Protein AF-0000000085753739 (afdb_homodimer)

Sequence (1380 aa):
MMRVNIDRPTYSDESLRTTFGKGEDTLSLKWQYQIKQKLGLDEGYFVSERIKAFFPILSWLLQYKVNKQLLGDLLAGITIAVVNVPQGMAFAALTFLPPVYGLYISFFPVIVYVLMGSCHHQSWGGFGVSAIMSGAAVSRVMSLKGETLGQTGLSGLNTSVAPATMSPSDAARAIDISITITLLVGLIQCLMGFLHLGFVSVYLSKSFIQALTTGAAFHVATSQVQRVLGIEVERHSDPFGVILIWIDIFSSLTSLNWATVVVSTISFFLLVFMTLLNAKLKNKLIVPIPMDMIVVILMTVLSYFLSLHERVNVEIVDHIPLGFPQPSLPSPSLFLPLLSDAFAIAIVTYAVDVSLGKTVAEKHNYKIDDNQELIASGFANSLSSFFRCYVSGPSLSRIWILEKAGGSTQLSSAFNCVVVLLIMLFLGHLLEPLPVAVLAVLLIFSLKEMFLQVRVLPVLFRQSKWDFAVWVFTCTSVILLGVALGLLVSLVFSFVTIVLRIQFPTYKLEGMIEGSELFADKKVFKIEDHSKCSVFRMETSLCFLNAQKFRHKLMKLTGLQSDLTNVLMQPSTSEASTDPSDTTNKNGATVNTVSMNVTGELTSQPEEDIRCTNKKVIIINCTSFSFVDYDGAKMLAAVIEECKQKGVTVLLANCTDIVRDAFLRIVQSEELAAVFYPSLIDAFCSQFEQMMRVNIDRPTYSDESLRTTFGKGEDTLSLKWQYQIKQKLGLDEGYFVSERIKAFFPILSWLLQYKVNKQLLGDLLAGITIAVVNVPQGMAFAALTFLPPVYGLYISFFPVIVYVLMGSCHHQSWGGFGVSAIMSGAAVSRVMSLKGETLGQTGLSGLNTSVAPATMSPSDAARAIDISITITLLVGLIQCLMGFLHLGFVSVYLSKSFIQALTTGAAFHVATSQVQRVLGIEVERHSDPFGVILIWIDIFSSLTSLNWATVVVSTISFFLLVFMTLLNAKLKNKLIVPIPMDMIVVILMTVLSYFLSLHERVNVEIVDHIPLGFPQPSLPSPSLFLPLLSDAFAIAIVTYAVDVSLGKTVAEKHNYKIDDNQELIASGFANSLSSFFRCYVSGPSLSRIWILEKAGGSTQLSSAFNCVVVLLIMLFLGHLLEPLPVAVLAVLLIFSLKEMFLQVRVLPVLFRQSKWDFAVWVFTCTSVILLGVALGLLVSLVFSFVTIVLRIQFPTYKLEGMIEGSELFADKKVFKIEDHSKCSVFRMETSLCFLNAQKFRHKLMKLTGLQSDLTNVLMQPSTSEASTDPSDTTNKNGATVNTVSMNVTGELTSQPEEDIRCTNKKVIIINCTSFSFVDYDGAKMLAAVIEECKQKGVTVLLANCTDIVRDAFLRIVQSEELAAVFYPSLIDAFCSQFEQ

Foldseek 3Di:
DDDDDDDDDFDFPVRCCVVPNDPPPDDPPVVVVVVVVVVVPPDDVCVVVVQCLQWVCVVVVVVDDCVQFVQLLLLLLVLLLLLQLLLLLLLCQLLLAFSLLSLLQLAQLLVLCQGQFQFFLFRWGADQLLSNLNNLLLLVVLVVVVVVPPPPPPPDLQCLSRSVPDDPVSNVSSLLSQLQLLQLLLVLLQVCLVVVVLVLLVLQDPLNLLLLLLLSLVVLLLVLVCLQFVHRFGQDSFFQRSVVRVVRVVVCNVVGLVLSNVLLVVLLVQLVVLVVVQVVCVVPDLAGDSSLNVSLLVQLVVLVVVVCCVPRNFAWSADNDADFAQFDDHDVVCCVSSVLSSNLSSNSQLSVQQVLSQVVCVVVVHDGDSSSSSNSQSCSSNVSSRRSHGRMHTDNVSSVSSVSSRHRGSVSSVSSNVVSNCCRHPPVRSSNSGGSSSSSSSSSVSCVVSNCSCVCLVVCVVVPVLSSCLSVQLNVLCNRGNSRRSSVVSSVVSVVSVLVPQLDWDKFKWADDPPDQDIDGVVPDPHDDDQAEIEIETQAAFEPSHLVVVLVCVCVVQLVPPPPPPVPPPPPPDPPDPDDDDDDDDDDPPDPPPPVPPPPPPPPPPPPPSPPRNHQEYEYECQNHPAYDLSRLVSVVVSQVVCVVVRHHYAYECHDPRHLVNSCVRVVDPVCNSRYGHHPSSNVVVVVVD/DDDDDDDDDFDFPVRCCVVPNDPPPDDPPVVVVVVVVVVVPPDDVCVVVVVCLQWVCVVVVVVDDCVQFVQLLLLLLVLLLLLQLLLLLLLCQLLLAFSLLSLLQLAQLLVLCQGQFQFFLFRKGADNLLSNLNNLLLLVVLVVVVVVPPPPPPPPLQCLSRSVPDDPVSNVSSLLSQLQLLQLLLVVLQVCLVVVVLVLLVLQDPLNLLLLLLLSLVVLLLVLVCLQFVHRFGQDSFFQRSVVRVVRVVVCNVVGLVLSNVLLVVLLVQLVVLVVVQVVCVVPDLAGDSSLNVSLLVQLVVLVVVVCCVPRNFAWSADNDADFAQFDDHDVVCCVSSNLSSNLSSNSQLSVQQVLSQVVCVVVVHDGDSSSSSNSQSCSSNVSSRRSHGRMHTDNVSSVSSVSSRHRGSVSSVSSNVVSNCCRHPPVRSSNSGGSSSSSSSSSVSCVVSNCSCVCLVVCVVVPVLSNCLSVQLNVLCNRGNSRRSSVVSSVVSVVSVLVPQLDWDKFKWADDPPDQDIDGVVPDPHDDDQAEIEIETQAAFEPSHLVVVLVCVCVVQLVPPPPPPVPPPPPPDPPDPPPDDDDDDDDPPDPPPPVPPPPPPVPPPPPPSPPRNHQEYEYECQNHPAYDLSRLVSVVVSQVVCVVVRHHYAYECDDPRHLVVSCVRVVDPVCNSRYGHHPSSNVVVVVVD

Nearest PDB structures (foldseek):
  8tnw-assembly1_B  TM=9.140E-01  e=2.736E-38  Homo sapiens
  7lhv-assembly1_B  TM=8.668E-01  e=2.482E-31  Arabidopsis thaliana
  5da0-assembly1_A  TM=7.446E-01  e=2.400E-15  Deinococcus geothermalis DSM 11300
  6ki1-assembly2_B  TM=8.437E-01  e=9.779E-14  Synechocystis sp. PCC 6803
  6ki1-assembly1_A  TM=8.388E-01  e=1.981E-13  Synechocystis sp. PCC 6803

Organism: Holothuria leucospilota (NCBI:txid206669)

Structure (mmCIF, N/CA/C/O backbone):
data_AF-0000000085753739-model_v1
#
loop_
_entity.id
_entity.type
_entity.pdbx_description
1 polymer Prestin
#
loop_
_atom_site.group_PDB
_atom_site.id
_atom_site.type_symbol
_atom_site.label_atom_id
_atom_site.label_alt_id
_atom_site.label_comp_id
_atom_site.label_asym_id
_atom_site.label_entity_id
_atom_site.label_seq_id
_atom_site.pdbx_PDB_ins_code
_atom_site.Cartn_x
_atom_site.Cartn_y
_atom_site.Cartn_z
_atom_site.occupancy
_atom_site.B_iso_or_equiv
_atom_site.auth_seq_id
_atom_site.auth_comp_id
_atom_site.auth_asym_id
_atom_site.auth_atom_id
_atom_site.pdbx_PDB_model_num
ATOM 1 N N . MET A 1 1 ? -49.406 -14.344 -5.445 1 49.47 1 MET A N 1
ATOM 2 C CA . MET A 1 1 ? -48.125 -13.727 -5.129 1 49.47 1 MET A CA 1
ATOM 3 C C . MET A 1 1 ? -48.031 -13.383 -3.645 1 49.47 1 MET A C 1
ATOM 5 O O . MET A 1 1 ? -49 -12.945 -3.043 1 49.47 1 MET A O 1
ATOM 9 N N . MET A 1 2 ? -47.094 -13.922 -3.037 1 64.38 2 MET A N 1
ATOM 10 C CA . MET A 1 2 ? -46.969 -13.688 -1.603 1 64.38 2 MET A CA 1
ATOM 11 C C . MET A 1 2 ? -46.906 -12.188 -1.303 1 64.38 2 MET A C 1
ATOM 13 O O . MET A 1 2 ? -46.406 -11.406 -2.107 1 64.38 2 MET A O 1
ATOM 17 N N . ARG A 1 3 ? -47.75 -11.773 -0.278 1 71.06 3 ARG A N 1
ATOM 18 C CA . ARG A 1 3 ? -47.844 -10.375 0.108 1 71.06 3 ARG A CA 1
ATOM 19 C C . ARG A 1 3 ? -47.125 -10.117 1.423 1 71.06 3 ARG A C 1
ATOM 21 O O . ARG A 1 3 ? -47 -11.008 2.264 1 71.06 3 ARG A O 1
ATOM 28 N N . VAL A 1 4 ? -46.469 -8.992 1.516 1 73.19 4 VAL A N 1
ATOM 29 C CA . VAL A 1 4 ? -45.812 -8.531 2.736 1 73.19 4 VAL A CA 1
ATOM 30 C C . VAL A 1 4 ? -46.719 -7.512 3.443 1 73.19 4 VAL A C 1
ATOM 32 O O . VAL A 1 4 ? -47.094 -6.508 2.848 1 73.19 4 VAL A O 1
ATOM 35 N N . ASN A 1 5 ? -47.25 -7.773 4.664 1 75.75 5 ASN A N 1
ATOM 36 C CA . ASN A 1 5 ? -48 -6.859 5.5 1 75.75 5 ASN A CA 1
ATOM 37 C C . ASN A 1 5 ? -47.25 -6.523 6.789 1 75.75 5 ASN A C 1
ATOM 39 O O . ASN A 1 5 ? -47 -7.402 7.613 1 75.75 5 ASN A O 1
ATOM 43 N N . ILE A 1 6 ? -46.812 -5.281 6.801 1 77.56 6 ILE A N 1
ATOM 44 C CA . ILE A 1 6 ? -46.062 -4.844 7.977 1 77.56 6 ILE A CA 1
ATOM 45 C C . ILE A 1 6 ? -46.844 -3.775 8.727 1 77.56 6 ILE A C 1
ATOM 47 O O . ILE A 1 6 ? -47.281 -2.791 8.133 1 77.56 6 ILE A O 1
ATOM 51 N N . ASP A 1 7 ? -47.219 -4.051 10.008 1 77.31 7 ASP A N 1
ATOM 52 C CA . ASP A 1 7 ? -47.844 -3.064 10.891 1 77.31 7 ASP A CA 1
ATOM 53 C C . ASP A 1 7 ? -47.094 -2.988 12.227 1 77.31 7 ASP A C 1
ATOM 55 O O . ASP A 1 7 ? -47.219 -3.885 13.062 1 77.31 7 ASP A O 1
ATOM 59 N N . ARG A 1 8 ? -46.312 -1.95 12.375 1 75.88 8 ARG A N 1
ATOM 60 C CA . ARG A 1 8 ? -45.531 -1.8 13.586 1 75.88 8 ARG A CA 1
ATOM 61 C C . ARG A 1 8 ? -45.312 -0.328 13.914 1 75.88 8 ARG A C 1
ATOM 63 O O . ARG A 1 8 ? -45.438 0.536 13.047 1 75.88 8 ARG A O 1
ATOM 70 N N . PRO A 1 9 ? -44.875 0.026 15.211 1 72.19 9 PRO A N 1
ATOM 71 C CA . PRO A 1 9 ? -44.469 1.4 15.531 1 72.19 9 PRO A CA 1
ATOM 72 C C . PRO A 1 9 ? -43.125 1.773 14.953 1 72.19 9 PRO A C 1
ATOM 74 O O . PRO A 1 9 ? -42.312 0.892 14.625 1 72.19 9 PRO A O 1
ATOM 77 N N . THR A 1 10 ? -42.938 3.055 14.742 1 72 10 THR A N 1
ATOM 78 C CA . THR A 1 10 ? -41.625 3.533 14.305 1 72 10 THR A CA 1
ATOM 79 C C . THR A 1 10 ? -40.594 3.459 15.445 1 72 10 THR A C 1
ATOM 81 O O . THR A 1 10 ? -40.938 3.752 16.594 1 72 10 THR A O 1
ATOM 84 N N . TYR A 1 11 ? -39.344 2.947 15.172 1 70.5 11 TYR A N 1
ATOM 85 C CA . TYR A 1 11 ? -38.344 2.797 16.203 1 70.5 11 TYR A CA 1
ATOM 86 C C . TYR A 1 11 ? -37.125 3.701 15.906 1 70.5 11 TYR A C 1
ATOM 88 O O . TYR A 1 11 ? -36.719 3.855 14.75 1 70.5 11 TYR A O 1
ATOM 96 N N . SER A 1 12 ? -36.656 4.438 16.938 1 72.56 12 SER A N 1
ATOM 97 C CA . SER A 1 12 ? -35.281 4.926 16.922 1 72.56 12 SER A CA 1
ATOM 98 C C . SER A 1 12 ? -34.312 3.828 17.328 1 72.56 12 SER A C 1
ATOM 100 O O . SER A 1 12 ? -34.719 2.758 17.781 1 72.56 12 SER A O 1
ATOM 102 N N . ASP A 1 13 ? -33.094 4.035 17.031 1 74.38 13 ASP A N 1
ATOM 103 C CA . ASP A 1 13 ? -32.094 3.037 17.391 1 74.38 13 ASP A CA 1
ATOM 104 C C . ASP A 1 13 ? -32.125 2.732 18.875 1 74.38 13 ASP A C 1
ATOM 106 O O . ASP A 1 13 ? -32.031 1.571 19.281 1 74.38 13 ASP A O 1
ATOM 110 N N . GLU A 1 14 ? -32.281 3.715 19.609 1 72.81 14 GLU A N 1
ATOM 111 C CA . GLU A 1 14 ? -32.312 3.551 21.062 1 72.81 14 GLU A CA 1
ATOM 112 C C . GLU A 1 14 ? -33.562 2.779 21.484 1 72.81 14 GLU A C 1
ATOM 114 O O . GLU A 1 14 ? -33.469 1.896 22.344 1 72.81 14 GLU A O 1
ATOM 119 N N . SER A 1 15 ? -34.688 3.137 20.953 1 72 15 SER A N 1
ATOM 120 C CA . SER A 1 15 ? -35.938 2.486 21.312 1 72 15 SER A CA 1
ATOM 121 C C . SER A 1 15 ? -35.938 1.019 20.906 1 72 15 SER A C 1
ATOM 123 O O . SER A 1 15 ? -36.5 0.168 21.609 1 72 15 SER A O 1
ATOM 125 N N . LEU A 1 16 ? -35.406 0.754 19.828 1 75.81 16 LEU A N 1
ATOM 126 C CA . LEU A 1 16 ? -35.312 -0.627 19.359 1 75.81 16 LEU A CA 1
ATOM 127 C C . LEU A 1 16 ? -34.469 -1.467 20.328 1 75.81 16 LEU A C 1
ATOM 129 O O . LEU A 1 16 ? -34.844 -2.594 20.656 1 75.81 16 LEU A O 1
ATOM 133 N N . ARG A 1 17 ? -33.344 -0.952 20.703 1 76 17 ARG A N 1
ATOM 134 C CA . ARG A 1 17 ? -32.438 -1.677 21.578 1 76 17 ARG A CA 1
ATOM 135 C C . ARG A 1 17 ? -33.062 -1.883 22.953 1 76 17 ARG A C 1
ATOM 137 O O . ARG A 1 17 ? -32.812 -2.902 23.609 1 76 17 ARG A O 1
ATOM 144 N N . THR A 1 18 ? -33.781 -0.906 23.375 1 74.44 18 THR A N 1
ATOM 145 C CA . THR A 1 18 ? -34.438 -1.016 24.672 1 74.44 18 THR A CA 1
ATOM 146 C C . THR A 1 18 ? -35.562 -2.055 24.641 1 74.44 18 THR A C 1
ATOM 148 O O . THR A 1 18 ? -35.781 -2.77 25.609 1 74.44 18 THR A O 1
ATOM 151 N N . THR A 1 19 ? -36.188 -2.135 23.531 1 72.56 19 THR A N 1
ATOM 152 C CA . THR A 1 19 ? -37.344 -3.027 23.406 1 72.56 19 THR A CA 1
ATOM 153 C C . THR A 1 19 ? -36.906 -4.453 23.125 1 72.56 19 THR A C 1
ATOM 155 O O . THR A 1 19 ? -37.438 -5.41 23.672 1 72.56 19 THR A O 1
ATOM 158 N N . PHE A 1 20 ? -35.938 -4.648 22.281 1 75.31 20 PHE A N 1
ATOM 159 C CA . PHE A 1 20 ? -35.625 -5.988 21.797 1 75.31 20 PHE A CA 1
ATOM 160 C C . PHE A 1 20 ? -34.188 -6.348 22.109 1 75.31 20 PHE A C 1
ATOM 162 O O . PHE A 1 20 ? -33.75 -7.473 21.844 1 75.31 20 PHE A O 1
ATOM 169 N N . GLY A 1 21 ? -33.344 -5.387 22.609 1 74.12 21 GLY A N 1
ATOM 170 C CA . GLY A 1 21 ? -31.922 -5.613 22.875 1 74.12 21 GLY A CA 1
ATOM 171 C C . GLY A 1 21 ? -31.688 -6.609 24 1 74.12 21 GLY A C 1
ATOM 172 O O . GLY A 1 21 ? -32.469 -6.684 24.938 1 74.12 21 GLY A O 1
ATOM 173 N N . LYS A 1 22 ? -30.609 -7.586 23.703 1 72.25 22 LYS A N 1
ATOM 174 C CA . LYS A 1 22 ? -30.188 -8.461 24.797 1 72.25 22 LYS A CA 1
ATOM 175 C C . LYS A 1 22 ? -29.375 -7.688 25.828 1 72.25 22 LYS A C 1
ATOM 177 O O . LYS A 1 22 ? -28.641 -6.762 25.484 1 72.25 22 LYS A O 1
ATOM 182 N N . GLY A 1 23 ? -29.766 -7.484 27 1 52.91 23 GLY A N 1
ATOM 183 C CA . GLY A 1 23 ? -29.047 -6.789 28.047 1 52.91 23 GLY A CA 1
ATOM 184 C C . GLY A 1 23 ? -27.547 -6.922 27.953 1 52.91 23 GLY A C 1
ATOM 185 O O . GLY A 1 23 ? -27.031 -7.832 27.281 1 52.91 23 GLY A O 1
ATOM 186 N N . GLU A 1 24 ? -26.719 -5.84 28.125 1 47.53 24 GLU A N 1
ATOM 187 C CA . GLU A 1 24 ? -25.297 -5.574 27.953 1 47.53 24 GLU A CA 1
ATOM 188 C C . GLU A 1 24 ? -24.453 -6.656 28.609 1 47.53 24 GLU A C 1
ATOM 190 O O . GLU A 1 24 ? -23.234 -6.492 28.781 1 47.53 24 GLU A O 1
ATOM 195 N N . ASP A 1 25 ? -24.891 -7.699 29.375 1 41.41 25 ASP A N 1
ATOM 196 C CA . ASP A 1 25 ? -23.906 -8.312 30.25 1 41.41 25 ASP A CA 1
ATOM 197 C C . ASP A 1 25 ? -22.641 -8.68 29.5 1 41.41 25 ASP A C 1
ATOM 199 O O . ASP A 1 25 ? -21.516 -8.461 29.984 1 41.41 25 ASP A O 1
ATOM 203 N N . THR A 1 26 ? -22.656 -9.82 28.703 1 39.16 26 THR A N 1
ATOM 204 C CA . THR A 1 26 ? -21.672 -10.898 28.656 1 39.16 26 THR A CA 1
ATOM 205 C C . THR A 1 26 ? -20.547 -10.562 27.688 1 39.16 26 THR A C 1
ATOM 207 O O . THR A 1 26 ? -19.75 -11.438 27.344 1 39.16 26 THR A O 1
ATOM 210 N N . LEU A 1 27 ? -20.5 -9.469 27.141 1 37.69 27 LEU A N 1
ATOM 211 C CA . LEU A 1 27 ? -19.625 -9.453 25.984 1 37.69 27 LEU A CA 1
ATOM 212 C C . LEU A 1 27 ? -18.156 -9.406 26.406 1 37.69 27 LEU A C 1
ATOM 214 O O . LEU A 1 27 ? -17.266 -9.484 25.562 1 37.69 27 LEU A O 1
ATOM 218 N N . SER A 1 28 ? -17.906 -8.875 27.656 1 37.03 28 SER A N 1
ATOM 219 C CA . SER A 1 28 ? -16.516 -8.547 27.906 1 37.03 28 SER A CA 1
ATOM 220 C C . SER A 1 28 ? -15.633 -9.789 27.875 1 37.03 28 SER A C 1
ATOM 222 O O . SER A 1 28 ? -14.414 -9.695 27.688 1 37.03 28 SER A O 1
ATOM 224 N N . LEU A 1 29 ? -16.141 -10.953 28.438 1 35.06 29 LEU A N 1
ATOM 225 C CA . LEU A 1 29 ? -15.227 -12.016 28.828 1 35.06 29 LEU A CA 1
ATOM 226 C C . LEU A 1 29 ? -14.633 -12.695 27.594 1 35.06 29 LEU A C 1
ATOM 228 O O . LEU A 1 29 ? -13.758 -13.555 27.719 1 35.06 29 LEU A O 1
ATOM 232 N N . LYS A 1 30 ? -15.148 -12.508 26.453 1 37.81 30 LYS A N 1
ATOM 233 C CA . LYS A 1 30 ? -14.867 -13.469 25.391 1 37.81 30 LYS A CA 1
ATOM 234 C C . LYS A 1 30 ? -13.547 -13.148 24.688 1 37.81 30 LYS A C 1
ATOM 236 O O . LYS A 1 30 ? -13.031 -13.961 23.922 1 37.81 30 LYS A O 1
ATOM 241 N N . TRP A 1 31 ? -12.992 -11.984 24.953 1 36.5 31 TRP A N 1
ATOM 242 C CA . TRP A 1 31 ? -11.781 -11.742 24.172 1 36.5 31 TRP A CA 1
ATOM 243 C C . TRP A 1 31 ? -10.656 -12.68 24.609 1 36.5 31 TRP A C 1
ATOM 245 O O . TRP A 1 31 ? -9.938 -13.234 23.766 1 36.5 31 TRP A O 1
ATOM 255 N N . GLN A 1 32 ? -10.523 -12.883 25.969 1 35.5 32 GLN A N 1
ATOM 256 C CA . GLN A 1 32 ? -9.438 -13.719 26.484 1 35.5 32 GLN A CA 1
ATOM 257 C C . GLN A 1 32 ? -9.594 -15.164 26.031 1 35.5 32 GLN A C 1
ATOM 259 O O . GLN A 1 32 ? -8.602 -15.844 25.75 1 35.5 32 GLN A O 1
ATOM 264 N N . TYR A 1 33 ? -10.836 -15.586 26.031 1 36.88 33 TYR A N 1
ATOM 265 C CA . TYR A 1 33 ? -11.07 -16.984 25.703 1 36.88 33 TYR A CA 1
ATOM 266 C C . TYR A 1 33 ? -10.672 -17.281 24.266 1 36.88 33 TYR A C 1
ATOM 268 O O . TYR A 1 33 ? -10.102 -18.344 23.984 1 36.88 33 TYR A O 1
ATOM 276 N N . GLN A 1 34 ? -10.883 -16.375 23.375 1 40.97 34 GLN A N 1
ATOM 277 C CA . GLN A 1 34 ? -10.617 -16.672 21.969 1 40.97 34 GLN A CA 1
ATOM 278 C C . GLN A 1 34 ? -9.117 -16.766 21.703 1 40.97 34 GLN A C 1
ATOM 280 O O . GLN A 1 34 ? -8.672 -17.578 20.891 1 40.97 34 GLN A O 1
ATOM 285 N N . ILE A 1 35 ? -8.367 -15.914 22.438 1 38.62 35 ILE A N 1
ATOM 286 C CA . ILE A 1 35 ? -6.934 -16.109 22.25 1 38.62 35 ILE A CA 1
ATOM 287 C C . ILE A 1 35 ? -6.531 -17.5 22.766 1 38.62 35 ILE A C 1
ATOM 289 O O . ILE A 1 35 ? -5.742 -18.188 22.125 1 38.62 35 ILE A O 1
ATOM 293 N N . LYS A 1 36 ? -7.07 -17.906 23.922 1 36.03 36 LYS A N 1
ATOM 294 C CA . LYS A 1 36 ? -6.68 -19.188 24.5 1 36.03 36 LYS A CA 1
ATOM 295 C C . LYS A 1 36 ? -7.109 -20.344 23.609 1 36.03 36 LYS A C 1
ATOM 297 O O . LYS A 1 36 ? -6.387 -21.344 23.469 1 36.03 36 LYS A O 1
ATOM 302 N N . GLN A 1 37 ? -8.445 -20.375 23.188 1 40.09 37 GLN A N 1
ATOM 303 C CA . GLN A 1 37 ? -8.836 -21.484 22.312 1 40.09 37 GLN A CA 1
ATOM 304 C C . GLN A 1 37 ? -7.969 -21.531 21.062 1 40.09 37 GLN A C 1
ATOM 306 O O . GLN A 1 37 ? -7.738 -22.609 20.5 1 40.09 37 GLN A O 1
ATOM 311 N N . LYS A 1 38 ? -7.645 -20.281 20.547 1 39.88 38 LYS A N 1
ATOM 312 C CA . LYS A 1 38 ? -6.773 -20.281 19.375 1 39.88 38 LYS A CA 1
ATOM 313 C C . LYS A 1 38 ? -5.387 -20.828 19.719 1 39.88 38 LYS A C 1
ATOM 315 O O . LYS A 1 38 ? -4.742 -21.453 18.875 1 39.88 38 LYS A O 1
ATOM 320 N N . LEU A 1 39 ? -4.926 -20.453 21.031 1 37.91 39 LEU A N 1
ATOM 321 C CA . LEU A 1 39 ? -3.643 -21.078 21.328 1 37.91 39 LEU A CA 1
ATOM 322 C C . LEU A 1 39 ? -3.812 -22.562 21.594 1 37.91 39 LEU A C 1
ATOM 324 O O . LEU A 1 39 ? -2.834 -23.266 21.859 1 37.91 39 LEU A O 1
ATOM 328 N N . GLY A 1 40 ? -4.859 -23.203 21.078 1 39.97 40 GLY A N 1
ATOM 329 C CA . GLY A 1 40 ? -5.051 -24.641 21.109 1 39.97 40 GLY A CA 1
ATOM 330 C C . GLY A 1 40 ? -4.066 -25.359 22.016 1 39.97 40 GLY A C 1
ATOM 331 O O . GLY A 1 40 ? -3.635 -26.469 21.719 1 39.97 40 GLY A O 1
ATOM 332 N N . LEU A 1 41 ? -3.57 -24.844 23.031 1 34.25 41 LEU A N 1
ATOM 333 C CA . LEU A 1 41 ? -2.688 -25.594 23.922 1 34.25 41 LEU A CA 1
ATOM 334 C C . LEU A 1 41 ? -3.414 -26.797 24.531 1 34.25 41 LEU A C 1
ATOM 336 O O . LEU A 1 41 ? -3.031 -27.281 25.594 1 34.25 41 LEU A O 1
ATOM 340 N N . ASP A 1 42 ? -4.539 -27.234 24.219 1 35.62 42 ASP A N 1
ATOM 341 C CA . ASP A 1 42 ? -4.988 -28.375 25 1 35.62 42 ASP A CA 1
ATOM 342 C C . ASP A 1 42 ? -3.982 -29.531 24.922 1 35.62 42 ASP A C 1
ATOM 344 O O . ASP A 1 42 ? -3.449 -29.812 23.844 1 35.62 42 ASP A O 1
ATOM 348 N N . GLU A 1 43 ? -3.531 -30.266 26.031 1 37.41 43 GLU A N 1
ATOM 349 C CA . GLU A 1 43 ? -2.443 -31.062 26.562 1 37.41 43 GLU A CA 1
ATOM 350 C C . GLU A 1 43 ? -2.252 -32.344 25.75 1 37.41 43 GLU A C 1
ATOM 352 O O . GLU A 1 43 ? -1.134 -32.656 25.344 1 37.41 43 GLU A O 1
ATOM 357 N N . GLY A 1 44 ? -2.809 -33.625 26.312 1 39.66 44 GLY A N 1
ATOM 358 C CA . GLY A 1 44 ? -2.375 -35 26.266 1 39.66 44 GLY A CA 1
ATOM 359 C C . GLY A 1 44 ? -2.512 -35.625 24.906 1 39.66 44 GLY A C 1
ATOM 360 O O . GLY A 1 44 ? -1.594 -36.312 24.422 1 39.66 44 GLY A O 1
ATOM 361 N N . TYR A 1 45 ? -3.729 -36.062 24.531 1 43.06 45 TYR A N 1
ATOM 362 C CA . TYR A 1 45 ? -4.219 -36.688 23.297 1 43.06 45 TYR A CA 1
ATOM 363 C C . TYR A 1 45 ? -3.742 -35.875 22.078 1 43.06 45 TYR A C 1
ATOM 365 O O . TYR A 1 45 ? -4.023 -36.25 20.938 1 43.06 45 TYR A O 1
ATOM 373 N N . PHE A 1 46 ? -3.049 -34.75 22.188 1 48.69 46 PHE A N 1
ATOM 374 C CA . PHE A 1 46 ? -2.729 -33.562 21.422 1 48.69 46 PHE A CA 1
ATOM 375 C C . PHE A 1 46 ? -1.473 -33.781 20.578 1 48.69 46 PHE A C 1
ATOM 377 O O . PHE A 1 46 ? -1.377 -33.281 19.453 1 48.69 46 PHE A O 1
ATOM 384 N N . VAL A 1 47 ? -0.62 -34.562 21.219 1 53.47 47 VAL A N 1
ATOM 385 C CA . VAL A 1 47 ? 0.628 -34.688 20.469 1 53.47 47 VAL A CA 1
ATOM 386 C C . VAL A 1 47 ? 0.384 -35.469 19.188 1 53.47 47 VAL A C 1
ATOM 388 O O . VAL A 1 47 ? 0.887 -35.094 18.125 1 53.47 47 VAL A O 1
ATOM 391 N N . SER A 1 48 ? -0.363 -36.656 19.391 1 61.41 48 SER A N 1
ATOM 392 C CA . SER A 1 48 ? -0.599 -37.469 18.188 1 61.41 48 SER A CA 1
ATOM 393 C C . SER A 1 48 ? -1.373 -36.688 17.141 1 61.41 48 SER A C 1
ATOM 395 O O . SER A 1 48 ? -1.071 -36.75 15.945 1 61.41 48 SER A O 1
ATOM 397 N N . GLU A 1 49 ? -2.318 -36 17.641 1 66.81 49 GLU A N 1
ATOM 398 C CA . GLU A 1 49 ? -3.09 -35.219 16.703 1 66.81 49 GLU A CA 1
ATOM 399 C C . GLU A 1 49 ? -2.246 -34.094 16.109 1 66.81 49 GLU A C 1
ATOM 401 O O . GLU A 1 49 ? -2.383 -33.75 14.938 1 66.81 49 GLU A O 1
ATOM 406 N N . ARG A 1 50 ? -1.351 -33.656 16.938 1 69.31 50 ARG A N 1
ATOM 407 C CA . ARG A 1 50 ? -0.453 -32.625 16.453 1 69.31 50 ARG A CA 1
ATOM 408 C C . ARG A 1 50 ? 0.537 -33.188 15.43 1 69.31 50 ARG A C 1
ATOM 410 O O . ARG A 1 50 ? 0.882 -32.5 14.461 1 69.31 50 ARG A O 1
ATOM 417 N N . ILE A 1 51 ? 0.946 -34.438 15.688 1 73.81 51 ILE A N 1
ATOM 418 C CA . ILE A 1 51 ? 1.875 -35.094 14.758 1 73.81 51 ILE A CA 1
ATOM 419 C C . ILE A 1 51 ? 1.167 -35.375 13.438 1 73.81 51 ILE A C 1
ATOM 421 O O . ILE A 1 51 ? 1.738 -35.188 12.367 1 73.81 51 ILE A O 1
ATOM 425 N N . LYS A 1 52 ? 0.003 -35.781 13.555 1 74 52 LYS A N 1
ATOM 426 C CA . LYS A 1 52 ? -0.759 -36.062 12.336 1 74 52 LYS A CA 1
ATOM 427 C C . LYS A 1 52 ? -1.04 -34.781 11.562 1 74 52 LYS A C 1
ATOM 429 O O . LYS A 1 52 ? -1.1 -34.781 10.328 1 74 52 LYS A O 1
ATOM 434 N N . ALA A 1 53 ? -1.159 -33.812 12.367 1 76.12 53 ALA A N 1
ATOM 435 C CA . ALA A 1 53 ? -1.389 -32.531 11.719 1 76.12 53 ALA A CA 1
ATOM 436 C C . ALA A 1 53 ? -0.117 -32 11.047 1 76.12 53 ALA A C 1
ATOM 438 O O . ALA A 1 53 ? -0.175 -31.391 9.977 1 76.12 53 ALA A O 1
ATOM 439 N N . PHE A 1 54 ? 0.956 -32.406 11.672 1 83.06 54 PHE A N 1
ATOM 440 C CA . PHE A 1 54 ? 2.242 -31.969 11.156 1 83.06 54 PHE A CA 1
ATOM 441 C C . PHE A 1 54 ? 2.689 -32.844 9.984 1 83.06 54 PHE A C 1
ATOM 443 O O . PHE A 1 54 ? 3.395 -32.375 9.086 1 83.06 54 PHE A O 1
ATOM 450 N N . PHE A 1 55 ? 2.25 -34.156 9.992 1 86.19 55 PHE A N 1
ATOM 451 C CA . PHE A 1 55 ? 2.559 -35.094 8.93 1 86.19 55 PHE A CA 1
ATOM 452 C C . PHE A 1 55 ? 1.28 -35.656 8.32 1 86.19 55 PHE A C 1
ATOM 454 O O . PHE A 1 55 ? 0.899 -36.781 8.609 1 86.19 55 PHE A O 1
ATOM 461 N N . PRO A 1 56 ? 0.78 -35 7.379 1 83 56 PRO A N 1
ATOM 462 C CA . PRO A 1 56 ? -0.488 -35.438 6.773 1 83 56 PRO A CA 1
ATOM 463 C C . PRO A 1 56 ? -0.414 -36.812 6.148 1 83 56 PRO A C 1
ATOM 465 O O . PRO A 1 56 ? -1.447 -37.438 5.93 1 83 56 PRO A O 1
ATOM 468 N N . ILE A 1 57 ? 0.75 -37.312 5.902 1 81.88 57 ILE A N 1
ATOM 469 C CA . ILE A 1 57 ? 0.912 -38.656 5.316 1 81.88 57 ILE A CA 1
ATOM 470 C C . ILE A 1 57 ? 0.282 -39.688 6.227 1 81.88 57 ILE A C 1
ATOM 472 O O . ILE A 1 57 ? -0.254 -40.688 5.754 1 81.88 57 ILE A O 1
ATOM 476 N N . LEU A 1 58 ? 0.361 -39.438 7.473 1 81.94 58 LEU A N 1
ATOM 477 C CA . LEU A 1 58 ? -0.141 -40.406 8.445 1 81.94 58 LEU A CA 1
ATOM 478 C C . LEU A 1 58 ? -1.663 -40.469 8.391 1 81.94 58 LEU A C 1
ATOM 480 O O . LEU A 1 58 ? -2.244 -41.5 8.75 1 81.94 58 LEU A O 1
ATOM 484 N N . SER A 1 59 ? -2.293 -39.406 7.883 1 77.88 59 SER A N 1
ATOM 485 C CA . SER A 1 59 ? -3.75 -39.406 7.809 1 77.88 59 SER A CA 1
ATOM 486 C C . SER A 1 59 ? -4.246 -39.969 6.488 1 77.88 59 SER A C 1
ATOM 488 O O . SER A 1 59 ? -5.098 -40.875 6.48 1 77.88 59 SER A O 1
ATOM 490 N N . TRP A 1 60 ? -3.689 -39.625 5.375 1 77.56 60 TRP A N 1
ATOM 491 C CA . TRP A 1 60 ? -4.234 -40.062 4.09 1 77.56 60 TRP A CA 1
ATOM 492 C C . TRP A 1 60 ? -3.711 -41.438 3.725 1 77.56 60 TRP A C 1
ATOM 494 O O . TRP A 1 60 ? -4.371 -42.188 3 1 77.56 60 TRP A O 1
ATOM 504 N N . LEU A 1 61 ? -2.508 -41.875 4.234 1 80 61 LEU A N 1
ATOM 505 C CA . LEU A 1 61 ? -1.954 -43.188 3.914 1 80 61 LEU A CA 1
ATOM 506 C C . LEU A 1 61 ? -2.811 -44.281 4.508 1 80 61 LEU A C 1
ATOM 508 O O . LEU A 1 61 ? -2.953 -45.375 3.906 1 80 61 LEU A O 1
ATOM 512 N N . LEU A 1 62 ? -3.381 -43.938 5.609 1 76.5 62 LEU A N 1
ATOM 513 C CA . LEU A 1 62 ? -4.215 -44.906 6.285 1 76.5 62 LEU A CA 1
ATOM 514 C C . LEU A 1 62 ? -5.531 -45.125 5.539 1 76.5 62 LEU A C 1
ATOM 516 O O . LEU A 1 62 ? -6.148 -46.188 5.641 1 76.5 62 LEU A O 1
ATOM 520 N N . GLN A 1 63 ? -5.875 -44.125 4.777 1 79.12 63 GLN A N 1
ATOM 521 C CA . GLN A 1 63 ? -7.129 -44.188 4.031 1 79.12 63 GLN A CA 1
ATOM 522 C C . GLN A 1 63 ? -6.875 -44.562 2.574 1 79.12 63 GLN A C 1
ATOM 524 O O . GLN A 1 63 ? -7.801 -44.562 1.762 1 79.12 63 GLN A O 1
ATOM 529 N N . TYR A 1 64 ? -5.688 -45 2.307 1 86.62 64 TYR A N 1
ATOM 530 C CA . TYR A 1 64 ? -5.289 -45.25 0.929 1 86.62 64 TYR A CA 1
ATOM 531 C C . TYR A 1 64 ? -5.898 -46.562 0.43 1 86.62 64 TYR A C 1
ATOM 533 O O . TYR A 1 64 ? -5.762 -47.625 1.074 1 86.62 64 TYR A O 1
ATOM 541 N N . LYS A 1 65 ? -6.641 -46.406 -0.59 1 85.38 65 LYS A N 1
ATOM 542 C CA . LYS A 1 65 ? -7.223 -47.562 -1.225 1 85.38 65 LYS A CA 1
ATOM 543 C C . LYS A 1 65 ? -6.27 -48.156 -2.262 1 85.38 65 LYS A C 1
ATOM 545 O O . LYS A 1 65 ? -6.227 -47.719 -3.404 1 85.38 65 LYS A O 1
ATOM 550 N N . VAL A 1 66 ? -5.621 -49.219 -1.992 1 85.44 66 VAL A N 1
ATOM 551 C CA . VAL A 1 66 ? -4.547 -49.812 -2.785 1 85.44 66 VAL A CA 1
ATOM 552 C C . VAL A 1 66 ? -5.102 -50.312 -4.113 1 85.44 66 VAL A C 1
ATOM 554 O O . VAL A 1 66 ? -4.484 -50.125 -5.164 1 85.44 66 VAL A O 1
ATOM 557 N N . ASN A 1 67 ? -6.242 -50.844 -4.16 1 85.19 67 ASN A N 1
ATOM 558 C CA . ASN A 1 67 ? -6.793 -51.469 -5.359 1 85.19 67 ASN A CA 1
ATOM 559 C C . ASN A 1 67 ? -7.254 -50.438 -6.375 1 85.19 67 ASN A C 1
ATOM 561 O O . ASN A 1 67 ? -7.141 -50.656 -7.582 1 85.19 67 ASN A O 1
ATOM 565 N N . LYS A 1 68 ? -7.59 -49.25 -5.898 1 85.06 68 LYS A N 1
ATOM 566 C CA . LYS A 1 68 ? -8.172 -48.281 -6.812 1 85.06 68 LYS A CA 1
ATOM 567 C C . LYS A 1 68 ? -7.164 -47.156 -7.152 1 85.06 68 LYS A C 1
ATOM 569 O O . LYS A 1 68 ? -7.207 -46.594 -8.242 1 85.06 68 LYS A O 1
ATOM 574 N N . GLN A 1 69 ? -6.184 -47 -6.262 1 89.06 69 GLN A N 1
ATOM 575 C CA . GLN A 1 69 ? -5.387 -45.781 -6.414 1 89.06 69 GLN A CA 1
ATOM 576 C C . GLN A 1 69 ? -3.932 -46.125 -6.734 1 89.06 69 GLN A C 1
ATOM 578 O O . GLN A 1 69 ? -3.209 -45.281 -7.301 1 89.06 69 GLN A O 1
ATOM 583 N N . LEU A 1 70 ? -3.443 -47.312 -6.531 1 90.88 70 LEU A N 1
ATOM 584 C CA . LEU A 1 70 ? -2.025 -47.656 -6.605 1 90.88 70 LEU A CA 1
ATOM 585 C C . LEU A 1 70 ? -1.532 -47.625 -8.047 1 90.88 70 LEU A C 1
ATOM 587 O O . LEU A 1 70 ? -0.461 -47.062 -8.328 1 90.88 70 LEU A O 1
ATOM 591 N N . LEU A 1 71 ? -2.275 -48.188 -8.938 1 88.81 71 LEU A N 1
ATOM 592 C CA . LEU A 1 71 ? -1.853 -48.219 -10.328 1 88.81 71 LEU A CA 1
ATOM 593 C C . LEU A 1 71 ? -1.789 -46.812 -10.898 1 88.81 71 LEU A C 1
ATOM 595 O O . LEU A 1 71 ? -0.854 -46.469 -11.633 1 88.81 71 LEU A O 1
ATOM 599 N N . GLY A 1 72 ? -2.768 -46.031 -10.625 1 88.88 72 GLY A N 1
ATOM 600 C CA . GLY A 1 72 ? -2.77 -44.656 -11.07 1 88.88 72 GLY A CA 1
ATOM 601 C C . GLY A 1 72 ? -1.614 -43.844 -10.508 1 88.88 72 GLY A C 1
ATOM 602 O O . GLY A 1 72 ? -0.95 -43.125 -11.242 1 88.88 72 GLY A O 1
ATOM 603 N N . ASP A 1 73 ? -1.374 -44.031 -9.266 1 93 73 ASP A N 1
ATOM 604 C CA . ASP A 1 73 ? -0.294 -43.281 -8.617 1 93 73 ASP A CA 1
ATOM 605 C C . ASP A 1 73 ? 1.07 -43.781 -9.109 1 93 73 ASP A C 1
ATOM 607 O O . ASP A 1 73 ? 2.002 -42.969 -9.234 1 93 73 ASP A O 1
ATOM 611 N N . LEU A 1 74 ? 1.207 -45.031 -9.391 1 92.25 74 LEU A N 1
ATOM 612 C CA . LEU A 1 74 ? 2.459 -45.562 -9.906 1 92.25 74 LEU A CA 1
ATOM 613 C C . LEU A 1 74 ? 2.76 -45 -11.297 1 92.25 74 LEU A C 1
ATOM 615 O O . LEU A 1 74 ? 3.869 -44.531 -11.555 1 92.25 74 LEU A O 1
ATOM 619 N N . LEU A 1 75 ? 1.789 -45.062 -12.117 1 87.88 75 LEU A N 1
ATOM 620 C CA . LEU A 1 75 ? 1.962 -44.562 -13.477 1 87.88 75 LEU A CA 1
ATOM 621 C C . LEU A 1 75 ? 2.248 -43.062 -13.461 1 87.88 75 LEU A C 1
ATOM 623 O O . LEU A 1 75 ? 3.109 -42.562 -14.211 1 87.88 75 LEU A O 1
ATOM 627 N N . ALA A 1 76 ? 1.484 -42.406 -12.648 1 91 76 ALA A N 1
ATOM 628 C CA . ALA A 1 76 ? 1.694 -40.969 -12.516 1 91 76 ALA A CA 1
ATOM 629 C C . ALA A 1 76 ? 3.094 -40.656 -11.992 1 91 76 ALA A C 1
ATOM 631 O O . ALA A 1 76 ? 3.756 -39.719 -12.477 1 91 76 ALA A O 1
ATOM 632 N N . GLY A 1 77 ? 3.525 -41.375 -11.039 1 92.62 77 GLY A N 1
ATOM 633 C CA . GLY A 1 77 ? 4.844 -41.188 -10.461 1 92.62 77 GLY A CA 1
ATOM 634 C C . GLY A 1 77 ? 5.969 -41.375 -11.461 1 92.62 77 GLY A C 1
ATOM 635 O O . GLY A 1 77 ? 6.895 -40.562 -11.523 1 92.62 77 GLY A O 1
ATOM 636 N N . ILE A 1 78 ? 5.875 -42.312 -12.258 1 88.81 78 ILE A N 1
ATOM 637 C CA . ILE A 1 78 ? 6.879 -42.594 -13.273 1 88.81 78 ILE A CA 1
ATOM 638 C C . ILE A 1 78 ? 6.875 -41.5 -14.328 1 88.81 78 ILE A C 1
ATOM 640 O O . ILE A 1 78 ? 7.934 -41 -14.727 1 88.81 78 ILE A O 1
ATOM 644 N N . THR A 1 79 ? 5.703 -41.156 -14.68 1 85.62 79 THR A N 1
ATOM 645 C CA . THR A 1 79 ? 5.562 -40.094 -15.688 1 85.62 79 THR A CA 1
ATOM 646 C C . THR A 1 79 ? 6.168 -38.781 -15.195 1 85.62 79 THR A C 1
ATOM 648 O O . THR A 1 79 ? 6.871 -38.094 -15.938 1 85.62 79 THR A O 1
ATOM 651 N N . ILE A 1 80 ? 5.891 -38.469 -13.984 1 89.06 80 ILE A N 1
ATOM 652 C CA . ILE A 1 80 ? 6.387 -37.219 -13.414 1 89.06 80 ILE A CA 1
ATOM 653 C C . ILE A 1 80 ? 7.906 -37.281 -13.289 1 89.06 80 ILE A C 1
ATOM 655 O O . ILE A 1 80 ? 8.594 -36.281 -13.484 1 89.06 80 ILE A O 1
ATOM 659 N N . ALA A 1 81 ? 8.422 -38.406 -12.906 1 90 81 ALA A N 1
ATOM 660 C CA . ALA A 1 81 ? 9.867 -38.531 -12.75 1 90 81 ALA A CA 1
ATOM 661 C C . ALA A 1 81 ? 10.594 -38.25 -14.062 1 90 81 ALA A C 1
ATOM 663 O O . ALA A 1 81 ? 11.625 -37.562 -14.07 1 90 81 ALA A O 1
ATOM 664 N N . VAL A 1 82 ? 10.055 -38.719 -15.086 1 82.94 82 VAL A N 1
ATOM 665 C CA . VAL A 1 82 ? 10.656 -38.562 -16.406 1 82.94 82 VAL A CA 1
ATOM 666 C C . VAL A 1 82 ? 10.633 -37.125 -16.844 1 82.94 82 VAL A C 1
ATOM 668 O O . VAL A 1 82 ? 11.523 -36.656 -17.562 1 82.94 82 VAL A O 1
ATOM 671 N N . VAL A 1 83 ? 9.688 -36.438 -16.375 1 83.19 83 VAL A N 1
ATOM 672 C CA . VAL A 1 83 ? 9.578 -35.031 -16.734 1 83.19 83 VAL A CA 1
ATOM 673 C C . VAL A 1 83 ? 10.367 -34.156 -15.734 1 83.19 83 VAL A C 1
ATOM 675 O O . VAL A 1 83 ? 11.008 -33.188 -16.109 1 83.19 83 VAL A O 1
ATOM 678 N N . ASN A 1 84 ? 10.344 -34.531 -14.5 1 88.25 84 ASN A N 1
ATOM 679 C CA . ASN A 1 84 ? 10.93 -33.781 -13.398 1 88.25 84 ASN A CA 1
ATOM 680 C C . ASN A 1 84 ? 12.445 -33.688 -13.523 1 88.25 84 ASN A C 1
ATOM 682 O O . ASN A 1 84 ? 13.047 -32.656 -13.227 1 88.25 84 ASN A O 1
ATOM 686 N N . VAL A 1 85 ? 13.086 -34.688 -13.984 1 87.75 85 VAL A N 1
ATOM 687 C CA . VAL A 1 85 ? 14.547 -34.781 -14.016 1 87.75 85 VAL A CA 1
ATOM 688 C C . VAL A 1 85 ? 15.102 -33.812 -15.062 1 87.75 85 VAL A C 1
ATOM 690 O O . VAL A 1 85 ? 15.875 -32.906 -14.727 1 87.75 85 VAL A O 1
ATOM 693 N N . PRO A 1 86 ? 14.609 -33.906 -16.297 1 85 86 PRO A N 1
ATOM 694 C CA . PRO A 1 86 ? 15.117 -32.938 -17.281 1 85 86 PRO A CA 1
ATOM 695 C C . PRO A 1 86 ? 14.781 -31.5 -16.891 1 85 86 PRO A C 1
ATOM 697 O O . PRO A 1 86 ? 15.609 -30.609 -17.094 1 85 86 PRO A O 1
ATOM 700 N N . GLN A 1 87 ? 13.617 -31.281 -16.391 1 85.19 87 GLN A N 1
ATOM 701 C CA . GLN A 1 87 ? 13.219 -29.938 -15.977 1 85.19 87 GLN A CA 1
ATOM 702 C C . GLN A 1 87 ? 14.109 -29.438 -14.844 1 85.19 87 GLN A C 1
ATOM 704 O O . GLN A 1 87 ? 14.539 -28.281 -14.852 1 85.19 87 GLN A O 1
ATOM 709 N N . GLY A 1 88 ? 14.297 -30.266 -13.898 1 89.56 88 GLY A N 1
ATOM 710 C CA . GLY A 1 88 ? 15.164 -29.906 -12.797 1 89.56 88 GLY A CA 1
ATOM 711 C C . GLY A 1 88 ? 16.562 -29.516 -13.242 1 89.56 88 GLY A C 1
ATOM 712 O O . GLY A 1 88 ? 17.141 -28.547 -12.734 1 89.56 88 GLY A O 1
ATOM 713 N N . MET A 1 89 ? 17.109 -30.219 -14.203 1 87.19 89 MET A N 1
ATOM 714 C CA . MET A 1 89 ? 18.422 -29.938 -14.734 1 87.19 89 MET A CA 1
ATOM 715 C C . MET A 1 89 ? 18.438 -28.594 -15.477 1 87.19 89 MET A C 1
ATOM 717 O O . MET A 1 89 ? 19.391 -27.828 -15.352 1 87.19 89 MET A O 1
ATOM 721 N N . ALA A 1 90 ? 17.391 -28.422 -16.141 1 85.31 90 ALA A N 1
ATOM 722 C CA . ALA A 1 90 ? 17.266 -27.156 -16.859 1 85.31 90 ALA A CA 1
ATOM 723 C C . ALA A 1 90 ? 17.188 -25.969 -15.906 1 85.31 90 ALA A C 1
ATOM 725 O O . ALA A 1 90 ? 17.781 -24.922 -16.141 1 85.31 90 ALA A O 1
ATOM 726 N N . PHE A 1 91 ? 16.469 -26.109 -14.812 1 89.19 91 PHE A N 1
ATOM 727 C CA . PHE A 1 91 ? 16.297 -25.031 -13.836 1 89.19 91 PHE A CA 1
ATOM 728 C C . PHE A 1 91 ? 17.594 -24.781 -13.078 1 89.19 91 PHE A C 1
ATOM 730 O O . PHE A 1 91 ? 17.844 -23.656 -12.641 1 89.19 91 PHE A O 1
ATOM 737 N N . ALA A 1 92 ? 18.391 -25.781 -12.93 1 88.94 92 ALA A N 1
ATOM 738 C CA . ALA A 1 92 ? 19.672 -25.609 -12.266 1 88.94 92 ALA A CA 1
ATOM 739 C C . ALA A 1 92 ? 20.531 -24.578 -12.977 1 88.94 92 ALA A C 1
ATOM 741 O O . ALA A 1 92 ? 21.219 -23.781 -12.336 1 88.94 92 ALA A O 1
ATOM 742 N N . ALA A 1 93 ? 20.422 -24.578 -14.219 1 82.06 93 ALA A N 1
ATOM 743 C CA . ALA A 1 93 ? 21.188 -23.625 -15.016 1 82.06 93 ALA A CA 1
ATOM 744 C C . ALA A 1 93 ? 20.766 -22.188 -14.703 1 82.06 93 ALA A C 1
ATOM 746 O O . ALA A 1 93 ? 21.578 -21.266 -14.742 1 82.06 93 ALA A O 1
ATOM 747 N N . LEU A 1 94 ? 19.578 -22.047 -14.328 1 83.88 94 LEU A N 1
ATOM 748 C CA . LEU A 1 94 ? 19.047 -20.719 -14.016 1 83.88 94 LEU A CA 1
ATOM 749 C C . LEU A 1 94 ? 19.641 -20.203 -12.703 1 83.88 94 LEU A C 1
ATOM 751 O O . LEU A 1 94 ? 19.641 -19 -12.453 1 83.88 94 LEU A O 1
ATOM 755 N N . THR A 1 95 ? 20.078 -21.094 -11.906 1 88 95 THR A N 1
ATOM 756 C CA . THR A 1 95 ? 20.641 -20.734 -10.602 1 88 95 THR A CA 1
ATOM 757 C C . THR A 1 95 ? 22.172 -20.766 -10.641 1 88 95 THR A C 1
ATOM 759 O O . THR A 1 95 ? 22.812 -20.688 -9.602 1 88 95 THR A O 1
ATOM 762 N N . PHE A 1 96 ? 22.75 -21.047 -11.773 1 83.69 96 PHE A N 1
ATOM 763 C CA . PHE A 1 96 ? 24.188 -21.094 -12 1 83.69 96 PHE A CA 1
ATOM 764 C C . PHE A 1 96 ? 24.797 -22.344 -11.383 1 83.69 96 PHE A C 1
ATOM 766 O O . PHE A 1 96 ? 25.938 -22.344 -10.922 1 83.69 96 PHE A O 1
ATOM 773 N N . LEU A 1 97 ? 23.984 -23.312 -11.344 1 88.69 97 LEU A N 1
ATOM 774 C CA . LEU A 1 97 ? 24.469 -24.594 -10.828 1 88.69 97 LEU A CA 1
ATOM 775 C C . LEU A 1 97 ? 24.609 -25.625 -11.953 1 88.69 97 LEU A C 1
ATOM 777 O O . LEU A 1 97 ? 23.922 -25.516 -12.977 1 88.69 97 LEU A O 1
ATOM 781 N N . PRO A 1 98 ? 25.484 -26.5 -11.766 1 87.31 98 PRO A N 1
ATOM 782 C CA . PRO A 1 98 ? 25.562 -27.594 -12.742 1 87.31 98 PRO A CA 1
ATOM 783 C C . PRO A 1 98 ? 24.266 -28.406 -12.82 1 87.31 98 PRO A C 1
ATOM 785 O O . PRO A 1 98 ? 23.547 -28.516 -11.828 1 87.31 98 PRO A O 1
ATOM 788 N N . PRO A 1 99 ? 24 -28.969 -13.914 1 87 99 PRO A N 1
ATOM 789 C CA . PRO A 1 99 ? 22.75 -29.688 -14.156 1 87 99 PRO A CA 1
ATOM 790 C C . PRO A 1 99 ? 22.531 -30.844 -13.18 1 87 99 PRO A C 1
ATOM 792 O O . PRO A 1 99 ? 21.391 -31.266 -12.945 1 87 99 PRO A O 1
ATOM 795 N N . VAL A 1 100 ? 23.641 -31.359 -12.586 1 87.75 100 VAL A N 1
ATOM 796 C CA . VAL A 1 100 ? 23.531 -32.5 -11.68 1 87.75 100 VAL A CA 1
ATOM 797 C C . VAL A 1 100 ? 22.641 -32.125 -10.492 1 87.75 100 VAL A C 1
ATOM 799 O O . VAL A 1 100 ? 21.969 -33 -9.93 1 87.75 100 VAL A O 1
ATOM 802 N N . TYR A 1 101 ? 22.562 -30.922 -10.148 1 91 101 TYR A N 1
ATOM 803 C CA . TYR A 1 101 ? 21.75 -30.453 -9.023 1 91 101 TYR A CA 1
ATOM 804 C C . TYR A 1 101 ? 20.266 -30.578 -9.328 1 91 101 TYR A C 1
ATOM 806 O O . TYR A 1 101 ? 19.422 -30.547 -8.422 1 91 101 TYR A O 1
ATOM 814 N N . GLY A 1 102 ? 19.969 -30.703 -10.57 1 90.12 102 GLY A N 1
ATOM 815 C CA . GLY A 1 102 ? 18.594 -30.984 -10.977 1 90.12 102 GLY A CA 1
ATOM 816 C C . GLY A 1 102 ? 18.094 -32.312 -10.484 1 90.12 102 GLY A C 1
ATOM 817 O O . GLY A 1 102 ? 16.906 -32.469 -10.188 1 90.12 102 GLY A O 1
ATOM 818 N N . LEU A 1 103 ? 19.016 -33.281 -10.398 1 90.44 103 LEU A N 1
ATOM 819 C CA . LEU A 1 103 ? 18.656 -34.562 -9.875 1 90.44 103 LEU A CA 1
ATOM 820 C C . LEU A 1 103 ? 18.344 -34.5 -8.383 1 90.44 103 LEU A C 1
ATOM 822 O O . LEU A 1 103 ? 17.359 -35.094 -7.91 1 90.44 103 LEU A O 1
ATOM 826 N N . TYR A 1 104 ? 19.094 -33.719 -7.676 1 94 104 TYR A N 1
ATOM 827 C CA . TYR A 1 104 ? 18.906 -33.594 -6.234 1 94 104 TYR A CA 1
ATOM 828 C C . TYR A 1 104 ? 17.578 -32.938 -5.906 1 94 104 TYR A C 1
ATOM 830 O O . TYR A 1 104 ? 16.859 -33.375 -5.004 1 94 104 TYR A O 1
ATOM 838 N N . ILE A 1 105 ? 17.234 -31.891 -6.656 1 95 105 ILE A N 1
ATOM 839 C CA . ILE A 1 105 ? 16.031 -31.109 -6.375 1 95 105 ILE A CA 1
ATOM 840 C C . ILE A 1 105 ? 14.789 -31.938 -6.66 1 95 105 ILE A C 1
ATOM 842 O O . ILE A 1 105 ? 13.727 -31.719 -6.07 1 95 105 ILE A O 1
ATOM 846 N N . SER A 1 106 ? 14.938 -32.906 -7.586 1 94.44 106 SER A N 1
ATOM 847 C CA . SER A 1 106 ? 13.812 -33.75 -7.973 1 94.44 106 SER A CA 1
ATOM 848 C C . SER A 1 106 ? 13.617 -34.906 -6.98 1 94.44 106 SER A C 1
ATOM 850 O O . SER A 1 106 ? 12.68 -35.688 -7.117 1 94.44 106 SER A O 1
ATOM 852 N N . PHE A 1 107 ? 14.461 -34.938 -5.961 1 95.31 107 PHE A N 1
ATOM 853 C CA . PHE A 1 107 ? 14.398 -36.062 -5.027 1 95.31 107 PHE A CA 1
ATOM 854 C C . PHE A 1 107 ? 14.195 -35.562 -3.602 1 95.31 107 PHE A C 1
ATOM 856 O O . PHE A 1 107 ? 13.141 -35.781 -3.004 1 95.31 107 PHE A O 1
ATOM 863 N N . PHE A 1 108 ? 15.078 -34.781 -3.066 1 95.62 108 PHE A N 1
ATOM 864 C CA . PHE A 1 108 ? 15.141 -34.5 -1.642 1 95.62 108 PHE A CA 1
ATOM 865 C C . PHE A 1 108 ? 13.945 -33.656 -1.204 1 95.62 108 PHE A C 1
ATOM 867 O O . PHE A 1 108 ? 13.227 -34.031 -0.27 1 95.62 108 PHE A O 1
ATOM 874 N N . PRO A 1 109 ? 13.742 -32.531 -1.822 1 96.81 109 PRO A N 1
ATOM 875 C CA . PRO A 1 109 ? 12.586 -31.75 -1.358 1 96.81 109 PRO A CA 1
ATOM 876 C C . PRO A 1 109 ? 11.266 -32.469 -1.604 1 96.81 109 PRO A C 1
ATOM 878 O O . PRO A 1 109 ? 10.297 -32.25 -0.865 1 96.81 109 PRO A O 1
ATOM 881 N N . VAL A 1 110 ? 11.195 -33.281 -2.611 1 96.38 110 VAL A N 1
ATOM 882 C CA . VAL A 1 110 ? 9.984 -34.031 -2.959 1 96.38 110 VAL A CA 1
ATOM 883 C C . VAL A 1 110 ? 9.625 -35 -1.839 1 96.38 110 VAL A C 1
ATOM 885 O O . VAL A 1 110 ? 8.461 -35.125 -1.459 1 96.38 110 VAL A O 1
ATOM 888 N N . ILE A 1 111 ? 10.633 -35.625 -1.252 1 95.56 111 ILE A N 1
ATOM 889 C CA . ILE A 1 111 ? 10.398 -36.594 -0.172 1 95.56 111 ILE A CA 1
ATOM 890 C C . ILE A 1 111 ? 9.812 -35.875 1.037 1 95.56 111 ILE A C 1
ATOM 892 O O . ILE A 1 111 ? 8.906 -36.375 1.695 1 95.56 111 ILE A O 1
ATOM 896 N N . VAL A 1 112 ? 10.32 -34.75 1.298 1 95.81 112 VAL A N 1
ATOM 897 C CA . VAL A 1 112 ? 9.844 -34 2.443 1 95.81 112 VAL A CA 1
ATOM 898 C C . VAL A 1 112 ? 8.398 -33.562 2.213 1 95.81 112 VAL A C 1
ATOM 900 O O . VAL A 1 112 ? 7.57 -33.625 3.121 1 95.81 112 VAL A O 1
ATOM 903 N N . TYR A 1 113 ? 8.109 -33.125 1.005 1 95.5 113 TYR A N 1
ATOM 904 C CA . TYR A 1 113 ? 6.75 -32.688 0.705 1 95.5 113 TYR A CA 1
ATOM 905 C C . TYR A 1 113 ? 5.77 -33.844 0.791 1 95.5 113 TYR A C 1
ATOM 907 O O . TYR A 1 113 ? 4.629 -33.656 1.225 1 95.5 113 TYR A O 1
ATOM 915 N N . VAL A 1 114 ? 6.164 -35 0.375 1 94.38 114 VAL A N 1
ATOM 916 C CA . VAL A 1 114 ? 5.309 -36.156 0.448 1 94.38 114 VAL A CA 1
ATOM 917 C C . VAL A 1 114 ? 4.887 -36.406 1.895 1 94.38 114 VAL A C 1
ATOM 919 O O . VAL A 1 114 ? 3.736 -36.781 2.16 1 94.38 114 VAL A O 1
ATOM 922 N N . LEU A 1 115 ? 5.758 -36.125 2.775 1 94.06 115 LEU A N 1
ATOM 923 C CA . LEU A 1 115 ? 5.504 -36.375 4.188 1 94.06 115 LEU A CA 1
ATOM 924 C C . LEU A 1 115 ? 4.645 -35.281 4.801 1 94.06 115 LEU A C 1
ATOM 926 O O . LEU A 1 115 ? 3.836 -35.531 5.691 1 94.06 115 LEU A O 1
ATOM 930 N N . MET A 1 116 ? 4.812 -34.094 4.25 1 94.44 116 MET A N 1
ATOM 931 C CA . MET A 1 116 ? 4.254 -32.969 5.02 1 94.44 116 MET A CA 1
ATOM 932 C C . MET A 1 116 ? 3.215 -32.219 4.199 1 94.44 116 MET A C 1
ATOM 934 O O . MET A 1 116 ? 2.457 -31.406 4.742 1 94.44 116 MET A O 1
ATOM 938 N N . GLY A 1 117 ? 3.1 -32.438 2.984 1 92.56 117 GLY A N 1
ATOM 939 C CA . GLY A 1 117 ? 2.189 -31.688 2.131 1 92.56 117 GLY A CA 1
ATOM 940 C C . GLY A 1 117 ? 0.731 -32.031 2.365 1 92.56 117 GLY A C 1
ATOM 941 O O . GLY A 1 117 ? 0.404 -33.156 2.695 1 92.56 117 GLY A O 1
ATOM 942 N N . SER A 1 118 ? -0.164 -31.016 2.162 1 91 118 SER A N 1
ATOM 943 C CA . SER A 1 118 ? -1.594 -31.234 2.352 1 91 118 SER A CA 1
ATOM 944 C C . SER A 1 118 ? -2.309 -31.406 1.014 1 91 118 SER A C 1
ATOM 946 O O . SER A 1 118 ? -3.438 -31.906 0.964 1 91 118 SER A O 1
ATOM 948 N N . CYS A 1 119 ? -1.68 -31.031 -0.05 1 91.69 119 CYS A N 1
ATOM 949 C CA . CYS A 1 119 ? -2.287 -31.141 -1.371 1 91.69 119 CYS A CA 1
ATOM 950 C C . CYS A 1 119 ? -2.014 -32.5 -1.98 1 91.69 119 CYS A C 1
ATOM 952 O O . CYS A 1 119 ? -0.858 -32.875 -2.217 1 91.69 119 CYS A O 1
ATOM 954 N N . HIS A 1 120 ? -3 -33.188 -2.387 1 90.81 120 HIS A N 1
ATOM 955 C CA . HIS A 1 120 ? -2.885 -34.562 -2.865 1 90.81 120 HIS A CA 1
ATOM 956 C C . HIS A 1 120 ? -2.314 -34.594 -4.277 1 90.81 120 HIS A C 1
ATOM 958 O O . HIS A 1 120 ? -1.663 -35.562 -4.66 1 90.81 120 HIS A O 1
ATOM 964 N N . HIS A 1 121 ? -2.518 -33.625 -4.988 1 90.69 121 HIS A N 1
ATOM 965 C CA . HIS A 1 121 ? -2.154 -33.625 -6.402 1 90.69 121 HIS A CA 1
ATOM 966 C C . HIS A 1 121 ? -0.969 -32.719 -6.684 1 90.69 121 HIS A C 1
ATOM 968 O O . HIS A 1 121 ? -0.609 -32.5 -7.844 1 90.69 121 HIS A O 1
ATOM 974 N N . GLN A 1 122 ? -0.37 -32.219 -5.605 1 91.44 122 GLN A N 1
ATOM 975 C CA . GLN A 1 122 ? 0.756 -31.328 -5.797 1 91.44 122 GLN A CA 1
ATOM 976 C C . GLN A 1 122 ? 2.002 -32.062 -6.254 1 91.44 122 GLN A C 1
ATOM 978 O O . GLN A 1 122 ? 2.248 -33.188 -5.812 1 91.44 122 GLN A O 1
ATOM 983 N N . SER A 1 123 ? 2.682 -31.547 -7.199 1 91.62 123 SER A N 1
ATOM 984 C CA . SER A 1 123 ? 3.984 -32.062 -7.609 1 91.62 123 SER A CA 1
ATOM 985 C C . SER A 1 123 ? 5.102 -31.078 -7.258 1 91.62 123 SER A C 1
ATOM 987 O O . SER A 1 123 ? 5.23 -30.016 -7.883 1 91.62 123 SER A O 1
ATOM 989 N N . TRP A 1 124 ? 5.883 -31.453 -6.309 1 93.75 124 TRP A N 1
ATOM 990 C CA . TRP A 1 124 ? 6.949 -30.594 -5.793 1 93.75 124 TRP A CA 1
ATOM 991 C C . TRP A 1 124 ? 8.266 -30.875 -6.512 1 93.75 124 TRP A C 1
ATOM 993 O O . TRP A 1 124 ? 8.5 -32 -6.98 1 93.75 124 TRP A O 1
ATOM 1003 N N . GLY A 1 125 ? 9.07 -29.969 -6.805 1 93.56 125 GLY A N 1
ATOM 1004 C CA . GLY A 1 125 ? 10.344 -30.094 -7.492 1 93.56 125 GLY A CA 1
ATOM 1005 C C . GLY A 1 125 ? 10.914 -28.766 -7.949 1 93.56 125 GLY A C 1
ATOM 1006 O O . GLY A 1 125 ? 10.805 -27.766 -7.246 1 93.56 125 GLY A O 1
ATOM 1007 N N . GLY A 1 126 ? 11.555 -28.875 -9.039 1 91.44 126 GLY A N 1
ATOM 1008 C CA . GLY A 1 126 ? 12.07 -27.625 -9.602 1 91.44 126 GLY A CA 1
ATOM 1009 C C . GLY A 1 126 ? 10.984 -26.672 -10.055 1 91.44 126 GLY A C 1
ATOM 1010 O O . GLY A 1 126 ? 9.961 -27.109 -10.578 1 91.44 126 GLY A O 1
ATOM 1011 N N . PHE A 1 127 ? 11.219 -25.453 -9.82 1 89.81 127 PHE A N 1
ATOM 1012 C CA . PHE A 1 127 ? 10.266 -24.391 -10.141 1 89.81 127 PHE A CA 1
ATOM 1013 C C . PHE A 1 127 ? 10.977 -23.219 -10.805 1 89.81 127 PHE A C 1
ATOM 1015 O O . PHE A 1 127 ? 11.883 -22.625 -10.219 1 89.81 127 PHE A O 1
ATOM 1022 N N . GLY A 1 128 ? 10.539 -22.875 -11.984 1 85.44 128 GLY A N 1
ATOM 1023 C CA . GLY A 1 128 ? 11.203 -21.875 -12.805 1 85.44 128 GLY A CA 1
ATOM 1024 C C . GLY A 1 128 ? 11.273 -20.516 -12.141 1 85.44 128 GLY A C 1
ATOM 1025 O O . GLY A 1 128 ? 12.312 -19.859 -12.188 1 85.44 128 GLY A O 1
ATOM 1026 N N . VAL A 1 129 ? 10.227 -20.109 -11.547 1 85.38 129 VAL A N 1
ATOM 1027 C CA . VAL A 1 129 ? 10.148 -18.766 -10.969 1 85.38 129 VAL A CA 1
ATOM 1028 C C . VAL A 1 129 ? 11.141 -18.656 -9.812 1 85.38 129 VAL A C 1
ATOM 1030 O O . VAL A 1 129 ? 11.883 -17.672 -9.719 1 85.38 129 VAL A O 1
ATOM 1033 N N . SER A 1 130 ? 11.148 -19.609 -8.961 1 92.19 130 SER A N 1
ATOM 1034 C CA . SER A 1 130 ? 12.078 -19.562 -7.836 1 92.19 130 SER A CA 1
ATOM 1035 C C . SER A 1 130 ? 13.523 -19.672 -8.312 1 92.19 130 SER A C 1
ATOM 1037 O O . SER A 1 130 ? 14.43 -19.078 -7.727 1 92.19 130 SER A O 1
ATOM 1039 N N . ALA A 1 131 ? 13.719 -20.375 -9.391 1 91.25 131 ALA A N 1
ATOM 1040 C CA . ALA A 1 131 ? 15.062 -20.562 -9.922 1 91.25 131 ALA A CA 1
ATOM 1041 C C . ALA A 1 131 ? 15.625 -19.25 -10.461 1 91.25 131 ALA A C 1
ATOM 1043 O O . ALA A 1 131 ? 16.766 -18.891 -10.18 1 91.25 131 ALA A O 1
ATOM 1044 N N . ILE A 1 132 ? 14.828 -18.625 -11.141 1 84.44 132 ILE A N 1
ATOM 1045 C CA . ILE A 1 132 ? 15.297 -17.375 -11.719 1 84.44 132 ILE A CA 1
ATOM 1046 C C . ILE A 1 132 ? 15.531 -16.344 -10.602 1 84.44 132 ILE A C 1
ATOM 1048 O O . ILE A 1 132 ? 16.469 -15.555 -10.672 1 84.44 132 ILE A O 1
ATOM 1052 N N . MET A 1 133 ? 14.648 -16.312 -9.648 1 89.31 133 MET A N 1
ATOM 1053 C CA . MET A 1 133 ? 14.812 -15.391 -8.531 1 89.31 133 MET A CA 1
ATOM 1054 C C . MET A 1 133 ? 16.078 -15.711 -7.742 1 89.31 133 MET A C 1
ATOM 1056 O O . MET A 1 133 ? 16.812 -14.805 -7.348 1 89.31 133 MET A O 1
ATOM 1060 N N . SER A 1 134 ? 16.297 -16.953 -7.543 1 92.62 134 SER A N 1
ATOM 1061 C CA . SER A 1 134 ? 17.516 -17.375 -6.855 1 92.62 134 SER A CA 1
ATOM 1062 C C . SER A 1 134 ? 18.75 -17.031 -7.672 1 92.62 134 SER A C 1
ATOM 1064 O O . SER A 1 134 ? 19.781 -16.625 -7.113 1 92.62 134 SER A O 1
ATOM 1066 N N . GLY A 1 135 ? 18.656 -17.297 -8.938 1 88.94 135 GLY A N 1
ATOM 1067 C CA . GLY A 1 135 ? 19.75 -16.938 -9.812 1 88.94 135 GLY A CA 1
ATOM 1068 C C . GLY A 1 135 ? 20.094 -15.453 -9.758 1 88.94 135 GLY A C 1
ATOM 1069 O O . GLY A 1 135 ? 21.281 -15.086 -9.742 1 88.94 135 GLY A O 1
ATOM 1070 N N . ALA A 1 136 ? 19.109 -14.703 -9.742 1 84.56 136 ALA A N 1
ATOM 1071 C CA . ALA A 1 136 ? 19.312 -13.258 -9.656 1 84.56 136 ALA A CA 1
ATOM 1072 C C . ALA A 1 136 ? 20 -12.875 -8.344 1 84.56 136 ALA A C 1
ATOM 1074 O O . ALA A 1 136 ? 20.859 -11.992 -8.32 1 84.56 136 ALA A O 1
ATOM 1075 N N . ALA A 1 137 ? 19.594 -13.469 -7.324 1 89.25 137 ALA A N 1
ATOM 1076 C CA . ALA A 1 137 ? 20.203 -13.211 -6.023 1 89.25 137 ALA A CA 1
ATOM 1077 C C . ALA A 1 137 ? 21.672 -13.617 -6.016 1 89.25 137 ALA A C 1
ATOM 1079 O O . ALA A 1 137 ? 22.516 -12.906 -5.473 1 89.25 137 ALA A O 1
ATOM 1080 N N . VAL A 1 138 ? 21.953 -14.75 -6.629 1 90.38 138 VAL A N 1
ATOM 1081 C CA . VAL A 1 138 ? 23.312 -15.25 -6.715 1 90.38 138 VAL A CA 1
ATOM 1082 C C . VAL A 1 138 ? 24.172 -14.266 -7.508 1 90.38 138 VAL A C 1
ATOM 1084 O O . VAL A 1 138 ? 25.281 -13.906 -7.078 1 90.38 138 VAL A O 1
ATOM 1087 N N . SER A 1 139 ? 23.641 -13.852 -8.57 1 84.06 139 SER A N 1
ATOM 1088 C CA . SER A 1 139 ? 24.375 -12.906 -9.414 1 84.06 139 SER A CA 1
ATOM 1089 C C . SER A 1 139 ? 24.641 -11.602 -8.672 1 84.06 139 SER A C 1
ATOM 1091 O O . SER A 1 139 ? 25.75 -11.055 -8.766 1 84.06 139 SER A O 1
ATOM 1093 N N . ARG A 1 140 ? 23.734 -11.125 -7.961 1 82.38 140 ARG A N 1
ATOM 1094 C CA . ARG A 1 140 ? 23.875 -9.875 -7.223 1 82.38 140 ARG A CA 1
ATOM 1095 C C . ARG A 1 140 ? 24.953 -9.984 -6.148 1 82.38 140 ARG A C 1
ATOM 1097 O O . ARG A 1 140 ? 25.812 -9.109 -6.031 1 82.38 140 ARG A O 1
ATOM 1104 N N . VAL A 1 141 ? 24.953 -11.031 -5.402 1 87.31 141 VAL A N 1
ATOM 1105 C CA . VAL A 1 141 ? 25.875 -11.195 -4.281 1 87.31 141 VAL A CA 1
ATOM 1106 C C . VAL A 1 141 ? 27.281 -11.492 -4.809 1 87.31 141 VAL A C 1
ATOM 1108 O O . VAL A 1 141 ? 28.266 -11.086 -4.203 1 87.31 141 VAL A O 1
ATOM 1111 N N . MET A 1 142 ? 27.328 -12.203 -5.922 1 84.25 142 MET A N 1
ATOM 1112 C CA . MET A 1 142 ? 28.625 -12.469 -6.547 1 84.25 142 MET A CA 1
ATOM 1113 C C . MET A 1 142 ? 29.281 -11.172 -7.012 1 84.25 142 MET A C 1
ATOM 1115 O O . MET A 1 142 ? 30.5 -11.039 -6.961 1 84.25 142 MET A O 1
ATOM 1119 N N . SER A 1 143 ? 28.484 -10.188 -7.359 1 74.81 143 SER A N 1
ATOM 1120 C CA . SER A 1 143 ? 28.984 -8.906 -7.836 1 74.81 143 SER A CA 1
ATOM 1121 C C . SER A 1 143 ? 29.453 -8.031 -6.68 1 74.81 143 SER A C 1
ATOM 1123 O O . SER A 1 143 ? 30.312 -7.164 -6.859 1 74.81 143 SER A O 1
ATOM 1125 N N . LEU A 1 144 ? 28.828 -8.125 -5.508 1 63.53 144 LEU A N 1
ATOM 1126 C CA . LEU A 1 144 ? 29.203 -7.34 -4.34 1 63.53 144 LEU A CA 1
ATOM 1127 C C . LEU A 1 144 ? 30.641 -7.617 -3.932 1 63.53 144 LEU A C 1
ATOM 1129 O O . LEU A 1 144 ? 31.359 -6.707 -3.518 1 63.53 144 LEU A O 1
ATOM 1133 N N . LYS A 1 145 ? 31.047 -8.766 -3.791 1 54.19 145 LYS A N 1
ATOM 1134 C CA . LYS A 1 145 ? 32.406 -9.109 -3.363 1 54.19 145 LYS A CA 1
ATOM 1135 C C . LYS A 1 145 ? 33.438 -8.664 -4.398 1 54.19 145 LYS A C 1
ATOM 1137 O O . LYS A 1 145 ? 34.594 -8.398 -4.059 1 54.19 145 LYS A O 1
ATOM 1142 N N . GLY A 1 146 ? 33.188 -8.836 -5.586 1 44.38 146 GLY A N 1
ATOM 1143 C CA . GLY A 1 146 ? 34.188 -8.375 -6.562 1 44.38 146 GLY A CA 1
ATOM 1144 C C . GLY A 1 146 ? 34.562 -6.918 -6.371 1 44.38 146 GLY A C 1
ATOM 1145 O O . GLY A 1 146 ? 35.656 -6.512 -6.754 1 44.38 146 GLY A O 1
ATOM 1146 N N . GLU A 1 147 ? 33.625 -6.082 -5.922 1 40.34 147 GLU A N 1
ATOM 1147 C CA . GLU A 1 147 ? 34.031 -4.688 -5.727 1 40.34 147 GLU A CA 1
ATOM 1148 C C . GLU A 1 147 ? 35 -4.543 -4.582 1 40.34 147 GLU A C 1
ATOM 1150 O O . GLU A 1 147 ? 35.812 -3.598 -4.559 1 40.34 147 GLU A O 1
ATOM 1155 N N . THR A 1 148 ? 34.938 -5.266 -3.518 1 33.09 148 THR A N 1
ATOM 1156 C CA . THR A 1 148 ? 35.938 -5.051 -2.496 1 33.09 148 THR A CA 1
ATOM 1157 C C . THR A 1 148 ? 37.312 -5.453 -3.016 1 33.09 148 THR A C 1
ATOM 1159 O O . THR A 1 148 ? 38.344 -5.234 -2.346 1 33.09 148 THR A O 1
ATOM 1162 N N . LEU A 1 149 ? 37.594 -6.602 -3.719 1 28.98 149 LEU A N 1
ATOM 1163 C CA . LEU A 1 149 ? 38.938 -6.758 -4.242 1 28.98 149 LEU A CA 1
ATOM 1164 C C . LEU A 1 149 ? 39.281 -5.613 -5.188 1 28.98 149 LEU A C 1
ATOM 1166 O O . LEU A 1 149 ? 38.469 -5.234 -6.039 1 28.98 149 LEU A O 1
ATOM 1170 N N . GLY A 1 150 ? 40.188 -4.617 -4.934 1 28.55 150 GLY A N 1
ATOM 1171 C CA . GLY A 1 150 ? 40.875 -3.465 -5.492 1 28.55 150 GLY A CA 1
ATOM 1172 C C . GLY A 1 150 ? 40.906 -3.469 -7.008 1 28.55 150 GLY A C 1
ATOM 1173 O O . GLY A 1 150 ? 41.594 -2.645 -7.625 1 28.55 150 GLY A O 1
ATOM 1174 N N . GLN A 1 151 ? 41.281 -4.59 -7.723 1 26.84 151 GLN A N 1
ATOM 1175 C CA . GLN A 1 151 ? 41.656 -4.305 -9.102 1 26.84 151 GLN A CA 1
ATOM 1176 C C . GLN A 1 151 ? 40.594 -3.48 -9.812 1 26.84 151 GLN A C 1
ATOM 1178 O O . GLN A 1 151 ? 39.406 -3.789 -9.711 1 26.84 151 GLN A O 1
ATOM 1183 N N . THR A 1 152 ? 40.844 -2.133 -10.055 1 27.03 152 THR A N 1
ATOM 1184 C CA . THR A 1 152 ? 40.406 -0.952 -10.797 1 27.03 152 THR A CA 1
ATOM 1185 C C . THR A 1 152 ? 39.562 -1.349 -12 1 27.03 152 THR A C 1
ATOM 1187 O O . THR A 1 152 ? 39.031 -0.487 -12.695 1 27.03 152 THR A O 1
ATOM 1190 N N . GLY A 1 153 ? 40.156 -2.338 -12.867 1 25.3 153 GLY A N 1
ATOM 1191 C CA . GLY A 1 153 ? 39.625 -2.289 -14.219 1 25.3 153 GLY A CA 1
ATOM 1192 C C . GLY A 1 153 ? 38.094 -2.273 -14.25 1 25.3 153 GLY A C 1
ATOM 1193 O O . GLY A 1 153 ? 37.438 -2.881 -13.398 1 25.3 153 GLY A O 1
ATOM 1194 N N . LEU A 1 154 ? 37.5 -1.1 -14.484 1 25.91 154 LEU A N 1
ATOM 1195 C CA . LEU A 1 154 ? 36.219 -0.842 -15.164 1 25.91 154 LEU A CA 1
ATOM 1196 C C . LEU A 1 154 ? 35.719 -2.092 -15.883 1 25.91 154 LEU A C 1
ATOM 1198 O O . LEU A 1 154 ? 34.938 -1.999 -16.812 1 25.91 154 LEU A O 1
ATOM 1202 N N . SER A 1 155 ? 36.656 -3.08 -16.016 1 27.55 155 SER A N 1
ATOM 1203 C CA . SER A 1 155 ? 36.125 -4.129 -16.891 1 27.55 155 SER A CA 1
ATOM 1204 C C . SER A 1 155 ? 34.688 -4.465 -16.547 1 27.55 155 SER A C 1
ATOM 1206 O O . SER A 1 155 ? 34.312 -4.492 -15.375 1 27.55 155 SER A O 1
ATOM 1208 N N . GLY A 1 156 ? 33.781 -4.078 -17.375 1 29.25 156 GLY A N 1
ATOM 1209 C CA . GLY A 1 156 ? 32.406 -4.449 -17.641 1 29.25 156 GLY A CA 1
ATOM 1210 C C . GLY A 1 156 ? 31.984 -5.73 -16.938 1 29.25 156 GLY A C 1
ATOM 1211 O O . GLY A 1 156 ? 32.719 -6.723 -16.969 1 29.25 156 GLY A O 1
ATOM 1212 N N . LEU A 1 157 ? 31.594 -5.672 -15.734 1 30.08 157 LEU A N 1
ATOM 1213 C CA . LEU A 1 157 ? 30.828 -6.715 -15.07 1 30.08 157 LEU A CA 1
ATOM 1214 C C . LEU A 1 157 ? 30.219 -7.672 -16.094 1 30.08 157 LEU A C 1
ATOM 1216 O O . LEU A 1 157 ? 29.078 -7.496 -16.516 1 30.08 157 LEU A O 1
ATOM 1220 N N . ASN A 1 158 ? 30.688 -7.734 -17.219 1 30.95 158 ASN A N 1
ATOM 1221 C CA . ASN A 1 158 ? 30.422 -8.773 -18.219 1 30.95 158 ASN A CA 1
ATOM 1222 C C . ASN A 1 158 ? 30.516 -10.172 -17.609 1 30.95 158 ASN A C 1
ATOM 1224 O O . ASN A 1 158 ? 31.547 -10.836 -17.734 1 30.95 158 ASN A O 1
ATOM 1228 N N . THR A 1 159 ? 30.547 -10.391 -16.375 1 33.16 159 THR A N 1
ATOM 1229 C CA . THR A 1 159 ? 30.641 -11.773 -15.906 1 33.16 159 THR A CA 1
ATOM 1230 C C . THR A 1 159 ? 29.688 -12.68 -16.688 1 33.16 159 THR A C 1
ATOM 1232 O O . THR A 1 159 ? 28.469 -12.578 -16.531 1 33.16 159 THR A O 1
ATOM 1235 N N . SER A 1 160 ? 29.875 -12.812 -17.906 1 35.28 160 SER A N 1
ATOM 1236 C CA . SER A 1 160 ? 29.266 -13.922 -18.641 1 35.28 160 SER A CA 1
ATOM 1237 C C . SER A 1 160 ? 29.297 -15.203 -17.812 1 35.28 160 SER A C 1
ATOM 1239 O O . SER A 1 160 ? 30.344 -15.859 -17.703 1 35.28 160 SER A O 1
ATOM 1241 N N . VAL A 1 161 ? 28.906 -15.258 -16.609 1 38.97 161 VAL A N 1
ATOM 1242 C CA . VAL A 1 161 ? 29.047 -16.391 -15.688 1 38.97 161 VAL A CA 1
ATOM 1243 C C . VAL A 1 161 ? 28.266 -17.578 -16.203 1 38.97 161 VAL A C 1
ATOM 1245 O O . VAL A 1 161 ? 27.078 -17.719 -15.914 1 38.97 161 VAL A O 1
ATOM 1248 N N . ALA A 1 162 ? 28.469 -17.922 -17.453 1 42.91 162 ALA A N 1
ATOM 1249 C CA . ALA A 1 162 ? 27.953 -19.281 -17.688 1 42.91 162 ALA A CA 1
ATOM 1250 C C . ALA A 1 162 ? 28.625 -20.281 -16.766 1 42.91 162 ALA A C 1
ATOM 1252 O O . ALA A 1 162 ? 29.828 -20.188 -16.484 1 42.91 162 ALA A O 1
ATOM 1253 N N . PRO A 1 163 ? 27.906 -21.016 -16.062 1 45.59 163 PRO A N 1
ATOM 1254 C CA . PRO A 1 163 ? 28.484 -22 -15.164 1 45.59 163 PRO A CA 1
ATOM 1255 C C . PRO A 1 163 ? 29.719 -22.688 -15.75 1 45.59 163 PRO A C 1
ATOM 1257 O O . PRO A 1 163 ? 30.688 -22.953 -15.031 1 45.59 163 PRO A O 1
ATOM 1260 N N . ALA A 1 164 ? 29.703 -22.953 -17.078 1 44.78 164 ALA A N 1
ATOM 1261 C CA . ALA A 1 164 ? 30.781 -23.734 -17.656 1 44.78 164 ALA A CA 1
ATOM 1262 C C . ALA A 1 164 ? 32.062 -22.922 -17.75 1 44.78 164 ALA A C 1
ATOM 1264 O O . ALA A 1 164 ? 33.156 -23.469 -17.766 1 44.78 164 ALA A O 1
ATOM 1265 N N . THR A 1 165 ? 31.953 -21.594 -17.781 1 50.66 165 THR A N 1
ATOM 1266 C CA . THR A 1 165 ? 33.156 -20.797 -17.969 1 50.66 165 THR A CA 1
ATOM 1267 C C . THR A 1 165 ? 33.594 -20.125 -16.672 1 50.66 165 THR A C 1
ATOM 1269 O O . THR A 1 165 ? 34.531 -19.344 -16.641 1 50.66 165 THR A O 1
ATOM 1272 N N . MET A 1 166 ? 32.875 -20.531 -15.711 1 59.28 166 MET A N 1
ATOM 1273 C CA . MET A 1 166 ? 33.188 -19.891 -14.43 1 59.28 166 MET A CA 1
ATOM 1274 C C . MET A 1 166 ? 34.438 -20.516 -13.805 1 59.28 166 MET A C 1
ATOM 1276 O O . MET A 1 166 ? 34.688 -21.703 -13.969 1 59.28 166 MET A O 1
ATOM 1280 N N . SER A 1 167 ? 35.25 -19.703 -13.289 1 69.62 167 SER A N 1
ATOM 1281 C CA . SER A 1 167 ? 36.375 -20.203 -12.5 1 69.62 167 SER A CA 1
ATOM 1282 C C . SER A 1 167 ? 35.875 -21.141 -11.398 1 69.62 167 SER A C 1
ATOM 1284 O O . SER A 1 167 ? 34.75 -21.016 -10.922 1 69.62 167 SER A O 1
ATOM 1286 N N . PRO A 1 168 ? 36.562 -22.172 -11.211 1 77.06 168 PRO A N 1
ATOM 1287 C CA . PRO A 1 168 ? 36.188 -23.109 -10.156 1 77.06 168 PRO A CA 1
ATOM 1288 C C . PRO A 1 168 ? 35.844 -22.422 -8.836 1 77.06 168 PRO A C 1
ATOM 1290 O O . PRO A 1 168 ? 34.938 -22.859 -8.125 1 77.06 168 PRO A O 1
ATOM 1293 N N . SER A 1 169 ? 36.5 -21.359 -8.516 1 80.31 169 SER A N 1
ATOM 1294 C CA . SER A 1 169 ? 36.219 -20.625 -7.285 1 80.31 169 SER A CA 1
ATOM 1295 C C . SER A 1 169 ? 34.844 -19.938 -7.352 1 80.31 169 SER A C 1
ATOM 1297 O O . SER A 1 169 ? 34.094 -19.938 -6.371 1 80.31 169 SER A O 1
ATOM 1299 N N . ASP A 1 170 ? 34.531 -19.484 -8.508 1 82.75 170 ASP A N 1
ATOM 1300 C CA . ASP A 1 170 ? 33.25 -18.812 -8.703 1 82.75 170 ASP A CA 1
ATOM 1301 C C . ASP A 1 170 ? 32.094 -19.812 -8.688 1 82.75 170 ASP A C 1
ATOM 1303 O O . ASP A 1 170 ? 31.031 -19.531 -8.172 1 82.75 170 ASP A O 1
ATOM 1307 N N . ALA A 1 171 ? 32.438 -20.969 -9.18 1 83.38 171 ALA A N 1
ATOM 1308 C CA . ALA A 1 171 ? 31.422 -22.016 -9.188 1 83.38 171 ALA A CA 1
ATOM 1309 C C . ALA A 1 171 ? 31.094 -22.484 -7.766 1 83.38 171 ALA A C 1
ATOM 1311 O O . ALA A 1 171 ? 29.938 -22.688 -7.418 1 83.38 171 ALA A O 1
ATOM 1312 N N . ALA A 1 172 ? 32.125 -22.594 -6.977 1 86.81 172 ALA A N 1
ATOM 1313 C CA . ALA A 1 172 ? 31.953 -23 -5.59 1 86.81 172 ALA A CA 1
ATOM 1314 C C . ALA A 1 172 ? 31.188 -21.953 -4.805 1 86.81 172 ALA A C 1
ATOM 1316 O O . ALA A 1 172 ? 30.344 -22.281 -3.963 1 86.81 172 ALA A O 1
ATOM 1317 N N . ARG A 1 173 ? 31.484 -20.766 -5.121 1 89.56 173 ARG A N 1
ATOM 1318 C CA . ARG A 1 173 ? 30.797 -19.672 -4.441 1 89.56 173 ARG A CA 1
ATOM 1319 C C . ARG A 1 173 ? 29.328 -19.594 -4.852 1 89.56 173 ARG A C 1
ATOM 1321 O O . ARG A 1 173 ? 28.453 -19.359 -4.016 1 89.56 173 ARG A O 1
ATOM 1328 N N . ALA A 1 174 ? 29.078 -19.828 -6.09 1 89.62 174 ALA A N 1
ATOM 1329 C CA . ALA A 1 174 ? 27.703 -19.844 -6.582 1 89.62 174 ALA A CA 1
ATOM 1330 C C . ALA A 1 174 ? 26.891 -20.938 -5.902 1 89.62 174 ALA A C 1
ATOM 1332 O O . ALA A 1 174 ? 25.734 -20.734 -5.547 1 89.62 174 ALA A O 1
ATOM 1333 N N . ILE A 1 175 ? 27.594 -22.047 -5.73 1 91.12 175 ILE A N 1
ATOM 1334 C CA . ILE A 1 175 ? 26.938 -23.172 -5.062 1 91.12 175 ILE A CA 1
ATOM 1335 C C . ILE A 1 175 ? 26.641 -22.797 -3.615 1 91.12 175 ILE A C 1
ATOM 1337 O O . ILE A 1 175 ? 25.531 -23.031 -3.131 1 91.12 175 ILE A O 1
ATOM 1341 N N . ASP A 1 176 ? 27.516 -22.141 -2.992 1 92.69 176 ASP A N 1
ATOM 1342 C CA . ASP A 1 176 ? 27.359 -21.75 -1.594 1 92.69 176 ASP A CA 1
ATOM 1343 C C . ASP A 1 176 ? 26.219 -20.75 -1.434 1 92.69 176 ASP A C 1
ATOM 1345 O O . ASP A 1 176 ? 25.406 -20.859 -0.517 1 92.69 176 ASP A O 1
ATOM 1349 N N . ILE A 1 177 ? 26.188 -19.812 -2.34 1 94.06 177 ILE A N 1
ATOM 1350 C CA . ILE A 1 177 ? 25.156 -18.781 -2.289 1 94.06 177 ILE A CA 1
ATOM 1351 C C . ILE A 1 177 ? 23.781 -19.422 -2.545 1 94.06 177 ILE A C 1
ATOM 1353 O O . ILE A 1 177 ? 22.812 -19.125 -1.847 1 94.06 177 ILE A O 1
ATOM 1357 N N . SER A 1 178 ? 23.734 -20.328 -3.484 1 93.81 178 SER A N 1
ATOM 1358 C CA . SER A 1 178 ? 22.469 -20.969 -3.848 1 93.81 178 SER A CA 1
ATOM 1359 C C . SER A 1 178 ? 21.938 -21.828 -2.707 1 93.81 178 SER A C 1
ATOM 1361 O O . SER A 1 178 ? 20.734 -21.812 -2.418 1 93.81 178 SER A O 1
ATOM 1363 N N . ILE A 1 179 ? 22.828 -22.5 -2.057 1 93.75 179 ILE A N 1
ATOM 1364 C CA . ILE A 1 179 ? 22.438 -23.375 -0.953 1 93.75 179 ILE A CA 1
ATOM 1365 C C . ILE A 1 179 ? 22 -22.531 0.242 1 93.75 179 ILE A C 1
ATOM 1367 O O . ILE A 1 179 ? 21.031 -22.859 0.925 1 93.75 179 ILE A O 1
ATOM 1371 N N . THR A 1 180 ? 22.672 -21.484 0.42 1 95.94 180 THR A N 1
ATOM 1372 C CA . THR A 1 180 ? 22.375 -20.625 1.557 1 95.94 180 THR A CA 1
ATOM 1373 C C . THR A 1 180 ? 21.031 -19.938 1.37 1 95.94 180 THR A C 1
ATOM 1375 O O . THR A 1 180 ? 20.234 -19.828 2.314 1 95.94 180 THR A O 1
ATOM 1378 N N . ILE A 1 181 ? 20.766 -19.469 0.182 1 96.12 181 ILE A N 1
ATOM 1379 C CA . ILE A 1 181 ? 19.5 -18.797 -0.054 1 96.12 181 ILE A CA 1
ATOM 1380 C C . ILE A 1 181 ? 18.359 -19.797 0.09 1 96.12 181 ILE A C 1
ATOM 1382 O O . ILE A 1 181 ? 17.266 -19.438 0.552 1 96.12 181 ILE A O 1
ATOM 1386 N N . THR A 1 182 ? 18.578 -21.016 -0.299 1 96.81 182 THR A N 1
ATOM 1387 C CA . THR A 1 182 ? 17.578 -22.062 -0.161 1 96.81 182 THR A CA 1
ATOM 1388 C C . THR A 1 182 ? 17.25 -22.312 1.31 1 96.81 182 THR A C 1
ATOM 1390 O O . THR A 1 182 ? 16.078 -22.422 1.683 1 96.81 182 THR A O 1
ATOM 1393 N N . LEU A 1 183 ? 18.234 -22.344 2.078 1 96.94 183 LEU A N 1
ATOM 1394 C CA . LEU A 1 183 ? 18.031 -22.516 3.514 1 96.94 183 LEU A CA 1
ATOM 1395 C C . LEU A 1 183 ? 17.25 -21.344 4.094 1 96.94 183 LEU A C 1
ATOM 1397 O O . LEU A 1 183 ? 16.312 -21.547 4.863 1 96.94 183 LEU A O 1
ATOM 1401 N N . LEU A 1 184 ? 17.656 -20.219 3.703 1 97 184 LEU A N 1
ATOM 1402 C CA . LEU A 1 184 ? 17.016 -19.031 4.227 1 97 184 LEU A CA 1
ATOM 1403 C C . LEU A 1 184 ? 15.539 -18.969 3.816 1 97 184 LEU A C 1
ATOM 1405 O O . LEU A 1 184 ? 14.68 -18.594 4.617 1 97 184 LEU A O 1
ATOM 1409 N N . VAL A 1 185 ? 15.242 -19.281 2.592 1 97.12 185 VAL A N 1
ATOM 1410 C CA . VAL A 1 185 ? 13.867 -19.328 2.105 1 97.12 185 VAL A CA 1
ATOM 1411 C C . VAL A 1 185 ? 13.062 -20.328 2.934 1 97.12 185 VAL A C 1
ATOM 1413 O O . VAL A 1 185 ? 11.961 -20.016 3.389 1 97.12 185 VAL A O 1
ATOM 1416 N N . GLY A 1 186 ? 13.672 -21.453 3.137 1 97.56 186 GLY A N 1
ATOM 1417 C CA . GLY A 1 186 ? 13.008 -22.469 3.941 1 97.56 186 GLY A CA 1
ATOM 1418 C C . GLY A 1 186 ? 12.766 -22.031 5.375 1 97.56 186 GLY A C 1
ATOM 1419 O O . GLY A 1 186 ? 11.68 -22.219 5.918 1 97.56 186 GLY A O 1
ATOM 1420 N N . LEU A 1 187 ? 13.719 -21.391 5.922 1 96.81 187 LEU A N 1
ATOM 1421 C CA . LEU A 1 187 ? 13.602 -20.922 7.305 1 96.81 187 LEU A CA 1
ATOM 1422 C C . LEU A 1 187 ? 12.539 -19.844 7.43 1 96.81 187 LEU A C 1
ATOM 1424 O O . LEU A 1 187 ? 11.773 -19.828 8.391 1 96.81 187 LEU A O 1
ATOM 1428 N N . ILE A 1 188 ? 12.547 -19 6.492 1 96.69 188 ILE A N 1
ATOM 1429 C CA . ILE A 1 188 ? 11.547 -17.938 6.496 1 96.69 188 ILE A CA 1
ATOM 1430 C C . ILE A 1 188 ? 10.156 -18.547 6.375 1 96.69 188 ILE A C 1
ATOM 1432 O O . ILE A 1 188 ? 9.234 -18.156 7.098 1 96.69 188 ILE A O 1
ATOM 1436 N N . GLN A 1 189 ? 10.008 -19.453 5.535 1 97.12 189 GLN A N 1
ATOM 1437 C CA . GLN A 1 189 ? 8.711 -20.109 5.363 1 97.12 189 GLN A CA 1
ATOM 1438 C C . GLN A 1 189 ? 8.32 -20.891 6.621 1 97.12 189 GLN A C 1
ATOM 1440 O O . GLN A 1 189 ? 7.152 -20.875 7.023 1 97.12 189 GLN A O 1
ATOM 1445 N N . CYS A 1 190 ? 9.297 -21.5 7.242 1 96.06 190 CYS A N 1
ATOM 1446 C CA . CYS A 1 190 ? 9.023 -22.219 8.492 1 96.06 190 CYS A CA 1
ATOM 1447 C C . CYS A 1 190 ? 8.602 -21.234 9.586 1 96.06 190 CYS A C 1
ATOM 1449 O O . CYS A 1 190 ? 7.633 -21.484 10.305 1 96.06 190 CYS A O 1
ATOM 1451 N N . LEU A 1 191 ? 9.32 -20.219 9.609 1 95.5 191 LEU A N 1
ATOM 1452 C CA . LEU A 1 191 ? 9 -19.203 10.609 1 95.5 191 LEU A CA 1
ATOM 1453 C C . LEU A 1 191 ? 7.594 -18.656 10.391 1 95.5 191 LEU A C 1
ATOM 1455 O O . LEU A 1 191 ? 6.82 -18.5 11.344 1 95.5 191 LEU A O 1
ATOM 1459 N N . MET A 1 192 ? 7.281 -18.391 9.211 1 94.25 192 MET A N 1
ATOM 1460 C CA . MET A 1 192 ? 5.945 -17.891 8.875 1 94.25 192 MET A CA 1
ATOM 1461 C C . MET A 1 192 ? 4.883 -18.938 9.203 1 94.25 192 MET A C 1
ATOM 1463 O O . MET A 1 192 ? 3.805 -18.594 9.695 1 94.25 192 MET A O 1
ATOM 1467 N N . GLY A 1 193 ? 5.168 -20.188 8.914 1 92.19 193 GLY A N 1
ATOM 1468 C CA . GLY A 1 193 ? 4.242 -21.266 9.234 1 92.19 193 GLY A CA 1
ATOM 1469 C C . GLY A 1 193 ? 3.984 -21.406 10.719 1 92.19 193 GLY A C 1
ATOM 1470 O O . GLY A 1 193 ? 2.836 -21.547 11.141 1 92.19 193 GLY A O 1
ATOM 1471 N N . PHE A 1 194 ? 5.012 -21.266 11.461 1 92.12 194 PHE A N 1
ATOM 1472 C CA . PHE A 1 194 ? 4.887 -21.391 12.906 1 92.12 194 PHE A CA 1
ATOM 1473 C C . PHE A 1 194 ? 4.152 -20.203 13.5 1 92.12 194 PHE A C 1
ATOM 1475 O O . PHE A 1 194 ? 3.451 -20.328 14.508 1 92.12 194 PHE A O 1
ATOM 1482 N N . LEU A 1 195 ? 4.25 -19.109 12.766 1 91.25 195 LEU A N 1
ATOM 1483 C CA . LEU A 1 195 ? 3.545 -17.922 13.211 1 91.25 195 LEU A CA 1
ATOM 1484 C C . LEU A 1 195 ? 2.131 -17.875 12.641 1 91.25 195 LEU A C 1
ATOM 1486 O O . LEU A 1 195 ? 1.417 -16.891 12.805 1 91.25 195 LEU A O 1
ATOM 1490 N N . HIS A 1 196 ? 1.76 -18.938 11.875 1 89.25 196 HIS A N 1
ATOM 1491 C CA . HIS A 1 196 ? 0.434 -19.078 11.289 1 89.25 196 HIS A CA 1
ATOM 1492 C C . HIS A 1 196 ? 0.12 -17.938 10.336 1 89.25 196 HIS A C 1
ATOM 1494 O O . HIS A 1 196 ? -0.974 -17.359 10.383 1 89.25 196 HIS A O 1
ATOM 1500 N N . LEU A 1 197 ? 1.108 -17.625 9.523 1 88.69 197 LEU A N 1
ATOM 1501 C CA . LEU A 1 197 ? 0.946 -16.547 8.547 1 88.69 197 LEU A CA 1
ATOM 1502 C C . LEU A 1 197 ? 0.511 -17.109 7.199 1 88.69 197 LEU A C 1
ATOM 1504 O O . LEU A 1 197 ? 0.833 -16.531 6.152 1 88.69 197 LEU A O 1
ATOM 1508 N N . GLY A 1 198 ? -0.149 -18.172 7.238 1 85 198 GLY A N 1
ATOM 1509 C CA . GLY A 1 198 ? -0.656 -18.75 6 1 85 198 GLY A CA 1
ATOM 1510 C C . GLY A 1 198 ? -1.62 -17.828 5.273 1 85 198 GLY A C 1
ATOM 1511 O O . GLY A 1 198 ? -1.805 -17.953 4.059 1 85 198 GLY A O 1
ATOM 1512 N N . PHE A 1 199 ? -2.084 -16.828 5.949 1 83.69 199 PHE A N 1
ATOM 1513 C CA . PHE A 1 199 ? -3.076 -15.922 5.383 1 83.69 199 PHE A CA 1
ATOM 1514 C C . PHE A 1 199 ? -2.424 -14.938 4.422 1 83.69 199 PHE A C 1
ATOM 1516 O O . PHE A 1 199 ? -3.111 -14.266 3.648 1 83.69 199 PHE A O 1
ATOM 1523 N N . VAL A 1 200 ? -1.189 -14.914 4.355 1 85.56 200 VAL A N 1
ATOM 1524 C CA . VAL A 1 200 ? -0.464 -13.938 3.545 1 85.56 200 VAL A CA 1
ATOM 1525 C C . VAL A 1 200 ? -0.735 -14.195 2.064 1 85.56 200 VAL A C 1
ATOM 1527 O O . VAL A 1 200 ? -0.646 -13.281 1.243 1 85.56 200 VAL A O 1
ATOM 1530 N N . SER A 1 201 ? -1.146 -15.383 1.738 1 85.5 201 SER A N 1
ATOM 1531 C CA . SER A 1 201 ? -1.392 -15.727 0.341 1 85.5 201 SER A CA 1
ATOM 1532 C C . SER A 1 201 ? -2.611 -14.992 -0.202 1 85.5 201 SER A C 1
ATOM 1534 O O . SER A 1 201 ? -2.762 -14.836 -1.416 1 85.5 201 SER A O 1
ATOM 1536 N N . VAL A 1 202 ? -3.445 -14.469 0.696 1 86.94 202 VAL A N 1
ATOM 1537 C CA . VAL A 1 202 ? -4.703 -13.852 0.279 1 86.94 202 VAL A CA 1
ATOM 1538 C C . VAL A 1 202 ? -4.426 -12.5 -0.374 1 86.94 202 VAL A C 1
ATOM 1540 O O . VAL A 1 202 ? -5.258 -11.984 -1.124 1 86.94 202 VAL A O 1
ATOM 1543 N N . TYR A 1 203 ? -3.285 -11.992 -0.14 1 87.69 203 TYR A N 1
ATOM 1544 C CA . TYR A 1 203 ? -2.951 -10.688 -0.683 1 87.69 203 TYR A CA 1
ATOM 1545 C C . TYR A 1 203 ? -2.609 -10.781 -2.166 1 87.69 203 TYR A C 1
ATOM 1547 O O . TYR A 1 203 ? -2.551 -9.766 -2.861 1 87.69 203 TYR A O 1
ATOM 1555 N N . LEU A 1 204 ? -2.402 -11.969 -2.576 1 88 204 LEU A N 1
ATOM 1556 C CA . LEU A 1 204 ? -2.092 -12.18 -3.986 1 88 204 LEU A CA 1
ATOM 1557 C C . LEU A 1 204 ? -3.295 -12.758 -4.727 1 88 204 LEU A C 1
ATOM 1559 O O . LEU A 1 204 ? -3.518 -13.969 -4.715 1 88 204 LEU A O 1
ATOM 1563 N N . SER A 1 205 ? -4.02 -11.922 -5.422 1 90.06 205 SER A N 1
ATOM 1564 C CA . SER A 1 205 ? -5.199 -12.336 -6.168 1 90.06 205 SER A CA 1
ATOM 1565 C C . SER A 1 205 ? -4.828 -13.281 -7.309 1 90.06 205 SER A C 1
ATOM 1567 O O . SER A 1 205 ? -3.65 -13.438 -7.629 1 90.06 205 SER A O 1
ATOM 1569 N N . LYS A 1 206 ? -5.777 -13.93 -7.867 1 87.38 206 LYS A N 1
ATOM 1570 C CA . LYS A 1 206 ? -5.547 -14.844 -8.977 1 87.38 206 LYS A CA 1
ATOM 1571 C C . LYS A 1 206 ? -4.922 -14.117 -10.172 1 87.38 206 LYS A C 1
ATOM 1573 O O . LYS A 1 206 ? -3.975 -14.609 -10.781 1 87.38 206 LYS A O 1
ATOM 1578 N N . SER A 1 207 ? -5.473 -12.953 -10.469 1 91.06 207 SER A N 1
ATOM 1579 C CA . SER A 1 207 ? -4.938 -12.141 -11.555 1 91.06 207 SER A CA 1
ATOM 1580 C C . SER A 1 207 ? -3.494 -11.727 -11.273 1 91.06 207 SER A C 1
ATOM 1582 O O . SER A 1 207 ? -2.668 -11.68 -12.188 1 91.06 207 SER A O 1
ATOM 1584 N N . PHE A 1 208 ? -3.227 -11.477 -10.016 1 92.44 208 PHE A N 1
ATOM 1585 C CA . PHE A 1 208 ? -1.889 -11.094 -9.586 1 92.44 208 PHE A CA 1
ATOM 1586 C C . PHE A 1 208 ? -0.898 -12.227 -9.805 1 92.44 208 PHE A C 1
ATOM 1588 O O . PHE A 1 208 ? 0.165 -12.031 -10.398 1 92.44 208 PHE A O 1
ATOM 1595 N N . ILE A 1 209 ? -1.237 -13.398 -9.398 1 87.94 209 ILE A N 1
ATOM 1596 C CA . ILE A 1 209 ? -0.364 -14.562 -9.484 1 87.94 209 ILE A CA 1
ATOM 1597 C C . ILE A 1 209 ? -0.137 -14.93 -10.953 1 87.94 209 ILE A C 1
ATOM 1599 O O . ILE A 1 209 ? 0.986 -15.242 -11.352 1 87.94 209 ILE A O 1
ATOM 1603 N N . GLN A 1 210 ? -1.199 -14.875 -11.719 1 90 210 GLN A N 1
ATOM 1604 C CA . GLN A 1 210 ? -1.084 -15.18 -13.141 1 90 210 GLN A CA 1
ATOM 1605 C C . GLN A 1 210 ? -0.126 -14.211 -13.828 1 90 210 GLN A C 1
ATOM 1607 O O . GLN A 1 210 ? 0.721 -14.625 -14.625 1 90 210 GLN A O 1
ATOM 1612 N N . ALA A 1 211 ? -0.282 -12.984 -13.523 1 94.19 211 ALA A N 1
ATOM 1613 C CA . ALA A 1 211 ? 0.57 -11.961 -14.125 1 94.19 211 ALA A CA 1
ATOM 1614 C C . ALA A 1 211 ? 2.018 -12.117 -13.664 1 94.19 211 ALA A C 1
ATOM 1616 O O . ALA A 1 211 ? 2.947 -11.961 -14.461 1 94.19 211 ALA A O 1
ATOM 1617 N N . LEU A 1 212 ? 2.182 -12.375 -12.406 1 91 212 LEU A N 1
ATOM 1618 C CA . LEU A 1 212 ? 3.514 -12.539 -11.836 1 91 212 LEU A CA 1
ATOM 1619 C C . LEU A 1 212 ? 4.238 -13.711 -12.484 1 91 212 LEU A C 1
ATOM 1621 O O . LEU A 1 212 ? 5.406 -13.594 -12.867 1 91 212 LEU A O 1
ATOM 1625 N N . THR A 1 213 ? 3.615 -14.797 -12.617 1 87.75 213 THR A N 1
ATOM 1626 C CA . THR A 1 213 ? 4.223 -15.984 -13.211 1 87.75 213 THR A CA 1
ATOM 1627 C C . THR A 1 213 ? 4.484 -15.766 -14.703 1 87.75 213 THR A C 1
ATOM 1629 O O . THR A 1 213 ? 5.488 -16.25 -15.234 1 87.75 213 THR A O 1
ATOM 1632 N N . THR A 1 214 ? 3.605 -15.078 -15.352 1 91.94 214 THR A N 1
ATOM 1633 C CA . THR A 1 214 ? 3.826 -14.758 -16.75 1 91.94 214 THR A CA 1
ATOM 1634 C C . THR A 1 214 ? 5.051 -13.859 -16.922 1 91.94 214 THR A C 1
ATOM 1636 O O . THR A 1 214 ? 5.871 -14.07 -17.812 1 91.94 214 THR A O 1
ATOM 1639 N N . GLY A 1 215 ? 5.094 -12.844 -16.094 1 92.62 215 GLY A N 1
ATOM 1640 C CA . GLY A 1 215 ? 6.273 -11.992 -16.125 1 92.62 215 GLY A CA 1
ATOM 1641 C C . GLY A 1 215 ? 7.559 -12.742 -15.836 1 92.62 215 GLY A C 1
ATOM 1642 O O . GLY A 1 215 ? 8.578 -12.516 -16.484 1 92.62 215 GLY A O 1
ATOM 1643 N N . ALA A 1 216 ? 7.496 -13.617 -14.906 1 87.94 216 ALA A N 1
ATOM 1644 C CA . ALA A 1 216 ? 8.656 -14.438 -14.562 1 87.94 216 ALA A CA 1
ATOM 1645 C C . ALA A 1 216 ? 9.039 -15.352 -15.719 1 87.94 216 ALA A C 1
ATOM 1647 O O . ALA A 1 216 ? 10.227 -15.586 -15.969 1 87.94 216 ALA A O 1
ATOM 1648 N N . ALA A 1 217 ? 8.031 -15.898 -16.375 1 89 217 ALA A N 1
ATOM 1649 C CA . ALA A 1 217 ? 8.281 -16.75 -17.531 1 89 217 ALA A CA 1
ATOM 1650 C C . ALA A 1 217 ? 9.062 -15.992 -18.609 1 89 217 ALA A C 1
ATOM 1652 O O . ALA A 1 217 ? 9.922 -16.562 -19.281 1 89 217 ALA A O 1
ATOM 1653 N N . PHE A 1 218 ? 8.75 -14.781 -18.734 1 91.69 218 PHE A N 1
ATOM 1654 C CA . PHE A 1 218 ? 9.461 -13.953 -19.703 1 91.69 218 PHE A CA 1
ATOM 1655 C C . PHE A 1 218 ? 10.945 -13.867 -19.344 1 91.69 218 PHE A C 1
ATOM 1657 O O . PHE A 1 218 ? 11.805 -13.922 -20.219 1 91.69 218 PHE A O 1
ATOM 1664 N N . HIS A 1 219 ? 11.211 -13.727 -18.125 1 87.81 219 HIS A N 1
ATOM 1665 C CA . HIS A 1 219 ? 12.594 -13.672 -17.672 1 87.81 219 HIS A CA 1
ATOM 1666 C C . HIS A 1 219 ? 13.305 -15 -17.891 1 87.81 219 HIS A C 1
ATOM 1668 O O . HIS A 1 219 ? 14.469 -15.031 -18.297 1 87.81 219 HIS A O 1
ATOM 1674 N N . VAL A 1 220 ? 12.617 -16.094 -17.609 1 83.81 220 VAL A N 1
ATOM 1675 C CA . VAL A 1 220 ? 13.18 -17.422 -17.812 1 83.81 220 VAL A CA 1
ATOM 1676 C C . VAL A 1 220 ? 13.477 -17.625 -19.297 1 83.81 220 VAL A C 1
ATOM 1678 O O . VAL A 1 220 ? 14.57 -18.062 -19.672 1 83.81 220 VAL A O 1
ATOM 1681 N N . ALA A 1 221 ? 12.555 -17.266 -20.094 1 89.81 221 ALA A N 1
ATOM 1682 C CA . ALA A 1 221 ? 12.727 -17.422 -21.531 1 89.81 221 ALA A CA 1
ATOM 1683 C C . ALA A 1 221 ? 13.906 -16.578 -22.031 1 89.81 221 ALA A C 1
ATOM 1685 O O . ALA A 1 221 ? 14.711 -17.047 -22.844 1 89.81 221 ALA A O 1
ATOM 1686 N N . THR A 1 222 ? 13.977 -15.398 -21.562 1 89.06 222 THR A N 1
ATOM 1687 C CA . THR A 1 222 ? 15.047 -14.5 -21.969 1 89.06 222 THR A CA 1
ATOM 1688 C C . THR A 1 222 ? 16.406 -15.062 -21.562 1 89.06 222 THR A C 1
ATOM 1690 O O . THR A 1 222 ? 17.359 -15 -22.344 1 89.06 222 THR A O 1
ATOM 1693 N N . SER A 1 223 ? 16.469 -15.672 -20.469 1 82.88 223 SER A N 1
ATOM 1694 C CA . SER A 1 223 ? 17.734 -16.219 -19.969 1 82.88 223 SER A CA 1
ATOM 1695 C C . SER A 1 223 ? 18.172 -17.438 -20.781 1 82.88 223 SER A C 1
ATOM 1697 O O . SER A 1 223 ? 19.359 -17.766 -20.812 1 82.88 223 SER A O 1
ATOM 1699 N N . GLN A 1 224 ? 17.188 -18.062 -21.406 1 85.5 224 GLN A N 1
ATOM 1700 C CA . GLN A 1 224 ? 17.5 -19.281 -22.141 1 85.5 224 GLN A CA 1
ATOM 1701 C C . GLN A 1 224 ? 17.844 -18.984 -23.594 1 85.5 224 GLN A C 1
ATOM 1703 O O . GLN A 1 224 ? 18.406 -19.828 -24.297 1 85.5 224 GLN A O 1
ATOM 1708 N N . VAL A 1 225 ? 17.594 -17.812 -24.062 1 89.69 225 VAL A N 1
ATOM 1709 C CA . VAL A 1 225 ? 17.812 -17.453 -25.453 1 89.69 225 VAL A CA 1
ATOM 1710 C C . VAL A 1 225 ? 19.312 -17.547 -25.766 1 89.69 225 VAL A C 1
ATOM 1712 O O . VAL A 1 225 ? 19.703 -18.016 -26.844 1 89.69 225 VAL A O 1
ATOM 1715 N N . GLN A 1 226 ? 20.156 -17.219 -24.875 1 88.12 226 GLN A N 1
ATOM 1716 C CA . GLN A 1 226 ? 21.594 -17.266 -25.109 1 88.12 226 GLN A CA 1
ATOM 1717 C C . GLN A 1 226 ? 22.078 -18.703 -25.281 1 88.12 226 GLN A C 1
ATOM 1719 O O . GLN A 1 226 ? 22.969 -18.984 -26.078 1 88.12 226 GLN A O 1
ATOM 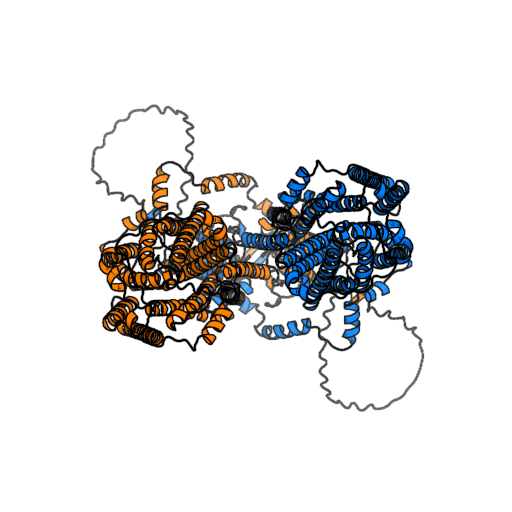1724 N N . ARG A 1 227 ? 21.453 -19.625 -24.609 1 86.94 227 ARG A N 1
ATOM 1725 C CA . ARG A 1 227 ? 21.844 -21.031 -24.672 1 86.94 227 ARG A CA 1
ATOM 1726 C C . ARG A 1 227 ? 21.328 -21.672 -25.953 1 86.94 227 ARG A C 1
ATOM 1728 O O . ARG A 1 227 ? 21.969 -22.578 -26.5 1 86.94 227 ARG A O 1
ATOM 1735 N N . VAL A 1 228 ? 20.219 -21.203 -26.375 1 92 228 VAL A N 1
ATOM 1736 C CA . VAL A 1 228 ? 19.609 -21.719 -27.594 1 92 228 VAL A CA 1
ATOM 1737 C C . VAL A 1 228 ? 20.422 -21.25 -28.812 1 92 228 VAL A C 1
ATOM 1739 O O . VAL A 1 228 ? 20.578 -22 -29.781 1 92 228 VAL A O 1
ATOM 1742 N N . LEU A 1 229 ? 21 -20.031 -28.672 1 91.88 229 LEU A N 1
ATOM 1743 C CA . LEU A 1 229 ? 21.719 -19.453 -29.781 1 91.88 229 LEU A CA 1
ATOM 1744 C C . LEU A 1 229 ? 23.219 -19.703 -29.656 1 91.88 229 LEU A C 1
ATOM 1746 O O . LEU A 1 229 ? 23.969 -19.516 -30.625 1 91.88 229 LEU A O 1
ATOM 1750 N N . GLY A 1 230 ? 23.625 -20.203 -28.516 1 88.56 230 GLY A N 1
ATOM 1751 C CA . GLY A 1 230 ? 25.031 -20.469 -28.281 1 88.56 230 GLY A CA 1
ATOM 1752 C C . GLY A 1 230 ? 25.875 -19.203 -28.188 1 88.56 230 GLY A C 1
ATOM 1753 O O . GLY A 1 230 ? 26.969 -19.141 -28.766 1 88.56 230 GLY A O 1
ATOM 1754 N N . ILE A 1 231 ? 25.266 -18.141 -27.703 1 85.94 231 ILE A N 1
ATOM 1755 C CA . ILE A 1 231 ? 25.969 -16.875 -27.547 1 85.94 231 ILE A CA 1
ATOM 1756 C C . ILE A 1 231 ? 26.188 -16.578 -26.062 1 85.94 231 ILE A C 1
ATOM 1758 O O . ILE A 1 231 ? 25.516 -17.156 -25.203 1 85.94 231 ILE A O 1
ATOM 1762 N N . GLU A 1 232 ? 27.172 -15.766 -25.859 1 79.5 232 GLU A N 1
ATOM 1763 C CA . GLU A 1 232 ? 27.438 -15.312 -24.5 1 79.5 232 GLU A CA 1
ATOM 1764 C C . GLU A 1 232 ? 27 -13.859 -24.312 1 79.5 232 GLU A C 1
ATOM 1766 O O . GLU A 1 232 ? 27.422 -12.977 -25.047 1 79.5 232 GLU A O 1
ATOM 1771 N N . VAL A 1 233 ? 26.016 -13.648 -23.484 1 79.31 233 VAL A N 1
ATOM 1772 C CA . VAL A 1 233 ? 25.5 -12.305 -23.234 1 79.31 233 VAL A CA 1
ATOM 1773 C C . VAL A 1 233 ? 25.812 -11.906 -21.781 1 79.31 233 VAL A C 1
ATOM 1775 O O . VAL A 1 233 ? 25.828 -12.758 -20.891 1 79.31 233 VAL A O 1
ATOM 1778 N N . GLU A 1 234 ? 26.031 -10.594 -21.625 1 74.12 234 GLU A N 1
ATOM 1779 C CA . GLU A 1 234 ? 26.281 -10.07 -20.297 1 74.12 234 GLU A CA 1
ATOM 1780 C C . GLU A 1 234 ? 25 -10.062 -19.453 1 74.12 234 GLU A C 1
ATOM 1782 O O . GLU A 1 234 ? 23.906 -9.852 -20 1 74.12 234 GLU A O 1
ATOM 1787 N N . ARG A 1 235 ? 25.141 -10.352 -18.203 1 69.06 235 ARG A N 1
ATOM 1788 C CA . ARG A 1 235 ? 23.969 -10.375 -17.328 1 69.06 235 ARG A CA 1
ATOM 1789 C C . ARG A 1 235 ? 23.734 -9.023 -16.672 1 69.06 235 ARG A C 1
ATOM 1791 O O . ARG A 1 235 ? 24.688 -8.367 -16.25 1 69.06 235 ARG A O 1
ATOM 1798 N N . HIS A 1 236 ? 22.594 -8.57 -16.812 1 71.5 236 HIS A N 1
ATOM 1799 C CA . HIS A 1 236 ? 22.172 -7.324 -16.188 1 71.5 236 HIS A CA 1
ATOM 1800 C C . HIS A 1 236 ? 21.094 -7.578 -15.133 1 71.5 236 HIS A C 1
ATOM 1802 O O . HIS A 1 236 ? 20 -8.039 -15.461 1 71.5 236 HIS A O 1
ATOM 1808 N N . SER A 1 237 ? 21.438 -7.488 -13.82 1 68 237 SER A N 1
ATOM 1809 C CA . SER A 1 237 ? 20.469 -7.77 -12.766 1 68 237 SER A CA 1
ATOM 1810 C C . SER A 1 237 ? 19.766 -6.5 -12.305 1 68 237 SER A C 1
ATOM 1812 O O . SER A 1 237 ? 18.859 -6.551 -11.469 1 68 237 SER A O 1
ATOM 1814 N N . ASP A 1 238 ? 20.016 -5.398 -12.883 1 72.81 238 ASP A N 1
ATOM 1815 C CA . ASP A 1 238 ? 19.438 -4.117 -12.484 1 72.81 238 ASP A CA 1
ATOM 1816 C C . ASP A 1 238 ? 18.047 -3.928 -13.094 1 72.81 238 ASP A C 1
ATOM 1818 O O . ASP A 1 238 ? 17.672 -4.633 -14.031 1 72.81 238 ASP A O 1
ATOM 1822 N N . PRO A 1 239 ? 17.328 -3.127 -12.453 1 81.12 239 PRO A N 1
ATOM 1823 C CA . PRO A 1 239 ? 16.047 -2.803 -13.07 1 81.12 239 PRO A CA 1
ATOM 1824 C C . PRO A 1 239 ? 16.172 -2.355 -14.523 1 81.12 239 PRO A C 1
ATOM 1826 O O . PRO A 1 239 ? 17.125 -1.659 -14.867 1 81.12 239 PRO A O 1
ATOM 1829 N N . PHE A 1 240 ? 15.359 -2.836 -15.406 1 86.25 240 PHE A N 1
ATOM 1830 C CA . PHE A 1 240 ? 15.344 -2.578 -16.844 1 86.25 240 PHE A CA 1
ATOM 1831 C C . PHE A 1 240 ? 16.469 -3.332 -17.547 1 86.25 240 PHE A C 1
ATOM 1833 O O . PHE A 1 240 ? 16.828 -3.012 -18.672 1 86.25 240 PHE A O 1
ATOM 1840 N N . GLY A 1 241 ? 17.094 -4.227 -16.875 1 85.44 241 GLY A N 1
ATOM 1841 C CA . GLY A 1 241 ? 18.156 -5.047 -17.406 1 85.44 241 GLY A CA 1
ATOM 1842 C C . GLY A 1 241 ? 17.719 -5.918 -18.562 1 85.44 241 GLY A C 1
ATOM 1843 O O . GLY A 1 241 ? 18.516 -6.238 -19.453 1 85.44 241 GLY A O 1
ATOM 1844 N N . VAL A 1 242 ? 16.438 -6.27 -18.562 1 87.38 242 VAL A N 1
ATOM 1845 C CA . VAL A 1 242 ? 15.906 -7.148 -19.609 1 87.38 242 VAL A CA 1
ATOM 1846 C C . VAL A 1 242 ? 16.047 -6.473 -20.969 1 87.38 242 VAL A C 1
ATOM 1848 O O . VAL A 1 242 ? 16.328 -7.137 -21.969 1 87.38 242 VAL A O 1
ATOM 1851 N N . ILE A 1 243 ? 15.898 -5.191 -21 1 90 243 ILE A N 1
ATOM 1852 C CA . ILE A 1 243 ? 16.016 -4.457 -22.25 1 90 243 ILE A CA 1
ATOM 1853 C C . ILE A 1 243 ? 17.469 -4.496 -22.734 1 90 243 ILE A C 1
ATOM 1855 O O . ILE A 1 243 ? 17.734 -4.703 -23.906 1 90 243 ILE A O 1
ATOM 1859 N N . LEU A 1 244 ? 18.375 -4.371 -21.812 1 88 244 LEU A N 1
ATOM 1860 C CA . LEU A 1 244 ? 19.797 -4.402 -22.156 1 88 244 LEU A CA 1
ATOM 1861 C C . LEU A 1 244 ? 20.219 -5.789 -22.625 1 88 244 LEU A C 1
ATOM 1863 O O . LEU A 1 244 ? 21.047 -5.918 -23.531 1 88 244 LEU A O 1
ATOM 1867 N N . ILE A 1 245 ? 19.656 -6.848 -22.047 1 88.06 245 ILE A N 1
ATOM 1868 C CA . ILE A 1 245 ? 19.969 -8.219 -22.453 1 88.06 245 ILE A CA 1
ATOM 1869 C C . ILE A 1 245 ? 19.531 -8.438 -23.906 1 88.06 245 ILE A C 1
ATOM 1871 O O . ILE A 1 245 ? 20.266 -9.031 -24.688 1 88.06 245 ILE A O 1
ATOM 1875 N N . TRP A 1 246 ? 18.422 -7.93 -24.219 1 91.31 246 TRP A N 1
ATOM 1876 C CA . TRP A 1 246 ? 17.922 -8.117 -25.578 1 91.31 246 TRP A CA 1
ATOM 1877 C C . TRP A 1 246 ? 18.719 -7.301 -26.578 1 91.31 246 TRP A C 1
ATOM 1879 O O . TRP A 1 246 ? 18.922 -7.723 -27.719 1 91.31 246 TRP A O 1
ATOM 1889 N N . ILE A 1 247 ? 19.203 -6.137 -26.109 1 90.38 247 ILE A N 1
ATOM 1890 C CA . ILE A 1 247 ? 20.109 -5.359 -26.953 1 90.38 247 ILE A CA 1
ATOM 1891 C C . ILE A 1 247 ? 21.406 -6.133 -27.188 1 90.38 247 ILE A C 1
ATOM 1893 O O . ILE A 1 247 ? 21.891 -6.207 -28.312 1 90.38 247 ILE A O 1
ATOM 1897 N N . ASP A 1 248 ? 21.844 -6.77 -26.156 1 88.44 248 ASP A N 1
ATOM 1898 C CA . ASP A 1 248 ? 23.062 -7.566 -26.25 1 88.44 248 ASP A CA 1
ATOM 1899 C C . ASP A 1 248 ? 22.859 -8.781 -27.156 1 88.44 248 ASP A C 1
ATOM 1901 O O . ASP A 1 248 ? 23.75 -9.164 -27.906 1 88.44 248 ASP A O 1
ATOM 1905 N N . ILE A 1 249 ? 21.75 -9.422 -27.062 1 90.12 249 ILE A N 1
ATOM 1906 C CA . ILE A 1 249 ? 21.438 -10.594 -27.875 1 90.12 249 ILE A CA 1
ATOM 1907 C C . ILE A 1 249 ? 21.438 -10.211 -29.344 1 90.12 249 ILE A C 1
ATOM 1909 O O . ILE A 1 249 ? 22.047 -10.898 -30.172 1 90.12 249 ILE A O 1
ATOM 1913 N N . PHE A 1 250 ? 20.875 -9.047 -29.641 1 91.19 250 PHE A N 1
ATOM 1914 C CA . PHE A 1 250 ? 20.812 -8.609 -31.031 1 91.19 250 PHE A CA 1
ATOM 1915 C C . PHE A 1 250 ? 22.188 -8.203 -31.547 1 91.19 250 PHE A C 1
ATOM 1917 O O . PHE A 1 250 ? 22.484 -8.391 -32.719 1 91.19 250 PHE A O 1
ATOM 1924 N N . SER A 1 251 ? 22.969 -7.715 -30.641 1 89.62 251 SER A N 1
ATOM 1925 C CA . SER A 1 251 ? 24.312 -7.305 -31.016 1 89.62 251 SER A CA 1
ATOM 1926 C C . SER A 1 251 ? 25.234 -8.508 -31.188 1 89.62 251 SER A C 1
ATOM 1928 O O . SER A 1 251 ? 26.219 -8.445 -31.922 1 89.62 251 SER A O 1
ATOM 1930 N N . SER A 1 252 ? 24.891 -9.633 -30.562 1 88.75 252 SER A N 1
ATOM 1931 C CA . SER A 1 252 ? 25.75 -10.812 -30.594 1 88.75 252 SER A CA 1
ATOM 1932 C C . SER A 1 252 ? 25.266 -11.828 -31.625 1 88.75 252 SER A C 1
ATOM 1934 O O . SER A 1 252 ? 25.766 -12.961 -31.672 1 88.75 252 SER A O 1
ATOM 1936 N N . LEU A 1 253 ? 24.359 -11.484 -32.438 1 88.06 253 LEU A N 1
ATOM 1937 C CA . LEU A 1 253 ? 23.797 -12.406 -33.438 1 88.06 253 LEU A CA 1
ATOM 1938 C C . LEU A 1 253 ? 24.828 -12.789 -34.469 1 88.06 253 LEU A C 1
ATOM 1940 O O . LEU A 1 253 ? 24.703 -13.82 -35.156 1 88.06 253 LEU A O 1
ATOM 1944 N N . THR A 1 254 ? 25.891 -12.039 -34.469 1 85.62 254 THR A N 1
ATOM 1945 C CA . THR A 1 254 ? 26.953 -12.328 -35.438 1 85.62 254 THR A CA 1
ATOM 1946 C C . THR A 1 254 ? 27.875 -13.422 -34.938 1 85.62 254 THR A C 1
ATOM 1948 O O . THR A 1 254 ? 28.594 -14.055 -35.688 1 85.62 254 THR A O 1
ATOM 1951 N N . SER A 1 255 ? 27.859 -13.703 -33.656 1 86.81 255 SER A N 1
ATOM 1952 C CA . SER A 1 255 ? 28.734 -14.711 -33.062 1 86.81 255 SER A CA 1
ATOM 1953 C C . SER A 1 255 ? 27.969 -15.977 -32.719 1 86.81 255 SER A C 1
ATOM 1955 O O . SER A 1 255 ? 28.266 -16.641 -31.719 1 86.81 255 SER A O 1
ATOM 1957 N N . LEU A 1 256 ? 27.078 -16.406 -33.562 1 89.12 256 LEU A N 1
ATOM 1958 C CA . LEU A 1 256 ? 26.234 -17.562 -33.312 1 89.12 256 LEU A CA 1
ATOM 1959 C C . LEU A 1 256 ?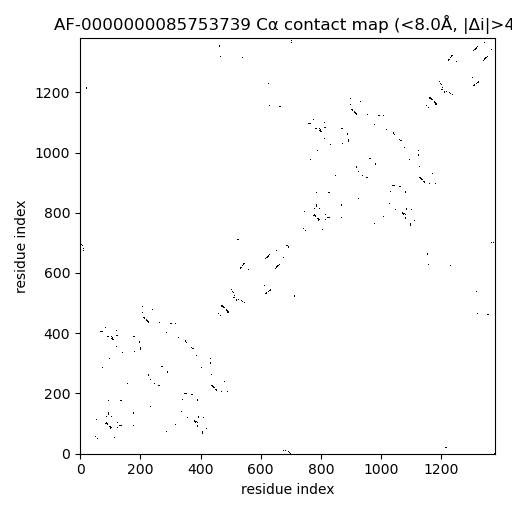 27.016 -18.859 -33.531 1 89.12 256 LEU A C 1
ATOM 1961 O O . LEU A 1 256 ? 27.828 -18.953 -34.438 1 89.12 256 LEU A O 1
ATOM 1965 N N . ASN A 1 257 ? 26.812 -19.797 -32.562 1 90.44 257 ASN A N 1
ATOM 1966 C CA . ASN A 1 257 ? 27.234 -21.172 -32.844 1 90.44 257 ASN A CA 1
ATOM 1967 C C . ASN A 1 257 ? 26.172 -21.938 -33.625 1 90.44 257 ASN A C 1
ATOM 1969 O O . ASN A 1 257 ? 25.219 -22.469 -33.031 1 90.44 257 ASN A O 1
ATOM 1973 N N . TRP A 1 258 ? 26.359 -22.109 -34.781 1 91.56 258 TRP A N 1
ATOM 1974 C CA . TRP A 1 258 ? 25.359 -22.688 -35.688 1 91.56 258 TRP A CA 1
ATOM 1975 C C . TRP A 1 258 ? 25.031 -24.125 -35.281 1 91.56 258 TRP A C 1
ATOM 1977 O O . TRP A 1 258 ? 23.891 -24.562 -35.469 1 91.56 258 TRP A O 1
ATOM 1987 N N . ALA A 1 259 ? 26.047 -24.781 -34.812 1 92.94 259 ALA A N 1
ATOM 1988 C CA . ALA A 1 259 ? 25.781 -26.156 -34.344 1 92.94 259 ALA A CA 1
ATOM 1989 C C . ALA A 1 259 ? 24.766 -26.156 -33.219 1 92.94 259 ALA A C 1
ATOM 1991 O O . ALA A 1 259 ? 23.859 -27 -33.188 1 92.94 259 ALA A O 1
ATOM 1992 N N . THR A 1 260 ? 24.922 -25.25 -32.344 1 93.94 260 THR A N 1
ATOM 1993 C CA . THR A 1 260 ? 24 -25.141 -31.203 1 93.94 260 THR A CA 1
ATOM 1994 C C . THR A 1 260 ? 22.609 -24.75 -31.688 1 93.94 260 THR A C 1
ATOM 1996 O O . THR A 1 260 ? 21.609 -25.266 -31.172 1 93.94 260 THR A O 1
ATOM 1999 N N . VAL A 1 261 ? 22.516 -23.938 -32.656 1 95.06 261 VAL A N 1
ATOM 2000 C CA . VAL A 1 261 ? 21.234 -23.5 -33.188 1 95.06 261 VAL A CA 1
ATOM 2001 C C . VAL A 1 261 ? 20.516 -24.672 -33.844 1 95.06 261 VAL A C 1
ATOM 2003 O O . VAL A 1 261 ? 19.297 -24.812 -33.719 1 95.06 261 VAL A O 1
ATOM 2006 N N . VAL A 1 262 ? 21.266 -25.469 -34.5 1 95.25 262 VAL A N 1
ATOM 2007 C CA . VAL A 1 262 ? 20.703 -26.625 -35.156 1 95.25 262 VAL A CA 1
ATOM 2008 C C . VAL A 1 262 ? 20.172 -27.625 -34.125 1 95.25 262 VAL A C 1
ATOM 2010 O O . VAL A 1 262 ? 19.062 -28.141 -34.25 1 95.25 262 VAL A O 1
ATOM 2013 N N . VAL A 1 263 ? 20.984 -27.844 -33.156 1 95.25 263 VAL A N 1
ATOM 2014 C CA . VAL A 1 263 ? 20.594 -28.734 -32.094 1 95.25 263 VAL A CA 1
ATOM 2015 C C . VAL A 1 263 ? 19.297 -28.219 -31.438 1 95.25 263 VAL A C 1
ATOM 2017 O O . VAL A 1 263 ? 18.375 -28.984 -31.188 1 95.25 263 VAL A O 1
ATOM 2020 N N . SER A 1 264 ? 19.234 -26.953 -31.188 1 96.44 264 SER A N 1
ATOM 2021 C CA . SER A 1 264 ? 18.078 -26.328 -30.578 1 96.44 264 SER A CA 1
ATOM 2022 C C . SER A 1 264 ? 16.844 -26.438 -31.469 1 96.44 264 SER A C 1
ATOM 2024 O O . SER A 1 264 ? 15.75 -26.75 -31 1 96.44 264 SER A O 1
ATOM 2026 N N . THR A 1 265 ? 17 -26.219 -32.719 1 96.25 265 THR A N 1
ATOM 2027 C CA . THR A 1 265 ? 15.898 -26.25 -33.688 1 96.25 265 THR A CA 1
ATOM 2028 C C . THR A 1 265 ? 15.328 -27.656 -33.812 1 96.25 265 THR A C 1
ATOM 2030 O O . THR A 1 265 ? 14.109 -27.844 -33.781 1 96.25 265 THR A O 1
ATOM 2033 N N . ILE A 1 266 ? 16.234 -28.562 -33.812 1 95.81 266 ILE A N 1
ATOM 2034 C CA . ILE A 1 266 ? 15.797 -29.953 -33.906 1 95.81 266 ILE A CA 1
ATOM 2035 C C . ILE A 1 266 ? 15.055 -30.359 -32.656 1 95.81 266 ILE A C 1
ATOM 2037 O O . ILE A 1 266 ? 14 -31 -32.719 1 95.81 266 ILE A O 1
ATOM 2041 N N . SER A 1 267 ? 15.633 -30.016 -31.562 1 95.62 267 SER A N 1
ATOM 2042 C CA . SER A 1 267 ? 14.984 -30.312 -30.281 1 95.62 267 SER A CA 1
ATOM 2043 C C . SER A 1 267 ? 13.602 -29.672 -30.203 1 95.62 267 SER A C 1
ATOM 2045 O O . SER A 1 267 ? 12.648 -30.297 -29.734 1 95.62 267 SER A O 1
ATOM 2047 N N . PHE A 1 268 ? 13.477 -28.469 -30.656 1 95.31 268 PHE A N 1
ATOM 2048 C CA . PHE A 1 268 ? 12.211 -27.75 -30.625 1 95.31 268 PHE A CA 1
ATOM 2049 C C . PHE A 1 268 ? 11.164 -28.438 -31.5 1 95.31 268 PHE A C 1
ATOM 2051 O O . PHE A 1 268 ? 10.031 -28.656 -31.062 1 95.31 268 PHE A O 1
ATOM 2058 N N . PHE A 1 269 ? 11.523 -28.781 -32.656 1 95.12 269 PHE A N 1
ATOM 2059 C CA . PHE A 1 269 ? 10.594 -29.406 -33.562 1 95.12 269 PHE A CA 1
ATOM 2060 C C . PHE A 1 269 ? 10.227 -30.812 -33.125 1 95.12 269 PHE A C 1
ATOM 2062 O O . PHE A 1 269 ? 9.094 -31.266 -33.312 1 95.12 269 PHE A O 1
ATOM 2069 N N . LEU A 1 270 ? 11.211 -31.453 -32.531 1 94.44 270 LEU A N 1
ATOM 2070 C CA . LEU A 1 270 ? 10.906 -32.75 -31.953 1 94.44 270 LEU A CA 1
ATOM 2071 C C . LEU A 1 270 ? 9.867 -32.656 -30.859 1 94.44 270 LEU A C 1
ATOM 2073 O O . LEU A 1 270 ? 8.969 -33.469 -30.75 1 94.44 270 LEU A O 1
ATOM 2077 N N . LEU A 1 271 ? 9.977 -31.703 -30.031 1 92.19 271 LEU A N 1
ATOM 2078 C CA . LEU A 1 271 ? 9.016 -31.469 -28.953 1 92.19 271 LEU A CA 1
ATOM 2079 C C . LEU A 1 271 ? 7.637 -31.141 -29.516 1 92.19 271 LEU A C 1
ATOM 2081 O O . LEU A 1 271 ? 6.625 -31.672 -29.047 1 92.19 271 LEU A O 1
ATOM 2085 N N . VAL A 1 272 ? 7.598 -30.266 -30.516 1 92.81 272 VAL A N 1
ATOM 2086 C CA . VAL A 1 272 ? 6.34 -29.906 -31.156 1 92.81 272 VAL A CA 1
ATOM 2087 C C . VAL A 1 272 ? 5.699 -31.141 -31.781 1 92.81 272 VAL A C 1
ATOM 2089 O O . VAL A 1 272 ? 4.492 -31.359 -31.656 1 92.81 272 VAL A O 1
ATOM 2092 N N . PHE A 1 273 ? 6.52 -31.906 -32.406 1 92.75 273 PHE A N 1
ATOM 2093 C CA . PHE A 1 273 ? 6.047 -33.125 -33.062 1 92.75 273 PHE A CA 1
ATOM 2094 C C . PHE A 1 273 ? 5.473 -34.094 -32.031 1 92.75 273 PHE A C 1
ATOM 2096 O O . PHE A 1 273 ? 4.391 -34.656 -32.219 1 92.75 273 PHE A O 1
ATOM 2103 N N . MET A 1 274 ? 6.168 -34.25 -31.016 1 88.94 274 MET A N 1
ATOM 2104 C CA . MET A 1 274 ? 5.723 -35.156 -29.969 1 88.94 274 MET A CA 1
ATOM 2105 C C . MET A 1 274 ? 4.434 -34.656 -29.312 1 88.94 274 MET A C 1
ATOM 2107 O O . MET A 1 274 ? 3.586 -35.469 -28.922 1 88.94 274 MET A O 1
ATOM 2111 N N . THR A 1 275 ? 4.297 -33.406 -29.156 1 87.62 275 THR A N 1
ATOM 2112 C CA . THR A 1 275 ? 3.076 -32.812 -28.609 1 87.62 275 THR A CA 1
ATOM 2113 C C . THR A 1 275 ? 1.888 -33.094 -29.531 1 87.62 275 THR A C 1
ATOM 2115 O O . THR A 1 275 ? 0.796 -33.406 -29.062 1 87.62 275 THR A O 1
ATOM 2118 N N . LEU A 1 276 ? 2.059 -33 -30.812 1 89.44 276 LEU A N 1
ATOM 2119 C CA . LEU A 1 276 ? 1.015 -33.281 -31.797 1 89.44 276 LEU A CA 1
ATOM 2120 C C . LEU A 1 276 ? 0.674 -34.781 -31.797 1 89.44 276 LEU A C 1
ATOM 2122 O O . LEU A 1 276 ? -0.492 -35.125 -31.938 1 89.44 276 LEU A O 1
ATOM 2126 N N . LEU A 1 277 ? 1.701 -35.469 -31.656 1 88.94 277 LEU A N 1
ATOM 2127 C CA . LEU A 1 277 ? 1.496 -36.906 -31.594 1 88.94 277 LEU A CA 1
ATOM 2128 C C . LEU A 1 277 ? 0.689 -37.312 -30.359 1 88.94 277 LEU A C 1
ATOM 2130 O O . LEU A 1 277 ? -0.19 -38.156 -30.438 1 88.94 277 LEU A O 1
ATOM 2134 N N . ASN A 1 278 ? 1.032 -36.75 -29.219 1 86.62 278 ASN A N 1
ATOM 2135 C CA . ASN A 1 278 ? 0.282 -36.969 -28 1 86.62 278 ASN A CA 1
ATOM 2136 C C . ASN A 1 278 ? -1.178 -36.562 -28.141 1 86.62 278 ASN A C 1
ATOM 2138 O O . ASN A 1 278 ? -2.072 -37.219 -27.609 1 86.62 278 ASN A O 1
ATOM 2142 N N . ALA A 1 279 ? -1.439 -35.469 -28.797 1 84.75 279 ALA A N 1
ATOM 2143 C CA . ALA A 1 279 ? -2.799 -35 -29.016 1 84.75 279 ALA A CA 1
ATOM 2144 C C . ALA A 1 279 ? -3.592 -35.938 -29.906 1 84.75 279 ALA A C 1
ATOM 2146 O O . ALA A 1 279 ? -4.785 -36.156 -29.688 1 84.75 279 ALA A O 1
ATOM 2147 N N . LYS A 1 280 ? -2.953 -36.5 -30.812 1 86.44 280 LYS A N 1
ATOM 2148 C CA . LYS A 1 280 ? -3.604 -37.438 -31.75 1 86.44 280 LYS A CA 1
ATOM 2149 C C . LYS A 1 280 ? -3.877 -38.781 -31.078 1 86.44 280 LYS A C 1
ATOM 2151 O O . LYS A 1 280 ? -4.895 -39.406 -31.359 1 86.44 280 LYS A O 1
ATOM 2156 N N . LEU A 1 281 ? -2.988 -39.094 -30.203 1 84.88 281 LEU A N 1
ATOM 2157 C CA . LEU A 1 281 ? -3.096 -40.406 -29.594 1 84.88 281 LEU A CA 1
ATOM 2158 C C . LEU A 1 281 ? -3.783 -40.312 -28.234 1 84.88 281 LEU A C 1
ATOM 2160 O O . LEU A 1 281 ? -3.723 -41.25 -27.438 1 84.88 281 LEU A O 1
ATOM 2164 N N . LYS A 1 282 ? -4.281 -39.188 -27.922 1 76.56 282 LYS A N 1
ATOM 2165 C CA . LYS A 1 282 ? -4.891 -38.906 -26.625 1 76.56 282 LYS A CA 1
ATOM 2166 C C . LYS A 1 282 ? -5.945 -39.969 -26.281 1 76.56 282 LYS A C 1
ATOM 2168 O O . LYS A 1 282 ? -6.047 -40.375 -25.125 1 76.56 282 LYS A O 1
ATOM 2173 N N . ASN A 1 283 ? -6.738 -40.406 -27.203 1 75.19 283 ASN A N 1
ATOM 2174 C CA . ASN A 1 283 ? -7.836 -41.344 -26.984 1 75.19 283 ASN A CA 1
ATOM 2175 C C . ASN A 1 283 ? -7.344 -42.781 -26.938 1 75.19 283 ASN A C 1
ATOM 2177 O O . ASN A 1 283 ? -8.023 -43.656 -26.391 1 75.19 283 ASN A O 1
ATOM 2181 N N . LYS A 1 284 ? -6.07 -42.906 -27.438 1 77.25 284 LYS A N 1
ATOM 2182 C CA . LYS A 1 284 ? -5.609 -44.281 -27.562 1 77.25 284 LYS A CA 1
ATOM 2183 C C . LYS A 1 284 ? -4.637 -44.656 -26.453 1 77.25 284 LYS A C 1
ATOM 2185 O O . LYS A 1 284 ? -4.488 -45.812 -26.109 1 77.25 284 LYS A O 1
ATOM 2190 N N . LEU A 1 285 ? -4.004 -43.656 -25.922 1 76.06 285 LEU A N 1
ATOM 2191 C CA . LEU A 1 285 ? -2.98 -43.938 -24.906 1 76.06 285 LEU A CA 1
ATOM 2192 C C . LEU A 1 285 ? -3.504 -43.625 -23.516 1 76.06 285 LEU A C 1
ATOM 2194 O O . LEU A 1 285 ? -4.238 -42.656 -23.312 1 76.06 285 LEU A O 1
ATOM 2198 N N . ILE A 1 286 ? -3.318 -44.531 -22.641 1 66.75 286 ILE A N 1
ATOM 2199 C CA . ILE A 1 286 ? -3.746 -44.375 -21.25 1 66.75 286 ILE A CA 1
ATOM 2200 C C . ILE A 1 286 ? -2.91 -43.312 -20.562 1 66.75 286 ILE A C 1
ATOM 2202 O O . ILE A 1 286 ? -3.428 -42.531 -19.766 1 66.75 286 ILE A O 1
ATOM 2206 N N . VAL A 1 287 ? -1.546 -43.312 -20.922 1 73.56 287 VAL A N 1
ATOM 2207 C CA . VAL A 1 287 ? -0.636 -42.344 -20.328 1 73.56 287 VAL A CA 1
ATOM 2208 C C . VAL A 1 287 ? 0.007 -41.5 -21.422 1 73.56 287 VAL A C 1
ATOM 2210 O O . VAL A 1 287 ? 0.353 -42 -22.484 1 73.56 287 VAL A O 1
ATOM 2213 N N . PRO A 1 288 ? 0.032 -40.219 -21.172 1 76.5 288 PRO A N 1
ATOM 2214 C CA . PRO A 1 288 ? 0.701 -39.375 -22.172 1 76.5 288 PRO A CA 1
ATOM 2215 C C . PRO A 1 288 ? 2.172 -39.75 -22.359 1 76.5 288 PRO A C 1
ATOM 2217 O O . PRO A 1 288 ? 2.832 -40.188 -21.406 1 76.5 288 PRO A O 1
ATOM 2220 N N . ILE A 1 289 ? 2.607 -39.719 -23.547 1 77.62 289 ILE A N 1
ATOM 2221 C CA . ILE A 1 289 ? 4 -40 -23.891 1 77.62 289 ILE A CA 1
ATOM 2222 C C . ILE A 1 289 ? 4.902 -38.938 -23.266 1 77.62 289 ILE A C 1
ATOM 2224 O O . ILE A 1 289 ? 4.656 -37.719 -23.406 1 77.62 289 ILE A O 1
ATOM 2228 N N . PRO A 1 290 ? 5.863 -39.375 -22.453 1 79.75 290 PRO A N 1
ATOM 2229 C CA . PRO A 1 290 ? 6.805 -38.406 -21.859 1 79.75 290 PRO A CA 1
ATOM 2230 C C . PRO A 1 290 ? 7.719 -37.781 -22.906 1 79.75 290 PRO A C 1
ATOM 2232 O O . PRO A 1 290 ? 8.859 -38.219 -23.078 1 79.75 290 PRO A O 1
ATOM 2235 N N . MET A 1 291 ? 7.316 -36.75 -23.484 1 83.31 291 MET A N 1
ATOM 2236 C CA . MET A 1 291 ? 8.008 -36.125 -24.609 1 83.31 291 MET A CA 1
ATOM 2237 C C . MET A 1 291 ? 9.367 -35.594 -24.188 1 83.31 291 MET A C 1
ATOM 2239 O O . MET A 1 291 ? 10.344 -35.719 -24.922 1 83.31 291 MET A O 1
ATOM 2243 N N . ASP A 1 292 ? 9.531 -35.031 -22.953 1 84.31 292 ASP A N 1
ATOM 2244 C CA . ASP A 1 292 ? 10.773 -34.438 -22.469 1 84.31 292 ASP A CA 1
ATOM 2245 C C . ASP A 1 292 ? 11.891 -35.469 -22.391 1 84.31 292 ASP A C 1
ATOM 2247 O O . ASP A 1 292 ? 13 -35.25 -22.875 1 84.31 292 ASP A O 1
ATOM 2251 N N . MET A 1 293 ? 11.531 -36.625 -21.891 1 84.06 293 MET A N 1
ATOM 2252 C CA . MET A 1 293 ? 12.539 -37.688 -21.719 1 84.06 293 MET A CA 1
ATOM 2253 C C . MET A 1 293 ? 12.977 -38.25 -23.047 1 84.06 293 MET A C 1
ATOM 2255 O O . MET A 1 293 ? 14.148 -38.562 -23.25 1 84.06 293 MET A O 1
ATOM 2259 N N . ILE A 1 294 ? 12.078 -38.344 -23.906 1 87.5 294 ILE A N 1
ATOM 2260 C CA . ILE A 1 294 ? 12.398 -38.906 -25.219 1 87.5 294 ILE A CA 1
ATOM 2261 C C . ILE A 1 294 ? 13.367 -37.969 -25.953 1 87.5 294 ILE A C 1
ATOM 2263 O O . ILE A 1 294 ? 14.367 -38.438 -26.516 1 87.5 294 ILE A O 1
ATOM 2267 N N . VAL A 1 295 ? 13.047 -36.75 -25.891 1 90.5 295 VAL A N 1
ATOM 2268 C CA . VAL A 1 295 ? 13.898 -35.781 -26.578 1 90.5 295 VAL A CA 1
ATOM 2269 C C . VAL A 1 295 ? 15.281 -35.781 -25.922 1 90.5 295 VAL A C 1
ATOM 2271 O O . VAL A 1 295 ? 16.297 -35.719 -26.609 1 90.5 295 VAL A O 1
ATOM 2274 N N . VAL A 1 296 ? 15.359 -35.844 -24.609 1 89.38 296 VAL A N 1
ATOM 2275 C CA . VAL A 1 296 ? 16.625 -35.844 -23.875 1 89.38 296 VAL A CA 1
ATOM 2276 C C . VAL A 1 296 ? 17.438 -37.094 -24.266 1 89.38 296 VAL A C 1
ATOM 2278 O O . VAL A 1 296 ? 18.625 -36.969 -24.562 1 89.38 296 VAL A O 1
ATOM 2281 N N . ILE A 1 297 ? 16.859 -38.25 -24.344 1 89.88 297 ILE A N 1
ATOM 2282 C CA . ILE A 1 297 ? 17.547 -39.5 -24.672 1 89.88 297 ILE A CA 1
ATOM 2283 C C . ILE A 1 297 ? 18.031 -39.469 -26.109 1 89.88 297 ILE A C 1
ATOM 2285 O O . ILE A 1 297 ? 19.203 -39.75 -26.391 1 89.88 297 ILE A O 1
ATOM 2289 N N . LEU A 1 298 ? 17.125 -39.062 -26.953 1 93.5 298 LEU A N 1
ATOM 2290 C CA . LEU A 1 298 ? 17.469 -39.031 -28.375 1 93.5 298 LEU A CA 1
ATOM 2291 C C . LEU A 1 298 ? 18.625 -38.062 -28.641 1 93.5 298 LEU A C 1
ATOM 2293 O O . LEU A 1 298 ? 19.562 -38.406 -29.359 1 93.5 298 LEU A O 1
ATOM 2297 N N . MET A 1 299 ? 18.531 -36.938 -28.078 1 93.94 299 MET A N 1
ATOM 2298 C CA . MET A 1 299 ? 19.547 -35.906 -28.328 1 93.94 299 MET A CA 1
ATOM 2299 C C . MET A 1 299 ? 20.859 -36.25 -27.641 1 93.94 299 MET A C 1
ATOM 2301 O O . MET A 1 299 ? 21.938 -35.906 -28.125 1 93.94 299 MET A O 1
ATOM 2305 N N . THR A 1 300 ? 20.781 -36.938 -26.484 1 92.5 300 THR A N 1
ATOM 2306 C CA . THR A 1 300 ? 21.969 -37.406 -25.812 1 92.5 300 THR A CA 1
ATOM 2307 C C . THR A 1 300 ? 22.703 -38.469 -26.656 1 92.5 300 THR A C 1
ATOM 2309 O O . THR A 1 300 ? 23.922 -38.406 -26.812 1 92.5 300 THR A O 1
ATOM 2312 N N . VAL A 1 301 ? 21.984 -39.375 -27.219 1 94.12 301 VAL A N 1
ATOM 2313 C CA . VAL A 1 301 ? 22.547 -40.406 -28.047 1 94.12 301 VAL A CA 1
ATOM 2314 C C . VAL A 1 301 ? 23.172 -39.812 -29.297 1 94.12 301 VAL A C 1
ATOM 2316 O O . VAL A 1 301 ? 24.297 -40.156 -29.688 1 94.12 301 VAL A O 1
ATOM 2319 N N . LEU A 1 302 ? 22.453 -38.906 -29.828 1 94 302 LEU A N 1
ATOM 2320 C CA . LEU A 1 302 ? 22.953 -38.219 -31.031 1 94 302 LEU A CA 1
ATOM 2321 C C . LEU A 1 302 ? 24.219 -37.438 -30.719 1 94 302 LEU A C 1
ATOM 2323 O O . LEU A 1 302 ? 25.172 -37.438 -31.516 1 94 302 LEU A O 1
ATOM 2327 N N . SER A 1 303 ? 24.219 -36.75 -29.656 1 94.12 303 SER A N 1
ATOM 2328 C CA . SER A 1 303 ? 25.375 -35.969 -29.25 1 94.12 303 SER A CA 1
ATOM 2329 C C . SER A 1 303 ? 26.578 -36.844 -28.969 1 94.12 303 SER A C 1
ATOM 2331 O O . SER A 1 303 ? 27.719 -36.5 -29.297 1 94.12 303 SER A O 1
ATOM 2333 N N . TYR A 1 304 ? 26.312 -38.031 -28.406 1 91.31 304 TYR A N 1
ATOM 2334 C CA . TYR A 1 304 ? 27.391 -38.969 -28.094 1 91.31 304 TYR A CA 1
ATOM 2335 C C . TYR A 1 304 ? 28.016 -39.531 -29.359 1 91.31 304 TYR A C 1
ATOM 2337 O O . TYR A 1 304 ? 29.25 -39.531 -29.484 1 91.31 304 TYR A O 1
ATOM 2345 N N . PHE A 1 305 ? 27.297 -39.875 -30.312 1 93.19 305 PHE A N 1
ATOM 2346 C CA . PHE A 1 305 ? 27.797 -40.531 -31.516 1 93.19 305 PHE A CA 1
ATOM 2347 C C . PHE A 1 305 ? 28.422 -39.5 -32.469 1 93.19 305 PHE A C 1
ATOM 2349 O O . PHE A 1 305 ? 29.391 -39.844 -33.156 1 93.19 305 PHE A O 1
ATOM 2356 N N . LEU A 1 306 ? 27.891 -38.281 -32.438 1 93.31 306 LEU A N 1
ATOM 2357 C CA . LEU A 1 306 ? 28.406 -37.281 -33.344 1 93.31 306 LEU A CA 1
ATOM 2358 C C . LEU A 1 306 ? 29.5 -36.469 -32.688 1 93.31 306 LEU A C 1
ATOM 2360 O O . LEU A 1 306 ? 30.125 -35.625 -33.312 1 93.31 306 LEU A O 1
ATOM 2364 N N . SER A 1 307 ? 29.828 -36.719 -31.453 1 90.81 307 SER A N 1
ATOM 2365 C CA . SER A 1 307 ? 30.844 -35.969 -30.703 1 90.81 307 SER A CA 1
ATOM 2366 C C . SER A 1 307 ? 30.688 -34.469 -30.906 1 90.81 307 SER A C 1
ATOM 2368 O O . SER A 1 307 ? 31.656 -33.781 -31.25 1 90.81 307 SER A O 1
ATOM 2370 N N . LEU A 1 308 ? 29.562 -34.031 -30.625 1 89.81 308 LEU A N 1
ATOM 2371 C CA . LEU A 1 308 ? 29.219 -32.625 -30.906 1 89.81 308 LEU A CA 1
ATOM 2372 C C . LEU A 1 308 ? 30.062 -31.688 -30.078 1 89.81 308 LEU A C 1
ATOM 2374 O O . LEU A 1 308 ? 30.375 -30.562 -30.5 1 89.81 308 LEU A O 1
ATOM 2378 N N . HIS A 1 309 ? 30.438 -32.062 -28.906 1 89.19 309 HIS A N 1
ATOM 2379 C CA . HIS A 1 309 ? 31.25 -31.219 -28.031 1 89.19 309 HIS A CA 1
ATOM 2380 C C . HIS A 1 309 ? 32.656 -31.031 -28.578 1 89.19 309 HIS A C 1
ATOM 2382 O O . HIS A 1 309 ? 33.156 -29.922 -28.641 1 89.19 309 HIS A O 1
ATOM 2388 N N . GLU A 1 310 ? 33.25 -32.031 -29.031 1 87.56 310 GLU A N 1
ATOM 2389 C CA . GLU A 1 310 ? 34.625 -32.031 -29.5 1 87.56 310 GLU A CA 1
ATOM 2390 C C . GLU A 1 310 ? 34.75 -31.453 -30.906 1 87.56 310 GLU A C 1
ATOM 2392 O O . GLU A 1 310 ? 35.688 -30.719 -31.203 1 87.56 310 GLU A O 1
ATOM 2397 N N . ARG A 1 311 ? 33.75 -31.656 -31.609 1 88.38 311 ARG A N 1
ATOM 2398 C CA . ARG A 1 311 ? 33.844 -31.312 -33.031 1 88.38 311 ARG A CA 1
ATOM 2399 C C . ARG A 1 311 ? 33.375 -29.891 -33.281 1 88.38 311 ARG A C 1
ATOM 2401 O O . ARG A 1 311 ? 33.938 -29.156 -34.094 1 88.38 311 ARG A O 1
ATOM 2408 N N . VAL A 1 312 ? 32.281 -29.562 -32.719 1 89.56 312 VAL A N 1
ATOM 2409 C CA . VAL A 1 312 ? 31.656 -28.312 -33.125 1 89.56 312 VAL A CA 1
ATOM 2410 C C . VAL A 1 312 ? 31.422 -27.438 -31.891 1 89.56 312 VAL A C 1
ATOM 2412 O O . VAL A 1 312 ? 30.719 -26.422 -31.969 1 89.56 312 VAL A O 1
ATOM 2415 N N . ASN A 1 313 ? 31.953 -27.766 -30.781 1 88.31 313 ASN A N 1
ATOM 2416 C CA . ASN A 1 313 ? 31.984 -26.953 -29.562 1 88.31 313 ASN A CA 1
ATOM 2417 C C . ASN A 1 313 ? 30.578 -26.703 -29.016 1 88.31 313 ASN A C 1
ATOM 2419 O O . ASN A 1 313 ? 30.266 -25.578 -28.625 1 88.31 313 ASN A O 1
ATOM 2423 N N . VAL A 1 314 ? 29.797 -27.656 -29.141 1 89.75 314 VAL A N 1
ATOM 2424 C CA . VAL A 1 314 ? 28.5 -27.578 -28.484 1 89.75 314 VAL A CA 1
ATOM 2425 C C . VAL A 1 314 ? 28.656 -27.828 -26.984 1 89.75 314 VAL A C 1
ATOM 2427 O O . VAL A 1 314 ? 29.297 -28.797 -26.578 1 89.75 314 VAL A O 1
ATOM 2430 N N . GLU A 1 315 ? 28.109 -26.938 -26.234 1 87.81 315 GLU A N 1
ATOM 2431 C CA . GLU A 1 315 ? 28.203 -27.094 -24.797 1 87.81 315 GLU A CA 1
ATOM 2432 C C . GLU A 1 315 ? 27.359 -28.266 -24.312 1 87.81 315 GLU A C 1
ATOM 2434 O O . GLU A 1 315 ? 26.188 -28.391 -24.672 1 87.81 315 GLU A O 1
ATOM 2439 N N . ILE A 1 316 ? 27.953 -29.156 -23.5 1 88 316 ILE A N 1
ATOM 2440 C CA . ILE A 1 316 ? 27.25 -30.312 -22.969 1 88 316 ILE A CA 1
ATOM 2441 C C . ILE A 1 316 ? 27.25 -30.266 -21.438 1 88 316 ILE A C 1
ATOM 2443 O O . ILE A 1 316 ? 27.922 -29.422 -20.844 1 88 316 ILE A O 1
ATOM 2447 N N . VAL A 1 317 ? 26.469 -31.062 -20.703 1 83.12 317 VAL A N 1
ATOM 2448 C CA . VAL A 1 317 ? 26.312 -31.109 -19.25 1 83.12 317 VAL A CA 1
ATOM 2449 C C . VAL A 1 317 ? 27.625 -31.547 -18.609 1 83.12 317 VAL A C 1
ATOM 2451 O O . VAL A 1 317 ? 28.031 -31.016 -17.578 1 83.12 317 VAL A O 1
ATOM 2454 N N . ASP A 1 318 ? 28.375 -32.344 -19.219 1 78.62 318 ASP A N 1
ATOM 2455 C CA . ASP A 1 318 ? 29.703 -32.812 -18.844 1 78.62 318 ASP A CA 1
ATOM 2456 C C . ASP A 1 318 ? 29.609 -33.75 -17.641 1 78.62 318 ASP A C 1
ATOM 2458 O O . ASP A 1 318 ? 28.656 -34.531 -17.516 1 78.62 318 ASP A O 1
ATOM 2462 N N . HIS A 1 319 ? 30.281 -33.594 -16.516 1 78.56 319 HIS A N 1
ATOM 2463 C CA . HIS A 1 319 ? 30.484 -34.594 -15.484 1 78.56 319 HIS A CA 1
ATOM 2464 C C . HIS A 1 319 ? 29.312 -34.625 -14.508 1 78.56 319 HIS A C 1
ATOM 2466 O O . HIS A 1 319 ? 28.922 -33.594 -13.961 1 78.56 319 HIS A O 1
ATOM 2472 N N . ILE A 1 320 ? 28.594 -35.812 -14.438 1 77.25 320 ILE A N 1
ATOM 2473 C CA . ILE A 1 320 ? 27.547 -36.062 -13.445 1 77.25 320 ILE A CA 1
ATOM 2474 C C . ILE A 1 320 ? 28.016 -37.125 -12.461 1 77.25 320 ILE A C 1
ATOM 2476 O O . ILE A 1 320 ? 28.078 -38.312 -12.805 1 77.25 320 ILE A O 1
ATOM 2480 N N . PRO A 1 321 ? 28.328 -36.719 -11.211 1 77.12 321 PRO A N 1
ATOM 2481 C CA . PRO A 1 321 ? 28.734 -37.719 -10.219 1 77.12 321 PRO A CA 1
ATOM 2482 C C . PRO A 1 321 ? 27.594 -38.625 -9.812 1 77.12 321 PRO A C 1
ATOM 2484 O O . PRO A 1 321 ? 26.438 -38.219 -9.711 1 77.12 321 PRO A O 1
ATOM 2487 N N . LEU A 1 322 ? 27.906 -39.938 -9.703 1 80.75 322 LEU A N 1
ATOM 2488 C CA . LEU A 1 322 ? 26.906 -40.875 -9.242 1 80.75 322 LEU A CA 1
ATOM 2489 C C . LEU A 1 322 ? 26.828 -40.906 -7.723 1 80.75 322 LEU A C 1
ATOM 2491 O O . LEU A 1 322 ? 27.828 -40.688 -7.039 1 80.75 322 LEU A O 1
ATOM 2495 N N . GLY A 1 323 ? 25.625 -41.031 -7.219 1 80.69 323 GLY A N 1
ATOM 2496 C CA . GLY A 1 323 ? 25.438 -41.188 -5.785 1 80.69 323 GLY A CA 1
ATOM 2497 C C . GLY A 1 323 ? 24.844 -39.969 -5.125 1 80.69 323 GLY A C 1
ATOM 2498 O O . GLY A 1 323 ? 24.328 -39.062 -5.805 1 80.69 323 GLY A O 1
ATOM 2499 N N . PHE A 1 324 ? 24.875 -39.969 -3.803 1 86 324 PHE A N 1
ATOM 2500 C CA . PHE A 1 324 ? 24.312 -38.906 -2.986 1 86 324 PHE A CA 1
ATOM 2501 C C . PHE A 1 324 ? 25.312 -37.75 -2.861 1 86 324 PHE A C 1
ATOM 2503 O O . PHE A 1 324 ? 26.516 -37.969 -2.744 1 86 324 PHE A O 1
ATOM 2510 N N . PRO A 1 325 ? 24.797 -36.594 -3.02 1 85.88 325 PRO A N 1
ATOM 2511 C CA . PRO A 1 325 ? 25.703 -35.469 -2.812 1 85.88 325 PRO A CA 1
ATOM 2512 C C . PRO A 1 325 ? 26.203 -35.344 -1.376 1 85.88 325 PRO A C 1
ATOM 2514 O O . PRO A 1 325 ? 25.516 -35.75 -0.442 1 85.88 325 PRO A O 1
ATOM 2517 N N . GLN A 1 326 ? 27.359 -34.906 -1.222 1 85.88 326 GLN A N 1
ATOM 2518 C CA . GLN A 1 326 ? 27.891 -34.625 0.113 1 85.88 326 GLN A CA 1
ATOM 2519 C C . GLN A 1 326 ? 27.188 -33.438 0.764 1 85.88 326 GLN A C 1
ATOM 2521 O O . GLN A 1 326 ? 27.062 -32.375 0.16 1 85.88 326 GLN A O 1
ATOM 2526 N N . PRO A 1 327 ? 26.641 -33.75 1.901 1 89.12 327 PRO A N 1
ATOM 2527 C CA . PRO A 1 327 ? 25.969 -32.625 2.582 1 89.12 327 PRO A CA 1
ATOM 2528 C C . PRO A 1 327 ? 26.891 -31.422 2.758 1 89.12 327 PRO A C 1
ATOM 2530 O O . PRO A 1 327 ? 28.094 -31.562 2.926 1 89.12 327 PRO A O 1
ATOM 2533 N N . SER A 1 328 ? 26.406 -30.297 2.475 1 87.38 328 SER A N 1
ATOM 2534 C CA . SER A 1 328 ? 27.141 -29.047 2.637 1 87.38 328 SER A CA 1
ATOM 2535 C C . SER A 1 328 ? 26.406 -28.094 3.58 1 87.38 328 SER A C 1
ATOM 2537 O O . SER A 1 328 ? 25.172 -28.062 3.596 1 87.38 328 SER A O 1
ATOM 2539 N N . LEU A 1 329 ? 27.266 -27.406 4.383 1 87 329 LEU A N 1
ATOM 2540 C CA . LEU A 1 329 ? 26.672 -26.438 5.312 1 87 329 LEU A CA 1
ATOM 2541 C C . LEU A 1 329 ? 26.609 -25.047 4.691 1 87 329 LEU A C 1
ATOM 2543 O O . LEU A 1 329 ? 27.594 -24.562 4.137 1 87 329 LEU A O 1
ATOM 2547 N N . PRO A 1 330 ? 25.5 -24.531 4.746 1 86.38 330 PRO A N 1
ATOM 2548 C CA . PRO A 1 330 ? 25.375 -23.156 4.238 1 86.38 330 PRO A CA 1
ATOM 2549 C C . PRO A 1 330 ? 26.203 -22.156 5.031 1 86.38 330 PRO A C 1
ATOM 2551 O O . PRO A 1 330 ? 26.547 -22.406 6.188 1 86.38 330 PRO A O 1
ATOM 2554 N N . SER A 1 331 ? 26.562 -21.062 4.473 1 89.62 331 SER A N 1
ATOM 2555 C CA . SER A 1 331 ? 27.406 -20.031 5.07 1 89.62 331 SER A CA 1
ATOM 2556 C C . SER A 1 331 ? 26.562 -18.953 5.742 1 89.62 331 SER A C 1
ATOM 2558 O O . SER A 1 331 ? 25.922 -18.141 5.062 1 89.62 331 SER A O 1
ATOM 2560 N N . PRO A 1 332 ? 26.656 -18.812 6.996 1 89.56 332 PRO A N 1
ATOM 2561 C CA . PRO A 1 332 ? 25.828 -17.844 7.723 1 89.56 332 PRO A CA 1
ATOM 2562 C C . PRO A 1 332 ? 26.219 -16.391 7.402 1 89.56 332 PRO A C 1
ATOM 2564 O O . PRO A 1 332 ? 25.406 -15.484 7.586 1 89.56 332 PRO A O 1
ATOM 2567 N N . SER A 1 333 ? 27.438 -16.156 6.926 1 89 333 SER A N 1
ATOM 2568 C CA . SER A 1 333 ? 27.891 -14.805 6.605 1 89 333 SER A CA 1
ATOM 2569 C C . SER A 1 333 ? 27.078 -14.203 5.465 1 89 333 SER A C 1
ATOM 2571 O O . SER A 1 333 ? 27.031 -12.977 5.305 1 89 333 SER A O 1
ATOM 2573 N N . LEU A 1 334 ? 26.469 -15.117 4.77 1 91.88 334 LEU A N 1
ATOM 2574 C CA . LEU A 1 334 ? 25.734 -14.664 3.598 1 91.88 334 LEU A CA 1
ATOM 2575 C C . LEU A 1 334 ? 24.266 -14.414 3.947 1 91.88 334 LEU A C 1
ATOM 2577 O O . LEU A 1 334 ? 23.484 -14 3.09 1 91.88 334 LEU A O 1
ATOM 2581 N N . PHE A 1 335 ? 23.906 -14.523 5.184 1 91.88 335 PHE A N 1
ATOM 2582 C CA . PHE A 1 335 ? 22.5 -14.43 5.586 1 91.88 335 PHE A CA 1
ATOM 2583 C C . PHE A 1 335 ? 21.984 -13.008 5.406 1 91.88 335 PHE A C 1
ATOM 2585 O O . PHE A 1 335 ? 20.922 -12.797 4.805 1 91.88 335 PHE A O 1
ATOM 2592 N N . LEU A 1 336 ? 22.672 -12.062 5.727 1 88.12 336 LEU A N 1
ATOM 2593 C CA . LEU A 1 336 ? 22.188 -10.688 5.742 1 88.12 336 LEU A CA 1
ATOM 2594 C C . LEU A 1 336 ? 22.047 -10.141 4.324 1 88.12 336 LEU A C 1
ATOM 2596 O O . LEU A 1 336 ? 21.016 -9.594 3.963 1 88.12 336 LEU A O 1
ATOM 2600 N N . PRO A 1 337 ? 23.078 -10.375 3.492 1 87.88 337 PRO A N 1
ATOM 2601 C CA . PRO A 1 337 ? 22.922 -9.859 2.129 1 87.88 337 PRO A CA 1
ATOM 2602 C C . PRO A 1 337 ? 21.812 -10.555 1.354 1 87.88 337 PRO A C 1
ATOM 2604 O O . PRO A 1 337 ? 21.25 -9.977 0.411 1 87.88 337 PRO A O 1
ATOM 2607 N N . LEU A 1 338 ? 21.453 -11.766 1.772 1 93.25 338 LEU A N 1
ATOM 2608 C CA . LEU A 1 338 ? 20.5 -12.547 1.008 1 93.25 338 LEU A CA 1
ATOM 2609 C C . LEU A 1 338 ? 19.109 -12.445 1.618 1 93.25 338 LEU A C 1
ATOM 2611 O O . LEU A 1 338 ? 18.141 -12.945 1.048 1 93.25 338 LEU A O 1
ATOM 2615 N N . LEU A 1 339 ? 18.906 -11.766 2.656 1 92 339 LEU A N 1
ATOM 2616 C CA . LEU A 1 339 ? 17.688 -11.773 3.445 1 92 339 LEU A CA 1
ATOM 2617 C C . LEU A 1 339 ? 16.516 -11.219 2.639 1 92 339 LEU A C 1
ATOM 2619 O O . LEU A 1 339 ? 15.438 -11.828 2.596 1 92 339 LEU A O 1
ATOM 2623 N N . SER A 1 340 ? 16.734 -10.125 2.01 1 86.88 340 SER A N 1
ATOM 2624 C CA . SER A 1 340 ? 15.648 -9.508 1.256 1 86.88 340 SER A CA 1
ATOM 2625 C C . SER A 1 340 ? 15.227 -10.375 0.08 1 86.88 340 SER A C 1
ATOM 2627 O O . SER A 1 340 ? 14.031 -10.531 -0.184 1 86.88 340 SER A O 1
ATOM 2629 N N . ASP A 1 341 ? 16.188 -11.016 -0.597 1 90 341 ASP A N 1
ATOM 2630 C CA . ASP A 1 341 ? 15.883 -11.914 -1.706 1 90 341 ASP A CA 1
ATOM 2631 C C . ASP A 1 341 ? 15.141 -13.156 -1.218 1 90 341 ASP A C 1
ATOM 2633 O O . ASP A 1 341 ? 14.164 -13.578 -1.828 1 90 341 ASP A O 1
ATOM 2637 N N . ALA A 1 342 ? 15.688 -13.625 -0.124 1 95.25 342 ALA A N 1
ATOM 2638 C CA . ALA A 1 342 ? 15.109 -14.844 0.421 1 95.25 342 ALA A CA 1
ATOM 2639 C C . ALA A 1 342 ? 13.656 -14.617 0.839 1 95.25 342 ALA A C 1
ATOM 2641 O O . ALA A 1 342 ? 12.805 -15.492 0.648 1 95.25 342 ALA A O 1
ATOM 2642 N N . PHE A 1 343 ? 13.367 -13.492 1.322 1 92.62 343 PHE A N 1
ATOM 2643 C CA . PHE A 1 343 ? 12.008 -13.172 1.746 1 92.62 343 PHE A CA 1
ATOM 2644 C C . PHE A 1 343 ? 11.07 -13.117 0.549 1 92.62 343 PHE A C 1
ATOM 2646 O O . PHE A 1 343 ? 9.969 -13.664 0.594 1 92.62 343 PHE A O 1
ATOM 2653 N N . ALA A 1 344 ? 11.508 -12.508 -0.465 1 88.62 344 ALA A N 1
ATOM 2654 C CA . ALA A 1 344 ? 10.695 -12.398 -1.674 1 88.62 344 ALA A CA 1
ATOM 2655 C C . ALA A 1 344 ? 10.438 -13.766 -2.293 1 88.62 344 ALA A C 1
ATOM 2657 O O . ALA A 1 344 ? 9.305 -14.078 -2.668 1 88.62 344 ALA A O 1
ATOM 2658 N N . ILE A 1 345 ? 11.445 -14.609 -2.352 1 94.12 345 ILE A N 1
ATOM 2659 C CA . ILE A 1 345 ? 11.32 -15.938 -2.934 1 94.12 345 ILE A CA 1
ATOM 2660 C C . ILE A 1 345 ? 10.375 -16.797 -2.086 1 94.12 345 ILE A C 1
ATOM 2662 O O . ILE A 1 345 ? 9.539 -17.516 -2.619 1 94.12 345 ILE A O 1
ATOM 2666 N N . ALA A 1 346 ? 10.531 -16.594 -0.778 1 95.56 346 ALA A N 1
ATOM 2667 C CA . ALA A 1 346 ? 9.695 -17.375 0.141 1 95.56 346 ALA A CA 1
ATOM 2668 C C . ALA A 1 346 ? 8.219 -17.062 -0.073 1 95.56 346 ALA A C 1
ATOM 2670 O O . ALA A 1 346 ? 7.395 -17.969 -0.179 1 95.56 346 ALA A O 1
ATOM 2671 N N . ILE A 1 347 ? 7.875 -15.859 -0.255 1 90.5 347 ILE A N 1
ATOM 2672 C CA . ILE A 1 347 ? 6.484 -15.445 -0.382 1 90.5 347 ILE A CA 1
ATOM 2673 C C . ILE A 1 347 ? 5.938 -15.867 -1.742 1 90.5 347 ILE A C 1
ATOM 2675 O O . ILE A 1 347 ? 4.828 -16.406 -1.835 1 90.5 347 ILE A O 1
ATOM 2679 N N . VAL A 1 348 ? 6.691 -15.703 -2.729 1 87.56 348 VAL A N 1
ATOM 2680 C CA . VAL A 1 348 ? 6.234 -16 -4.082 1 87.56 348 VAL A CA 1
ATOM 2681 C C . VAL A 1 348 ? 6.016 -17.5 -4.238 1 87.56 348 VAL A C 1
ATOM 2683 O O . VAL A 1 348 ? 4.98 -17.938 -4.754 1 87.56 348 VAL A O 1
ATOM 2686 N N . THR A 1 349 ? 7.004 -18.219 -3.787 1 92.56 349 THR A N 1
ATOM 2687 C CA . THR A 1 349 ? 6.902 -19.672 -3.922 1 92.56 349 THR A CA 1
ATOM 2688 C C . THR A 1 349 ? 5.715 -20.203 -3.127 1 92.56 349 THR A C 1
ATOM 2690 O O . THR A 1 349 ? 4.98 -21.062 -3.607 1 92.56 349 THR A O 1
ATOM 2693 N N . TYR A 1 350 ? 5.504 -19.625 -2.023 1 92.56 350 TYR A N 1
ATOM 2694 C CA . TYR A 1 350 ? 4.375 -20.031 -1.188 1 92.56 350 TYR A CA 1
ATOM 2695 C C . TYR A 1 350 ? 3.053 -19.641 -1.831 1 92.56 350 TYR A C 1
ATOM 2697 O O . TYR A 1 350 ? 2.119 -20.438 -1.888 1 92.56 350 TYR A O 1
ATOM 2705 N N . ALA A 1 351 ? 3.002 -18.5 -2.268 1 87.25 351 ALA A N 1
ATOM 2706 C CA . ALA A 1 351 ? 1.761 -18 -2.852 1 87.25 351 ALA A CA 1
ATOM 2707 C C . ALA A 1 351 ? 1.358 -18.828 -4.074 1 87.25 351 ALA A C 1
ATOM 2709 O O . ALA A 1 351 ? 0.183 -19.156 -4.25 1 87.25 351 ALA A O 1
ATOM 2710 N N . VAL A 1 352 ? 2.314 -19.156 -4.875 1 87.69 352 VAL A N 1
ATOM 2711 C CA . VAL A 1 352 ? 2.025 -19.953 -6.059 1 87.69 352 VAL A CA 1
ATOM 2712 C C . VAL A 1 352 ? 1.618 -21.359 -5.641 1 87.69 352 VAL A C 1
ATOM 2714 O O . VAL A 1 352 ? 0.706 -21.953 -6.227 1 87.69 352 VAL A O 1
ATOM 2717 N N . ASP A 1 353 ? 2.285 -21.828 -4.633 1 93.31 353 ASP A N 1
ATOM 2718 C CA . ASP A 1 353 ? 1.964 -23.156 -4.102 1 93.31 353 ASP A CA 1
ATOM 2719 C C . ASP A 1 353 ? 0.502 -23.234 -3.668 1 93.31 353 ASP A C 1
ATOM 2721 O O . ASP A 1 353 ? -0.234 -24.125 -4.105 1 93.31 353 ASP A O 1
ATOM 2725 N N . VAL A 1 354 ? 0.072 -22.297 -2.912 1 89.69 354 VAL A N 1
ATOM 2726 C CA . VAL A 1 354 ? -1.284 -22.297 -2.373 1 89.69 354 VAL A CA 1
ATOM 2727 C C . VAL A 1 354 ? -2.287 -22.047 -3.498 1 89.69 354 VAL A C 1
ATOM 2729 O O . VAL A 1 354 ? -3.346 -22.688 -3.545 1 89.69 354 VAL A O 1
ATOM 2732 N N . SER A 1 355 ? -1.941 -21.203 -4.371 1 84.38 355 SER A N 1
ATOM 2733 C CA . SER A 1 355 ? -2.836 -20.891 -5.48 1 84.38 355 SER A CA 1
ATOM 2734 C C . SER A 1 355 ? -3.08 -22.109 -6.359 1 84.38 355 SER A C 1
ATOM 2736 O O . SER A 1 355 ? -4.227 -22.438 -6.668 1 84.38 355 SER A O 1
ATOM 2738 N N . LEU A 1 356 ? -2.041 -22.781 -6.684 1 86.12 356 LEU A N 1
ATOM 2739 C CA . LEU A 1 356 ? -2.154 -23.969 -7.523 1 86.12 356 LEU A CA 1
ATOM 2740 C C . LEU A 1 356 ? -2.832 -25.109 -6.766 1 86.12 356 LEU A C 1
ATOM 2742 O O . LEU A 1 356 ? -3.67 -25.812 -7.324 1 86.12 356 LEU A O 1
ATOM 2746 N N . GLY A 1 357 ? -2.441 -25.188 -5.555 1 88.19 357 GLY A N 1
ATOM 2747 C CA . GLY A 1 357 ? -3.059 -26.219 -4.723 1 88.19 357 GLY A CA 1
ATOM 2748 C C . GLY A 1 357 ? -4.559 -26.047 -4.586 1 88.19 357 GLY A C 1
ATOM 2749 O O . GLY A 1 357 ? -5.312 -27.016 -4.719 1 88.19 357 GLY A O 1
ATOM 2750 N N . LYS A 1 358 ? -4.996 -24.875 -4.41 1 83.25 358 LYS A N 1
ATOM 2751 C CA . LYS A 1 358 ? -6.422 -24.609 -4.25 1 83.25 358 LYS A CA 1
ATOM 2752 C C . LYS A 1 358 ? -7.172 -24.828 -5.559 1 83.25 358 LYS A C 1
ATOM 2754 O O . LYS A 1 358 ? -8.305 -25.328 -5.555 1 83.25 358 LYS A O 1
ATOM 2759 N N . THR A 1 359 ? -6.574 -24.562 -6.621 1 77.31 359 THR A N 1
ATOM 2760 C CA . THR A 1 359 ? -7.188 -24.75 -7.93 1 77.31 359 THR A CA 1
ATOM 2761 C C . THR A 1 359 ? -7.465 -26.234 -8.18 1 77.31 359 THR A C 1
ATOM 2763 O O . THR A 1 359 ? -8.57 -26.594 -8.602 1 77.31 359 THR A O 1
ATOM 2766 N N . VAL A 1 360 ? -6.52 -27.031 -7.906 1 85.25 360 VAL A N 1
ATOM 2767 C CA . VAL A 1 360 ? -6.68 -28.453 -8.172 1 85.25 360 VAL A CA 1
ATOM 2768 C C . VAL A 1 360 ? -7.59 -29.078 -7.113 1 85.25 360 VAL A C 1
ATOM 2770 O O . VAL A 1 360 ? -8.383 -29.969 -7.414 1 85.25 360 VAL A O 1
ATOM 2773 N N . ALA A 1 361 ? -7.469 -28.562 -5.922 1 84.62 361 ALA A N 1
ATOM 2774 C CA . ALA A 1 361 ? -8.312 -29.062 -4.836 1 84.62 361 ALA A CA 1
ATOM 2775 C C . ALA A 1 361 ? -9.781 -28.766 -5.105 1 84.62 361 ALA A C 1
ATOM 2777 O O . ALA A 1 361 ? -10.648 -29.594 -4.84 1 84.62 361 ALA A O 1
ATOM 2778 N N . GLU A 1 362 ? -10.008 -27.656 -5.562 1 74.38 362 GLU A N 1
ATOM 2779 C CA . GLU A 1 362 ? -11.383 -27.281 -5.902 1 74.38 362 GLU A CA 1
ATOM 2780 C C . GLU A 1 362 ? -11.945 -28.172 -6.996 1 74.38 362 GLU A C 1
ATOM 2782 O O . GLU A 1 362 ? -13.117 -28.547 -6.953 1 74.38 362 GLU A O 1
ATOM 2787 N N . LYS A 1 363 ? -11.148 -28.531 -7.906 1 76.31 363 LYS A N 1
ATOM 2788 C CA . LYS A 1 363 ? -11.562 -29.406 -8.992 1 76.31 363 LYS A CA 1
ATOM 2789 C C . LYS A 1 363 ? -11.906 -30.797 -8.469 1 76.31 363 LYS A C 1
ATOM 2791 O O . LYS A 1 363 ? -12.797 -31.469 -9.008 1 76.31 363 LYS A O 1
ATOM 2796 N N . HIS A 1 364 ? -11.234 -31.203 -7.516 1 82.25 364 HIS A N 1
ATOM 2797 C CA . HIS A 1 364 ? -11.438 -32.531 -6.988 1 82.25 364 HIS A CA 1
ATOM 2798 C C . HIS A 1 364 ? -12.219 -32.5 -5.68 1 82.25 364 HIS A C 1
ATOM 2800 O O . HIS A 1 364 ? -12.297 -33.5 -4.969 1 82.25 364 HIS A O 1
ATOM 2806 N N . ASN A 1 365 ? -12.656 -31.328 -5.289 1 76.62 365 ASN A N 1
ATOM 2807 C CA . ASN A 1 365 ? -13.602 -31.109 -4.195 1 76.62 365 ASN A CA 1
ATOM 2808 C C . ASN A 1 365 ? -12.984 -31.469 -2.846 1 76.62 365 ASN A C 1
ATOM 2810 O O . ASN A 1 365 ? -13.578 -32.219 -2.068 1 76.62 365 ASN A O 1
ATOM 2814 N N . TYR A 1 366 ? -11.781 -31.141 -2.668 1 79.94 366 TYR A N 1
ATOM 2815 C CA . TYR A 1 366 ? -11.18 -31.25 -1.344 1 79.94 366 TYR A CA 1
ATOM 2816 C C . TYR A 1 366 ? -10.539 -29.922 -0.936 1 79.94 366 TYR A C 1
ATOM 2818 O O . TYR A 1 366 ? -10.57 -28.953 -1.691 1 79.94 366 TYR A O 1
ATOM 2826 N N . LYS A 1 367 ? -10.117 -29.844 0.335 1 80.81 367 LYS A N 1
ATOM 2827 C CA . LYS A 1 367 ? -9.555 -28.594 0.839 1 80.81 367 LYS A CA 1
ATOM 2828 C C . LYS A 1 367 ? -8.094 -28.766 1.242 1 80.81 367 LYS A C 1
ATOM 2830 O O . LYS A 1 367 ? -7.676 -29.859 1.619 1 80.81 367 LYS A O 1
ATOM 2835 N N . ILE A 1 368 ? -7.383 -27.703 1.082 1 87.94 368 ILE A N 1
ATOM 2836 C CA . ILE A 1 368 ? -5.984 -27.688 1.492 1 87.94 368 ILE A CA 1
ATOM 2837 C C . ILE A 1 368 ? -5.801 -26.75 2.676 1 87.94 368 ILE A C 1
ATOM 2839 O O . ILE A 1 368 ? -6.574 -25.797 2.848 1 87.94 368 ILE A O 1
ATOM 2843 N N . ASP A 1 369 ? -4.832 -27.016 3.473 1 88 369 ASP A N 1
ATOM 2844 C CA . ASP A 1 369 ? -4.488 -26.156 4.605 1 88 369 ASP A CA 1
ATOM 2845 C C . ASP A 1 369 ? -3.326 -25.234 4.258 1 88 369 ASP A C 1
ATOM 2847 O O . ASP A 1 369 ? -2.191 -25.688 4.094 1 88 369 ASP A O 1
ATOM 2851 N N . ASP A 1 370 ? -3.619 -23.984 4.289 1 88.75 370 ASP A N 1
ATOM 2852 C CA . ASP A 1 370 ? -2.635 -23 3.869 1 88.75 370 ASP A CA 1
ATOM 2853 C C . ASP A 1 370 ? -1.404 -23.031 4.77 1 88.75 370 ASP A C 1
ATOM 2855 O O . ASP A 1 370 ? -0.272 -22.953 4.289 1 88.75 370 ASP A O 1
ATOM 2859 N N . ASN A 1 371 ? -1.597 -23.125 6.039 1 89.81 371 ASN A N 1
ATOM 2860 C CA . ASN A 1 371 ? -0.476 -23.109 6.977 1 89.81 371 ASN A CA 1
ATOM 2861 C C . ASN A 1 371 ? 0.38 -24.375 6.848 1 89.81 371 ASN A C 1
ATOM 2863 O O . ASN A 1 371 ? 1.605 -24.312 6.961 1 89.81 371 ASN A O 1
ATOM 2867 N N . GLN A 1 372 ? -0.262 -25.484 6.629 1 91 372 GLN A N 1
ATOM 2868 C CA . GLN A 1 372 ? 0.465 -26.734 6.438 1 91 372 GLN A CA 1
ATOM 2869 C C . GLN A 1 372 ? 1.305 -26.703 5.164 1 91 372 GLN A C 1
ATOM 2871 O O . GLN A 1 372 ? 2.406 -27.25 5.121 1 91 372 GLN A O 1
ATOM 2876 N N . GLU A 1 373 ? 0.75 -26.109 4.199 1 93.62 373 GLU A N 1
ATOM 2877 C CA . GLU A 1 373 ? 1.508 -25.953 2.959 1 93.62 373 GLU A CA 1
ATOM 2878 C C . GLU A 1 373 ? 2.75 -25.094 3.17 1 93.62 373 GLU A C 1
ATOM 2880 O O . GLU A 1 373 ? 3.805 -25.375 2.59 1 93.62 373 GLU A O 1
ATOM 2885 N N . LEU A 1 374 ? 2.557 -24.094 3.953 1 93.88 374 LEU A N 1
ATOM 2886 C CA . LEU A 1 374 ? 3.678 -23.219 4.273 1 93.88 374 LEU A CA 1
ATOM 2887 C C . LEU A 1 374 ? 4.766 -23.969 5.023 1 93.88 374 LEU A C 1
ATOM 2889 O O . LEU A 1 374 ? 5.949 -23.844 4.707 1 93.88 374 LEU A O 1
ATOM 2893 N N . ILE A 1 375 ? 4.445 -24.797 5.949 1 94.75 375 ILE A N 1
ATOM 2894 C CA . ILE A 1 375 ? 5.379 -25.594 6.734 1 94.75 375 ILE A CA 1
ATOM 2895 C C . ILE A 1 375 ? 6.031 -26.641 5.844 1 94.75 375 ILE A C 1
ATOM 2897 O O . ILE A 1 375 ? 7.242 -26.859 5.902 1 94.75 375 ILE A O 1
ATOM 2901 N N . ALA A 1 376 ? 5.207 -27.25 5.023 1 95.56 376 ALA A N 1
ATOM 2902 C CA . ALA A 1 376 ? 5.723 -28.266 4.105 1 95.56 376 ALA A CA 1
ATOM 2903 C C . ALA A 1 376 ? 6.742 -27.656 3.145 1 95.56 376 ALA A C 1
ATOM 2905 O O . ALA A 1 376 ? 7.816 -28.234 2.934 1 95.56 376 ALA A O 1
ATOM 2906 N N . SER A 1 377 ? 6.426 -26.516 2.588 1 95.81 377 SER A N 1
ATOM 2907 C CA . SER A 1 377 ? 7.348 -25.828 1.689 1 95.81 377 SER A CA 1
ATOM 2908 C C . SER A 1 377 ? 8.625 -25.422 2.416 1 95.81 377 SER A C 1
ATOM 2910 O O . SER A 1 377 ? 9.719 -25.547 1.877 1 95.81 377 SER A O 1
ATOM 2912 N N . GLY A 1 378 ? 8.453 -24.891 3.633 1 97.19 378 GLY A N 1
ATOM 2913 C CA . GLY A 1 378 ? 9.594 -24.469 4.422 1 97.19 378 GLY A CA 1
ATOM 2914 C C . GLY A 1 378 ? 10.555 -25.609 4.746 1 97.19 378 GLY A C 1
ATOM 2915 O O . GLY A 1 378 ? 11.766 -25.484 4.539 1 97.19 378 GLY A O 1
ATOM 2916 N N . PHE A 1 379 ? 10.039 -26.688 5.133 1 96.69 379 PHE A N 1
ATOM 2917 C CA . PHE A 1 379 ? 10.875 -27.828 5.473 1 96.69 379 PHE A CA 1
ATOM 2918 C C . PHE A 1 379 ? 11.477 -28.453 4.219 1 96.69 379 PHE A C 1
ATOM 2920 O O . PHE A 1 379 ? 12.609 -28.938 4.242 1 96.69 379 PHE A O 1
ATOM 2927 N N . ALA A 1 380 ? 10.695 -28.5 3.186 1 97.19 380 ALA A N 1
ATOM 2928 C CA . ALA A 1 380 ? 11.211 -29.047 1.927 1 97.19 380 ALA A CA 1
ATOM 2929 C C . ALA A 1 380 ? 12.453 -28.281 1.467 1 97.19 380 ALA A C 1
ATOM 2931 O O . ALA A 1 380 ? 13.445 -28.891 1.062 1 97.19 380 ALA A O 1
ATOM 2932 N N . ASN A 1 381 ? 12.414 -26.969 1.603 1 97.62 381 ASN A N 1
ATOM 2933 C CA . ASN A 1 381 ? 13.555 -26.172 1.176 1 97.62 381 ASN A CA 1
ATOM 2934 C C . ASN A 1 381 ? 14.664 -26.156 2.225 1 97.62 381 ASN A C 1
ATOM 2936 O O . ASN A 1 381 ? 15.844 -26.234 1.885 1 97.62 381 ASN A O 1
ATOM 2940 N N . SER A 1 382 ? 14.383 -26.094 3.518 1 96.62 382 SER A N 1
ATOM 2941 C CA . SER A 1 382 ? 15.398 -26.031 4.566 1 96.62 382 SER A CA 1
ATOM 2942 C C . SER A 1 382 ? 16.203 -27.328 4.629 1 96.62 382 SER A C 1
ATOM 2944 O O . SER A 1 382 ? 17.438 -27.297 4.637 1 96.62 382 SER A O 1
ATOM 2946 N N . LEU A 1 383 ? 15.539 -28.438 4.59 1 96.06 383 LEU A N 1
ATOM 2947 C CA . LEU A 1 383 ? 16.234 -29.719 4.727 1 96.06 383 LEU A CA 1
ATOM 2948 C C . LEU A 1 383 ? 16.984 -30.078 3.447 1 96.06 383 LEU A C 1
ATOM 2950 O O . LEU A 1 383 ? 18.078 -30.641 3.502 1 96.06 383 LEU A O 1
ATOM 2954 N N . SER A 1 384 ? 16.406 -29.781 2.35 1 95.88 384 SER A N 1
ATOM 2955 C CA . SER A 1 384 ? 17.047 -30.125 1.088 1 95.88 384 SER A CA 1
ATOM 2956 C C . SER A 1 384 ? 18.266 -29.25 0.831 1 95.88 384 SER A C 1
ATOM 2958 O O . SER A 1 384 ? 19.156 -29.609 0.058 1 95.88 384 SER A O 1
ATOM 2960 N N . SER A 1 385 ? 18.297 -28.031 1.462 1 95.69 385 SER A N 1
ATOM 2961 C CA . SER A 1 385 ? 19.438 -27.141 1.296 1 95.69 385 SER A CA 1
ATOM 2962 C C . SER A 1 385 ? 20.734 -27.812 1.758 1 95.69 385 SER A C 1
ATOM 2964 O O . SER A 1 385 ? 21.797 -27.562 1.188 1 95.69 385 SER A O 1
ATOM 2966 N N . PHE A 1 386 ? 20.656 -28.703 2.672 1 94.75 386 PHE A N 1
ATOM 2967 C CA . PHE A 1 386 ? 21.844 -29.406 3.184 1 94.75 386 PHE A CA 1
ATOM 2968 C C . PHE A 1 386 ? 22.344 -30.422 2.176 1 94.75 386 PHE A C 1
ATOM 2970 O O . PHE A 1 386 ? 23.484 -30.891 2.273 1 94.75 386 PHE A O 1
ATOM 2977 N N . PHE A 1 387 ? 21.516 -30.75 1.229 1 94.12 387 PHE A N 1
ATOM 2978 C CA . PHE A 1 387 ? 21.891 -31.719 0.202 1 94.12 387 PHE A CA 1
ATOM 2979 C C . PHE A 1 387 ? 22.078 -31.031 -1.145 1 94.12 387 PHE A C 1
ATOM 2981 O O . PHE A 1 387 ? 21.75 -31.594 -2.189 1 94.12 387 PHE A O 1
ATOM 2988 N N . ARG A 1 388 ? 22.359 -29.75 -1.099 1 92.5 388 ARG A N 1
ATOM 2989 C CA . ARG A 1 388 ? 22.812 -28.953 -2.227 1 92.5 388 ARG A CA 1
ATOM 2990 C C . ARG A 1 388 ? 21.688 -28.734 -3.238 1 92.5 388 ARG A C 1
ATOM 2992 O O . ARG A 1 388 ? 21.906 -28.859 -4.445 1 92.5 388 ARG A O 1
ATOM 2999 N N . CYS A 1 389 ? 20.562 -28.562 -2.746 1 94.69 389 CYS A N 1
ATOM 3000 C CA . CYS A 1 389 ? 19.422 -28.25 -3.604 1 94.69 389 CYS A CA 1
ATOM 3001 C C . CYS A 1 389 ? 19.172 -26.75 -3.662 1 94.69 389 CYS A C 1
ATOM 3003 O O . CYS A 1 389 ? 19.406 -26.047 -2.686 1 94.69 389 CYS A O 1
ATOM 3005 N N . TYR A 1 390 ? 18.844 -26.297 -4.82 1 95.31 390 TYR A N 1
ATOM 3006 C CA . TYR A 1 390 ? 18.344 -24.922 -4.934 1 95.31 390 TYR A CA 1
ATOM 3007 C C . TYR A 1 390 ? 16.875 -24.844 -4.551 1 95.31 390 TYR A C 1
ATOM 3009 O O . TYR A 1 390 ? 16.281 -25.844 -4.141 1 95.31 390 TYR A O 1
ATOM 3017 N N . VAL A 1 391 ? 16.297 -23.688 -4.566 1 96.69 391 VAL A N 1
ATOM 3018 C CA . VAL A 1 391 ? 14.961 -23.469 -4.039 1 96.69 391 VAL A CA 1
ATOM 3019 C C . VAL A 1 391 ? 13.945 -24.25 -4.875 1 96.69 391 VAL A C 1
ATOM 3021 O O . VAL A 1 391 ? 13.906 -24.109 -6.102 1 96.69 391 VAL A O 1
ATOM 3024 N N . SER A 1 392 ? 13.234 -25.078 -4.215 1 96.38 392 SER A N 1
ATOM 3025 C CA . SER A 1 392 ? 12.219 -25.906 -4.867 1 96.38 392 SER A CA 1
ATOM 3026 C C . SER A 1 392 ? 10.852 -25.234 -4.809 1 96.38 392 SER A C 1
ATOM 3028 O O . SER A 1 392 ? 10.664 -24.25 -4.074 1 96.38 392 SER A O 1
ATOM 3030 N N . GLY A 1 393 ? 9.938 -25.719 -5.609 1 94 393 GLY A N 1
ATOM 3031 C CA . GLY A 1 393 ? 8.594 -25.156 -5.648 1 94 393 GLY A CA 1
ATOM 3032 C C . GLY A 1 393 ? 7.621 -26.016 -6.434 1 94 393 GLY A C 1
ATOM 3033 O O . GLY A 1 393 ? 7.949 -27.141 -6.836 1 94 393 GLY A O 1
ATOM 3034 N N . PRO A 1 394 ? 6.418 -25.453 -6.535 1 91.19 394 PRO A N 1
ATOM 3035 C CA . PRO A 1 394 ? 5.359 -26.156 -7.262 1 91.19 394 PRO A CA 1
ATOM 3036 C C . PRO A 1 394 ? 5.414 -25.922 -8.766 1 91.19 394 PRO A C 1
ATOM 3038 O O . PRO A 1 394 ? 6.051 -24.969 -9.219 1 91.19 394 PRO A O 1
ATOM 3041 N N . SER A 1 395 ? 4.809 -26.859 -9.508 1 85.44 395 SER A N 1
ATOM 3042 C CA . SER A 1 395 ? 4.719 -26.703 -10.961 1 85.44 395 SER A CA 1
ATOM 3043 C C . SER A 1 395 ? 3.326 -27.047 -11.469 1 85.44 395 SER A C 1
ATOM 3045 O O . SER A 1 395 ? 2.814 -28.141 -11.195 1 85.44 395 SER A O 1
ATOM 3047 N N . LEU A 1 396 ? 2.744 -26.109 -12.195 1 76.19 396 LEU A N 1
ATOM 3048 C CA . LEU A 1 396 ? 1.409 -26.312 -12.75 1 76.19 396 LEU A CA 1
ATOM 3049 C C . LEU A 1 396 ? 1.415 -27.422 -13.789 1 76.19 396 LEU A C 1
ATOM 3051 O O . LEU A 1 396 ? 0.503 -28.25 -13.828 1 76.19 396 LEU A O 1
ATOM 3055 N N . SER A 1 397 ? 2.43 -27.406 -14.625 1 75.94 397 SER A N 1
ATOM 3056 C CA . SER A 1 397 ? 2.527 -28.406 -15.68 1 75.94 397 SER A CA 1
ATOM 3057 C C . SER A 1 397 ? 2.588 -29.812 -15.102 1 75.94 397 SER A C 1
ATOM 3059 O O . SER A 1 397 ? 1.884 -30.703 -15.57 1 75.94 397 SER A O 1
ATOM 3061 N N . ARG A 1 398 ? 3.32 -29.984 -14.078 1 86.31 398 ARG A N 1
ATOM 3062 C CA . ARG A 1 398 ? 3.467 -31.312 -13.484 1 86.31 398 ARG A CA 1
ATOM 3063 C C . ARG A 1 398 ? 2.182 -31.75 -12.781 1 86.31 398 ARG A C 1
ATOM 3065 O O . ARG A 1 398 ? 1.845 -32.938 -12.773 1 86.31 398 ARG A O 1
ATOM 3072 N N . ILE A 1 399 ? 1.45 -30.812 -12.195 1 87.69 399 ILE A N 1
ATOM 3073 C CA . ILE A 1 399 ? 0.183 -31.109 -11.547 1 87.69 399 ILE A CA 1
ATOM 3074 C C . ILE A 1 399 ? -0.802 -31.672 -12.57 1 87.69 399 ILE A C 1
ATOM 3076 O O . ILE A 1 399 ? -1.45 -32.688 -12.328 1 87.69 399 ILE A O 1
ATOM 3080 N N . TRP A 1 400 ? -0.814 -31.141 -13.703 1 79.81 400 TRP A N 1
ATOM 3081 C CA . TRP A 1 400 ? -1.758 -31.578 -14.734 1 79.81 400 TRP A CA 1
ATOM 3082 C C . TRP A 1 400 ? -1.343 -32.906 -15.328 1 79.81 400 TRP A C 1
ATOM 3084 O O . TRP A 1 400 ? -2.191 -33.75 -15.633 1 79.81 400 TRP A O 1
ATOM 3094 N N . ILE A 1 401 ? -0.083 -33.031 -15.492 1 80.69 401 ILE A N 1
ATOM 3095 C CA . ILE A 1 401 ? 0.424 -34.312 -15.984 1 80.69 401 ILE A CA 1
ATOM 3096 C C . ILE A 1 401 ? 0.093 -35.438 -14.984 1 80.69 401 ILE A C 1
ATOM 3098 O O . ILE A 1 401 ? -0.336 -36.5 -15.375 1 80.69 401 ILE A O 1
ATOM 3102 N N . LEU A 1 402 ? 0.301 -35.125 -13.758 1 89.12 402 LEU A N 1
ATOM 3103 C CA . LEU A 1 402 ? 0.003 -36.094 -12.688 1 89.12 402 LEU A CA 1
ATOM 3104 C C . LEU A 1 402 ? -1.478 -36.438 -12.688 1 89.12 402 LEU A C 1
ATOM 3106 O O . LEU A 1 402 ? -1.83 -37.625 -12.57 1 89.12 402 LEU A O 1
ATOM 3110 N N . GLU A 1 403 ? -2.328 -35.5 -12.867 1 85.25 403 GLU A N 1
ATOM 3111 C CA . GLU A 1 403 ? -3.773 -35.719 -12.875 1 85.25 403 GLU A CA 1
ATOM 3112 C C . GLU A 1 403 ? -4.211 -36.531 -14.078 1 85.25 403 GLU A C 1
ATOM 3114 O O . GLU A 1 403 ? -5.027 -37.469 -13.953 1 85.25 403 GLU A O 1
ATOM 3119 N N . LYS A 1 404 ? -3.666 -36.188 -15.18 1 79.88 404 LYS A N 1
ATOM 3120 C CA . LYS A 1 404 ? -4.039 -36.875 -16.406 1 79.88 404 LYS A CA 1
ATOM 3121 C C . LYS A 1 404 ? -3.566 -38.312 -16.391 1 79.88 404 LYS A C 1
ATOM 3123 O O . LYS A 1 404 ? -4.207 -39.188 -16.984 1 79.88 404 LYS A O 1
ATOM 3128 N N . ALA A 1 405 ? -2.477 -38.531 -15.688 1 84 405 ALA A N 1
ATOM 3129 C CA . ALA A 1 405 ? -1.919 -39.875 -15.602 1 84 405 ALA A CA 1
ATOM 3130 C C . ALA A 1 405 ? -2.668 -40.688 -14.57 1 84 405 ALA A C 1
ATOM 3132 O O . ALA A 1 405 ? -2.393 -41.906 -14.406 1 84 405 ALA A O 1
ATOM 3133 N N . GLY A 1 406 ? -3.566 -40 -13.836 1 85.44 406 GLY A N 1
ATOM 3134 C CA . GLY A 1 406 ? -4.422 -40.75 -12.914 1 85.44 406 GLY A CA 1
ATOM 3135 C C . GLY A 1 406 ? -3.957 -40.656 -11.469 1 85.44 406 GLY A C 1
ATOM 3136 O O . GLY A 1 406 ? -4.402 -41.406 -10.617 1 85.44 406 GLY A O 1
ATOM 3137 N N . GLY A 1 407 ? -3.033 -39.812 -11.227 1 90.94 407 GLY A N 1
ATOM 3138 C CA . GLY A 1 407 ? -2.584 -39.656 -9.859 1 90.94 407 GLY A CA 1
ATOM 3139 C C . GLY A 1 407 ? -3.648 -39.062 -8.953 1 90.94 407 GLY A C 1
ATOM 3140 O O . GLY A 1 407 ? -4.41 -38.188 -9.367 1 90.94 407 GLY A O 1
ATOM 3141 N N . SER A 1 408 ? -3.705 -39.625 -7.68 1 89.06 408 SER A N 1
ATOM 3142 C CA . SER A 1 408 ? -4.762 -39.156 -6.793 1 89.06 408 SER A CA 1
ATOM 3143 C C . SER A 1 408 ? -4.207 -38.781 -5.418 1 89.06 408 SER A C 1
ATOM 3145 O O . SER A 1 408 ? -4.855 -38.094 -4.648 1 89.06 408 SER A O 1
ATOM 3147 N N . THR A 1 409 ? -3.008 -39.281 -5.172 1 90.56 409 THR A N 1
ATOM 3148 C CA . THR A 1 409 ? -2.42 -39 -3.867 1 90.56 409 THR A CA 1
ATOM 3149 C C . THR A 1 409 ? -0.94 -38.625 -4.004 1 90.56 409 THR A C 1
ATOM 3151 O O . THR A 1 409 ? -0.391 -38.656 -5.109 1 90.56 409 THR A O 1
ATOM 3154 N N . GLN A 1 410 ? -0.304 -38.344 -2.861 1 91.88 410 GLN A N 1
ATOM 3155 C CA . GLN A 1 410 ? 1.105 -37.969 -2.852 1 91.88 410 GLN A CA 1
ATOM 3156 C C . GLN A 1 410 ? 2.006 -39.188 -2.99 1 91.88 410 GLN A C 1
ATOM 3158 O O . GLN A 1 410 ? 3.225 -39.062 -3.115 1 91.88 410 GLN A O 1
ATOM 3163 N N . LEU A 1 411 ? 1.425 -40.281 -3.088 1 92.44 411 LEU A N 1
ATOM 3164 C CA . LEU A 1 411 ? 2.217 -41.469 -3.359 1 92.44 411 LEU A CA 1
ATOM 3165 C C . LEU A 1 411 ? 2.816 -41.438 -4.762 1 92.44 411 LEU A C 1
ATOM 3167 O O . LEU A 1 411 ? 3.859 -42.031 -5.02 1 92.44 411 LEU A O 1
ATOM 3171 N N . SER A 1 412 ? 2.145 -40.719 -5.641 1 93.06 412 SER A N 1
ATOM 3172 C CA . SER A 1 412 ? 2.719 -40.5 -6.961 1 93.06 412 SER A CA 1
ATOM 3173 C C . SER A 1 412 ? 4.082 -39.812 -6.859 1 93.06 412 SER A C 1
ATOM 3175 O O . SER A 1 412 ? 5.023 -40.188 -7.562 1 93.06 412 SER A O 1
ATOM 3177 N N . SER A 1 413 ? 4.199 -38.875 -5.965 1 94.38 413 SER A N 1
ATOM 3178 C CA . SER A 1 413 ? 5.465 -38.188 -5.758 1 94.38 413 SER A CA 1
ATOM 3179 C C . SER A 1 413 ? 6.5 -39.094 -5.117 1 94.38 413 SER A C 1
ATOM 3181 O O . SER A 1 413 ? 7.699 -38.969 -5.375 1 94.38 413 SER A O 1
ATOM 3183 N N . ALA A 1 414 ? 6.035 -40.031 -4.297 1 94.56 414 ALA A N 1
ATOM 3184 C CA . ALA A 1 414 ? 6.945 -41 -3.701 1 94.56 414 ALA A CA 1
ATOM 3185 C C . ALA A 1 414 ? 7.539 -41.906 -4.766 1 94.56 414 ALA A C 1
ATOM 3187 O O . ALA A 1 414 ? 8.727 -42.25 -4.723 1 94.56 414 ALA A O 1
ATOM 3188 N N . PHE A 1 415 ? 6.727 -42.312 -5.652 1 94.56 415 PHE A N 1
ATOM 3189 C CA . PHE A 1 415 ? 7.211 -43.156 -6.75 1 94.56 415 PHE A CA 1
ATOM 3190 C C . PHE A 1 415 ? 8.164 -42.375 -7.645 1 94.56 415 PHE A C 1
ATOM 3192 O O . PHE A 1 415 ? 9.125 -42.938 -8.172 1 94.56 415 PHE A O 1
ATOM 3199 N N . ASN A 1 416 ? 7.82 -41.094 -7.895 1 94.25 416 ASN A N 1
ATOM 3200 C CA . ASN A 1 416 ? 8.758 -40.219 -8.578 1 94.25 416 ASN A CA 1
ATOM 3201 C C . ASN A 1 416 ? 10.133 -40.25 -7.914 1 94.25 416 ASN A C 1
ATOM 3203 O O . ASN A 1 416 ? 11.156 -40.312 -8.594 1 94.25 416 ASN A O 1
ATOM 3207 N N . CYS A 1 417 ? 10.172 -40.25 -6.59 1 95.25 417 CYS A N 1
ATOM 3208 C CA . CYS A 1 417 ? 11.422 -40.25 -5.84 1 95.25 417 CYS A CA 1
ATOM 3209 C C . CYS A 1 417 ? 12.188 -41.562 -6.062 1 95.25 417 CYS A C 1
ATOM 3211 O O . CYS A 1 417 ? 13.414 -41.562 -6.172 1 95.25 417 CYS A O 1
ATOM 3213 N N . VAL A 1 418 ? 11.484 -42.594 -6.176 1 95 418 VAL A N 1
ATOM 3214 C CA . VAL A 1 418 ? 12.125 -43.875 -6.383 1 95 418 VAL A CA 1
ATOM 3215 C C . VAL A 1 418 ? 12.789 -43.906 -7.758 1 95 418 VAL A C 1
ATOM 3217 O O . VAL A 1 418 ? 13.938 -44.344 -7.883 1 95 418 VAL A O 1
ATOM 3220 N N . VAL A 1 419 ? 12.109 -43.469 -8.656 1 93.25 419 VAL A N 1
ATOM 3221 C CA . VAL A 1 419 ? 12.633 -43.469 -10.016 1 93.25 419 VAL A CA 1
ATOM 3222 C C . VAL A 1 419 ? 13.844 -42.531 -10.102 1 93.25 419 VAL A C 1
ATOM 3224 O O . VAL A 1 419 ? 14.875 -42.906 -10.68 1 93.25 419 VAL A O 1
ATOM 3227 N N . VAL A 1 420 ? 13.75 -41.375 -9.578 1 94 420 VAL A N 1
ATOM 3228 C CA . VAL A 1 420 ? 14.844 -40.406 -9.609 1 94 420 VAL A CA 1
ATOM 3229 C C . VAL A 1 420 ? 16.047 -40.969 -8.844 1 94 420 VAL A C 1
ATOM 3231 O O . VAL A 1 420 ? 17.188 -40.75 -9.25 1 94 420 VAL A O 1
ATOM 3234 N N . LEU A 1 421 ? 15.781 -41.594 -7.75 1 94.06 421 LEU A N 1
ATOM 3235 C CA . LEU A 1 421 ? 16.844 -42.25 -6.98 1 94.06 421 LEU A CA 1
ATOM 3236 C C . LEU A 1 421 ? 17.594 -43.25 -7.832 1 94.06 421 LEU A C 1
ATOM 3238 O O . LEU A 1 421 ? 18.828 -43.312 -7.793 1 94.06 421 LEU A O 1
ATOM 3242 N N . LEU A 1 422 ? 16.891 -44 -8.602 1 92.69 422 LEU A N 1
ATOM 3243 C CA . LEU A 1 422 ? 17.516 -44.969 -9.484 1 92.69 422 LEU A CA 1
ATOM 3244 C C . LEU A 1 422 ? 18.359 -44.312 -10.555 1 92.69 422 LEU A C 1
ATOM 3246 O O . LEU A 1 422 ? 19.453 -44.781 -10.883 1 92.69 422 LEU A O 1
ATOM 3250 N N . ILE A 1 423 ? 17.859 -43.25 -10.992 1 89.06 423 ILE A N 1
ATOM 3251 C CA . ILE A 1 423 ? 18.609 -42.5 -12 1 89.06 423 ILE A CA 1
ATOM 3252 C C . ILE A 1 423 ? 19.891 -41.906 -11.367 1 89.06 423 ILE A C 1
ATOM 3254 O O . ILE A 1 423 ? 20.969 -42 -11.961 1 89.06 423 ILE A O 1
ATOM 3258 N N . MET A 1 424 ? 19.797 -41.406 -10.211 1 90.31 424 MET A N 1
ATOM 3259 C CA . MET A 1 424 ? 20.922 -40.781 -9.516 1 90.31 424 MET A CA 1
ATOM 3260 C C . MET A 1 424 ? 22 -41.844 -9.203 1 90.31 424 MET A C 1
ATOM 3262 O O . MET A 1 424 ? 23.203 -41.531 -9.273 1 90.31 424 MET A O 1
ATOM 3266 N N . LEU A 1 425 ? 21.578 -43.031 -8.945 1 90.62 425 LEU A N 1
ATOM 3267 C CA . LEU A 1 425 ? 22.516 -44.062 -8.484 1 90.62 425 LEU A CA 1
ATOM 3268 C C . LEU A 1 425 ? 23.109 -44.812 -9.672 1 90.62 425 LEU A C 1
ATOM 3270 O O . LEU A 1 425 ? 24.281 -45.219 -9.633 1 90.62 425 LEU A O 1
ATOM 3274 N N . PHE A 1 426 ? 22.328 -44.938 -10.852 1 89.81 426 PHE A N 1
ATOM 3275 C CA . PHE A 1 426 ? 22.797 -45.906 -11.859 1 89.81 426 PHE A CA 1
ATOM 3276 C C . PHE A 1 426 ? 22.859 -45.25 -13.234 1 89.81 426 PHE A C 1
ATOM 3278 O O . PHE A 1 426 ? 23.625 -45.656 -14.094 1 89.81 426 PHE A O 1
ATOM 3285 N N . LEU A 1 427 ? 22.094 -44.281 -13.445 1 86.12 427 LEU A N 1
ATOM 3286 C CA . LEU A 1 427 ? 21.906 -43.844 -14.828 1 86.12 427 LEU A CA 1
ATOM 3287 C C . LEU A 1 427 ? 22.422 -42.438 -15.031 1 86.12 427 LEU A C 1
ATOM 3289 O O . LEU A 1 427 ? 22.438 -41.938 -16.156 1 86.12 427 LEU A O 1
ATOM 3293 N N . GLY A 1 428 ? 22.828 -41.781 -14.07 1 84 428 GLY A N 1
ATOM 3294 C CA . GLY A 1 428 ? 23.234 -40.406 -14.156 1 84 428 GLY A CA 1
ATOM 3295 C C . GLY A 1 428 ? 24.344 -40.188 -15.18 1 84 428 GLY A C 1
ATOM 3296 O O . GLY A 1 428 ? 24.328 -39.156 -15.898 1 84 428 GLY A O 1
ATOM 3297 N N . HIS A 1 429 ? 25.281 -41.062 -15.391 1 85.56 429 HIS A N 1
ATOM 3298 C CA . HIS A 1 429 ? 26.438 -40.906 -16.266 1 85.56 429 HIS A CA 1
ATOM 3299 C C . HIS A 1 429 ? 26.016 -40.938 -17.734 1 85.56 429 HIS A C 1
ATOM 3301 O O . HIS A 1 429 ? 26.703 -40.344 -18.594 1 85.56 429 HIS A O 1
ATOM 3307 N N . LEU A 1 430 ? 24.859 -41.406 -17.969 1 86.75 430 LEU A N 1
ATOM 3308 C CA . LEU A 1 430 ? 24.375 -41.5 -19.344 1 86.75 430 LEU A CA 1
ATOM 3309 C C . LEU A 1 430 ? 23.922 -40.156 -19.859 1 86.75 430 LEU A C 1
ATOM 3311 O O . LEU A 1 430 ? 23.797 -39.938 -21.062 1 86.75 430 LEU A O 1
ATOM 3315 N N . LEU A 1 431 ? 23.734 -39.219 -19 1 87.25 431 LEU A N 1
ATOM 3316 C CA . LEU A 1 431 ? 23.203 -37.906 -19.391 1 87.25 431 LEU A CA 1
ATOM 3317 C C . LEU A 1 431 ? 24.328 -36.906 -19.625 1 87.25 431 LEU A C 1
ATOM 3319 O O . LEU A 1 431 ? 24.094 -35.781 -20.016 1 87.25 431 LEU A O 1
ATOM 3323 N N . GLU A 1 432 ? 25.562 -37.281 -19.469 1 88.81 432 GLU A N 1
ATOM 3324 C CA . GLU A 1 432 ? 26.734 -36.406 -19.562 1 88.81 432 GLU A CA 1
ATOM 3325 C C . GLU A 1 432 ? 26.875 -35.812 -20.953 1 88.81 432 GLU A C 1
ATOM 3327 O O . GLU A 1 432 ? 27.188 -34.625 -21.094 1 88.81 432 GLU A O 1
ATOM 3332 N N . PRO A 1 433 ? 26.562 -36.531 -22 1 91 433 PRO A N 1
ATOM 3333 C CA . PRO A 1 433 ? 26.734 -35.969 -23.328 1 91 433 PRO A CA 1
ATOM 3334 C C . PRO A 1 433 ? 25.547 -35.094 -23.75 1 91 433 PRO A C 1
ATOM 3336 O O . PRO A 1 433 ? 25.531 -34.562 -24.875 1 91 433 PRO A O 1
ATOM 3339 N N . LEU A 1 434 ? 24.656 -34.875 -22.953 1 91 434 LEU A N 1
ATOM 3340 C CA . LEU A 1 434 ? 23.469 -34.094 -23.266 1 91 434 LEU A CA 1
ATOM 3341 C C . LEU A 1 434 ? 23.812 -32.625 -23.516 1 91 434 LEU A C 1
ATOM 3343 O O . LEU A 1 434 ? 24.438 -31.984 -22.672 1 91 434 LEU A O 1
ATOM 3347 N N . PRO A 1 435 ? 23.5 -32.125 -24.719 1 92.12 435 PRO A N 1
ATOM 3348 C CA . PRO A 1 435 ? 23.75 -30.719 -24.984 1 92.12 435 PRO A CA 1
ATOM 3349 C C . PRO A 1 435 ? 22.922 -29.797 -24.094 1 92.12 435 PRO A C 1
ATOM 3351 O O . PRO A 1 435 ? 21.719 -30.031 -23.906 1 92.12 435 PRO A O 1
ATOM 3354 N N . VAL A 1 436 ? 23.484 -28.75 -23.625 1 89.62 436 VAL A N 1
ATOM 3355 C CA . VAL A 1 436 ? 22.828 -27.766 -22.766 1 89.62 436 VAL A CA 1
ATOM 3356 C C . VAL A 1 436 ? 21.719 -27.062 -23.547 1 89.62 436 VAL A C 1
ATOM 3358 O O . VAL A 1 436 ? 20.688 -26.688 -22.969 1 89.62 436 VAL A O 1
ATOM 3361 N N . ALA A 1 437 ? 21.828 -26.953 -24.75 1 92.94 437 ALA A N 1
ATOM 3362 C CA . ALA A 1 437 ? 20.844 -26.312 -25.625 1 92.94 437 ALA A CA 1
ATOM 3363 C C . ALA A 1 437 ? 19.516 -27.062 -25.562 1 92.94 437 ALA A C 1
ATOM 3365 O O . ALA A 1 437 ? 18.453 -26.453 -25.672 1 92.94 437 ALA A O 1
ATOM 3366 N N . VAL A 1 438 ? 19.578 -28.344 -25.422 1 92.88 438 VAL A N 1
ATOM 3367 C CA . VAL A 1 438 ? 18.375 -29.156 -25.344 1 92.88 438 VAL A CA 1
ATOM 3368 C C . VAL A 1 438 ? 17.609 -28.812 -24.062 1 92.88 438 VAL A C 1
ATOM 3370 O O . VAL A 1 438 ? 16.391 -28.688 -24.078 1 92.88 438 VAL A O 1
ATOM 3373 N N . LEU A 1 439 ? 18.297 -28.656 -23.047 1 86.44 439 LEU A N 1
ATOM 3374 C CA . LEU A 1 439 ? 17.688 -28.281 -21.766 1 86.44 439 LEU A CA 1
ATOM 3375 C C . LEU A 1 439 ? 17.031 -26.906 -21.859 1 86.44 439 LEU A C 1
ATOM 3377 O O . LEU A 1 439 ? 15.953 -26.672 -21.312 1 86.44 439 LEU A O 1
ATOM 3381 N N . ALA A 1 440 ? 17.656 -26 -22.5 1 90.25 440 ALA A N 1
ATOM 3382 C CA . ALA A 1 440 ? 17.109 -24.656 -22.688 1 90.25 440 ALA A CA 1
ATOM 3383 C C . ALA A 1 440 ? 15.797 -24.703 -23.469 1 90.25 440 ALA A C 1
ATOM 3385 O O . ALA A 1 440 ? 14.836 -24.016 -23.109 1 90.25 440 ALA A O 1
ATOM 3386 N N . VAL A 1 441 ? 15.773 -25.484 -24.5 1 93.06 441 VAL A N 1
ATOM 3387 C CA . VAL A 1 441 ? 14.586 -25.609 -25.328 1 93.06 441 VAL A CA 1
ATOM 3388 C C . VAL A 1 441 ? 13.453 -26.234 -24.516 1 93.06 441 VAL A C 1
ATOM 3390 O O . VAL A 1 441 ? 12.297 -25.812 -24.625 1 93.06 441 VAL A O 1
ATOM 3393 N N . LEU A 1 442 ? 13.836 -27.172 -23.781 1 87.12 442 LEU A N 1
ATOM 3394 C CA . LEU A 1 442 ? 12.852 -27.812 -22.922 1 87.12 442 LEU A CA 1
ATOM 3395 C C . LEU A 1 442 ? 12.227 -26.812 -21.969 1 87.12 442 LEU A C 1
ATOM 3397 O O . LEU A 1 442 ? 11.016 -26.828 -21.734 1 87.12 442 LEU A O 1
ATOM 3401 N N . LEU A 1 443 ? 12.961 -25.953 -21.422 1 84.5 443 LEU A N 1
ATOM 3402 C CA . LEU A 1 443 ? 12.477 -24.938 -20.484 1 84.5 443 LEU A CA 1
ATOM 3403 C C . LEU A 1 443 ? 11.539 -23.953 -21.172 1 84.5 443 LEU A C 1
ATOM 3405 O O . LEU A 1 443 ? 10.469 -23.656 -20.656 1 84.5 443 LEU A O 1
ATOM 3409 N N . ILE A 1 444 ? 11.961 -23.516 -22.266 1 88.88 444 ILE A N 1
ATOM 3410 C CA . ILE A 1 444 ? 11.156 -22.562 -23.016 1 88.88 444 ILE A CA 1
ATOM 3411 C C . ILE A 1 444 ? 9.812 -23.188 -23.391 1 88.88 444 ILE A C 1
ATOM 3413 O O . ILE A 1 444 ? 8.766 -22.547 -23.266 1 88.88 444 ILE A O 1
ATOM 3417 N N . PHE A 1 445 ? 9.906 -24.422 -23.781 1 86.19 445 PHE A N 1
ATOM 3418 C CA . PHE A 1 445 ? 8.695 -25.125 -24.188 1 86.19 445 PHE A CA 1
ATOM 3419 C C . PHE A 1 445 ? 7.762 -25.328 -23 1 86.19 445 PHE A C 1
ATOM 3421 O O . PHE A 1 445 ? 6.539 -25.297 -23.156 1 86.19 445 PHE A O 1
ATOM 3428 N N . SER A 1 446 ? 8.289 -25.562 -21.891 1 78 446 SER A N 1
ATOM 3429 C CA . SER A 1 446 ? 7.496 -25.812 -20.688 1 78 446 SER A CA 1
ATOM 3430 C C . SER A 1 446 ? 6.777 -24.547 -20.234 1 78 446 SER A C 1
ATOM 3432 O O . SER A 1 446 ? 5.82 -24.625 -19.453 1 78 446 SER A O 1
ATOM 3434 N N . LEU A 1 447 ? 7.215 -23.375 -20.688 1 83.31 447 LEU A N 1
ATOM 3435 C CA . LEU A 1 447 ? 6.652 -22.094 -20.266 1 83.31 447 LEU A CA 1
ATOM 3436 C C . LEU A 1 447 ? 5.414 -21.75 -21.078 1 83.31 447 LEU A C 1
ATOM 3438 O O . LEU A 1 447 ? 4.766 -20.734 -20.828 1 83.31 447 LEU A O 1
ATOM 3442 N N . LYS A 1 448 ? 5.082 -22.578 -21.969 1 85.81 448 LYS A N 1
ATOM 3443 C CA . LYS A 1 448 ? 3.988 -22.297 -22.906 1 85.81 448 LYS A CA 1
ATOM 3444 C C . LYS A 1 448 ? 2.695 -22 -22.156 1 85.81 448 LYS A C 1
ATOM 3446 O O . LYS A 1 448 ? 1.987 -21.047 -22.484 1 85.81 448 LYS A O 1
ATOM 3451 N N . GLU A 1 449 ? 2.447 -22.75 -21.141 1 79.12 449 GLU A N 1
ATOM 3452 C CA . GLU A 1 449 ? 1.199 -22.578 -20.406 1 79.12 449 GLU A CA 1
ATOM 3453 C C . GLU A 1 449 ? 1.186 -21.266 -19.641 1 79.12 449 GLU A C 1
ATOM 3455 O O . GLU A 1 449 ? 0.134 -20.641 -19.484 1 79.12 449 GLU A O 1
ATOM 3460 N N . MET A 1 450 ? 2.33 -20.875 -19.141 1 82.44 450 MET A N 1
ATOM 3461 C CA . MET A 1 450 ? 2.424 -19.625 -18.406 1 82.44 450 MET A CA 1
ATOM 3462 C C . MET A 1 450 ? 2.211 -18.438 -19.328 1 82.44 450 MET A C 1
ATOM 3464 O O . MET A 1 450 ? 1.568 -17.453 -18.953 1 82.44 450 MET A O 1
ATOM 3468 N N . PHE A 1 451 ? 2.654 -18.578 -20.594 1 89.5 451 PHE A N 1
ATOM 3469 C CA . PHE A 1 451 ? 2.49 -17.5 -21.562 1 89.5 451 PHE A CA 1
ATOM 3470 C C . PHE A 1 451 ? 1.049 -17.422 -22.047 1 89.5 451 PHE A C 1
ATOM 3472 O O . PHE A 1 451 ? 0.548 -16.328 -22.359 1 89.5 451 PHE A O 1
ATOM 3479 N N . LEU A 1 452 ? 0.375 -18.562 -22.078 1 90 452 LEU A N 1
ATOM 3480 C CA . LEU A 1 452 ? -0.998 -18.609 -22.578 1 90 452 LEU A CA 1
ATOM 3481 C C . LEU A 1 452 ? -1.954 -17.969 -21.578 1 90 452 LEU A C 1
ATOM 3483 O O . LEU A 1 452 ? -3.102 -17.656 -21.922 1 90 452 LEU A O 1
ATOM 3487 N N . GLN A 1 453 ? -1.493 -17.719 -20.406 1 88.56 453 GLN A N 1
ATOM 3488 C CA . GLN A 1 453 ? -2.328 -17.047 -19.422 1 88.56 453 GLN A CA 1
ATOM 3489 C C . GLN A 1 453 ? -2.697 -15.641 -19.875 1 88.56 453 GLN A C 1
ATOM 3491 O O . GLN A 1 453 ? -3.676 -15.062 -19.391 1 88.56 453 GLN A O 1
ATOM 3496 N N . VAL A 1 454 ? -1.984 -15.047 -20.828 1 92 454 VAL A N 1
ATOM 3497 C CA . VAL A 1 454 ? -2.246 -13.711 -21.344 1 92 454 VAL A CA 1
ATOM 3498 C C . VAL A 1 454 ? -3.598 -13.68 -22.047 1 92 454 VAL A C 1
ATOM 3500 O O . VAL A 1 454 ? -4.207 -12.617 -22.203 1 92 454 VAL A O 1
ATOM 3503 N N . ARG A 1 455 ? -4.113 -14.875 -22.344 1 92.25 455 ARG A N 1
ATOM 3504 C CA . ARG A 1 455 ? -5.379 -14.984 -23.062 1 92.25 455 ARG A CA 1
ATOM 3505 C C . ARG A 1 455 ? -6.543 -14.539 -22.188 1 92.25 455 ARG A C 1
ATOM 3507 O O . ARG A 1 455 ? -7.629 -14.234 -22.688 1 92.25 455 ARG A O 1
ATOM 3514 N N . VAL A 1 456 ? -6.348 -14.438 -20.969 1 91 456 VAL A N 1
ATOM 3515 C CA . VAL A 1 456 ? -7.418 -14.07 -20.047 1 91 456 VAL A CA 1
ATOM 3516 C C . VAL A 1 456 ? -7.629 -12.562 -20.078 1 91 456 VAL A C 1
ATOM 3518 O O . VAL A 1 456 ? -8.664 -12.062 -19.625 1 91 456 VAL A O 1
ATOM 3521 N N . LEU A 1 457 ? -6.738 -11.805 -20.656 1 93.25 457 LEU A N 1
ATOM 3522 C CA . LEU A 1 457 ? -6.715 -10.344 -20.562 1 93.25 457 LEU A CA 1
ATOM 3523 C C . LEU A 1 457 ? -7.973 -9.742 -21.172 1 93.25 457 LEU A C 1
ATOM 3525 O O . LEU A 1 457 ? -8.617 -8.891 -20.562 1 93.25 457 LEU A O 1
ATOM 3529 N N . PRO A 1 458 ? -8.391 -10.25 -22.359 1 92.75 458 PRO A N 1
ATOM 3530 C CA . PRO A 1 458 ? -9.609 -9.656 -22.922 1 92.75 458 PRO A CA 1
ATOM 3531 C C . PRO A 1 458 ? -10.844 -9.961 -22.078 1 92.75 458 PRO A C 1
ATOM 3533 O O . PRO A 1 458 ? -11.75 -9.125 -21.969 1 92.75 458 PRO A O 1
ATOM 3536 N N . VAL A 1 459 ? -10.844 -11.078 -21.516 1 90.12 459 VAL A N 1
ATOM 3537 C CA . VAL A 1 459 ? -11.953 -11.453 -20.656 1 90.12 459 VAL A CA 1
ATOM 3538 C C . VAL A 1 459 ? -11.938 -10.609 -19.391 1 90.12 459 VAL A C 1
ATOM 3540 O O . VAL A 1 459 ? -12.969 -10.102 -18.953 1 90.12 459 VAL A O 1
ATOM 3543 N N . LEU A 1 460 ? -10.812 -10.422 -18.844 1 91.81 460 LEU A N 1
ATOM 3544 C CA . LEU A 1 460 ? -10.672 -9.633 -17.625 1 91.81 460 LEU A CA 1
ATOM 3545 C C . LEU A 1 460 ? -11.031 -8.172 -17.875 1 91.81 460 LEU A C 1
ATOM 3547 O O . LEU A 1 460 ? -11.625 -7.523 -17.016 1 91.81 460 LEU A O 1
ATOM 3551 N N . PHE A 1 461 ? -10.672 -7.68 -19.062 1 92.38 461 PHE A N 1
ATOM 3552 C CA . PHE A 1 461 ? -10.953 -6.289 -19.406 1 92.38 461 PHE A CA 1
ATOM 3553 C C . PHE A 1 461 ? -12.453 -6.047 -19.484 1 92.38 461 PHE A C 1
ATOM 3555 O O . PHE A 1 461 ? -12.938 -4.988 -19.078 1 92.38 461 PHE A O 1
ATOM 3562 N N . ARG A 1 462 ? -13.148 -7.016 -19.938 1 89.81 462 ARG A N 1
ATOM 3563 C CA . ARG A 1 462 ? -14.602 -6.898 -20.078 1 89.81 462 ARG A CA 1
ATOM 3564 C C . ARG A 1 462 ? -15.289 -7.102 -18.734 1 89.81 462 ARG A C 1
ATOM 3566 O O . ARG A 1 462 ? -16.312 -6.48 -18.453 1 89.81 462 ARG A O 1
ATOM 3573 N N . GLN A 1 463 ? -14.695 -7.891 -17.969 1 89.44 463 GLN A N 1
ATOM 3574 C CA . GLN A 1 463 ? -15.367 -8.305 -16.734 1 89.44 463 GLN A CA 1
ATOM 3575 C C . GLN A 1 463 ? -15.008 -7.375 -15.578 1 89.44 463 GLN A C 1
ATOM 3577 O O . GLN A 1 463 ? -15.859 -7.059 -14.75 1 89.44 463 GLN A O 1
ATOM 3582 N N . SER A 1 464 ? -13.727 -6.98 -15.477 1 90.94 464 SER A N 1
ATOM 3583 C CA . SER A 1 464 ? -13.289 -6.133 -14.375 1 90.94 464 SER A CA 1
ATOM 3584 C C . SER A 1 464 ? -12.078 -5.301 -14.766 1 90.94 464 SER A C 1
ATOM 3586 O O . SER A 1 464 ? -10.953 -5.816 -14.828 1 90.94 464 SER A O 1
ATOM 3588 N N . LYS A 1 465 ? -12.227 -4.062 -14.852 1 92.06 465 LYS A N 1
ATOM 3589 C CA . LYS A 1 465 ? -11.156 -3.158 -15.266 1 92.06 465 LYS A CA 1
ATOM 3590 C C . LYS A 1 465 ? -10.07 -3.062 -14.195 1 92.06 465 LYS A C 1
ATOM 3592 O O . LYS A 1 465 ? -8.891 -2.891 -14.516 1 92.06 465 LYS A O 1
ATOM 3597 N N . TRP A 1 466 ? -10.445 -3.193 -12.961 1 91.25 466 TRP A N 1
ATOM 3598 C CA . TRP A 1 466 ? -9.477 -3.129 -11.875 1 91.25 466 TRP A CA 1
ATOM 3599 C C . TRP A 1 466 ? -8.555 -4.344 -11.891 1 91.25 466 TRP A C 1
ATOM 3601 O O . TRP A 1 466 ? -7.34 -4.211 -11.727 1 91.25 466 TRP A O 1
ATOM 3611 N N . ASP A 1 467 ? -9.133 -5.488 -12.117 1 93.19 467 ASP A N 1
ATOM 3612 C CA . ASP A 1 467 ? -8.328 -6.707 -12.164 1 93.19 467 ASP A CA 1
ATOM 3613 C C . ASP A 1 467 ? -7.445 -6.734 -13.406 1 93.19 467 ASP A C 1
ATOM 3615 O O . ASP A 1 467 ? -6.336 -7.273 -13.375 1 93.19 467 ASP A O 1
ATOM 3619 N N . PHE A 1 468 ? -8 -6.18 -14.461 1 95.19 468 PHE A N 1
ATOM 3620 C CA . PHE A 1 468 ? -7.199 -6.027 -15.672 1 95.19 468 PHE A CA 1
ATOM 3621 C C . PHE A 1 468 ? -5.984 -5.152 -15.414 1 95.19 468 PHE A C 1
ATOM 3623 O O . PHE A 1 468 ? -4.871 -5.484 -15.828 1 95.19 468 PHE A O 1
ATOM 3630 N N . ALA A 1 469 ? -6.176 -4.062 -14.734 1 95.88 469 ALA A N 1
ATOM 3631 C CA . ALA A 1 469 ? -5.082 -3.15 -14.414 1 95.88 469 ALA A CA 1
ATOM 3632 C C . ALA A 1 469 ? -4.035 -3.834 -13.539 1 95.88 469 ALA A C 1
ATOM 3634 O O . ALA A 1 469 ? -2.832 -3.645 -13.734 1 95.88 469 ALA A O 1
ATOM 3635 N N . VAL A 1 470 ? -4.477 -4.602 -12.602 1 95.75 470 VAL A N 1
ATOM 3636 C CA . VAL A 1 470 ? -3.561 -5.312 -11.711 1 95.75 470 VAL A CA 1
ATOM 3637 C C . VAL A 1 470 ? -2.734 -6.312 -12.516 1 95.75 470 VAL A C 1
ATOM 3639 O O . VAL A 1 470 ? -1.52 -6.418 -12.328 1 95.75 470 VAL A O 1
ATOM 3642 N N . TRP A 1 471 ? -3.41 -7.012 -13.43 1 95.94 471 TRP A N 1
ATOM 3643 C CA . TRP A 1 471 ? -2.717 -7.992 -14.258 1 95.94 471 TRP A CA 1
ATOM 3644 C C . TRP A 1 471 ? -1.647 -7.328 -15.117 1 95.94 471 TRP A C 1
ATOM 3646 O O . TRP A 1 471 ? -0.485 -7.738 -15.102 1 95.94 471 TRP A O 1
ATOM 3656 N N . VAL A 1 472 ? -1.966 -6.297 -15.766 1 97.31 472 VAL A N 1
ATOM 3657 C CA . VAL A 1 472 ? -1.063 -5.629 -16.703 1 97.31 472 VAL A CA 1
ATOM 3658 C C . VAL A 1 472 ? 0.075 -4.961 -15.93 1 97.31 472 VAL A C 1
ATOM 3660 O O . VAL A 1 472 ? 1.24 -5.066 -16.328 1 97.31 472 VAL A O 1
ATOM 3663 N N . PHE A 1 473 ? -0.271 -4.289 -14.875 1 96.94 473 PHE A N 1
ATOM 3664 C CA . PHE A 1 473 ? 0.741 -3.605 -14.078 1 96.94 473 PHE A CA 1
ATOM 3665 C C . PHE A 1 473 ? 1.729 -4.602 -13.484 1 96.94 473 PHE A C 1
ATOM 3667 O O . PHE A 1 473 ? 2.938 -4.359 -13.484 1 96.94 473 PHE A O 1
ATOM 3674 N N . THR A 1 474 ? 1.219 -5.703 -12.961 1 95.81 474 THR A N 1
ATOM 3675 C CA . THR A 1 474 ? 2.072 -6.719 -12.359 1 95.81 474 THR A CA 1
ATOM 3676 C C . THR A 1 474 ? 3.002 -7.336 -13.398 1 95.81 474 THR A C 1
ATOM 3678 O O . THR A 1 474 ? 4.211 -7.422 -13.188 1 95.81 474 THR A O 1
ATOM 3681 N N . CYS A 1 475 ? 2.449 -7.695 -14.508 1 96.5 475 CYS A N 1
ATOM 3682 C CA . CYS A 1 475 ? 3.244 -8.312 -15.562 1 96.5 475 CYS A CA 1
ATOM 3683 C C . CYS A 1 475 ? 4.332 -7.359 -16.047 1 96.5 475 CYS A C 1
ATOM 3685 O O . CYS A 1 475 ? 5.5 -7.742 -16.141 1 96.5 475 CYS A O 1
ATOM 3687 N N . THR A 1 476 ? 4.012 -6.133 -16.281 1 96.94 476 THR A N 1
ATOM 3688 C CA . THR A 1 476 ? 4.953 -5.141 -16.781 1 96.94 476 THR A CA 1
ATOM 3689 C C . THR A 1 476 ? 6.023 -4.824 -15.742 1 96.94 476 THR A C 1
ATOM 3691 O O . THR A 1 476 ? 7.203 -4.688 -16.078 1 96.94 476 THR A O 1
ATOM 3694 N N . SER A 1 477 ? 5.594 -4.684 -14.492 1 95.88 477 SER A N 1
ATOM 3695 C CA . SER A 1 477 ? 6.543 -4.383 -13.43 1 95.88 477 SER A CA 1
ATOM 3696 C C . SER A 1 477 ? 7.543 -5.516 -13.242 1 95.88 477 SER A C 1
ATOM 3698 O O . SER A 1 477 ? 8.734 -5.277 -13.055 1 95.88 477 SER A O 1
ATOM 3700 N N . VAL A 1 478 ? 7.078 -6.754 -13.312 1 92.44 478 VAL A N 1
ATOM 3701 C CA . VAL A 1 478 ? 7.961 -7.91 -13.164 1 92.44 478 VAL A CA 1
ATOM 3702 C C . VAL A 1 478 ? 8.93 -7.977 -14.336 1 92.44 478 VAL A C 1
ATOM 3704 O O . VAL A 1 478 ? 10.133 -8.203 -14.148 1 92.44 478 VAL A O 1
ATOM 3707 N N . ILE A 1 479 ? 8.484 -7.691 -15.516 1 94.5 479 ILE A N 1
ATOM 3708 C CA . ILE A 1 479 ? 9.312 -7.758 -16.703 1 94.5 479 ILE A CA 1
ATOM 3709 C C . ILE A 1 479 ? 10.359 -6.652 -16.672 1 94.5 479 ILE A C 1
ATOM 3711 O O . ILE A 1 479 ? 11.539 -6.898 -16.953 1 94.5 479 ILE A O 1
ATOM 3715 N N . LEU A 1 480 ? 10.008 -5.531 -16.156 1 94.31 480 LEU A N 1
ATOM 3716 C CA . LEU A 1 480 ? 10.891 -4.375 -16.25 1 94.31 480 LEU A CA 1
ATOM 3717 C C . LEU A 1 480 ? 11.789 -4.273 -15.031 1 94.31 480 LEU A C 1
ATOM 3719 O O . LEU A 1 480 ? 12.953 -3.875 -15.148 1 94.31 480 LEU A O 1
ATOM 3723 N N . LEU A 1 481 ? 11.32 -4.672 -13.898 1 90.88 481 LEU A N 1
ATOM 3724 C CA . LEU A 1 481 ? 12.062 -4.406 -12.672 1 90.88 481 LEU A CA 1
ATOM 3725 C C . LEU A 1 481 ? 12.68 -5.688 -12.117 1 90.88 481 LEU A C 1
ATOM 3727 O O . LEU A 1 481 ? 13.555 -5.641 -11.25 1 90.88 481 LEU A O 1
ATOM 3731 N N . GLY A 1 482 ? 12.297 -6.82 -12.609 1 86.06 482 GLY A N 1
ATOM 3732 C CA . GLY A 1 482 ? 12.672 -8.086 -12.008 1 86.06 482 GLY A CA 1
ATOM 3733 C C . GLY A 1 482 ? 11.578 -8.688 -11.148 1 86.06 482 GLY A C 1
ATOM 3734 O O . GLY A 1 482 ? 10.641 -7.992 -10.75 1 86.06 482 GLY A O 1
ATOM 3735 N N . VAL A 1 483 ? 11.688 -9.859 -10.82 1 85 483 VAL A N 1
ATOM 3736 C CA . VAL A 1 483 ? 10.609 -10.594 -10.164 1 85 483 VAL A CA 1
ATOM 3737 C C . VAL A 1 483 ? 10.461 -10.109 -8.719 1 85 483 VAL A C 1
ATOM 3739 O O . VAL A 1 483 ? 9.352 -9.852 -8.25 1 85 483 VAL A O 1
ATOM 3742 N N . ALA A 1 484 ? 11.547 -9.969 -8.016 1 83.25 484 ALA A N 1
ATOM 3743 C CA . ALA A 1 484 ? 11.492 -9.594 -6.602 1 83.25 484 ALA A CA 1
ATOM 3744 C C . ALA A 1 484 ? 10.898 -8.195 -6.43 1 83.25 484 ALA A C 1
ATOM 3746 O O . ALA A 1 484 ? 9.906 -8.023 -5.723 1 83.25 484 ALA A O 1
ATOM 3747 N N . LEU A 1 485 ? 11.453 -7.211 -7.109 1 86.12 485 LEU A N 1
ATOM 3748 C CA . LEU A 1 485 ? 10.961 -5.84 -7.016 1 86.12 485 LEU A CA 1
ATOM 3749 C C . LEU A 1 485 ? 9.578 -5.715 -7.648 1 86.12 485 LEU A C 1
ATOM 3751 O O . LEU A 1 485 ? 8.75 -4.934 -7.188 1 86.12 485 LEU A O 1
ATOM 3755 N N . GLY A 1 486 ? 9.438 -6.453 -8.703 1 89.69 486 GLY A N 1
ATOM 3756 C CA . GLY A 1 486 ? 8.133 -6.461 -9.336 1 89.69 486 GLY A CA 1
ATOM 3757 C C . GLY A 1 486 ? 7.023 -6.926 -8.414 1 89.69 486 GLY A C 1
ATOM 3758 O O . GLY A 1 486 ? 5.926 -6.363 -8.414 1 89.69 486 GLY A O 1
ATOM 3759 N N . LEU A 1 487 ? 7.316 -7.922 -7.66 1 87.81 487 LEU A N 1
ATOM 3760 C CA . LEU A 1 487 ? 6.348 -8.422 -6.691 1 87.81 487 LEU A CA 1
ATOM 3761 C C . LEU A 1 487 ? 5.984 -7.336 -5.68 1 87.81 487 LEU A C 1
ATOM 3763 O O . LEU A 1 487 ? 4.805 -7.102 -5.414 1 87.81 487 LEU A O 1
ATOM 3767 N N . LEU A 1 488 ? 6.957 -6.691 -5.152 1 86.19 488 LEU A N 1
ATOM 3768 C CA . LEU A 1 488 ? 6.734 -5.688 -4.113 1 86.19 488 LEU A CA 1
ATOM 3769 C C . LEU A 1 488 ? 5.922 -4.52 -4.652 1 86.19 488 LEU A C 1
ATOM 3771 O O . LEU A 1 488 ? 4.93 -4.109 -4.043 1 86.19 488 LEU A O 1
ATOM 3775 N N . VAL A 1 489 ? 6.336 -4.051 -5.801 1 90.31 489 VAL A N 1
ATOM 3776 C CA . VAL A 1 489 ? 5.668 -2.9 -6.398 1 90.31 489 VAL A CA 1
ATOM 3777 C C . VAL A 1 489 ? 4.234 -3.275 -6.777 1 90.31 489 VAL A C 1
ATOM 3779 O O . VAL A 1 489 ? 3.312 -2.471 -6.617 1 90.31 489 VAL A O 1
ATOM 3782 N N . SER A 1 490 ? 4.082 -4.438 -7.281 1 93.75 490 SER A N 1
ATOM 3783 C CA . SER A 1 490 ? 2.754 -4.887 -7.684 1 93.75 490 SER A CA 1
ATOM 3784 C C . SER A 1 490 ? 1.848 -5.086 -6.473 1 93.75 490 SER A C 1
ATOM 3786 O O . SER A 1 490 ? 0.639 -4.855 -6.551 1 93.75 490 SER A O 1
ATOM 3788 N N . LEU A 1 491 ? 2.439 -5.578 -5.395 1 90.88 491 LEU A N 1
ATOM 3789 C CA . LEU A 1 491 ? 1.662 -5.723 -4.168 1 90.88 491 LEU A CA 1
ATOM 3790 C C . LEU A 1 491 ? 1.136 -4.371 -3.693 1 90.88 491 LEU A C 1
ATOM 3792 O O . LEU A 1 491 ? -0.038 -4.25 -3.336 1 90.88 491 LEU A O 1
ATOM 3796 N N . VAL A 1 492 ? 1.939 -3.385 -3.729 1 90.19 492 VAL A N 1
ATOM 3797 C CA . VAL A 1 492 ? 1.537 -2.035 -3.35 1 90.19 492 VAL A CA 1
ATOM 3798 C C . VAL A 1 492 ? 0.444 -1.538 -4.293 1 90.19 492 VAL A C 1
ATOM 3800 O O . VAL A 1 492 ? -0.538 -0.936 -3.852 1 90.19 492 VAL A O 1
ATOM 3803 N N . PHE A 1 493 ? 0.605 -1.811 -5.512 1 93.12 493 PHE A N 1
ATOM 3804 C CA . PHE A 1 493 ? -0.378 -1.382 -6.5 1 93.12 493 PHE A CA 1
ATOM 3805 C C . PHE A 1 493 ? -1.724 -2.053 -6.25 1 93.12 493 PHE A C 1
ATOM 3807 O O . PHE A 1 493 ? -2.773 -1.426 -6.406 1 93.12 493 PHE A O 1
ATOM 3814 N N . SER A 1 494 ? -1.599 -3.316 -5.961 1 93.19 494 SER A N 1
ATOM 3815 C CA . SER A 1 494 ? -2.832 -4.027 -5.641 1 93.19 494 SER A CA 1
ATOM 3816 C C . SER A 1 494 ? -3.568 -3.365 -4.484 1 93.19 494 SER A C 1
ATOM 3818 O O . SER A 1 494 ? -4.793 -3.223 -4.52 1 93.19 494 SER A O 1
ATOM 3820 N N . PHE A 1 495 ? -2.869 -2.908 -3.479 1 91.25 495 PHE A N 1
ATOM 3821 C CA . PHE A 1 495 ? -3.461 -2.213 -2.342 1 91.25 495 PHE A CA 1
ATOM 3822 C C . PHE A 1 495 ? -4.008 -0.854 -2.764 1 91.25 495 PHE A C 1
ATOM 3824 O O . PHE A 1 495 ? -5.082 -0.445 -2.316 1 91.25 495 PHE A O 1
ATOM 3831 N N . VAL A 1 496 ? -3.268 -0.215 -3.643 1 91.31 496 VAL A N 1
ATOM 3832 C CA . VAL A 1 496 ? -3.676 1.103 -4.121 1 91.31 496 VAL A CA 1
ATOM 3833 C C . VAL A 1 496 ? -5.004 0.994 -4.863 1 91.31 496 VAL A C 1
ATOM 3835 O O . VAL A 1 496 ? -5.848 1.887 -4.77 1 91.31 496 VAL A O 1
ATOM 3838 N N . THR A 1 497 ? -5.203 -0.081 -5.605 1 91.94 497 THR A N 1
ATOM 3839 C CA . THR A 1 497 ? -6.449 -0.254 -6.348 1 91.94 497 THR A CA 1
ATOM 3840 C C . THR A 1 497 ? -7.633 -0.365 -5.391 1 91.94 497 THR A C 1
ATOM 3842 O O . THR A 1 497 ? -8.719 0.148 -5.68 1 91.94 497 THR A O 1
ATOM 3845 N N . ILE A 1 498 ? -7.438 -0.979 -4.285 1 91 498 ILE A N 1
ATOM 3846 C CA . ILE A 1 498 ? -8.492 -1.091 -3.279 1 91 498 ILE A CA 1
ATOM 3847 C C . ILE A 1 498 ? -8.758 0.279 -2.662 1 91 498 ILE A C 1
ATOM 3849 O O . ILE A 1 498 ? -9.922 0.671 -2.492 1 91 498 ILE A O 1
ATOM 3853 N N . VAL A 1 499 ? -7.699 0.969 -2.391 1 91.38 499 VAL A N 1
ATOM 3854 C CA . VAL A 1 499 ? -7.797 2.293 -1.786 1 91.38 499 VAL A CA 1
ATOM 3855 C C . VAL A 1 499 ? -8.516 3.244 -2.738 1 91.38 499 VAL A C 1
ATOM 3857 O O . VAL A 1 499 ? -9.352 4.043 -2.309 1 91.38 499 VAL A O 1
ATOM 3860 N N . LEU A 1 500 ? -8.258 3.119 -3.998 1 90.88 500 LEU A N 1
ATOM 3861 C CA . LEU A 1 500 ? -8.875 3.988 -4.992 1 90.88 500 LEU A CA 1
ATOM 3862 C C . LEU A 1 500 ? -10.367 3.697 -5.105 1 90.88 500 LEU A C 1
ATOM 3864 O O . LEU A 1 500 ? -11.172 4.609 -5.332 1 90.88 500 LEU A O 1
ATOM 3868 N N . ARG A 1 501 ? -10.727 2.486 -4.918 1 88.75 501 ARG A N 1
ATOM 3869 C CA . ARG A 1 501 ? -12.141 2.123 -4.953 1 88.75 501 ARG A CA 1
ATOM 3870 C C . ARG A 1 501 ? -12.891 2.738 -3.781 1 88.75 501 ARG A C 1
ATOM 3872 O O . ARG A 1 501 ? -14.062 3.105 -3.91 1 88.75 501 ARG A O 1
ATOM 3879 N N . ILE A 1 502 ? -12.281 2.795 -2.699 1 90.88 502 ILE A N 1
ATOM 3880 C CA . ILE A 1 502 ? -12.891 3.389 -1.513 1 90.88 502 ILE A CA 1
ATOM 3881 C C . ILE A 1 502 ? -12.914 4.91 -1.652 1 90.88 502 ILE A C 1
ATOM 3883 O O . ILE A 1 502 ? -13.875 5.559 -1.226 1 90.88 502 ILE A O 1
ATOM 3887 N N . GLN A 1 503 ? -11.883 5.438 -2.248 1 90.38 503 GLN A N 1
ATOM 3888 C CA . GLN A 1 503 ? -11.766 6.883 -2.398 1 90.38 503 GLN A CA 1
ATOM 3889 C C . GLN A 1 503 ? -12.812 7.422 -3.371 1 90.38 503 GLN A C 1
ATOM 3891 O O . GLN A 1 503 ? -13.305 8.539 -3.199 1 90.38 503 GLN A O 1
ATOM 3896 N N . PHE A 1 504 ? -13.086 6.609 -4.434 1 89.56 504 PHE A N 1
ATOM 3897 C CA . PHE A 1 504 ? -14.008 7.07 -5.465 1 89.56 504 PHE A CA 1
ATOM 3898 C C . PHE A 1 504 ? -15.281 6.227 -5.473 1 89.56 504 PHE A C 1
ATOM 3900 O O . PHE A 1 504 ? -15.57 5.539 -6.453 1 89.56 504 PHE A O 1
ATOM 3907 N N . PRO A 1 505 ? -16.062 6.434 -4.441 1 89.56 505 PRO A N 1
ATOM 3908 C CA . PRO A 1 505 ? -17.328 5.684 -4.387 1 89.56 505 PRO A CA 1
ATOM 3909 C C . PRO A 1 505 ? -18.422 6.301 -5.258 1 89.56 505 PRO A C 1
ATOM 3911 O O . PRO A 1 505 ? -18.234 7.387 -5.805 1 89.56 505 PRO A O 1
ATOM 3914 N N . THR A 1 506 ? -19.438 5.578 -5.434 1 89.25 506 THR A N 1
ATOM 3915 C CA . THR A 1 506 ? -20.625 6.086 -6.113 1 89.25 506 THR A CA 1
ATOM 3916 C C . THR A 1 506 ? -21.578 6.727 -5.117 1 89.25 506 THR A C 1
ATOM 3918 O O . THR A 1 506 ? -21.75 6.234 -4 1 89.25 506 THR A O 1
ATOM 3921 N N . TYR A 1 507 ? -22.141 7.816 -5.488 1 92.06 507 TYR A N 1
ATOM 3922 C CA . TYR A 1 507 ? -23.125 8.539 -4.691 1 92.06 507 TYR A CA 1
ATOM 3923 C C . TYR A 1 507 ? -24.5 8.484 -5.344 1 92.06 507 TYR A C 1
ATOM 3925 O O . TYR A 1 507 ? -24.609 8.547 -6.57 1 92.06 507 TYR A O 1
ATOM 3933 N N . LYS A 1 508 ? -25.516 8.281 -4.496 1 90.38 508 LYS A N 1
ATOM 3934 C CA . LYS A 1 508 ? -26.875 8.195 -5.027 1 90.38 508 LYS A CA 1
ATOM 3935 C C . LYS A 1 508 ? -27.859 8.945 -4.141 1 90.38 508 LYS A C 1
ATOM 3937 O O . LYS A 1 508 ? -27.656 9.062 -2.932 1 90.38 508 LYS A O 1
ATOM 3942 N N . LEU A 1 509 ? -28.797 9.484 -4.785 1 91.62 509 LEU A N 1
ATOM 3943 C CA . LEU A 1 509 ? -29.984 9.969 -4.098 1 91.62 509 LEU A CA 1
ATOM 3944 C C . LEU A 1 509 ? -31.125 8.969 -4.223 1 91.62 509 LEU A C 1
ATOM 3946 O O . LEU A 1 509 ? -31.469 8.531 -5.328 1 91.62 509 LEU A O 1
ATOM 3950 N N . GLU A 1 510 ? -31.562 8.602 -3.08 1 91.75 510 GLU A N 1
ATOM 3951 C CA . GLU A 1 510 ? -32.625 7.586 -3.064 1 91.75 510 GLU A CA 1
ATOM 3952 C C . GLU A 1 510 ? -33.969 8.195 -2.73 1 91.75 510 GLU A C 1
ATOM 3954 O O . GLU A 1 510 ? -34.031 9.266 -2.123 1 91.75 510 GLU A O 1
ATOM 3959 N N . GLY A 1 511 ? -34.969 7.602 -3.271 1 88.31 511 GLY A N 1
ATOM 3960 C CA . GLY A 1 511 ? -36.344 7.953 -2.971 1 88.31 511 GLY A CA 1
ATOM 3961 C C . GLY A 1 511 ? -37.219 6.746 -2.699 1 88.31 511 GLY A C 1
ATOM 3962 O O . GLY A 1 511 ? -36.844 5.617 -3.01 1 88.31 511 GLY A O 1
ATOM 3963 N N . MET A 1 512 ? -38.312 6.977 -2.047 1 86.88 512 MET A N 1
ATOM 3964 C CA . MET A 1 512 ? -39.219 5.898 -1.684 1 86.88 512 MET A CA 1
ATOM 3965 C C . MET A 1 512 ? -40.125 5.539 -2.854 1 86.88 512 MET A C 1
ATOM 3967 O O . MET A 1 512 ? -40.688 6.422 -3.504 1 86.88 512 MET A O 1
ATOM 3971 N N . ILE A 1 513 ? -40.156 4.199 -3.117 1 82.25 513 ILE A N 1
ATOM 3972 C CA . ILE A 1 513 ? -41.125 3.715 -4.109 1 82.25 513 ILE A CA 1
ATOM 3973 C C . ILE A 1 513 ? -42.531 3.832 -3.562 1 82.25 513 ILE A C 1
ATOM 3975 O O . ILE A 1 513 ? -42.812 3.396 -2.443 1 82.25 513 ILE A O 1
ATOM 3979 N N . GLU A 1 514 ? -43.406 4.387 -4.332 1 76.75 514 GLU A N 1
ATOM 3980 C CA . GLU A 1 514 ? -44.781 4.641 -3.883 1 76.75 514 GLU A CA 1
ATOM 3981 C C . GLU A 1 514 ? -45.469 3.35 -3.443 1 76.75 514 GLU A C 1
ATOM 3983 O O . GLU A 1 514 ? -45.375 2.334 -4.141 1 76.75 514 GLU A O 1
ATOM 3988 N N . GLY A 1 515 ? -46 3.348 -2.256 1 72.12 515 GLY A N 1
ATOM 3989 C CA . GLY A 1 515 ? -46.75 2.209 -1.751 1 72.12 515 GLY A CA 1
ATOM 3990 C C . GLY A 1 515 ? -45.844 1.134 -1.146 1 72.12 515 GLY A C 1
ATOM 3991 O O . GLY A 1 515 ? -46.312 0.019 -0.888 1 72.12 515 GLY A O 1
ATOM 3992 N N . SER A 1 516 ? -44.594 1.44 -1.069 1 76.69 516 SER A N 1
ATOM 3993 C CA . SER A 1 516 ? -43.688 0.445 -0.513 1 76.69 516 SER A CA 1
ATOM 3994 C C . SER A 1 516 ? -42.719 1.074 0.487 1 76.69 516 SER A C 1
ATOM 3996 O O . SER A 1 516 ? -42.719 2.293 0.677 1 76.69 516 SER A O 1
ATOM 3998 N N . GLU A 1 517 ? -42 0.204 1.309 1 82.25 517 GLU A N 1
ATOM 3999 C CA . GLU A 1 517 ? -40.969 0.665 2.234 1 82.25 517 GLU A CA 1
ATOM 4000 C C . GLU A 1 517 ? -39.594 0.67 1.575 1 82.25 517 GLU A C 1
ATOM 4002 O O . GLU A 1 517 ? -38.594 1.021 2.209 1 82.25 517 GLU A O 1
ATOM 4007 N N . LEU A 1 518 ? -39.688 0.394 0.246 1 83.94 518 LEU A N 1
ATOM 4008 C CA . LEU A 1 518 ? -38.438 0.226 -0.466 1 83.94 518 LEU A CA 1
ATOM 4009 C C . LEU A 1 518 ? -37.906 1.565 -0.978 1 83.94 518 LEU A C 1
ATOM 4011 O O . LEU A 1 518 ? -38.688 2.385 -1.477 1 83.94 518 LEU A O 1
ATOM 4015 N N . PHE A 1 519 ? -36.719 1.78 -0.672 1 88.44 519 PHE A N 1
ATOM 4016 C CA . PHE A 1 519 ? -36.031 2.951 -1.2 1 88.44 519 PHE A CA 1
ATOM 4017 C C . PHE A 1 519 ? -35.094 2.562 -2.344 1 88.44 519 PHE A C 1
ATOM 4019 O O . PHE A 1 519 ? -34.438 1.524 -2.285 1 88.44 519 PHE A O 1
ATOM 4026 N N . ALA A 1 520 ? -35.156 3.299 -3.416 1 86.19 520 ALA A N 1
ATOM 4027 C CA . ALA A 1 520 ? -34.344 2.973 -4.59 1 86.19 520 ALA A CA 1
ATOM 4028 C C . ALA A 1 520 ? -33.719 4.227 -5.188 1 86.19 520 ALA A C 1
ATOM 4030 O O . ALA A 1 520 ? -34.062 5.348 -4.809 1 86.19 520 ALA A O 1
ATOM 4031 N N . ASP A 1 521 ? -32.781 4.004 -6.051 1 86.88 521 ASP A N 1
ATOM 4032 C CA . ASP A 1 521 ? -32.062 5.078 -6.711 1 86.88 521 ASP A CA 1
ATOM 4033 C C . ASP A 1 521 ? -32.969 5.902 -7.609 1 86.88 521 ASP A C 1
ATOM 4035 O O . ASP A 1 521 ? -33.656 5.355 -8.492 1 86.88 521 ASP A O 1
ATOM 4039 N N . LYS A 1 522 ? -32.875 7.176 -7.445 1 85.88 522 LYS A N 1
ATOM 4040 C CA . LYS A 1 522 ? -33.75 8.07 -8.211 1 85.88 522 LYS A CA 1
ATOM 4041 C C . LYS A 1 522 ? -33.344 8.078 -9.688 1 85.88 522 LYS A C 1
ATOM 4043 O O . LYS A 1 522 ? -34.156 8.383 -10.555 1 85.88 522 LYS A O 1
ATOM 4048 N N . LYS A 1 523 ? -32.156 7.723 -9.953 1 81.94 523 LYS A N 1
ATOM 4049 C CA . LYS A 1 523 ? -31.656 7.734 -11.328 1 81.94 523 LYS A CA 1
ATOM 4050 C C . LYS A 1 523 ? -32.125 6.5 -12.086 1 81.94 523 LYS A C 1
ATOM 4052 O O . LYS A 1 523 ? -32.312 6.547 -13.305 1 81.94 523 LYS A O 1
ATOM 4057 N N . VAL A 1 524 ? -32.375 5.406 -11.383 1 79.88 524 VAL A N 1
ATOM 4058 C CA . VAL A 1 524 ? -32.688 4.129 -12.023 1 79.88 524 VAL A CA 1
ATOM 4059 C C . VAL A 1 524 ? -34.188 3.85 -11.969 1 79.88 524 VAL A C 1
ATOM 4061 O O . VAL A 1 524 ? -34.719 3.215 -12.867 1 79.88 524 VAL A O 1
ATOM 4064 N N . PHE A 1 525 ? -34.844 4.34 -10.945 1 80.94 525 PHE A N 1
ATOM 4065 C CA . PHE A 1 525 ? -36.25 4.02 -10.734 1 80.94 525 PHE A CA 1
ATOM 4066 C C . PHE A 1 525 ? -37.094 5.277 -10.805 1 80.94 525 PHE A C 1
ATOM 4068 O O . PHE A 1 525 ? -36.625 6.383 -10.547 1 80.94 525 PHE A O 1
ATOM 4075 N N . LYS A 1 526 ? -38.344 5.105 -11.172 1 79.62 526 LYS A N 1
ATOM 4076 C CA . LYS A 1 526 ? -39.312 6.199 -11.203 1 79.62 526 LYS A CA 1
ATOM 4077 C C . LYS A 1 526 ? -39.844 6.5 -9.805 1 79.62 526 LYS A C 1
ATOM 4079 O O . LYS A 1 526 ? -40.75 5.824 -9.328 1 79.62 526 LYS A O 1
ATOM 4084 N N . ILE A 1 527 ? -39.156 7.5 -9.234 1 83.69 527 ILE A N 1
ATOM 4085 C CA . ILE A 1 527 ? -39.531 7.84 -7.859 1 83.69 527 ILE A CA 1
ATOM 4086 C C . ILE A 1 527 ? -39.906 9.312 -7.777 1 83.69 527 ILE A C 1
ATOM 4088 O O . ILE A 1 527 ? -39.312 10.156 -8.438 1 83.69 527 ILE A O 1
ATOM 4092 N N . GLU A 1 528 ? -40.969 9.531 -7.055 1 74.88 528 GLU A N 1
ATOM 4093 C CA . GLU A 1 528 ? -41.375 10.914 -6.84 1 74.88 528 GLU A CA 1
ATOM 4094 C C . GLU A 1 528 ? -40.5 11.602 -5.801 1 74.88 528 GLU A C 1
ATOM 4096 O O . GLU A 1 528 ? -40.156 11.008 -4.781 1 74.88 528 GLU A O 1
ATOM 4101 N N . ASP A 1 529 ? -40.094 12.703 -6.117 1 74.81 529 ASP A N 1
ATOM 4102 C CA . ASP A 1 529 ? -39.25 13.477 -5.223 1 74.81 529 ASP A CA 1
ATOM 4103 C C . ASP A 1 529 ? -40.062 14.031 -4.047 1 74.81 529 ASP A C 1
ATOM 4105 O O . ASP A 1 529 ? -41.156 14.531 -4.227 1 74.81 529 ASP A O 1
ATOM 4109 N N . HIS A 1 530 ? -39.594 13.641 -2.93 1 78.44 530 HIS A N 1
ATOM 4110 C CA . HIS A 1 530 ? -40.219 14.258 -1.762 1 78.44 530 HIS A CA 1
ATOM 4111 C C . HIS A 1 530 ? -39.688 15.672 -1.534 1 78.44 530 HIS A C 1
ATOM 4113 O O . HIS A 1 530 ? -38.469 15.898 -1.633 1 78.44 530 HIS A O 1
ATOM 4119 N N . SER A 1 531 ? -40.469 16.609 -1.313 1 75.69 531 SER A N 1
ATOM 4120 C CA . SER A 1 531 ? -40.125 18.016 -1.257 1 75.69 531 SER A CA 1
ATOM 4121 C C . SER A 1 531 ? -39.312 18.344 0.001 1 75.69 531 SER A C 1
ATOM 4123 O O . SER A 1 531 ? -38.469 19.234 -0.007 1 75.69 531 SER A O 1
ATOM 4125 N N . LYS A 1 532 ? -39.5 17.578 1.056 1 80.31 532 LYS A N 1
ATOM 4126 C CA . LYS A 1 532 ? -38.906 18.016 2.322 1 80.31 532 LYS A CA 1
ATOM 4127 C C . LYS A 1 532 ? -37.781 17.094 2.734 1 80.31 532 LYS A C 1
ATOM 4129 O O . LYS A 1 532 ? -36.969 17.469 3.596 1 80.31 532 LYS A O 1
ATOM 4134 N N . CYS A 1 533 ? -37.75 15.945 2.111 1 87.25 533 CYS A N 1
ATOM 4135 C CA . CYS A 1 533 ? -36.75 14.984 2.598 1 87.25 533 CYS A CA 1
ATOM 4136 C C . CYS A 1 533 ? -35.938 14.422 1.446 1 87.25 533 CYS A C 1
ATOM 4138 O O . CYS A 1 533 ? -36.469 14.148 0.368 1 87.25 533 CYS A O 1
ATOM 4140 N N . SER A 1 534 ? -34.625 14.422 1.625 1 89.75 534 SER A N 1
ATOM 4141 C CA . SER A 1 534 ? -33.75 13.789 0.672 1 89.75 534 SER A CA 1
ATOM 4142 C C . SER A 1 534 ? -32.938 12.656 1.327 1 89.75 534 SER A C 1
ATOM 4144 O O . SER A 1 534 ? -32.5 12.789 2.469 1 89.75 534 SER A O 1
ATOM 4146 N N . VAL A 1 535 ? -32.875 11.516 0.667 1 93.38 535 VAL A N 1
ATOM 4147 C CA . VAL A 1 535 ? -32.125 10.375 1.157 1 93.38 535 VAL A CA 1
ATOM 4148 C C . VAL A 1 535 ? -30.812 10.234 0.362 1 93.38 535 VAL A C 1
ATOM 4150 O O . VAL A 1 535 ? -30.844 10.047 -0.857 1 93.38 535 VAL A O 1
ATOM 4153 N N . PHE A 1 536 ? -29.703 10.391 1.069 1 94.44 536 PHE A N 1
ATOM 4154 C CA . PHE A 1 536 ? -28.375 10.359 0.468 1 94.44 536 PHE A CA 1
ATOM 4155 C C . PHE A 1 536 ? -27.656 9.062 0.832 1 94.44 536 PHE A C 1
ATOM 4157 O O . PHE A 1 536 ? -27.688 8.633 1.985 1 94.44 536 PHE A O 1
ATOM 4164 N N . ARG A 1 537 ? -27.047 8.438 -0.166 1 93.44 537 ARG A N 1
ATOM 4165 C CA . ARG A 1 537 ? -26.328 7.191 0.092 1 93.44 537 ARG A CA 1
ATOM 4166 C C . ARG A 1 537 ? -24.969 7.199 -0.584 1 93.44 537 ARG A C 1
ATOM 4168 O O . ARG A 1 537 ? -24.844 7.539 -1.765 1 93.44 537 ARG A O 1
ATOM 4175 N N . MET A 1 538 ? -23.953 6.977 0.206 1 92.81 538 MET A N 1
ATOM 4176 C CA . MET A 1 538 ? -22.625 6.691 -0.314 1 92.81 538 MET A CA 1
ATOM 4177 C C . MET A 1 538 ? -22.328 5.195 -0.264 1 92.81 538 MET A C 1
ATOM 4179 O O . MET A 1 538 ? -22.484 4.562 0.782 1 92.81 538 MET A O 1
ATOM 4183 N N . GLU A 1 539 ? -21.828 4.586 -1.327 1 90.88 539 GLU A N 1
ATOM 4184 C CA . GLU A 1 539 ? -21.719 3.133 -1.443 1 90.88 539 GLU A CA 1
ATOM 4185 C C . GLU A 1 539 ? -20.359 2.648 -0.952 1 90.88 539 GLU A C 1
ATOM 4187 O O . GLU A 1 539 ? -19.688 1.867 -1.631 1 90.88 539 GLU A O 1
ATOM 4192 N N . THR A 1 540 ? -19.844 3.182 0.081 1 91.81 540 THR A N 1
ATOM 4193 C CA . THR A 1 540 ? -18.625 2.725 0.741 1 91.81 540 THR A CA 1
ATOM 4194 C C . THR A 1 540 ? -18.547 3.252 2.172 1 91.81 540 THR A C 1
ATOM 4196 O O . THR A 1 540 ? -19.422 3.996 2.607 1 91.81 540 THR A O 1
ATOM 4199 N N . SER A 1 541 ? -17.562 2.738 2.879 1 93.19 541 SER A N 1
ATOM 4200 C CA . SER A 1 541 ? -17.375 3.201 4.25 1 93.19 541 SER A CA 1
ATOM 4201 C C . SER A 1 541 ? -16.797 4.609 4.281 1 93.19 541 SER A C 1
ATOM 4203 O O . SER A 1 541 ? -16.078 5.016 3.355 1 93.19 541 SER A O 1
ATOM 4205 N N . LEU A 1 542 ? -17.125 5.328 5.273 1 93.56 542 LEU A N 1
ATOM 4206 C CA . LEU A 1 542 ? -16.641 6.691 5.457 1 93.56 542 LEU A CA 1
ATOM 4207 C C . LEU A 1 542 ? -15.305 6.691 6.203 1 93.56 542 LEU A C 1
ATOM 4209 O O . LEU A 1 542 ? -15.219 6.195 7.328 1 93.56 542 LEU A O 1
ATOM 4213 N N . CYS A 1 543 ? -14.297 7.164 5.559 1 93.5 543 CYS A N 1
ATOM 4214 C CA . CYS A 1 543 ? -12.969 7.215 6.148 1 93.5 543 CYS A CA 1
ATOM 4215 C C . CYS A 1 543 ? -12.188 8.422 5.633 1 93.5 543 CYS A C 1
ATOM 4217 O O . CYS A 1 543 ? -12.742 9.273 4.938 1 93.5 543 CYS A O 1
ATOM 4219 N N . PHE A 1 544 ? -10.961 8.562 5.977 1 90.75 544 PHE A N 1
ATOM 4220 C CA . PHE A 1 544 ? -10.156 9.742 5.648 1 90.75 544 PHE A CA 1
ATOM 4221 C C . PHE A 1 544 ? -10.008 9.883 4.141 1 90.75 544 PHE A C 1
ATOM 4223 O O . PHE A 1 544 ? -9.859 11 3.631 1 90.75 544 PHE A O 1
ATOM 4230 N N . LEU A 1 545 ? -10.125 8.828 3.361 1 91.69 545 LEU A N 1
ATOM 4231 C CA . LEU A 1 545 ? -9.883 8.828 1.923 1 91.69 545 LEU A CA 1
ATOM 4232 C C . LEU A 1 545 ? -11 9.57 1.188 1 91.69 545 LEU A C 1
ATOM 4234 O O . LEU A 1 545 ? -10.766 10.141 0.119 1 91.69 545 LEU A O 1
ATOM 4238 N N . ASN A 1 546 ? -12.211 9.469 1.744 1 93.06 546 ASN A N 1
ATOM 4239 C CA . ASN A 1 546 ? -13.344 10 0.996 1 93.06 546 ASN A CA 1
ATOM 4240 C C . ASN A 1 546 ? -14.133 11.016 1.82 1 93.06 546 ASN A C 1
ATOM 4242 O O . ASN A 1 546 ? -15.18 11.5 1.385 1 93.06 546 ASN A O 1
ATOM 4246 N N . ALA A 1 547 ? -13.695 11.352 2.979 1 90.69 547 ALA A N 1
ATOM 4247 C CA . ALA A 1 547 ? -14.414 12.227 3.9 1 90.69 547 ALA A CA 1
ATOM 4248 C C . ALA A 1 547 ? -14.711 13.578 3.254 1 90.69 547 ALA A C 1
ATOM 4250 O O . ALA A 1 547 ? -15.844 14.055 3.285 1 90.69 547 ALA A O 1
ATOM 4251 N N . GLN A 1 548 ? -13.766 14.141 2.629 1 85.38 548 GLN A N 1
ATOM 4252 C CA . GLN A 1 548 ? -13.945 15.461 2.025 1 85.38 548 GLN A CA 1
ATOM 4253 C C . GLN A 1 548 ? -14.875 15.391 0.82 1 85.38 548 GLN A C 1
ATOM 4255 O O . GLN A 1 548 ? -15.727 16.266 0.636 1 85.38 548 GLN A O 1
ATOM 4260 N N . LYS A 1 549 ? -14.695 14.43 0.054 1 88.94 549 LYS A N 1
ATOM 4261 C CA . LYS A 1 549 ? -15.562 14.258 -1.105 1 88.94 549 LYS A CA 1
ATOM 4262 C C . LYS A 1 549 ? -17 13.969 -0.677 1 88.94 549 LYS A C 1
ATOM 4264 O O . LYS A 1 549 ? -17.953 14.383 -1.345 1 88.94 549 LYS A O 1
ATOM 4269 N N . PHE A 1 550 ? -17.141 13.258 0.388 1 93.19 550 PHE A N 1
ATOM 4270 C CA . PHE A 1 550 ? -18.453 12.977 0.966 1 93.19 550 PHE A CA 1
ATOM 4271 C C . PHE A 1 550 ? -19.188 14.273 1.296 1 93.19 550 PHE A C 1
ATOM 4273 O O . PHE A 1 550 ? -20.344 14.445 0.919 1 93.19 550 PHE A O 1
ATOM 4280 N N . ARG A 1 551 ? -18.484 15.086 1.994 1 89.88 551 ARG A N 1
ATOM 4281 C CA . ARG A 1 551 ? -19.078 16.375 2.352 1 89.88 551 ARG A CA 1
ATOM 4282 C C . ARG A 1 551 ? -19.453 17.172 1.106 1 89.88 551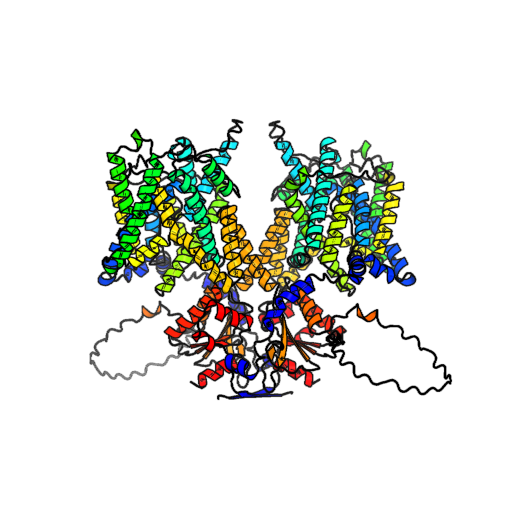 ARG A C 1
ATOM 4284 O O . ARG A 1 551 ? -20.562 17.672 1.006 1 89.88 551 ARG A O 1
ATOM 4291 N N . HIS A 1 552 ? -18.562 17.156 0.189 1 86.56 552 HIS A N 1
ATOM 4292 C CA . HIS A 1 552 ? -18.781 17.938 -1.024 1 86.56 552 HIS A CA 1
ATOM 4293 C C . HIS A 1 552 ? -19.953 17.391 -1.821 1 86.56 552 HIS A C 1
ATOM 4295 O O . HIS A 1 552 ? -20.828 18.156 -2.248 1 86.56 552 HIS A O 1
ATOM 4301 N N . LYS A 1 553 ? -20.031 16.141 -1.95 1 90.75 553 LYS A N 1
ATOM 4302 C CA . LYS A 1 553 ? -21.094 15.516 -2.738 1 90.75 553 LYS A CA 1
ATOM 4303 C C . LYS A 1 553 ? -22.438 15.609 -2.018 1 90.75 553 LYS A C 1
ATOM 4305 O O . LYS A 1 553 ? -23.469 15.781 -2.652 1 90.75 553 LYS A O 1
ATOM 4310 N N . LEU A 1 554 ? -22.375 15.453 -0.721 1 92 554 LEU A N 1
ATOM 4311 C CA . LEU A 1 554 ? -23.594 15.578 0.066 1 92 554 LEU A CA 1
ATOM 4312 C C . LEU A 1 554 ? -24.188 16.969 -0.076 1 92 554 LEU A C 1
ATOM 4314 O O . LEU A 1 554 ? -25.375 17.125 -0.351 1 92 554 LEU A O 1
ATOM 4318 N N . MET A 1 555 ? -23.359 18 0.031 1 87.38 555 MET A N 1
ATOM 4319 C CA . MET A 1 555 ? -23.812 19.391 -0.053 1 87.38 555 MET A CA 1
ATOM 4320 C C . MET A 1 555 ? -24.266 19.719 -1.47 1 87.38 555 MET A C 1
ATOM 4322 O O . MET A 1 555 ? -25.266 20.438 -1.657 1 87.38 555 MET A O 1
ATOM 4326 N N . LYS A 1 556 ? -23.609 19.141 -2.404 1 85.12 556 LYS A N 1
ATOM 4327 C CA . LYS A 1 556 ? -23.938 19.406 -3.803 1 85.12 556 LYS A CA 1
ATOM 4328 C C . LYS A 1 556 ? -25.25 18.734 -4.188 1 85.12 556 LYS A C 1
ATOM 4330 O O . LYS A 1 556 ? -26.125 19.375 -4.773 1 85.12 556 LYS A O 1
ATOM 4335 N N . LEU A 1 557 ? -25.406 17.531 -3.766 1 83.44 557 LEU A N 1
ATOM 4336 C CA . LEU A 1 557 ? -26.578 16.766 -4.191 1 83.44 557 LEU A CA 1
ATOM 4337 C C . LEU A 1 557 ? -27.828 17.188 -3.424 1 83.44 557 LEU A C 1
ATOM 4339 O O . LEU A 1 557 ? -28.938 17.094 -3.941 1 83.44 557 LEU A O 1
ATOM 4343 N N . THR A 1 558 ? -27.594 17.688 -2.213 1 81.38 558 THR A N 1
ATOM 4344 C CA . THR A 1 558 ? -28.734 18.094 -1.416 1 81.38 558 THR A CA 1
ATOM 4345 C C . THR A 1 558 ? -29.031 19.578 -1.619 1 81.38 558 THR A C 1
ATOM 4347 O O . THR A 1 558 ? -30 20.109 -1.092 1 81.38 558 THR A O 1
ATOM 4350 N N . GLY A 1 559 ? -28.219 20.328 -2.373 1 76.19 559 GLY A N 1
ATOM 4351 C CA . GLY A 1 559 ? -28.469 21.703 -2.738 1 76.19 559 GLY A CA 1
ATOM 4352 C C . GLY A 1 559 ? -28.047 22.688 -1.664 1 76.19 559 GLY A C 1
ATOM 4353 O O . GLY A 1 559 ? -28.516 23.828 -1.639 1 76.19 559 GLY A O 1
ATOM 4354 N N . LEU A 1 560 ? -27.375 22.281 -0.743 1 74.75 560 LEU A N 1
ATOM 4355 C CA . LEU A 1 560 ? -26.969 23.141 0.357 1 74.75 560 LEU A CA 1
ATOM 4356 C C . LEU A 1 560 ? -25.672 23.875 0.019 1 74.75 560 LEU A C 1
ATOM 4358 O O . LEU A 1 560 ? -25.156 24.656 0.832 1 74.75 560 LEU A O 1
ATOM 4362 N N . GLN A 1 561 ? -25.078 23.594 -1.111 1 66.5 561 GLN A N 1
ATOM 4363 C CA . GLN A 1 561 ? -23.844 24.266 -1.468 1 66.5 561 GLN A CA 1
ATOM 4364 C C . GLN A 1 561 ? -24.078 25.766 -1.681 1 66.5 561 GLN A C 1
ATOM 4366 O O . GLN A 1 561 ? -25 26.156 -2.396 1 66.5 561 GLN A O 1
ATOM 4371 N N . SER A 1 562 ? -23.953 26.656 -0.782 1 52.72 562 SER A N 1
ATOM 4372 C CA . SER A 1 562 ? -24.031 28.094 -0.985 1 52.72 562 SER A CA 1
ATOM 4373 C C . SER A 1 562 ? -23.281 28.531 -2.236 1 52.72 562 SER A C 1
ATOM 4375 O O . SER A 1 562 ? -22.094 28.203 -2.395 1 52.72 562 SER A O 1
ATOM 4377 N N . ASP A 1 563 ? -23.906 28.5 -3.373 1 41.41 563 ASP A N 1
ATOM 4378 C CA . ASP A 1 563 ? -23.281 29.141 -4.527 1 41.41 563 ASP A CA 1
ATOM 4379 C C . ASP A 1 563 ? -22.703 30.5 -4.16 1 41.41 563 ASP A C 1
ATOM 4381 O O . ASP A 1 563 ? -23.453 31.422 -3.822 1 41.41 563 ASP A O 1
ATOM 4385 N N . LEU A 1 564 ? -21.656 30.656 -3.582 1 36.59 564 LEU A N 1
ATOM 4386 C CA . LEU A 1 564 ? -21.031 31.984 -3.537 1 36.59 564 LEU A CA 1
ATOM 4387 C C . LEU A 1 564 ? -21.188 32.688 -4.875 1 36.59 564 LEU A C 1
ATOM 4389 O O . LEU A 1 564 ? -20.859 33.875 -4.992 1 36.59 564 LEU A O 1
ATOM 4393 N N . THR A 1 565 ? -21.5 32 -5.945 1 33.44 565 THR A N 1
ATOM 4394 C CA . THR A 1 565 ? -21.547 32.812 -7.164 1 33.44 565 THR A CA 1
ATOM 4395 C C . THR A 1 565 ? -22.812 33.656 -7.215 1 33.44 565 THR A C 1
ATOM 4397 O O . THR A 1 565 ? -22.844 34.688 -7.875 1 33.44 565 THR A O 1
ATOM 4400 N N . ASN A 1 566 ? -23.938 33.156 -6.734 1 33.47 566 ASN A N 1
ATOM 4401 C CA . ASN A 1 566 ? -25.125 33.906 -7.094 1 33.47 566 ASN A CA 1
ATOM 4402 C C . ASN A 1 566 ? -25.25 35.188 -6.273 1 33.47 566 ASN A C 1
ATOM 4404 O O . ASN A 1 566 ? -26.25 35.906 -6.371 1 33.47 566 ASN A O 1
ATOM 4408 N N . VAL A 1 567 ? -24.547 35.281 -5.082 1 32.81 567 VAL A N 1
ATOM 4409 C CA . VAL A 1 567 ? -24.828 36.562 -4.465 1 32.81 567 VAL A CA 1
ATOM 4410 C C . VAL A 1 567 ? -24.375 37.688 -5.395 1 32.81 567 VAL A C 1
ATOM 4412 O O . VAL A 1 567 ? -24.75 38.844 -5.203 1 32.81 567 VAL A O 1
ATOM 4415 N N . LEU A 1 568 ? -23.453 37.438 -6.27 1 29.97 568 LEU A N 1
ATOM 4416 C CA . LEU A 1 568 ? -23 38.625 -6.945 1 29.97 568 LEU A CA 1
ATOM 4417 C C . LEU A 1 568 ? -24.047 39.125 -7.934 1 29.97 568 LEU A C 1
ATOM 4419 O O . LEU A 1 568 ? -23.922 40.219 -8.477 1 29.97 568 LEU A O 1
ATOM 4423 N N . MET A 1 569 ? -24.875 38.25 -8.586 1 29.09 569 MET A N 1
ATOM 4424 C CA . MET A 1 569 ? -25.578 38.875 -9.703 1 29.09 569 MET A CA 1
ATOM 4425 C C . MET A 1 569 ? -26.859 39.562 -9.227 1 29.09 569 MET A C 1
ATOM 4427 O O . MET A 1 569 ? -27.812 39.719 -10 1 29.09 569 MET A O 1
ATOM 4431 N N . GLN A 1 570 ? -27.109 39.625 -7.895 1 29.44 570 GLN A N 1
ATOM 4432 C CA . GLN A 1 570 ? -28.359 40.375 -7.852 1 29.44 570 GLN A CA 1
ATOM 4433 C C . GLN A 1 570 ? -28.188 41.75 -8.453 1 29.44 570 GLN A C 1
ATOM 4435 O O . GLN A 1 570 ? -27.375 42.562 -7.965 1 29.44 570 GLN A O 1
ATOM 4440 N N . PRO A 1 571 ? -28.438 41.906 -9.75 1 28.38 571 PRO A N 1
ATOM 4441 C CA . PRO A 1 571 ? -28.5 43.281 -10.25 1 28.38 571 PRO A CA 1
ATOM 4442 C C . PRO A 1 571 ? -29.297 44.219 -9.328 1 28.38 571 PRO A C 1
ATOM 4444 O O . PRO A 1 571 ? -30.281 43.781 -8.727 1 28.38 571 PRO A O 1
ATOM 4447 N N . SER A 1 572 ? -28.625 45.062 -8.648 1 27.69 572 SER A N 1
ATOM 4448 C CA . SER A 1 572 ? -29.312 46.188 -8.039 1 27.69 572 SER A CA 1
ATOM 4449 C C . SER A 1 572 ? -30.344 46.781 -8.984 1 27.69 572 SER A C 1
ATOM 4451 O O . SER A 1 572 ? -30 47.344 -10.039 1 27.69 572 SER A O 1
ATOM 4453 N N . THR A 1 573 ? -31.438 46.125 -9.281 1 26.95 573 THR A N 1
ATOM 4454 C CA . THR A 1 573 ? -32.531 46.75 -9.992 1 26.95 573 THR A CA 1
ATOM 4455 C C . THR A 1 573 ? -32.844 48.125 -9.414 1 26.95 573 THR A C 1
ATOM 4457 O O . THR A 1 573 ? -33.25 48.25 -8.25 1 26.95 573 THR A O 1
ATOM 4460 N N . SER A 1 574 ? -31.969 49.094 -9.727 1 23.66 574 SER A N 1
ATOM 4461 C CA . SER A 1 574 ? -32.375 50.5 -9.547 1 23.66 574 SER A CA 1
ATOM 4462 C C . SER A 1 574 ? -33.844 50.688 -9.945 1 23.66 574 SER A C 1
ATOM 4464 O O . SER A 1 574 ? -34.312 50.094 -10.922 1 23.66 574 SER A O 1
ATOM 4466 N N . GLU A 1 575 ? -34.719 51.031 -8.969 1 23.84 575 GLU A N 1
ATOM 4467 C CA . GLU A 1 575 ? -36.094 51.5 -9.062 1 23.84 575 GLU A CA 1
ATOM 4468 C C . GLU A 1 575 ? -36.25 52.5 -10.195 1 23.84 575 GLU A C 1
ATOM 4470 O O . GLU A 1 575 ? -35.688 53.594 -10.148 1 23.84 575 GLU A O 1
ATOM 4475 N N . ALA A 1 576 ? -36.094 52 -11.492 1 25.14 576 ALA A N 1
ATOM 4476 C CA . ALA A 1 576 ? -36.469 52.938 -12.531 1 25.14 576 ALA A CA 1
ATOM 4477 C C . ALA A 1 576 ? -37.75 53.688 -12.141 1 25.14 576 ALA A C 1
ATOM 4479 O O . ALA A 1 576 ? -38.719 53.062 -11.672 1 25.14 576 ALA A O 1
ATOM 4480 N N . SER A 1 577 ? -37.656 55 -11.82 1 21.47 577 SER A N 1
ATOM 4481 C CA . SER A 1 577 ? -38.719 56 -11.688 1 21.47 577 SER A CA 1
ATOM 4482 C C . SER A 1 577 ? -39.75 55.875 -12.797 1 21.47 577 SER A C 1
ATOM 4484 O O . SER A 1 577 ? -39.375 55.688 -13.961 1 21.47 577 SER A O 1
ATOM 4486 N N . THR A 1 578 ? -41 55.344 -12.477 1 23.16 578 THR A N 1
ATOM 4487 C CA . THR A 1 578 ? -42.25 55.188 -13.203 1 23.16 578 THR A CA 1
ATOM 4488 C C . THR A 1 578 ? -42.625 56.469 -13.953 1 23.16 578 THR A C 1
ATOM 4490 O O . THR A 1 578 ? -43.125 57.406 -13.352 1 23.16 578 THR A O 1
ATOM 4493 N N . ASP A 1 579 ? -41.625 56.969 -14.781 1 20.33 579 ASP A N 1
ATOM 4494 C CA . ASP A 1 579 ? -42.281 58.156 -15.375 1 20.33 579 ASP A CA 1
ATOM 4495 C C . ASP A 1 579 ? -43.562 57.75 -16.062 1 20.33 579 ASP A C 1
ATOM 4497 O O . ASP A 1 579 ? -43.719 56.625 -16.562 1 20.33 579 ASP A O 1
ATOM 4501 N N . PRO A 1 580 ? -44.656 58.656 -16.156 1 21.91 580 PRO A N 1
ATOM 4502 C CA . PRO A 1 580 ? -46.125 58.625 -16.359 1 21.91 580 PRO A CA 1
ATOM 4503 C C . PRO A 1 580 ? -46.5 58.219 -17.766 1 21.91 580 PRO A C 1
ATOM 4505 O O . PRO A 1 580 ? -47.688 57.875 -18 1 21.91 580 PRO A O 1
ATOM 4508 N N . SER A 1 581 ? -45.5 58.312 -18.797 1 19.81 581 SER A N 1
ATOM 4509 C CA . SER A 1 581 ? -46.188 58.969 -19.906 1 19.81 581 SER A CA 1
ATOM 4510 C C . SER A 1 581 ? -47.25 58.062 -20.516 1 19.81 581 SER A C 1
ATOM 4512 O O . SER A 1 581 ? -47.25 56.844 -20.266 1 19.81 581 SER A O 1
ATOM 4514 N N . ASP A 1 582 ? -47.625 58.406 -21.906 1 19.73 582 ASP A N 1
ATOM 4515 C CA . ASP A 1 582 ? -48.812 58.625 -22.75 1 19.73 582 ASP A CA 1
ATOM 4516 C C . ASP A 1 582 ? -49.281 57.312 -23.391 1 19.73 582 ASP A C 1
ATOM 4518 O O . ASP A 1 582 ? -48.469 56.406 -23.609 1 19.73 582 ASP A O 1
ATOM 4522 N N . THR A 1 583 ? -50.656 57.219 -23.734 1 19.72 583 THR A N 1
ATOM 4523 C CA . THR A 1 583 ? -51.812 56.344 -23.938 1 19.72 583 THR A CA 1
ATOM 4524 C C . THR A 1 583 ? -51.719 55.688 -25.312 1 19.72 583 THR A C 1
ATOM 4526 O O . THR A 1 583 ? -52.562 54.844 -25.641 1 19.72 583 THR A O 1
ATOM 4529 N N . THR A 1 584 ? -50.844 56.125 -26.328 1 19.08 584 THR A N 1
ATOM 4530 C CA . THR A 1 584 ? -51.531 56.188 -27.594 1 19.08 584 THR A CA 1
ATOM 4531 C C . THR A 1 584 ? -51.844 54.75 -28.094 1 19.08 584 THR A C 1
ATOM 4533 O O . THR A 1 584 ? -51.125 53.812 -27.797 1 19.08 584 THR A O 1
ATOM 4536 N N . ASN A 1 585 ? -53 54.594 -29 1 17.61 585 ASN A N 1
ATOM 4537 C CA . ASN A 1 585 ? -54.094 53.75 -29.422 1 17.61 585 ASN A CA 1
ATOM 4538 C C . ASN A 1 585 ? -53.656 52.719 -30.438 1 17.61 585 ASN A C 1
ATOM 4540 O O . ASN A 1 585 ? -54.344 51.688 -30.609 1 17.61 585 ASN A O 1
ATOM 4544 N N . LYS A 1 586 ? -52.781 53.125 -31.5 1 20.48 586 LYS A N 1
ATOM 4545 C CA . LYS A 1 586 ? -53.156 52.781 -32.875 1 20.48 586 LYS A CA 1
ATOM 4546 C C . LYS A 1 586 ? -53.188 51.281 -33.094 1 20.48 586 LYS A C 1
ATOM 4548 O O . LYS A 1 586 ? -52.438 50.531 -32.438 1 20.48 586 LYS A O 1
ATOM 4553 N N . ASN A 1 587 ? -54.125 50.688 -33.969 1 20.14 587 ASN A N 1
ATOM 4554 C CA . ASN A 1 587 ? -55 49.562 -34.375 1 20.14 587 ASN A CA 1
ATOM 4555 C C . ASN A 1 587 ? -54.188 48.5 -35.094 1 20.14 587 ASN A C 1
ATOM 4557 O O . ASN A 1 587 ? -54.719 47.406 -35.375 1 20.14 587 ASN A O 1
ATOM 4561 N N . GLY A 1 588 ? -53.125 48.938 -35.812 1 19.8 588 GLY A N 1
ATOM 4562 C CA . GLY A 1 588 ? -52.969 48.312 -37.125 1 19.8 588 GLY A CA 1
ATOM 4563 C C . GLY A 1 588 ? -52.781 46.812 -37.062 1 19.8 588 GLY A C 1
ATOM 4564 O O . GLY A 1 588 ? -52.406 46.25 -36.031 1 19.8 588 GLY A O 1
ATOM 4565 N N . ALA A 1 589 ? -53.406 46.062 -38.156 1 21.39 589 ALA A N 1
ATOM 4566 C CA . ALA A 1 589 ? -53.844 44.719 -38.5 1 21.39 589 ALA A CA 1
ATOM 4567 C C . ALA A 1 589 ? -52.625 43.812 -38.688 1 21.39 589 ALA A C 1
ATOM 4569 O O . ALA A 1 589 ? -52.75 42.625 -39 1 21.39 589 ALA A O 1
ATOM 4570 N N . THR A 1 590 ? -51.531 44.062 -38.031 1 19.42 590 THR A N 1
ATOM 4571 C CA . THR A 1 590 ? -50.281 43.531 -38.594 1 19.42 590 THR A CA 1
ATOM 4572 C C . THR A 1 590 ? -50.375 42.031 -38.781 1 19.42 590 THR A C 1
ATOM 4574 O O . THR A 1 590 ? -50.875 41.312 -37.906 1 19.42 590 THR A O 1
ATOM 4577 N N . VAL A 1 591 ? -50.312 41.562 -40.094 1 21.16 591 VAL A N 1
ATOM 4578 C CA . VAL A 1 591 ? -50.312 40.344 -40.875 1 21.16 591 VAL A CA 1
ATOM 4579 C C . VAL A 1 591 ? -49.438 39.281 -40.188 1 21.16 591 VAL A C 1
ATOM 4581 O O . VAL A 1 591 ? -48.281 39.531 -39.938 1 21.16 591 VAL A O 1
ATOM 4584 N N . ASN A 1 592 ? -50.031 38.281 -39.562 1 19.44 592 ASN A N 1
ATOM 4585 C CA . ASN A 1 592 ? -49.406 37.344 -38.656 1 19.44 592 ASN A CA 1
ATOM 4586 C C . ASN A 1 592 ? -48.469 36.406 -39.406 1 19.44 592 ASN A C 1
ATOM 4588 O O . ASN A 1 592 ? -48.938 35.438 -40.062 1 19.44 592 ASN A O 1
ATOM 4592 N N . THR A 1 593 ? -47.688 36.906 -40.406 1 20.17 593 THR A N 1
ATOM 4593 C CA . THR A 1 593 ? -46.906 35.938 -41.219 1 20.17 593 THR A CA 1
ATOM 4594 C C . THR A 1 593 ? -46.281 34.875 -40.344 1 20.17 593 THR A C 1
ATOM 4596 O O . THR A 1 593 ? -45.562 35.188 -39.406 1 20.17 593 THR A O 1
ATOM 4599 N N . VAL A 1 594 ? -46.812 33.656 -40.344 1 21.36 594 VAL A N 1
ATOM 4600 C CA . VAL A 1 594 ? -46.5 32.5 -39.5 1 21.36 594 VAL A CA 1
ATOM 4601 C C . VAL A 1 594 ? -45.094 32.031 -39.812 1 21.36 594 VAL A C 1
ATOM 4603 O O . VAL A 1 594 ? -44.844 31.359 -40.812 1 21.36 594 VAL A O 1
ATOM 4606 N N . SER A 1 595 ? -44.094 32.781 -40.219 1 21.17 595 SER A N 1
ATOM 4607 C CA . SER A 1 595 ? -42.844 32.219 -40.656 1 21.17 595 SER A CA 1
ATOM 4608 C C . SER A 1 595 ? -42.375 31.141 -39.656 1 21.17 595 SER A C 1
ATOM 4610 O O . SER A 1 595 ? -42.344 31.375 -38.469 1 21.17 595 SER A O 1
ATOM 4612 N N . MET A 1 596 ? -42.469 29.781 -39.969 1 21.59 596 MET A N 1
ATOM 4613 C CA . MET A 1 596 ? -42.188 28.547 -39.25 1 21.59 596 MET A CA 1
ATOM 4614 C C . MET A 1 596 ? -40.75 28.5 -38.75 1 21.59 596 MET A C 1
ATOM 4616 O O . MET A 1 596 ? -39.844 28.062 -39.469 1 21.59 596 MET A O 1
ATOM 4620 N N . ASN A 1 597 ? -40 29.5 -38.469 1 22.17 597 ASN A N 1
ATOM 4621 C CA . ASN A 1 597 ? -38.594 29.547 -38.125 1 22.17 597 ASN A CA 1
ATOM 4622 C C . ASN A 1 597 ? -38.25 28.578 -37 1 22.17 597 ASN A C 1
ATOM 4624 O O . ASN A 1 597 ? -38.688 28.766 -35.844 1 22.17 597 ASN A O 1
ATOM 4628 N N . VAL A 1 598 ? -38.062 27.25 -37.188 1 23.41 598 VAL A N 1
ATOM 4629 C CA . VAL A 1 598 ? -37.719 26.109 -36.312 1 23.41 598 VAL A CA 1
ATOM 4630 C C . VAL A 1 598 ? -36.438 26.438 -35.5 1 23.41 598 VAL A C 1
ATOM 4632 O O . VAL A 1 598 ? -35.344 26.156 -35.938 1 23.41 598 VAL A O 1
ATOM 4635 N N . THR A 1 599 ? -36 27.656 -35.344 1 24.25 599 THR A N 1
ATOM 4636 C CA . THR A 1 599 ? -34.812 27.953 -34.562 1 24.25 599 THR A CA 1
ATOM 4637 C C . THR A 1 599 ? -34.875 27.312 -33.188 1 24.25 599 THR A C 1
ATOM 4639 O O . THR A 1 599 ? -35.656 27.734 -32.344 1 24.25 599 THR A O 1
ATOM 4642 N N . GLY A 1 600 ? -34.812 26.047 -33.125 1 23.41 600 GLY A N 1
ATOM 4643 C CA . GLY A 1 600 ? -35.062 25.234 -31.953 1 23.41 600 GLY A CA 1
ATOM 4644 C C . GLY A 1 600 ? -34.375 25.734 -30.703 1 23.41 600 GLY A C 1
ATOM 4645 O O . GLY A 1 600 ? -33.156 25.766 -30.641 1 23.41 600 GLY A O 1
ATOM 4646 N N . GLU A 1 601 ? -34.812 26.703 -30.047 1 24.2 601 GLU A N 1
ATOM 4647 C CA . GLU A 1 601 ? -34.312 27.312 -28.812 1 24.2 601 GLU A CA 1
ATOM 4648 C C . GLU A 1 601 ? -33.875 26.25 -27.812 1 24.2 601 GLU A C 1
ATOM 4650 O O . GLU A 1 601 ? -34.719 25.438 -27.359 1 24.2 601 GLU A O 1
ATOM 4655 N N . LEU A 1 602 ? -32.75 25.688 -28 1 24.14 602 LEU A N 1
ATOM 4656 C CA . LEU A 1 602 ? -32.062 24.891 -27 1 24.14 602 LEU A CA 1
ATOM 4657 C C . LEU A 1 602 ? -32.312 25.422 -25.594 1 24.14 602 LEU A C 1
ATOM 4659 O O . LEU A 1 602 ? -31.844 26.5 -25.234 1 24.14 602 LEU A O 1
ATOM 4663 N N . THR A 1 603 ? -33.531 25.391 -25.25 1 25.61 603 THR A N 1
ATOM 4664 C CA . THR A 1 603 ? -33.938 25.781 -23.906 1 25.61 603 THR A CA 1
ATOM 4665 C C . THR A 1 603 ? -32.875 25.406 -22.875 1 25.61 603 THR A C 1
ATOM 4667 O O . THR A 1 603 ? -32.469 24.25 -22.781 1 25.61 603 THR A O 1
ATOM 4670 N N . SER A 1 604 ? -31.875 26.312 -22.766 1 27.09 604 SER A N 1
ATOM 4671 C CA . SER A 1 604 ? -30.938 26.281 -21.641 1 27.09 604 SER A CA 1
ATOM 4672 C C . SER A 1 604 ? -31.578 25.672 -20.406 1 27.09 604 SER A C 1
ATOM 4674 O O . SER A 1 604 ? -32.656 26.078 -19.984 1 27.09 604 SER A O 1
ATOM 4676 N N . GLN A 1 605 ? -31.625 24.406 -20.438 1 28.27 605 GLN A N 1
ATOM 4677 C CA . GLN A 1 605 ? -32.125 23.828 -19.188 1 28.27 605 GLN A CA 1
ATOM 4678 C C . GLN A 1 605 ? -31.906 24.766 -18.016 1 28.27 605 GLN A C 1
ATOM 4680 O O . GLN A 1 605 ? -30.828 25.344 -17.859 1 28.27 605 GLN A O 1
ATOM 4685 N N . PRO A 1 606 ? -33 25.531 -17.609 1 29.5 606 PRO A N 1
ATOM 4686 C CA . PRO A 1 606 ? -32.688 26.453 -16.5 1 29.5 606 PRO A CA 1
ATOM 4687 C C . PRO A 1 606 ? -31.562 25.969 -15.617 1 29.5 606 PRO A C 1
ATOM 4689 O O . PRO A 1 606 ? -31.312 24.766 -15.539 1 29.5 606 PRO A O 1
ATOM 4692 N N . GLU A 1 607 ? -30.422 26.625 -15.727 1 30.47 607 GLU A N 1
ATOM 4693 C CA . GLU A 1 607 ? -29.5 26.484 -14.602 1 30.47 607 GLU A CA 1
ATOM 4694 C C . GLU A 1 607 ? -30.25 26.062 -13.336 1 30.47 607 GLU A C 1
ATOM 4696 O O . GLU A 1 607 ? -31.141 26.766 -12.867 1 30.47 607 GLU A O 1
ATOM 4701 N N . GLU A 1 608 ? -30.672 24.859 -13.367 1 31.59 608 GLU A N 1
ATOM 4702 C CA . GLU A 1 608 ? -31.344 24.375 -12.164 1 31.59 608 GLU A CA 1
ATOM 4703 C C . GLU A 1 608 ? -30.984 25.234 -10.953 1 31.59 608 GLU A C 1
ATOM 4705 O O . GLU A 1 608 ? -29.797 25.391 -10.625 1 31.59 608 GLU A O 1
ATOM 4710 N N . ASP A 1 609 ? -31.594 26.438 -10.836 1 32.09 609 ASP A N 1
ATOM 4711 C CA . ASP A 1 609 ? -31.562 27.25 -9.625 1 32.09 609 ASP A CA 1
ATOM 4712 C C . ASP A 1 609 ? -31.141 26.438 -8.414 1 32.09 609 ASP A C 1
ATOM 4714 O O . ASP A 1 609 ? -31.828 25.469 -8.039 1 32.09 609 ASP A O 1
ATOM 4718 N N . ILE A 1 610 ? -29.938 26.203 -8.375 1 35 610 ILE A N 1
ATOM 4719 C CA . ILE A 1 610 ? -29.516 25.688 -7.074 1 35 610 ILE A CA 1
ATOM 4720 C C . ILE A 1 610 ? -30.406 26.281 -5.977 1 35 610 ILE A C 1
ATOM 4722 O O . ILE A 1 610 ? -30.172 27.406 -5.527 1 35 610 ILE A O 1
ATOM 4726 N N . ARG A 1 611 ? -31.703 26.469 -6.25 1 36 611 ARG A N 1
ATOM 4727 C CA . ARG A 1 611 ? -32.781 26.844 -5.336 1 36 611 ARG A CA 1
ATOM 4728 C C . ARG A 1 611 ? -32.531 26.297 -3.934 1 36 611 ARG A C 1
ATOM 4730 O O . ARG A 1 611 ? -32.125 25.141 -3.773 1 36 611 ARG A O 1
ATOM 4737 N N . CYS A 1 612 ? -31.906 27.125 -3.061 1 40.47 612 CYS A N 1
ATOM 4738 C CA . CYS A 1 612 ? -31.953 26.797 -1.639 1 40.47 612 CYS A CA 1
ATOM 4739 C C . CYS A 1 612 ? -32.969 25.719 -1.351 1 40.47 612 CYS A C 1
ATOM 4741 O O . CYS A 1 612 ? -34.188 25.922 -1.547 1 40.47 612 CYS A O 1
ATOM 4743 N N . THR A 1 613 ? -32.781 24.562 -1.823 1 51.62 613 THR A N 1
ATOM 4744 C CA . THR A 1 613 ? -33.75 23.5 -1.612 1 51.62 613 THR A CA 1
ATOM 4745 C C . THR A 1 613 ? -34.344 23.578 -0.212 1 51.62 613 THR A C 1
ATOM 4747 O O . THR A 1 613 ? -33.656 23.906 0.75 1 51.62 613 THR A O 1
ATOM 4750 N N . ASN A 1 614 ? -35.469 23.906 -0.139 1 62.03 614 ASN A N 1
ATOM 4751 C CA . ASN A 1 614 ? -36.406 23.875 0.976 1 62.03 614 ASN A CA 1
ATOM 4752 C C . ASN A 1 614 ? -36.375 22.547 1.718 1 62.03 614 ASN A C 1
ATOM 4754 O O . ASN A 1 614 ? -37.344 22.141 2.35 1 62.03 614 ASN A O 1
ATOM 4758 N N . LYS A 1 615 ? -35.281 21.844 1.401 1 73.62 615 LYS A N 1
ATOM 4759 C CA . LYS A 1 615 ? -35.25 20.594 2.143 1 73.62 615 LYS A CA 1
ATOM 4760 C C . LYS A 1 615 ? -34.906 20.828 3.609 1 73.62 615 LYS A C 1
ATOM 4762 O O . LYS A 1 615 ? -33.969 21.547 3.918 1 73.62 615 LYS A O 1
ATOM 4767 N N . LYS A 1 616 ? -35.719 20.266 4.418 1 82.06 616 LYS A N 1
ATOM 4768 C CA . LYS A 1 616 ? -35.531 20.5 5.852 1 82.06 616 LYS A CA 1
ATOM 4769 C C . LYS A 1 616 ? -34.875 19.312 6.531 1 82.06 616 LYS A C 1
ATOM 4771 O O . LYS A 1 616 ? -34.312 19.438 7.625 1 82.06 616 LYS A O 1
ATOM 4776 N N . VAL A 1 617 ? -34.906 18.125 5.746 1 90.69 617 VAL A N 1
ATOM 4777 C CA . VAL A 1 617 ? -34.344 16.938 6.387 1 90.69 617 VAL A CA 1
ATOM 4778 C C . VAL A 1 617 ? -33.531 16.125 5.379 1 90.69 617 VAL A C 1
ATOM 4780 O O . VAL A 1 617 ? -33.969 15.93 4.238 1 90.69 617 VAL A O 1
ATOM 4783 N N . ILE A 1 618 ? -32.375 15.781 5.758 1 93.19 618 ILE A N 1
ATOM 4784 C CA . ILE A 1 618 ? -31.516 14.898 4.969 1 93.19 618 ILE A CA 1
ATOM 4785 C C . ILE A 1 618 ? -31.281 13.602 5.73 1 93.19 618 ILE A C 1
ATOM 4787 O O . ILE A 1 618 ? -30.875 13.617 6.895 1 93.19 618 ILE A O 1
ATOM 4791 N N . ILE A 1 619 ? -31.562 12.477 5.113 1 93.81 619 ILE A N 1
ATOM 4792 C CA . ILE A 1 619 ? -31.297 11.172 5.707 1 93.81 619 ILE A CA 1
ATOM 4793 C C . ILE A 1 619 ? -30.109 10.516 5.008 1 93.81 619 ILE A C 1
ATOM 4795 O O . ILE A 1 619 ? -30.109 10.344 3.785 1 93.81 619 ILE A O 1
ATOM 4799 N N . ILE A 1 620 ? -29.109 10.227 5.746 1 95.44 620 ILE A N 1
ATOM 4800 C CA . ILE A 1 620 ? -27.953 9.516 5.203 1 95.44 620 ILE A CA 1
ATOM 4801 C C . ILE A 1 620 ? -28.141 8.008 5.406 1 95.44 620 ILE A C 1
ATOM 4803 O O . ILE A 1 620 ? -28.297 7.543 6.535 1 95.44 620 ILE A O 1
ATOM 4807 N N . ASN A 1 621 ? -28.234 7.293 4.316 1 94.56 621 ASN A N 1
ATOM 4808 C CA . ASN A 1 621 ? -28.281 5.836 4.363 1 94.56 621 ASN A CA 1
ATOM 4809 C C . ASN A 1 621 ? -26.906 5.227 4.617 1 94.56 621 ASN A C 1
ATOM 4811 O O . ASN A 1 621 ? -26.078 5.164 3.709 1 94.56 621 ASN A O 1
ATOM 4815 N N . CYS A 1 622 ? -26.656 4.711 5.797 1 93.19 622 CYS A N 1
ATOM 4816 C CA . CYS A 1 622 ? -25.344 4.238 6.219 1 93.19 622 CYS A CA 1
ATOM 4817 C C . CYS A 1 622 ? -25.219 2.73 6.039 1 93.19 622 CYS A C 1
ATOM 4819 O O . CYS A 1 622 ? -24.391 2.092 6.676 1 93.19 622 CYS A O 1
ATOM 4821 N N . THR A 1 623 ? -26.016 2.178 5.164 1 88.94 623 THR A N 1
ATOM 4822 C CA . THR A 1 623 ? -26.016 0.733 4.965 1 88.94 623 THR A CA 1
ATOM 4823 C C . THR A 1 623 ? -24.672 0.246 4.465 1 88.94 623 THR A C 1
ATOM 4825 O O . THR A 1 623 ? -24.234 -0.858 4.805 1 88.94 623 THR A O 1
ATOM 4828 N N . SER A 1 624 ? -23.984 1.059 3.752 1 90.06 624 SER A N 1
ATOM 4829 C CA . SER A 1 624 ? -22.719 0.648 3.133 1 90.06 624 SER A CA 1
ATOM 4830 C C . SER A 1 624 ? -21.531 0.938 4.043 1 90.06 624 SER A C 1
ATOM 4832 O O . SER A 1 624 ? -20.406 0.583 3.723 1 90.06 624 SER A O 1
ATOM 4834 N N . PHE A 1 625 ? -21.781 1.566 5.18 1 92.25 625 PHE A N 1
ATOM 4835 C CA . PHE A 1 625 ? -20.688 1.888 6.098 1 92.25 625 PHE A CA 1
ATOM 4836 C C . PHE A 1 625 ? -20.281 0.659 6.898 1 92.25 625 PHE A C 1
ATOM 4838 O O . PHE A 1 625 ? -20.984 0.249 7.824 1 92.25 625 PHE A O 1
ATOM 4845 N N . SER A 1 626 ? -19.188 0.083 6.508 1 90.31 626 SER A N 1
ATOM 4846 C CA . SER A 1 626 ? -18.688 -1.071 7.242 1 90.31 626 SER A CA 1
ATOM 4847 C C . SER A 1 626 ? -17.812 -0.639 8.406 1 90.31 626 SER A C 1
ATOM 4849 O O . SER A 1 626 ? -17.688 -1.355 9.406 1 90.31 626 SER A O 1
ATOM 4851 N N . PHE A 1 627 ? -17.234 0.453 8.297 1 90.38 627 PHE A N 1
ATOM 4852 C CA . PHE A 1 627 ? -16.422 1.034 9.359 1 90.38 627 PHE A CA 1
ATOM 4853 C C . PHE A 1 627 ? -16.344 2.551 9.219 1 90.38 627 PHE A C 1
ATOM 4855 O O . PHE A 1 627 ? -16.75 3.104 8.188 1 90.38 627 PHE A O 1
ATOM 4862 N N . VAL A 1 628 ? -15.961 3.182 10.281 1 92.31 628 VAL A N 1
ATOM 4863 C CA . VAL A 1 628 ? -15.727 4.621 10.289 1 92.31 628 VAL A CA 1
ATOM 4864 C C . VAL A 1 628 ? -14.453 4.93 11.078 1 92.31 628 VAL A C 1
ATOM 4866 O O . VAL A 1 628 ? -14.266 4.414 12.188 1 92.31 628 VAL A O 1
ATOM 4869 N N . ASP A 1 629 ? -13.602 5.59 10.445 1 91.25 629 ASP A N 1
ATOM 4870 C CA . ASP A 1 629 ? -12.367 5.934 11.156 1 91.25 629 ASP A CA 1
ATOM 4871 C C . ASP A 1 629 ? -12.484 7.305 11.82 1 91.25 629 ASP A C 1
ATOM 4873 O O . ASP A 1 629 ? -13.562 7.895 11.859 1 91.25 629 ASP A O 1
ATOM 4877 N N . TYR A 1 630 ? -11.43 7.758 12.414 1 91.38 630 TYR A N 1
ATOM 4878 C CA . TYR A 1 630 ? -11.406 9 13.18 1 91.38 630 TYR A CA 1
ATOM 4879 C C . TYR A 1 630 ? -11.781 10.188 12.305 1 91.38 630 TYR A C 1
ATOM 4881 O O . TYR A 1 630 ? -12.664 10.977 12.664 1 91.38 630 TYR A O 1
ATOM 4889 N N . ASP A 1 631 ? -11.164 10.328 11.148 1 90.25 631 ASP A N 1
ATOM 4890 C CA . ASP A 1 631 ? -11.422 11.453 10.242 1 90.25 631 ASP A CA 1
ATOM 4891 C C . ASP A 1 631 ? -12.844 11.383 9.68 1 90.25 631 ASP A C 1
ATOM 4893 O O . ASP A 1 631 ? -13.5 12.414 9.523 1 90.25 631 ASP A O 1
ATOM 4897 N N . GLY A 1 632 ? -13.266 10.18 9.359 1 93.06 632 GLY A N 1
ATOM 4898 C CA . GLY A 1 632 ? -14.617 10.016 8.867 1 93.06 632 GLY A CA 1
ATOM 4899 C C . GLY A 1 632 ? -15.68 10.391 9.883 1 93.06 632 GLY A C 1
ATOM 4900 O O . GLY A 1 632 ? -16.656 11.07 9.555 1 93.06 632 GLY A O 1
ATOM 4901 N N . ALA A 1 633 ? -15.508 9.961 11.086 1 93.31 633 ALA A N 1
ATOM 4902 C CA . ALA A 1 633 ? -16.453 10.258 12.156 1 93.31 633 ALA A CA 1
ATOM 4903 C C . ALA A 1 633 ? -16.516 11.758 12.438 1 93.31 633 ALA A C 1
ATOM 4905 O O . ALA A 1 633 ? -17.594 12.328 12.594 1 93.31 633 ALA A O 1
ATOM 4906 N N . LYS A 1 634 ? -15.398 12.352 12.484 1 89.44 634 LYS A N 1
ATOM 4907 C CA . LYS A 1 634 ? -15.352 13.789 12.734 1 89.44 634 LYS A CA 1
ATOM 4908 C C . LYS A 1 634 ? -15.992 14.57 11.594 1 89.44 634 LYS A C 1
ATOM 4910 O O . LYS A 1 634 ? -16.672 15.57 11.828 1 89.44 634 LYS A O 1
ATOM 4915 N N . MET A 1 635 ? -15.727 14.125 10.43 1 91.25 635 MET A N 1
ATOM 4916 C CA . MET A 1 635 ? -16.344 14.766 9.266 1 91.25 635 MET A CA 1
ATOM 4917 C C . MET A 1 635 ? -17.859 14.633 9.297 1 91.25 635 MET A C 1
ATOM 4919 O O . MET A 1 635 ? -18.578 15.594 9.023 1 91.25 635 MET A O 1
ATOM 4923 N N . LEU A 1 636 ? -18.328 13.469 9.625 1 93.31 636 LEU A N 1
ATOM 4924 C CA . LEU A 1 636 ? -19.766 13.242 9.719 1 93.31 636 LEU A CA 1
ATOM 4925 C C . LEU A 1 636 ? -20.375 14.141 10.789 1 93.31 636 LEU A C 1
ATOM 4927 O O . LEU A 1 636 ? -21.438 14.734 10.562 1 93.31 636 LEU A O 1
ATOM 4931 N N . ALA A 1 637 ? -19.75 14.25 11.875 1 91.81 637 ALA A N 1
ATOM 4932 C CA . ALA A 1 637 ? -20.219 15.133 12.945 1 91.81 637 ALA A CA 1
ATOM 4933 C C . ALA A 1 637 ? -20.219 16.594 12.492 1 91.81 637 ALA A C 1
ATOM 4935 O O . ALA A 1 637 ? -21.172 17.328 12.766 1 91.81 637 ALA A O 1
ATOM 4936 N N . ALA A 1 638 ? -19.188 16.969 11.805 1 87.5 638 ALA A N 1
ATOM 4937 C CA . ALA A 1 638 ? -19.078 18.328 11.305 1 87.5 638 ALA A CA 1
ATOM 4938 C C . ALA A 1 638 ? -20.188 18.641 10.305 1 87.5 638 ALA A C 1
ATOM 4940 O O . ALA A 1 638 ? -20.734 19.75 10.305 1 87.5 638 ALA A O 1
ATOM 4941 N N . VAL A 1 639 ? -20.484 17.719 9.5 1 90.94 639 VAL A N 1
ATOM 4942 C CA . VAL A 1 639 ? -21.531 17.875 8.492 1 90.94 639 VAL A CA 1
ATOM 4943 C C . VAL A 1 639 ? -22.891 18.031 9.18 1 90.94 639 VAL A C 1
ATOM 4945 O O . VAL A 1 639 ? -23.703 18.859 8.766 1 90.94 639 VAL A O 1
ATOM 4948 N N . ILE A 1 640 ? -23.156 17.219 10.18 1 91.62 640 ILE A N 1
ATOM 4949 C CA . ILE A 1 640 ? -24.406 17.281 10.922 1 91.62 640 ILE A CA 1
ATOM 4950 C C . ILE A 1 640 ? -24.547 18.672 11.562 1 91.62 640 ILE A C 1
ATOM 4952 O O . ILE A 1 640 ? -25.609 19.281 11.492 1 91.62 640 ILE A O 1
ATOM 4956 N N . GLU A 1 641 ? -23.453 19.141 12.086 1 87.56 641 GLU A N 1
ATOM 4957 C CA . GLU A 1 641 ? -23.469 20.453 12.734 1 87.56 641 GLU A CA 1
ATOM 4958 C C . GLU A 1 641 ? -23.625 21.578 11.719 1 87.56 641 GLU A C 1
ATOM 4960 O O . GLU A 1 641 ? -24.359 22.547 11.961 1 87.56 641 GLU A O 1
ATOM 4965 N N . GLU A 1 642 ? -22.969 21.469 10.672 1 86.19 642 GLU A N 1
ATOM 4966 C CA . GLU A 1 642 ? -23.047 22.469 9.617 1 86.19 642 GLU A CA 1
ATOM 4967 C C . GLU A 1 642 ? -24.469 22.562 9.055 1 86.19 642 GLU A C 1
ATOM 4969 O O . GLU A 1 642 ? -24.969 23.656 8.805 1 86.19 642 GLU A O 1
ATOM 4974 N N . CYS A 1 643 ? -25.062 21.438 8.852 1 89.62 643 CYS A N 1
ATOM 4975 C CA . CYS A 1 643 ? -26.438 21.406 8.344 1 89.62 643 CYS A CA 1
ATOM 4976 C C . CYS A 1 643 ? -27.406 21.969 9.383 1 89.62 643 CYS A C 1
ATOM 4978 O O . CYS A 1 643 ? -28.344 22.672 9.031 1 89.62 643 CYS A O 1
ATOM 4980 N N . LYS A 1 644 ? -27.141 21.656 10.562 1 87.94 644 LYS A N 1
ATOM 4981 C CA . LYS A 1 644 ? -27.984 22.188 11.633 1 87.94 644 LYS A CA 1
ATOM 4982 C C . LYS A 1 644 ? -27.938 23.703 11.664 1 87.94 644 LYS A C 1
ATOM 4984 O O . LYS A 1 644 ? -28.969 24.359 11.859 1 87.94 644 LYS A O 1
ATOM 4989 N N . GLN A 1 645 ? -26.828 24.219 11.438 1 85 645 GLN A N 1
ATOM 4990 C CA . GLN A 1 645 ? -26.656 25.672 11.422 1 85 645 GLN A CA 1
ATOM 4991 C C . GLN A 1 645 ? -27.391 26.297 10.242 1 85 645 GLN A C 1
ATOM 4993 O O . GLN A 1 645 ? -27.844 27.438 10.32 1 85 645 GLN A O 1
ATOM 4998 N N . LYS A 1 646 ? -27.609 25.531 9.219 1 85.19 646 LYS A N 1
ATOM 4999 C CA . LYS A 1 646 ? -28.312 26.016 8.039 1 85.19 646 LYS A CA 1
ATOM 5000 C C . LYS A 1 646 ? -29.812 25.719 8.133 1 85.19 646 LYS A C 1
ATOM 5002 O O . LYS A 1 646 ? -30.547 25.922 7.168 1 85.19 646 LYS A O 1
ATOM 5007 N N . GLY A 1 647 ? -30.219 25.062 9.188 1 86.44 647 GLY A N 1
ATOM 5008 C CA . GLY A 1 647 ? -31.641 24.781 9.406 1 86.44 647 GLY A CA 1
ATOM 5009 C C . GLY A 1 647 ? -32.062 23.438 8.836 1 86.44 647 GLY A C 1
ATOM 5010 O O . GLY A 1 647 ? -33.25 23.203 8.633 1 86.44 647 GLY A O 1
ATOM 5011 N N . VAL A 1 648 ? -31.156 22.656 8.492 1 90.88 648 VAL A N 1
ATOM 5012 C CA . VAL A 1 648 ? -31.469 21.344 7.938 1 90.88 648 VAL A CA 1
ATOM 5013 C C . VAL A 1 648 ? -31.094 20.25 8.945 1 90.88 648 VAL A C 1
ATOM 5015 O O . VAL A 1 648 ? -30 20.266 9.523 1 90.88 648 VAL A O 1
ATOM 5018 N N . THR A 1 649 ? -31.984 19.297 9.203 1 90.62 649 THR A N 1
ATOM 5019 C CA . THR A 1 649 ? -31.734 18.203 10.133 1 90.62 649 THR A CA 1
ATOM 5020 C C . THR A 1 649 ? -31.203 16.969 9.391 1 90.62 649 THR A C 1
ATOM 5022 O O . THR A 1 649 ? -31.766 16.562 8.375 1 90.62 649 THR A O 1
ATOM 5025 N N . VAL A 1 650 ? -30.141 16.469 9.953 1 93.31 650 VAL A N 1
ATOM 5026 C CA . VAL A 1 650 ? -29.547 15.289 9.344 1 93.31 650 VAL A CA 1
ATOM 5027 C C . VAL A 1 650 ? -29.828 14.07 10.219 1 93.31 650 VAL A C 1
ATOM 5029 O O . VAL A 1 650 ? -29.609 14.102 11.43 1 93.31 650 VAL A O 1
ATOM 5032 N N . LEU A 1 651 ? -30.344 13.031 9.641 1 92.38 651 LEU A N 1
ATOM 5033 C CA . LEU A 1 651 ? -30.609 11.766 10.32 1 92.38 651 LEU A CA 1
ATOM 5034 C C . LEU A 1 651 ? -29.781 10.633 9.719 1 92.38 651 LEU A C 1
ATOM 5036 O O . LEU A 1 651 ? -29.484 10.648 8.516 1 92.38 651 LEU A O 1
ATOM 5040 N N . LEU A 1 652 ? -29.359 9.727 10.531 1 93.94 652 LEU A N 1
ATOM 5041 C CA . LEU A 1 652 ? -28.609 8.562 10.094 1 93.94 652 LEU A CA 1
ATOM 5042 C C . LEU A 1 652 ? -29.453 7.297 10.211 1 93.94 652 LEU A C 1
ATOM 5044 O O . LEU A 1 652 ? -30.016 7.023 11.266 1 93.94 652 LEU A O 1
ATOM 5048 N N . ALA A 1 653 ? -29.516 6.594 9.109 1 92.56 653 ALA A N 1
ATOM 5049 C CA . ALA A 1 653 ? -30.328 5.379 9.094 1 92.56 653 ALA A CA 1
ATOM 5050 C C . ALA A 1 653 ? -29.5 4.164 8.703 1 92.56 653 ALA A C 1
ATOM 5052 O O . ALA A 1 653 ? -28.547 4.285 7.934 1 92.56 653 ALA A O 1
ATOM 5053 N N . ASN A 1 654 ? -29.797 2.957 9.203 1 91 654 ASN A N 1
ATOM 5054 C CA . ASN A 1 654 ? -29.203 1.674 8.852 1 91 654 ASN A CA 1
ATOM 5055 C C . ASN A 1 654 ? -27.719 1.622 9.211 1 91 654 ASN A C 1
ATOM 5057 O O . ASN A 1 654 ? -26.891 1.143 8.422 1 91 654 ASN A O 1
ATOM 5061 N N . CYS A 1 655 ? -27.422 2.17 10.312 1 88.31 655 CYS A N 1
ATOM 5062 C CA . CYS A 1 655 ? -26.031 2.109 10.773 1 88.31 655 CYS A CA 1
ATOM 5063 C C . CYS A 1 655 ? -25.766 0.798 11.5 1 88.31 655 CYS A C 1
ATOM 5065 O O . CYS A 1 655 ? -26.562 0.351 12.312 1 88.31 655 CYS A O 1
ATOM 5067 N N . THR A 1 656 ? -24.688 0.164 11.055 1 84.56 656 THR A N 1
ATOM 5068 C CA . THR A 1 656 ? -24.312 -1.041 11.781 1 84.56 656 THR A CA 1
ATOM 5069 C C . THR A 1 656 ? -23.875 -0.703 13.203 1 84.56 656 THR A C 1
ATOM 5071 O O . THR A 1 656 ? -23.547 0.445 13.5 1 84.56 656 THR A O 1
ATOM 5074 N N . ASP A 1 657 ? -23.891 -1.672 14.094 1 83.19 657 ASP A N 1
ATOM 5075 C CA . ASP A 1 657 ? -23.516 -1.463 15.492 1 83.19 657 ASP A CA 1
ATOM 5076 C C . ASP A 1 657 ? -22.047 -1.014 15.602 1 83.19 657 ASP A C 1
ATOM 5078 O O . ASP A 1 657 ? -21.719 -0.166 16.438 1 83.19 657 ASP A O 1
ATOM 5082 N N . ILE A 1 658 ? -21.328 -1.516 14.766 1 86.06 658 ILE A N 1
ATOM 5083 C CA . ILE A 1 658 ? -19.906 -1.21 14.805 1 86.06 658 ILE A CA 1
ATOM 5084 C C . ILE A 1 658 ? -19.672 0.257 14.445 1 86.06 658 ILE A C 1
ATOM 5086 O O . ILE A 1 658 ? -18.906 0.954 15.102 1 86.06 658 ILE A O 1
ATOM 5090 N N . VAL A 1 659 ? -20.328 0.736 13.477 1 90.5 659 VAL A N 1
ATOM 5091 C CA . VAL A 1 659 ? -20.188 2.107 13.008 1 90.5 659 VAL A CA 1
ATOM 5092 C C . VAL A 1 659 ? -20.781 3.074 14.031 1 90.5 659 VAL A C 1
ATOM 5094 O O . VAL A 1 659 ? -20.172 4.102 14.344 1 90.5 659 VAL A O 1
ATOM 5097 N N . ARG A 1 660 ? -21.938 2.734 14.547 1 88.56 660 ARG A N 1
ATOM 5098 C CA . ARG A 1 660 ? -22.594 3.572 15.547 1 88.56 660 ARG A CA 1
ATOM 5099 C C . ARG A 1 660 ? -21.719 3.709 16.797 1 88.56 660 ARG A C 1
ATOM 5101 O O . ARG A 1 660 ? -21.5 4.82 17.281 1 88.56 660 ARG A O 1
ATOM 5108 N N . ASP A 1 661 ? -21.234 2.555 17.25 1 87.69 661 ASP A N 1
ATOM 5109 C CA . ASP A 1 661 ? -20.406 2.562 18.453 1 87.69 661 ASP A CA 1
ATOM 5110 C C . ASP A 1 661 ? -19.109 3.336 18.234 1 87.69 661 ASP A C 1
ATOM 5112 O O . ASP A 1 661 ? -18.672 4.082 19.109 1 87.69 661 ASP A O 1
ATOM 5116 N N . ALA A 1 662 ? -18.578 3.135 17.125 1 90.06 662 ALA A N 1
ATOM 5117 C CA . ALA A 1 662 ? -17.344 3.846 16.797 1 90.06 662 ALA A CA 1
ATOM 5118 C C . ALA A 1 662 ? -17.578 5.352 16.719 1 90.06 662 ALA A C 1
ATOM 5120 O O . ALA A 1 662 ? -16.797 6.145 17.219 1 90.06 662 ALA A O 1
ATOM 5121 N N . PHE A 1 663 ? -18.641 5.73 16.094 1 92 663 PHE A N 1
ATOM 5122 C CA . PHE A 1 663 ? -19 7.137 15.938 1 92 663 PHE A CA 1
ATOM 5123 C C . PHE A 1 663 ? -19.203 7.797 17.297 1 92 663 PHE A C 1
ATOM 5125 O O . PHE A 1 663 ? -18.672 8.875 17.547 1 92 663 PHE A O 1
ATOM 5132 N N . LEU A 1 664 ? -19.953 7.133 18.109 1 89.5 664 LEU A N 1
ATOM 5133 C CA . LEU A 1 664 ? -20.266 7.695 19.422 1 89.5 664 LEU A CA 1
ATOM 5134 C C . LEU A 1 664 ? -19.031 7.742 20.312 1 89.5 664 LEU A C 1
ATOM 5136 O O . LEU A 1 664 ? -18.875 8.656 21.125 1 89.5 664 LEU A O 1
ATOM 5140 N N . ARG A 1 665 ? -18.203 6.801 20.109 1 90.19 665 ARG A N 1
ATOM 5141 C CA . ARG A 1 665 ? -16.953 6.77 20.875 1 90.19 665 ARG A CA 1
ATOM 5142 C C . ARG A 1 665 ? -16.031 7.91 20.453 1 90.19 665 ARG A C 1
ATOM 5144 O O . ARG A 1 665 ? -15.328 8.492 21.297 1 90.19 665 ARG A O 1
ATOM 5151 N N . ILE A 1 666 ? -15.977 8.234 19.234 1 90.19 666 ILE A N 1
ATOM 5152 C CA . ILE A 1 666 ? -15.055 9.234 18.688 1 90.19 666 ILE A CA 1
ATOM 5153 C C . ILE A 1 666 ? -15.602 10.633 18.953 1 90.19 666 ILE A C 1
ATOM 5155 O O . ILE A 1 666 ? -14.875 11.516 19.422 1 90.19 666 ILE A O 1
ATOM 5159 N N . VAL A 1 667 ? -16.828 10.922 18.641 1 86.94 667 VAL A N 1
ATOM 5160 C CA . VAL A 1 667 ? -17.406 12.258 18.703 1 86.94 667 VAL A CA 1
ATOM 5161 C C . VAL A 1 667 ? -17.844 12.562 20.141 1 86.94 667 VAL A C 1
ATOM 5163 O O . VAL A 1 667 ? -17.844 13.727 20.547 1 86.94 667 VAL A O 1
ATOM 5166 N N . GLN A 1 668 ? -18.094 11.648 20.969 1 80.5 668 GLN A N 1
ATOM 5167 C CA . GLN A 1 668 ? -18.422 11.766 22.391 1 80.5 668 GLN A CA 1
ATOM 5168 C C . GLN A 1 668 ? -19.484 12.844 22.609 1 80.5 668 GLN A C 1
ATOM 5170 O O . GLN A 1 668 ? -19.312 13.719 23.453 1 80.5 668 GLN A O 1
ATOM 5175 N N . SER A 1 669 ? -20.516 12.867 21.828 1 81.44 669 SER A N 1
ATOM 5176 C CA . SER A 1 669 ? -21.625 13.797 21.969 1 81.44 669 SER A CA 1
ATOM 5177 C C . SER A 1 669 ? -22.938 13.055 22.219 1 81.44 669 SER A C 1
ATOM 5179 O O . SER A 1 669 ? -23.344 12.211 21.406 1 81.44 669 SER A O 1
ATOM 5181 N N . GLU A 1 670 ? -23.578 13.359 23.219 1 77.25 670 GLU A N 1
ATOM 5182 C CA . GLU A 1 670 ? -24.859 12.758 23.547 1 77.25 670 GLU A CA 1
ATOM 5183 C C . GLU A 1 670 ? -25.953 13.227 22.609 1 77.25 670 GLU A C 1
ATOM 5185 O O . GLU A 1 670 ? -26.891 12.484 22.297 1 77.25 670 GLU A O 1
ATOM 5190 N N . GLU A 1 671 ? -25.766 14.391 22.141 1 79.5 671 GLU A N 1
ATOM 5191 C CA . GLU A 1 671 ? -26.75 14.953 21.234 1 79.5 671 GLU A CA 1
ATOM 5192 C C . GLU A 1 671 ? -26.781 14.188 19.906 1 79.5 671 GLU A C 1
ATOM 5194 O O . GLU A 1 671 ? -27.859 14.008 19.312 1 79.5 671 GLU A O 1
ATOM 5199 N N . LEU A 1 672 ? -25.734 13.656 19.625 1 85 672 LEU A N 1
ATOM 5200 C CA . LEU A 1 672 ? -25.641 13 18.328 1 85 672 LEU A CA 1
ATOM 5201 C C . LEU A 1 672 ? -26.078 11.539 18.422 1 85 672 LEU A C 1
ATOM 5203 O O . LEU A 1 672 ? -26.219 10.859 17.406 1 85 672 LEU A O 1
ATOM 5207 N N . ALA A 1 673 ? -26.375 11.07 19.578 1 81.12 673 ALA A N 1
ATOM 5208 C CA . ALA A 1 673 ? -26.875 9.711 19.75 1 81.12 673 ALA A CA 1
ATOM 5209 C C . ALA A 1 673 ? -28.328 9.602 19.281 1 81.12 673 ALA A C 1
ATOM 5211 O O . ALA A 1 673 ? -28.797 8.516 18.938 1 81.12 673 ALA A O 1
ATOM 5212 N N . ALA A 1 674 ? -29 10.711 19.188 1 80.06 674 ALA A N 1
ATOM 5213 C CA . ALA A 1 674 ? -30.422 10.734 18.859 1 80.06 674 ALA A CA 1
ATOM 5214 C C . ALA A 1 674 ? -30.641 10.766 17.359 1 80.06 674 ALA A C 1
ATOM 5216 O O . ALA A 1 674 ? -31.766 10.586 16.891 1 80.06 674 ALA A O 1
ATOM 5217 N N . VAL A 1 675 ? -29.625 10.836 16.672 1 88.31 675 VAL A N 1
ATOM 5218 C CA . VAL A 1 675 ? -29.75 11.031 15.227 1 88.31 675 VAL A CA 1
ATOM 5219 C C . VAL A 1 675 ? -29.844 9.672 14.531 1 88.31 675 VAL A C 1
ATOM 5221 O O . VAL A 1 675 ? -30.25 9.586 13.367 1 88.31 675 VAL A O 1
ATOM 5224 N N . PHE A 1 676 ? -29.75 8.5 15.273 1 90.06 676 PHE A N 1
ATOM 5225 C CA . PHE A 1 676 ? -29.672 7.172 14.672 1 90.06 676 PHE A CA 1
ATOM 5226 C C . PHE A 1 676 ? -31.047 6.52 14.617 1 90.06 676 PHE A C 1
ATOM 5228 O O . PHE A 1 676 ? -31.781 6.523 15.617 1 90.06 676 PHE A O 1
ATOM 5235 N N . TYR A 1 677 ? -31.375 5.98 13.461 1 88.56 677 TYR A N 1
ATOM 5236 C CA . TYR A 1 677 ? -32.594 5.211 13.258 1 88.56 677 TYR A CA 1
ATOM 5237 C C . TYR A 1 677 ? -32.281 3.836 12.68 1 88.56 677 TYR A C 1
ATOM 5239 O O . TYR A 1 677 ? -31.344 3.686 11.883 1 88.56 677 TYR A O 1
ATOM 5247 N N . PRO A 1 678 ? -32.938 2.875 13.016 1 85.69 678 PRO A N 1
ATOM 5248 C CA . PRO A 1 678 ? -32.625 1.514 12.57 1 85.69 678 PRO A CA 1
ATOM 5249 C C . PRO A 1 678 ? -32.875 1.305 11.086 1 85.69 678 PRO A C 1
ATOM 5251 O O . PRO A 1 678 ? -32.188 0.49 10.445 1 85.69 678 PRO A O 1
ATOM 5254 N N . SER A 1 679 ? -33.906 1.951 10.555 1 87.56 679 SER A N 1
ATOM 5255 C CA . SER A 1 679 ? -34.25 1.775 9.141 1 87.56 679 SER A CA 1
ATOM 5256 C C . SER A 1 679 ? -34.562 3.113 8.477 1 87.56 679 SER A C 1
ATOM 5258 O O . SER A 1 679 ? -34.781 4.117 9.156 1 87.56 679 SER A O 1
ATOM 5260 N N . LEU A 1 680 ? -34.531 3.051 7.156 1 89.5 680 LEU A N 1
ATOM 5261 C CA . LEU A 1 680 ? -34.812 4.258 6.383 1 89.5 680 LEU A CA 1
ATOM 5262 C C . LEU A 1 680 ? -36.25 4.715 6.594 1 89.5 680 LEU A C 1
ATOM 5264 O O . LEU A 1 680 ? -36.531 5.914 6.688 1 89.5 680 LEU A O 1
ATOM 5268 N N . ILE A 1 681 ? -37.125 3.797 6.652 1 85.12 681 ILE A N 1
ATOM 5269 C CA . ILE A 1 681 ? -38.531 4.133 6.793 1 85.12 681 ILE A CA 1
ATOM 5270 C C . ILE A 1 681 ? -38.781 4.762 8.164 1 85.12 681 ILE A C 1
ATOM 5272 O O . ILE A 1 681 ? -39.594 5.668 8.297 1 85.12 681 ILE A O 1
ATOM 5276 N N . ASP A 1 682 ? -38.125 4.246 9.172 1 84 682 ASP A N 1
ATOM 5277 C CA . ASP A 1 682 ? -38.25 4.832 10.5 1 84 682 ASP A CA 1
ATOM 5278 C C . ASP A 1 682 ? -37.75 6.281 10.508 1 84 682 ASP A C 1
ATOM 5280 O O . ASP A 1 682 ? -38.406 7.148 11.117 1 84 682 ASP A O 1
ATOM 5284 N N . ALA A 1 683 ? -36.656 6.516 9.875 1 87.31 683 ALA A N 1
ATOM 5285 C CA . ALA A 1 683 ? -36.125 7.871 9.789 1 87.31 683 ALA A CA 1
ATOM 5286 C C . ALA A 1 683 ? -37.031 8.766 8.953 1 87.31 683 ALA A C 1
ATOM 5288 O O . ALA A 1 683 ? -37.25 9.922 9.312 1 87.31 683 ALA A O 1
ATOM 5289 N N . PHE A 1 684 ? -37.5 8.258 7.875 1 86.25 684 PHE A N 1
ATOM 5290 C CA . PHE A 1 684 ? -38.344 9 6.957 1 86.25 684 PHE A CA 1
ATOM 5291 C C . PHE A 1 684 ? -39.656 9.398 7.637 1 86.25 684 PHE A C 1
ATOM 5293 O O . PHE A 1 684 ? -40.125 10.531 7.477 1 86.25 684 PHE A O 1
ATOM 5300 N N . CYS A 1 685 ? -40.25 8.492 8.43 1 81.06 685 CYS A N 1
ATOM 5301 C CA . CYS A 1 685 ? -41.531 8.734 9.078 1 81.06 685 CYS A CA 1
ATOM 5302 C C . CYS A 1 685 ? -41.375 9.641 10.289 1 81.06 685 CYS A C 1
ATOM 5304 O O . CYS A 1 685 ? -42.312 10.336 10.688 1 81.06 685 CYS A O 1
ATOM 5306 N N . SER A 1 686 ? -40.25 9.617 10.859 1 78.69 686 SER A N 1
ATOM 5307 C CA . SER A 1 686 ? -40.031 10.438 12.047 1 78.69 686 SER A CA 1
ATOM 5308 C C . SER A 1 686 ? -40.156 11.922 11.719 1 78.69 686 SER A C 1
ATOM 5310 O O . SER A 1 686 ? -40.406 12.742 12.609 1 78.69 686 SER A O 1
ATOM 5312 N N . GLN A 1 687 ? -39.969 12.32 10.57 1 71.62 687 GLN A N 1
ATOM 5313 C CA . GLN A 1 687 ? -39.969 13.727 10.172 1 71.62 687 GLN A CA 1
ATOM 5314 C C . GLN A 1 687 ? -41.406 14.266 10.125 1 71.62 687 GLN A C 1
ATOM 5316 O O . GLN A 1 687 ? -41.625 15.477 10.25 1 71.62 687 GLN A O 1
ATOM 5321 N N . PHE A 1 688 ? -42.344 13.367 9.828 1 61.88 688 PHE A N 1
ATOM 5322 C CA . PHE A 1 688 ? -43.719 13.812 9.719 1 61.88 688 PHE A CA 1
ATOM 5323 C C . PHE A 1 688 ? -44.375 13.961 11.094 1 61.88 688 PHE A C 1
ATOM 5325 O O . PHE A 1 688 ? -45.438 14.57 11.227 1 61.88 688 PHE A O 1
ATOM 5332 N N . GLU A 1 689 ? -43.719 13.43 12.031 1 49.28 689 GLU A N 1
ATOM 5333 C CA . GLU A 1 689 ? -44.219 13.656 13.383 1 49.28 689 GLU A CA 1
ATOM 5334 C C . GLU A 1 689 ? -43.906 15.07 13.859 1 49.28 689 GLU A C 1
ATOM 5336 O O . GLU A 1 689 ? -44.688 15.664 14.609 1 49.28 689 GLU A O 1
ATOM 5341 N N . GLN A 1 690 ? -42.844 15.656 13.445 1 43.38 690 GLN A N 1
ATOM 5342 C CA . GLN A 1 690 ? -42.531 17 13.914 1 43.38 690 GLN A CA 1
ATOM 5343 C C . GLN A 1 690 ? -43.281 18.062 13.094 1 43.38 690 GLN A C 1
ATOM 5345 O O . GLN A 1 690 ? -43.375 17.938 11.867 1 43.38 690 GLN A O 1
ATOM 5350 N N . MET B 1 1 ? -47.625 7.348 18.672 1 49.97 1 MET B N 1
ATOM 5351 C CA . MET B 1 1 ? -46.375 6.922 18.016 1 49.97 1 MET B CA 1
ATOM 5352 C C . MET B 1 1 ? -46.625 6.598 16.547 1 49.97 1 MET B C 1
ATOM 5354 O O . MET B 1 1 ? -47.656 6.012 16.203 1 49.97 1 MET B O 1
ATOM 5358 N N . MET B 1 2 ? -45.969 7.258 15.742 1 64.5 2 MET B N 1
ATOM 5359 C CA . MET B 1 2 ? -46.188 7.039 14.312 1 64.5 2 MET B CA 1
ATOM 5360 C C . MET B 1 2 ? -46.031 5.562 13.961 1 64.5 2 MET B C 1
ATOM 5362 O O . MET B 1 2 ? -45.219 4.855 14.578 1 64.5 2 MET B O 1
ATOM 5366 N N . ARG B 1 3 ? -47.031 5.047 13.172 1 71.19 3 ARG B N 1
ATOM 5367 C CA . ARG B 1 3 ? -47.031 3.639 12.789 1 71.19 3 ARG B CA 1
ATOM 5368 C C . ARG B 1 3 ? -46.688 3.471 11.312 1 71.19 3 ARG B C 1
ATOM 5370 O O . ARG B 1 3 ? -46.938 4.367 10.5 1 71.19 3 ARG B O 1
ATOM 5377 N N . VAL B 1 4 ? -45.938 2.453 11.016 1 73.62 4 VAL B N 1
ATOM 5378 C CA . VAL B 1 4 ? -45.625 2.066 9.648 1 73.62 4 VAL B CA 1
ATOM 5379 C C . VAL B 1 4 ? -46.562 0.958 9.18 1 73.62 4 VAL B C 1
ATOM 5381 O O . VAL B 1 4 ? -46.656 -0.089 9.82 1 73.62 4 VAL B O 1
ATOM 5384 N N . ASN B 1 5 ? -47.438 1.185 8.18 1 75.75 5 ASN B N 1
ATOM 5385 C CA . ASN B 1 5 ? -48.312 0.195 7.57 1 75.75 5 ASN B CA 1
ATOM 5386 C C . ASN B 1 5 ? -48 0.007 6.09 1 75.75 5 ASN B C 1
ATOM 5388 O O . ASN B 1 5 ? -48.156 0.934 5.293 1 75.75 5 ASN B O 1
ATOM 5392 N N . ILE B 1 6 ? -47.438 -1.182 5.816 1 77.5 6 ILE B N 1
ATOM 5393 C CA . ILE B 1 6 ? -47.062 -1.45 4.43 1 77.5 6 ILE B CA 1
ATOM 5394 C C . ILE B 1 6 ? -47.719 -2.744 3.961 1 77.5 6 ILE B C 1
ATOM 5396 O O . ILE B 1 6 ? -47.688 -3.76 4.66 1 77.5 6 ILE B O 1
ATOM 5400 N N . ASP B 1 7 ? -48.5 -2.66 2.846 1 77.12 7 ASP B N 1
ATOM 5401 C CA . ASP B 1 7 ? -49.062 -3.826 2.178 1 77.12 7 ASP B CA 1
ATOM 5402 C C . ASP B 1 7 ? -48.688 -3.855 0.7 1 77.12 7 ASP B C 1
ATOM 5404 O O . ASP B 1 7 ? -49.188 -3.047 -0.089 1 77.12 7 ASP B O 1
ATOM 5408 N N . ARG B 1 8 ? -47.812 -4.734 0.368 1 75.75 8 ARG B N 1
ATOM 5409 C CA . ARG B 1 8 ? -47.344 -4.812 -1.012 1 75.75 8 ARG B CA 1
ATOM 5410 C C . ARG B 1 8 ? -47 -6.25 -1.4 1 75.75 8 ARG B C 1
ATOM 5412 O O . ARG B 1 8 ? -46.812 -7.102 -0.534 1 75.75 8 ARG B O 1
ATOM 5419 N N . PRO B 1 9 ? -46.906 -6.582 -2.76 1 72.25 9 PRO B N 1
ATOM 5420 C CA . PRO B 1 9 ? -46.406 -7.898 -3.184 1 72.25 9 PRO B CA 1
ATOM 5421 C C . PRO B 1 9 ? -44.906 -8.07 -3.002 1 72.25 9 PRO B C 1
ATOM 5423 O O . PRO B 1 9 ? -44.188 -7.078 -2.877 1 72.25 9 PRO B O 1
ATOM 5426 N N . THR B 1 10 ? -44.5 -9.32 -2.875 1 71.75 10 THR B N 1
ATOM 5427 C CA . THR B 1 10 ? -43.062 -9.602 -2.811 1 71.75 10 THR B CA 1
ATOM 5428 C C . THR B 1 10 ? -42.406 -9.406 -4.176 1 71.75 10 THR B C 1
ATOM 5430 O O . THR B 1 10 ? -43 -9.766 -5.203 1 71.75 10 THR B O 1
ATOM 5433 N N . TYR B 1 11 ? -41.219 -8.727 -4.238 1 70.5 11 TYR B N 1
ATOM 5434 C CA . TYR B 1 11 ? -40.531 -8.453 -5.496 1 70.5 11 TYR B CA 1
ATOM 5435 C C . TYR B 1 11 ? -39.188 -9.18 -5.555 1 70.5 11 TYR B C 1
ATOM 5437 O O . TYR B 1 11 ? -38.469 -9.258 -4.555 1 70.5 11 TYR B O 1
ATOM 5445 N N . SER B 1 12 ? -38.938 -9.875 -6.688 1 72.56 12 SER B N 1
ATOM 5446 C CA . SER B 1 12 ? -37.531 -10.172 -7.051 1 72.56 12 SER B CA 1
ATOM 5447 C C . SER B 1 12 ? -36.875 -8.953 -7.68 1 72.56 12 SER B C 1
ATOM 5449 O O . SER B 1 12 ? -37.531 -7.957 -7.984 1 72.56 12 SER B O 1
ATOM 5451 N N . ASP B 1 13 ? -35.625 -8.992 -7.703 1 74.38 13 ASP B N 1
ATOM 5452 C CA . ASP B 1 13 ? -34.875 -7.867 -8.289 1 74.38 13 ASP B CA 1
ATOM 5453 C C . ASP B 1 13 ? -35.375 -7.594 -9.719 1 74.38 13 ASP B C 1
ATOM 5455 O O . ASP B 1 13 ? -35.531 -6.438 -10.109 1 74.38 13 ASP B O 1
ATOM 5459 N N . GLU B 1 14 ? -35.562 -8.602 -10.406 1 73.06 14 GLU B N 1
ATOM 5460 C CA . GLU B 1 14 ? -36 -8.469 -11.781 1 73.06 14 GLU B CA 1
ATOM 5461 C C . GLU B 1 14 ? -37.406 -7.883 -11.852 1 73.06 14 GLU B C 1
ATOM 5463 O O . GLU B 1 14 ? -37.688 -7.016 -12.68 1 73.06 14 GLU B O 1
ATOM 5468 N N . SER B 1 15 ? -38.281 -8.375 -11.055 1 72 15 SER B N 1
ATOM 5469 C CA . SER B 1 15 ? -39.688 -7.91 -11.047 1 72 15 SER B CA 1
ATOM 5470 C C . SER B 1 15 ? -39.75 -6.449 -10.617 1 72 15 SER B C 1
ATOM 5472 O O . SER B 1 15 ? -40.594 -5.691 -11.133 1 72 15 SER B O 1
ATOM 5474 N N . LEU B 1 16 ? -38.969 -6.102 -9.727 1 75.5 16 LEU B N 1
ATOM 5475 C CA . LEU B 1 16 ? -38.969 -4.711 -9.281 1 75.5 16 LEU B CA 1
ATOM 5476 C C . LEU B 1 16 ? -38.531 -3.781 -10.406 1 75.5 16 LEU B C 1
ATOM 5478 O O . LEU B 1 16 ? -39.125 -2.721 -10.609 1 75.5 16 LEU B O 1
ATOM 5482 N N . ARG B 1 17 ? -37.531 -4.152 -11.086 1 76.12 17 ARG B N 1
ATOM 5483 C CA . ARG B 1 17 ? -37 -3.326 -12.164 1 76.12 17 ARG B CA 1
ATOM 5484 C C . ARG B 1 17 ? -37.969 -3.23 -13.32 1 76.12 17 ARG B C 1
ATOM 5486 O O . ARG B 1 17 ? -38.062 -2.199 -13.992 1 76.12 17 ARG B O 1
ATOM 5493 N N . THR B 1 18 ? -38.656 -4.309 -13.539 1 74.38 18 THR B N 1
ATOM 5494 C CA . THR B 1 18 ? -39.625 -4.312 -14.609 1 74.38 18 THR B CA 1
ATOM 5495 C C . THR B 1 18 ? -40.812 -3.438 -14.258 1 74.38 18 THR B C 1
ATOM 5497 O O . THR B 1 18 ? -41.406 -2.781 -15.125 1 74.38 18 THR B O 1
ATOM 5500 N N . THR B 1 19 ? -41.125 -3.418 -13.023 1 72.5 19 THR B N 1
ATOM 5501 C CA . THR B 1 19 ? -42.312 -2.693 -12.586 1 72.5 19 THR B CA 1
ATOM 5502 C C . THR B 1 19 ? -42 -1.213 -12.398 1 72.5 19 THR B C 1
ATOM 5504 O O . THR B 1 19 ? -42.812 -0.352 -12.766 1 72.5 19 THR B O 1
ATOM 5507 N N . PHE B 1 20 ? -40.906 -0.882 -11.828 1 75.19 20 PHE B N 1
ATOM 5508 C CA . PHE B 1 20 ? -40.656 0.498 -11.422 1 75.19 20 PHE B CA 1
ATOM 5509 C C . PHE B 1 20 ? -39.438 1.047 -12.109 1 75.19 20 PHE B C 1
ATOM 5511 O O . PHE B 1 20 ? -39.094 2.225 -11.953 1 75.19 20 PHE B O 1
ATOM 5518 N N . GLY B 1 21 ? -38.594 0.202 -12.836 1 74.25 21 GLY B N 1
ATOM 5519 C CA . GLY B 1 21 ? -37.375 0.619 -13.469 1 74.25 21 GLY B CA 1
ATOM 5520 C C . GLY B 1 21 ? -37.594 1.614 -14.594 1 74.25 21 GLY B C 1
ATOM 5521 O O . GLY B 1 21 ? -38.594 1.564 -15.289 1 74.25 21 GLY B O 1
ATOM 5522 N N . LYS B 1 22 ? -36.594 2.73 -14.562 1 73.62 22 LYS B N 1
ATOM 5523 C CA . LYS B 1 22 ? -36.625 3.637 -15.703 1 73.62 22 LYS B CA 1
ATOM 5524 C C . LYS B 1 22 ? -36.031 2.969 -16.938 1 73.62 22 LYS B C 1
ATOM 5526 O O . LYS B 1 22 ? -35.094 2.146 -16.828 1 73.62 22 LYS B O 1
ATOM 5531 N N . GLY B 1 23 ? -36.656 2.689 -17.969 1 53.47 23 GLY B N 1
ATOM 5532 C CA . GLY B 1 23 ? -36.188 2.08 -19.188 1 53.47 23 GLY B CA 1
ATOM 5533 C C . GLY B 1 23 ? -34.719 2.416 -19.5 1 53.47 23 GLY B C 1
ATOM 5534 O O . GLY B 1 23 ? -34.188 3.387 -18.969 1 53.47 23 GLY B O 1
ATOM 5535 N N . GLU B 1 24 ? -33.875 1.465 -19.922 1 48.06 24 GLU B N 1
ATOM 5536 C CA . GLU B 1 24 ? -32.438 1.402 -20.156 1 48.06 24 GLU B CA 1
ATOM 5537 C C . GLU B 1 24 ? -31.953 2.584 -20.984 1 48.06 24 GLU B C 1
ATOM 5539 O O . GLU B 1 24 ? -30.812 2.596 -21.469 1 48.06 24 GLU B O 1
ATOM 5544 N N . ASP B 1 25 ? -32.719 3.541 -21.594 1 41.53 25 ASP B N 1
ATOM 5545 C CA . ASP B 1 25 ? -32.094 4.285 -22.688 1 41.53 25 ASP B CA 1
ATOM 5546 C C . ASP B 1 25 ? -30.75 4.879 -22.25 1 41.53 25 ASP B C 1
ATOM 5548 O O . ASP B 1 25 ? -29.781 4.883 -23.016 1 41.53 25 ASP B O 1
ATOM 5552 N N . THR B 1 26 ? -30.75 5.941 -21.391 1 39.28 26 THR B N 1
ATOM 5553 C CA . THR B 1 26 ? -29.984 7.168 -21.547 1 39.28 26 THR B CA 1
ATOM 5554 C C . THR B 1 26 ? -28.578 7 -20.953 1 39.28 26 THR B C 1
ATOM 5556 O O . THR B 1 26 ? -27.844 7.98 -20.797 1 39.28 26 THR B O 1
ATOM 5559 N N . LEU B 1 27 ? -28.219 5.918 -20.484 1 37.59 27 LEU B N 1
ATOM 5560 C CA . LEU B 1 27 ? -27.062 6.031 -19.609 1 37.59 27 LEU B CA 1
ATOM 5561 C C . LEU B 1 27 ? -25.781 6.184 -20.422 1 37.59 27 LEU B C 1
ATOM 5563 O O . LEU B 1 27 ? -24.703 6.395 -19.844 1 37.59 27 LEU B O 1
ATOM 5567 N N . SER B 1 28 ? -25.797 5.672 -21.688 1 37.22 28 SER B N 1
ATOM 5568 C CA . SER B 1 28 ? -24.5 5.516 -22.312 1 37.22 28 SER B CA 1
ATOM 5569 C C . SER B 1 28 ? -23.812 6.863 -22.5 1 37.22 28 SER B C 1
ATOM 5571 O O . SER B 1 28 ? -22.594 6.93 -22.672 1 37.22 28 SER B O 1
ATOM 5573 N N . LEU B 1 29 ? -24.594 7.926 -22.906 1 34.97 29 LEU B N 1
ATOM 5574 C CA . LEU B 1 29 ? -23.969 9.086 -23.531 1 34.97 29 LEU B CA 1
ATOM 5575 C C . LEU B 1 29 ? -23.156 9.867 -22.5 1 34.97 29 LEU B C 1
ATOM 5577 O O . LEU B 1 29 ? -22.469 10.836 -22.844 1 34.97 29 LEU B O 1
ATOM 5581 N N . LYS B 1 30 ? -23.281 9.641 -21.266 1 37.69 30 LYS B N 1
ATOM 5582 C CA . LYS B 1 30 ? -22.859 10.656 -20.312 1 37.69 30 LYS B CA 1
ATOM 5583 C C . LYS B 1 30 ? -21.375 10.523 -20 1 37.69 30 LYS B C 1
ATOM 5585 O O . LYS B 1 30 ? -20.781 11.414 -19.391 1 37.69 30 LYS B O 1
ATOM 5590 N N . TRP B 1 31 ? -20.766 9.445 -20.406 1 36.56 31 TRP B N 1
ATOM 5591 C CA . TRP B 1 31 ? -19.359 9.383 -19.984 1 36.56 31 TRP B CA 1
ATOM 5592 C C . TRP B 1 31 ? -18.531 10.445 -20.688 1 36.56 31 TRP B C 1
ATOM 5594 O O . TRP B 1 31 ? -17.703 11.109 -20.062 1 36.56 31 TRP B O 1
ATOM 5604 N N . GLN B 1 32 ? -18.781 10.617 -22.047 1 35.34 32 GLN B N 1
ATOM 5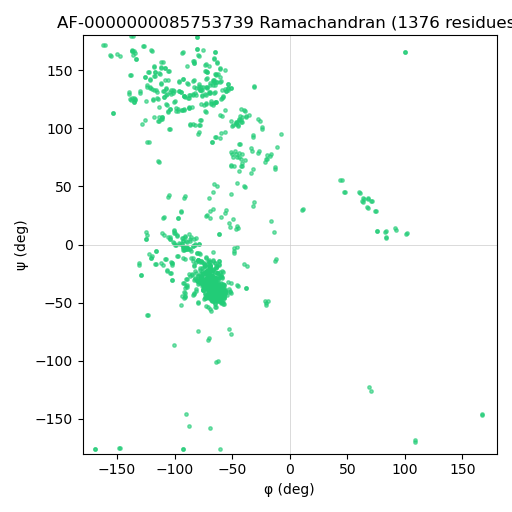605 C CA . GLN B 1 32 ? -18 11.562 -22.828 1 35.34 32 GLN B CA 1
ATOM 5606 C C . GLN B 1 32 ? -18.203 12.992 -22.344 1 35.34 32 GLN B C 1
ATOM 5608 O O . GLN B 1 32 ? -17.281 13.797 -22.328 1 35.34 32 GLN B O 1
ATOM 5613 N N . TYR B 1 33 ? -19.438 13.242 -22 1 36.62 33 TYR B N 1
ATOM 5614 C CA . TYR B 1 33 ? -19.766 14.617 -21.609 1 36.62 33 TYR B CA 1
ATOM 5615 C C . TYR B 1 33 ? -19.031 15.008 -20.328 1 36.62 33 TYR B C 1
ATOM 5617 O O . TYR B 1 33 ? -18.547 16.125 -20.203 1 36.62 33 TYR B O 1
ATOM 5625 N N . GLN B 1 34 ? -18.891 14.094 -19.422 1 40.72 34 GLN B N 1
ATOM 5626 C CA . GLN B 1 34 ? -18.312 14.477 -18.141 1 40.72 34 GLN B CA 1
ATOM 5627 C C . GLN B 1 34 ? -16.812 14.758 -18.281 1 40.72 34 GLN B C 1
ATOM 5629 O O . GLN B 1 34 ? -16.281 15.641 -17.594 1 40.72 34 GLN B O 1
ATOM 5634 N N . ILE B 1 35 ? -16.172 13.984 -19.172 1 38.44 35 ILE B N 1
ATOM 5635 C CA . ILE B 1 35 ? -14.773 14.375 -19.359 1 38.44 35 ILE B CA 1
ATOM 5636 C C . ILE B 1 35 ? -14.703 15.781 -19.953 1 38.44 35 ILE B C 1
ATOM 5638 O O . ILE B 1 35 ? -13.875 16.594 -19.547 1 38.44 35 ILE B O 1
ATOM 5642 N N . LYS B 1 36 ? -15.586 16.094 -20.922 1 35.62 36 LYS B N 1
ATOM 5643 C CA . LYS B 1 36 ? -15.531 17.391 -21.578 1 35.62 36 LYS B CA 1
ATOM 5644 C C . LYS B 1 36 ? -15.852 18.516 -20.594 1 35.62 36 LYS B C 1
ATOM 5646 O O . LYS B 1 36 ? -15.242 19.594 -20.656 1 35.62 36 LYS B O 1
ATOM 5651 N N . GLN B 1 37 ? -17 18.375 -19.844 1 39.62 37 GLN B N 1
ATOM 5652 C CA . GLN B 1 37 ? -17.297 19.453 -18.891 1 39.62 37 GLN B CA 1
ATOM 5653 C C . GLN B 1 37 ? -16.156 19.641 -17.906 1 39.62 37 GLN B C 1
ATOM 5655 O O . GLN B 1 37 ? -15.906 20.75 -17.438 1 39.62 37 GLN B O 1
ATOM 5660 N N . LYS B 1 38 ? -15.555 18.469 -17.469 1 39.56 38 LYS B N 1
ATOM 5661 C CA . LYS B 1 38 ? -14.422 18.609 -16.547 1 39.56 38 LYS B CA 1
ATOM 5662 C C . LYS B 1 38 ? -13.25 19.312 -17.234 1 39.56 38 LYS B C 1
ATOM 5664 O O . LYS B 1 38 ? -12.5 20.047 -16.594 1 39.56 38 LYS B O 1
ATOM 5669 N N . LEU B 1 39 ? -13.094 18.922 -18.609 1 37.56 39 LEU B N 1
ATOM 5670 C CA . LEU B 1 39 ? -12.031 19.703 -19.219 1 37.56 39 LEU B CA 1
ATOM 5671 C C . LEU B 1 39 ? -12.469 21.141 -19.438 1 37.56 39 LEU B C 1
ATOM 5673 O O . LEU B 1 39 ? -11.688 21.969 -19.938 1 37.56 39 LEU B O 1
ATOM 5677 N N . GLY B 1 40 ? -13.422 21.656 -18.656 1 39.72 40 GLY B N 1
ATOM 5678 C CA . GLY B 1 40 ? -13.805 23.062 -18.609 1 39.72 40 GLY B CA 1
ATOM 5679 C C . GLY B 1 40 ? -13.203 23.875 -19.75 1 39.72 40 GLY B C 1
ATOM 5680 O O . GLY B 1 40 ? -12.836 25.031 -19.562 1 39.72 40 GLY B O 1
ATOM 5681 N N . LEU B 1 41 ? -12.961 23.391 -20.875 1 34.09 41 LEU B N 1
ATOM 5682 C CA . LEU B 1 41 ? -12.477 24.234 -21.969 1 34.09 41 LEU B CA 1
ATOM 5683 C C . LEU B 1 41 ? -13.492 25.312 -22.312 1 34.09 41 LEU B C 1
ATOM 5685 O O . LEU B 1 41 ? -13.5 25.828 -23.438 1 34.09 41 LEU B O 1
ATOM 5689 N N . ASP B 1 42 ? -14.531 25.625 -21.703 1 35.69 42 ASP B N 1
ATOM 5690 C CA . ASP B 1 42 ? -15.328 26.688 -22.297 1 35.69 42 ASP B CA 1
ATOM 5691 C C . ASP B 1 42 ? -14.492 27.953 -22.5 1 35.69 42 ASP B C 1
ATOM 5693 O O . ASP B 1 42 ? -13.727 28.344 -21.609 1 35.69 42 ASP B O 1
ATOM 5697 N N . GLU B 1 43 ? -14.445 28.688 -23.672 1 37.41 43 GLU B N 1
ATOM 5698 C CA . GLU B 1 43 ? -13.672 29.625 -24.484 1 37.41 43 GLU B CA 1
ATOM 5699 C C . GLU B 1 43 ? -13.453 30.938 -23.766 1 37.41 43 GLU B C 1
ATOM 5701 O O . GLU B 1 43 ? -12.32 31.422 -23.672 1 37.41 43 GLU B O 1
ATOM 5706 N N . GLY B 1 44 ? -14.32 32.094 -24.125 1 39.38 44 GLY B N 1
ATOM 5707 C CA . GLY B 1 44 ? -14.102 33.531 -24.203 1 39.38 44 GLY B CA 1
ATOM 5708 C C . GLY B 1 44 ? -13.93 34.188 -22.844 1 39.38 44 GLY B C 1
ATOM 5709 O O . GLY B 1 44 ? -13.016 35 -22.656 1 39.38 44 GLY B O 1
ATOM 5710 N N . TYR B 1 45 ? -15.039 34.5 -22.156 1 43.09 45 TYR B N 1
ATOM 5711 C CA . TYR B 1 45 ? -15.258 35.062 -20.844 1 43.09 45 TYR B CA 1
ATOM 5712 C C . TYR B 1 45 ? -14.367 34.375 -19.797 1 43.09 45 TYR B C 1
ATOM 5714 O O . TYR B 1 45 ? -14.398 34.75 -18.625 1 43.09 45 TYR B O 1
ATOM 5722 N N . PHE B 1 46 ? -13.555 33.375 -20.094 1 48.91 46 PHE B N 1
ATOM 5723 C CA . PHE B 1 46 ? -12.867 32.25 -19.484 1 48.91 46 PHE B CA 1
ATOM 5724 C C . PHE B 1 46 ? -11.484 32.656 -19 1 48.91 46 PHE B C 1
ATOM 5726 O O . PHE B 1 46 ? -11.031 32.188 -17.938 1 48.91 46 PHE B O 1
ATOM 5733 N N . VAL B 1 47 ? -10.953 33.531 -19.812 1 53.53 47 VAL B N 1
ATOM 5734 C CA . VAL B 1 47 ? -9.578 33.844 -19.422 1 53.53 47 VAL B CA 1
ATOM 5735 C C . VAL B 1 47 ? -9.578 34.594 -18.094 1 53.53 47 VAL B C 1
ATOM 5737 O O . VAL B 1 47 ? -8.766 34.312 -17.203 1 53.53 47 VAL B O 1
ATOM 5740 N N . SER B 1 48 ? -10.516 35.688 -18.078 1 61.06 48 SER B N 1
ATOM 5741 C CA . SER B 1 48 ? -10.531 36.469 -16.844 1 61.06 48 SER B CA 1
ATOM 5742 C C . SER B 1 48 ? -10.883 35.594 -15.633 1 61.06 48 SER B C 1
ATOM 5744 O O . SER B 1 48 ? -10.289 35.75 -14.562 1 61.06 48 SER B O 1
ATOM 5746 N N . GLU B 1 49 ? -11.828 34.812 -15.883 1 66.88 49 GLU B N 1
ATOM 5747 C CA . GLU B 1 49 ? -12.203 33.938 -14.781 1 66.88 49 GLU B CA 1
ATOM 5748 C C . GLU B 1 49 ? -11.086 32.938 -14.461 1 66.88 49 GLU B C 1
ATOM 5750 O O . GLU B 1 49 ? -10.859 32.594 -13.289 1 66.88 49 GLU B O 1
ATOM 5755 N N . ARG B 1 50 ? -10.398 32.625 -15.492 1 69.12 50 ARG B N 1
ATOM 5756 C CA . ARG B 1 50 ? -9.266 31.719 -15.281 1 69.12 50 ARG B CA 1
ATOM 5757 C C . ARG B 1 50 ? -8.133 32.438 -14.555 1 69.12 50 ARG B C 1
ATOM 5759 O O . ARG B 1 50 ? -7.449 31.828 -13.719 1 69.12 50 ARG B O 1
ATOM 5766 N N . ILE B 1 51 ? -7.988 33.75 -14.891 1 73.75 51 ILE B N 1
ATOM 5767 C CA . ILE B 1 51 ? -6.941 34.531 -14.227 1 73.75 51 ILE B CA 1
ATOM 5768 C C . ILE B 1 51 ? -7.305 34.75 -12.758 1 73.75 51 ILE B C 1
ATOM 5770 O O . ILE B 1 51 ? -6.445 34.625 -11.883 1 73.75 51 ILE B O 1
ATOM 5774 N N . LYS B 1 52 ? -8.5 34.969 -12.539 1 74 52 LYS B N 1
ATOM 5775 C CA . LYS B 1 52 ? -8.945 35.156 -11.164 1 74 52 LYS B CA 1
ATOM 5776 C C . LYS B 1 52 ? -8.828 33.875 -10.359 1 74 52 LYS B C 1
ATOM 5778 O O . LYS B 1 52 ? -8.562 33.906 -9.164 1 74 52 LYS B O 1
ATOM 5783 N N . ALA B 1 53 ? -9.016 32.875 -11.133 1 76.12 53 ALA B N 1
ATOM 5784 C CA . ALA B 1 53 ? -8.883 31.578 -10.469 1 76.12 53 ALA B CA 1
ATOM 5785 C C . ALA B 1 53 ? -7.426 31.266 -10.172 1 76.12 53 ALA B C 1
ATOM 5787 O O . ALA B 1 53 ? -7.113 30.656 -9.141 1 76.12 53 ALA B O 1
ATOM 5788 N N . PHE B 1 54 ? -6.625 31.797 -11.047 1 83.06 54 PHE B N 1
ATOM 5789 C CA . PHE B 1 54 ? -5.195 31.547 -10.906 1 83.06 54 PHE B CA 1
ATOM 5790 C C . PHE B 1 54 ? -4.578 32.5 -9.875 1 83.06 54 PHE B C 1
ATOM 5792 O O . PHE B 1 54 ? -3.602 32.125 -9.211 1 83.06 54 PHE B O 1
ATOM 5799 N N . PHE B 1 55 ? -5.191 33.719 -9.742 1 86.06 55 PHE B N 1
ATOM 5800 C CA . PHE B 1 55 ? -4.738 34.719 -8.789 1 86.06 55 PHE B CA 1
ATOM 5801 C C . PHE B 1 55 ? -5.871 35.125 -7.848 1 86.06 55 PHE B C 1
ATOM 5803 O O . PHE B 1 55 ? -6.465 36.188 -8 1 86.06 55 PHE B O 1
ATOM 5810 N N . PRO B 1 56 ? -6.012 34.438 -6.816 1 82.94 56 PRO B N 1
ATOM 5811 C CA . PRO B 1 56 ? -7.113 34.688 -5.887 1 82.94 56 PRO B CA 1
ATOM 5812 C C . PRO B 1 56 ? -7.066 36.094 -5.281 1 82.94 56 PRO B C 1
ATOM 5814 O O . PRO B 1 56 ? -8.086 36.594 -4.789 1 82.94 56 PRO B O 1
ATOM 5817 N N . ILE B 1 57 ? -5.961 36.75 -5.348 1 81.69 57 ILE B N 1
ATOM 5818 C CA . ILE B 1 57 ? -5.832 38.094 -4.805 1 81.69 57 ILE B CA 1
ATOM 5819 C C . ILE B 1 57 ? -6.82 39.031 -5.5 1 81.69 57 ILE B C 1
ATOM 5821 O O . ILE B 1 57 ? -7.34 39.969 -4.883 1 81.69 57 ILE B O 1
ATOM 5825 N N . LEU B 1 58 ? -7.035 38.75 -6.727 1 81.69 58 LEU B N 1
ATOM 5826 C CA . LEU B 1 58 ? -7.902 39.625 -7.516 1 81.69 58 LEU B CA 1
ATOM 5827 C C . LEU B 1 58 ? -9.352 39.5 -7.059 1 81.69 58 LEU B C 1
ATOM 5829 O O . LEU B 1 58 ? -10.148 40.438 -7.25 1 81.69 58 LEU B O 1
ATOM 5833 N N . SER B 1 59 ? -9.672 38.375 -6.406 1 77.69 59 SER B N 1
ATOM 5834 C CA . SER B 1 59 ? -11.039 38.156 -5.949 1 77.69 59 SER B CA 1
ATOM 5835 C C . SER B 1 59 ? -11.242 38.688 -4.535 1 77.69 59 SER B C 1
ATOM 5837 O O . SER B 1 59 ? -12.172 39.469 -4.281 1 77.69 59 SER B O 1
ATOM 5839 N N . TRP B 1 60 ? -10.359 38.438 -3.613 1 77.56 60 TRP B N 1
ATOM 5840 C CA . TRP B 1 60 ? -10.594 38.812 -2.225 1 77.56 60 TRP B CA 1
ATOM 5841 C C . TRP B 1 60 ? -10.188 40.281 -1.985 1 77.56 60 TRP B C 1
ATOM 5843 O O . TRP B 1 60 ? -10.727 40.938 -1.101 1 77.56 60 TRP B O 1
ATOM 5853 N N . LEU B 1 61 ? -9.227 40.844 -2.789 1 80.19 61 LEU B N 1
ATOM 5854 C CA . LEU B 1 61 ? -8.789 42.219 -2.604 1 80.19 61 LEU B CA 1
ATOM 5855 C C . LEU B 1 61 ? -9.922 43.219 -2.922 1 80.19 61 LEU B C 1
ATOM 5857 O O . LEU B 1 61 ? -10.039 44.25 -2.287 1 80.19 61 LEU B O 1
ATOM 5861 N N . LEU B 1 62 ? -10.719 42.75 -3.832 1 76.56 62 LEU B N 1
ATOM 5862 C CA . LEU B 1 62 ? -11.836 43.594 -4.238 1 76.56 62 LEU B CA 1
ATOM 5863 C C . LEU B 1 62 ? -12.914 43.625 -3.162 1 76.56 62 LEU B C 1
ATOM 5865 O O . LEU B 1 62 ? -13.68 44.594 -3.078 1 76.56 62 LEU B O 1
ATOM 5869 N N . GLN B 1 63 ? -12.898 42.594 -2.363 1 79.06 63 GLN B N 1
ATOM 5870 C CA . GLN B 1 63 ? -13.906 42.531 -1.307 1 79.06 63 GLN B CA 1
ATOM 5871 C C . GLN B 1 63 ? -13.32 42.969 0.038 1 79.06 63 GLN B C 1
ATOM 5873 O O . GLN B 1 63 ? -13.992 42.875 1.067 1 79.06 63 GLN B O 1
ATOM 5878 N N . TYR B 1 64 ? -12.172 43.531 -0.013 1 86.62 64 TYR B N 1
ATOM 5879 C CA . TYR B 1 64 ? -11.461 43.875 1.211 1 86.62 64 TYR B CA 1
ATOM 5880 C C . TYR B 1 64 ? -12.086 45.094 1.883 1 86.62 64 TYR B C 1
ATOM 5882 O O . TYR B 1 64 ? -12.266 46.156 1.247 1 86.62 64 TYR B O 1
ATOM 5890 N N . LYS B 1 65 ? -12.5 44.844 3.062 1 85.25 65 LYS B N 1
ATOM 5891 C CA . LYS B 1 65 ? -13.047 45.938 3.854 1 85.25 65 LYS B CA 1
ATOM 5892 C C . LYS B 1 65 ? -11.938 46.688 4.605 1 85.25 65 LYS B C 1
ATOM 5894 O O . LYS B 1 65 ? -11.539 46.281 5.695 1 85.25 65 LYS B O 1
ATOM 5899 N N . VAL B 1 66 ? -11.539 47.812 4.176 1 85.12 66 VAL B N 1
ATOM 5900 C CA . VAL B 1 66 ? -10.383 48.562 4.66 1 85.12 66 VAL B CA 1
ATOM 5901 C C . VAL B 1 66 ? -10.617 49 6.098 1 85.12 66 VAL B C 1
ATOM 5903 O O . VAL B 1 66 ? -9.719 48.938 6.938 1 85.12 66 VAL B O 1
ATOM 5906 N N . ASN B 1 67 ? -11.773 49.375 6.461 1 84.69 67 ASN B N 1
ATOM 5907 C CA . ASN B 1 67 ? -12.062 49.938 7.773 1 84.69 67 ASN B CA 1
ATOM 5908 C C . ASN B 1 67 ? -12.078 48.875 8.859 1 84.69 67 ASN B C 1
ATOM 5910 O O . ASN B 1 67 ? -11.672 49.125 9.992 1 84.69 67 ASN B O 1
ATOM 5914 N N . LYS B 1 68 ? -12.359 47.625 8.477 1 84.5 68 LYS B N 1
ATOM 5915 C CA . LYS B 1 68 ? -12.531 46.594 9.5 1 84.5 68 LYS B CA 1
ATOM 5916 C C . LYS B 1 68 ? -11.328 45.656 9.531 1 84.5 68 LYS B C 1
ATOM 5918 O O . LYS B 1 68 ? -10.992 45.094 10.586 1 84.5 68 LYS B O 1
ATOM 5923 N N . GLN B 1 69 ? -10.609 45.594 8.406 1 88.94 69 GLN B N 1
ATOM 5924 C CA . GLN B 1 69 ? -9.641 44.5 8.312 1 88.94 69 GLN B CA 1
ATOM 5925 C C . GLN B 1 69 ? -8.211 45.062 8.234 1 88.94 69 GLN B C 1
ATOM 5927 O O . GLN B 1 69 ? -7.258 44.344 8.57 1 88.94 69 GLN B O 1
ATOM 5932 N N . LEU B 1 70 ? -7.977 46.312 7.926 1 90.69 70 LEU B N 1
ATOM 5933 C CA . LEU B 1 70 ? -6.652 46.844 7.621 1 90.69 70 LEU B CA 1
ATOM 5934 C C . LEU B 1 70 ? -5.785 46.906 8.875 1 90.69 70 LEU B C 1
ATOM 5936 O O . LEU B 1 70 ? -4.613 46.531 8.836 1 90.69 70 LEU B O 1
ATOM 5940 N N . LEU B 1 71 ? -6.336 47.375 9.945 1 88.62 71 LEU B N 1
ATOM 5941 C CA . LEU B 1 71 ? -5.559 47.5 11.18 1 88.62 71 LEU B CA 1
ATOM 5942 C C . LEU B 1 71 ? -5.148 46.125 11.68 1 88.62 71 LEU B C 1
ATOM 5944 O O . LEU B 1 71 ? -4.02 45.938 12.133 1 88.62 71 LEU B O 1
ATOM 5948 N N . GLY B 1 72 ? -6.043 45.219 11.656 1 88.69 72 GLY B N 1
ATOM 5949 C CA . GLY B 1 72 ? -5.734 43.844 12.062 1 88.69 72 GLY B CA 1
ATOM 5950 C C . GLY B 1 72 ? -4.676 43.219 11.195 1 88.69 72 GLY B C 1
ATOM 5951 O O . GLY B 1 72 ? -3.744 42.594 11.711 1 88.69 72 GLY B O 1
ATOM 5952 N N . ASP B 1 73 ? -4.805 43.375 9.938 1 92.88 73 ASP B N 1
ATOM 5953 C CA . ASP B 1 73 ? -3.854 42.812 9 1 92.88 73 ASP B CA 1
ATOM 5954 C C . ASP B 1 73 ? -2.482 43.469 9.125 1 92.88 73 ASP B C 1
ATOM 5956 O O . ASP B 1 73 ? -1.452 42.812 8.969 1 92.88 73 ASP B O 1
ATOM 5960 N N . LEU B 1 74 ? -2.449 44.719 9.383 1 92.06 74 LEU B N 1
ATOM 5961 C CA . LEU B 1 74 ? -1.192 45.438 9.547 1 92.06 74 LEU B CA 1
ATOM 5962 C C . LEU B 1 74 ? -0.457 44.969 10.797 1 92.06 74 LEU B C 1
ATOM 5964 O O . LEU B 1 74 ? 0.736 44.656 10.742 1 92.06 74 LEU B O 1
ATOM 5968 N N . LEU B 1 75 ? -1.167 44.906 11.859 1 87.56 75 LEU B N 1
ATOM 5969 C CA . LEU B 1 75 ? -0.568 44.438 13.109 1 87.56 75 LEU B CA 1
ATOM 5970 C C . LEU B 1 75 ? -0.099 43 12.992 1 87.56 75 LEU B C 1
ATOM 5972 O O . LEU B 1 75 ? 0.984 42.656 13.469 1 87.56 75 LEU B O 1
ATOM 5976 N N . ALA B 1 76 ? -0.952 42.219 12.391 1 90.81 76 ALA B N 1
ATOM 5977 C CA . ALA B 1 76 ? -0.592 40.844 12.188 1 90.81 76 ALA B CA 1
ATOM 5978 C C . ALA B 1 76 ? 0.641 40.719 11.297 1 90.81 76 ALA B C 1
ATOM 5980 O O . ALA B 1 76 ? 1.521 39.875 11.555 1 90.81 76 ALA B O 1
ATOM 5981 N N . GLY B 1 77 ? 0.695 41.469 10.273 1 92.56 77 GLY B N 1
ATOM 5982 C CA . GLY B 1 77 ? 1.824 41.438 9.359 1 92.56 77 GLY B CA 1
ATOM 5983 C C . GLY B 1 77 ? 3.141 41.812 10.023 1 92.56 77 GLY B C 1
ATOM 5984 O O . GLY B 1 77 ? 4.152 41.125 9.812 1 92.56 77 GLY B O 1
ATOM 5985 N N . ILE B 1 78 ? 3.135 42.75 10.836 1 88.62 78 ILE B N 1
ATOM 5986 C CA . ILE B 1 78 ? 4.328 43.188 11.555 1 88.62 78 ILE B CA 1
ATOM 5987 C C . ILE B 1 78 ? 4.758 42.094 12.547 1 88.62 78 ILE B C 1
ATOM 5989 O O . ILE B 1 78 ? 5.941 41.781 12.633 1 88.62 78 ILE B O 1
ATOM 5993 N N . THR B 1 79 ? 3.785 41.594 13.188 1 85.44 79 THR B N 1
ATOM 5994 C CA . THR B 1 79 ? 4.066 40.562 14.18 1 85.44 79 THR B CA 1
ATOM 5995 C C . THR B 1 79 ? 4.688 39.344 13.508 1 85.44 79 THR B C 1
ATOM 5997 O O . THR B 1 79 ? 5.652 38.781 14.023 1 85.44 79 THR B O 1
ATOM 6000 N N . ILE B 1 80 ? 4.148 38.969 12.414 1 88.88 80 ILE B N 1
ATOM 6001 C CA . ILE B 1 80 ? 4.633 37.781 11.703 1 88.88 80 ILE B CA 1
ATOM 6002 C C . ILE B 1 80 ? 6.043 38.062 11.172 1 88.88 80 ILE B C 1
ATOM 6004 O O . ILE B 1 80 ? 6.883 37.156 11.164 1 88.88 80 ILE B O 1
ATOM 6008 N N . ALA B 1 81 ? 6.277 39.219 10.695 1 89.81 81 ALA B N 1
ATOM 6009 C CA . ALA B 1 81 ? 7.594 39.562 10.164 1 89.81 81 ALA B CA 1
ATOM 6010 C C . ALA B 1 81 ? 8.672 39.375 11.227 1 89.81 81 ALA B C 1
ATOM 6012 O O . ALA B 1 81 ? 9.75 38.875 10.945 1 89.81 81 ALA B O 1
ATOM 6013 N N . VAL B 1 82 ? 8.367 39.781 12.375 1 82.62 82 VAL B N 1
ATOM 6014 C CA . VAL B 1 82 ? 9.32 39.75 13.484 1 82.62 82 VAL B CA 1
ATOM 6015 C C . VAL B 1 82 ? 9.609 38.312 13.883 1 82.62 82 VAL B C 1
ATOM 6017 O O . VAL B 1 82 ? 10.711 38 14.336 1 82.62 82 VAL B O 1
ATOM 6020 N N . VAL B 1 83 ? 8.68 37.5 13.648 1 83.12 83 VAL B N 1
ATOM 6021 C CA . VAL B 1 83 ? 8.867 36.094 14 1 83.12 83 VAL B CA 1
ATOM 6022 C C . VAL B 1 83 ? 9.469 35.344 12.812 1 83.12 83 VAL B C 1
ATOM 6024 O O . VAL B 1 83 ? 10.312 34.469 12.984 1 83.12 83 VAL B O 1
ATOM 6027 N N . ASN B 1 84 ? 9.055 35.688 11.641 1 88.19 84 ASN B N 1
ATOM 6028 C CA . ASN B 1 84 ? 9.43 34.969 10.414 1 88.19 84 ASN B CA 1
ATOM 6029 C C . ASN B 1 84 ? 10.922 35.125 10.117 1 88.19 84 ASN B C 1
ATOM 6031 O O . ASN B 1 84 ? 11.547 34.156 9.648 1 88.19 84 ASN B O 1
ATOM 6035 N N . VAL B 1 85 ? 11.516 36.188 10.422 1 87.75 85 VAL B N 1
ATOM 6036 C CA . VAL B 1 85 ? 12.906 36.469 10.062 1 87.75 85 VAL B CA 1
ATOM 6037 C C . VAL B 1 85 ? 13.844 35.625 10.898 1 87.75 85 VAL B C 1
ATOM 6039 O O . VAL B 1 85 ? 14.625 34.844 10.359 1 87.75 85 VAL B O 1
ATOM 6042 N N . PRO B 1 86 ? 13.688 35.688 12.227 1 84.75 86 PRO B N 1
ATOM 6043 C CA . PRO B 1 86 ? 14.562 34.812 13.016 1 84.75 86 PRO B CA 1
ATOM 6044 C C . PRO B 1 86 ? 14.344 33.344 12.711 1 84.75 86 PRO B C 1
ATOM 6046 O O . PRO B 1 86 ? 15.297 32.562 12.664 1 84.75 86 PRO B O 1
ATOM 6049 N N . GLN B 1 87 ? 13.133 32.938 12.523 1 84.94 87 GLN B N 1
ATOM 6050 C CA . GLN B 1 87 ? 12.828 31.562 12.211 1 84.94 87 GLN B CA 1
ATOM 6051 C C . GLN B 1 87 ? 13.438 31.156 10.867 1 84.94 87 GLN B C 1
ATOM 6053 O O . GLN B 1 87 ? 14 30.062 10.742 1 84.94 87 GLN B O 1
ATOM 6058 N N . GLY B 1 88 ? 13.25 32 9.93 1 89.5 88 GLY B N 1
ATOM 6059 C CA . GLY B 1 88 ? 13.836 31.719 8.625 1 89.5 88 GLY B CA 1
ATOM 6060 C C . GLY B 1 88 ? 15.344 31.531 8.68 1 89.5 88 GLY B C 1
ATOM 6061 O O . GLY B 1 88 ? 15.891 30.641 8.023 1 89.5 88 GLY B O 1
ATOM 6062 N N . MET B 1 89 ? 16.016 32.344 9.469 1 87.19 89 MET B N 1
ATOM 6063 C CA . MET B 1 89 ? 17.453 32.25 9.633 1 87.19 89 MET B CA 1
ATOM 6064 C C . MET B 1 89 ? 17.859 30.938 10.312 1 87.19 89 MET B C 1
ATOM 6066 O O . MET B 1 89 ? 18.844 30.312 9.938 1 87.19 89 MET B O 1
ATOM 6070 N N . ALA B 1 90 ? 17.047 30.625 11.234 1 85.25 90 ALA B N 1
ATOM 6071 C CA . ALA B 1 90 ? 17.297 29.375 11.945 1 85.25 90 ALA B CA 1
ATOM 6072 C C . ALA B 1 90 ? 17.125 28.172 11.016 1 85.25 90 ALA B C 1
ATOM 6074 O O . ALA B 1 90 ? 17.906 27.219 11.07 1 85.25 90 ALA B O 1
ATOM 6075 N N . PHE B 1 91 ? 16.141 28.188 10.156 1 89.19 91 PHE B N 1
ATOM 6076 C CA . PHE B 1 91 ? 15.867 27.078 9.242 1 89.19 91 PHE B CA 1
ATOM 6077 C C . PHE B 1 91 ? 16.938 26.984 8.164 1 89.19 91 PHE B C 1
ATOM 6079 O O . PHE B 1 91 ? 17.203 25.906 7.645 1 89.19 91 PHE B O 1
ATOM 6086 N N . ALA B 1 92 ? 17.516 28.094 7.828 1 88.88 92 ALA B N 1
ATOM 6087 C CA . ALA B 1 92 ? 18.578 28.094 6.836 1 88.88 92 ALA B CA 1
ATOM 6088 C C . ALA B 1 92 ? 19.734 27.188 7.277 1 88.88 92 ALA B C 1
ATOM 6090 O O . ALA B 1 92 ? 20.328 26.484 6.457 1 88.88 92 ALA B O 1
ATOM 6091 N N . ALA B 1 93 ? 19.953 27.203 8.5 1 82.12 93 ALA B N 1
ATOM 6092 C CA . ALA B 1 93 ? 21.031 26.375 9.047 1 82.12 93 ALA B CA 1
ATOM 6093 C C . ALA B 1 93 ? 20.734 24.891 8.836 1 82.12 93 ALA B C 1
ATOM 6095 O O . ALA B 1 93 ? 21.656 24.094 8.633 1 82.12 93 ALA B O 1
ATOM 6096 N N . LEU B 1 94 ? 19.531 24.578 8.789 1 83.75 94 LEU B N 1
ATOM 6097 C CA . LEU B 1 94 ? 19.125 23.188 8.602 1 83.75 94 LEU B CA 1
ATOM 6098 C C . LEU B 1 94 ? 19.406 22.719 7.172 1 83.75 94 LEU B C 1
ATOM 6100 O O . LEU B 1 94 ? 19.5 21.516 6.91 1 83.75 94 LEU B O 1
ATOM 6104 N N . THR B 1 95 ? 19.484 23.656 6.301 1 87.88 95 THR B N 1
ATOM 6105 C CA . THR B 1 95 ? 19.719 23.359 4.891 1 87.88 95 THR B CA 1
ATOM 6106 C C . THR B 1 95 ? 21.188 23.594 4.52 1 87.88 95 THR B C 1
ATOM 6108 O O . THR B 1 95 ? 21.547 23.594 3.342 1 87.88 95 THR B O 1
ATOM 6111 N N . PHE B 1 96 ? 22 23.984 5.461 1 83.56 96 PHE B N 1
ATOM 6112 C CA . PHE B 1 96 ? 23.438 24.234 5.297 1 83.56 96 PHE B CA 1
ATOM 6113 C C . PHE B 1 96 ? 23.672 25.547 4.57 1 83.56 96 PHE B C 1
ATOM 6115 O O . PHE B 1 96 ? 24.641 25.688 3.826 1 83.56 96 PHE B O 1
ATOM 6122 N N . LEU B 1 97 ? 22.766 26.391 4.754 1 88.5 97 LEU B N 1
ATOM 6123 C CA . LEU B 1 97 ? 22.906 27.719 4.156 1 88.5 97 LEU B CA 1
ATOM 6124 C C . LEU B 1 97 ? 23.203 28.766 5.219 1 88.5 97 LEU B C 1
ATOM 6126 O O . LEU B 1 97 ? 22.828 28.594 6.383 1 88.5 97 LEU B O 1
ATOM 6130 N N . PRO B 1 98 ? 23.875 29.766 4.812 1 87.19 98 PRO B N 1
ATOM 6131 C CA . PRO B 1 98 ? 24.062 30.875 5.75 1 87.19 98 PRO B CA 1
ATOM 6132 C C . PRO B 1 98 ? 22.734 31.5 6.184 1 87.19 98 PRO B C 1
ATOM 6134 O O . PRO B 1 98 ? 21.766 31.5 5.426 1 87.19 98 PRO B O 1
ATOM 6137 N N . PRO B 1 99 ? 22.688 32.031 7.32 1 86.88 99 PRO B N 1
ATOM 6138 C CA . PRO B 1 99 ? 21.469 32.594 7.902 1 86.88 99 PRO B CA 1
ATOM 6139 C C . PRO B 1 99 ? 20.844 33.688 7.039 1 86.88 99 PRO B C 1
ATOM 6141 O O . PRO B 1 99 ? 19.641 33.938 7.121 1 86.88 99 PRO B O 1
ATOM 6144 N N . VAL B 1 100 ? 21.672 34.344 6.176 1 87.56 100 VAL B N 1
ATOM 6145 C CA . VAL B 1 100 ? 21.172 35.406 5.348 1 87.56 100 VAL B CA 1
ATOM 6146 C C . VAL B 1 100 ? 20.047 34.906 4.441 1 87.56 100 VAL B C 1
ATOM 6148 O O . VAL B 1 100 ? 19.125 35.656 4.09 1 87.56 100 VAL B O 1
ATOM 6151 N N . TYR B 1 101 ? 20.031 33.688 4.109 1 90.88 101 TYR B N 1
ATOM 6152 C CA . TYR B 1 101 ? 19.031 33.094 3.236 1 90.88 101 TYR B CA 1
ATOM 6153 C C . TYR B 1 101 ? 17.672 33.031 3.936 1 90.88 101 TYR B C 1
ATOM 6155 O O . TYR B 1 101 ? 16.641 32.844 3.285 1 90.88 101 TYR B O 1
ATOM 6163 N N . GLY B 1 102 ? 17.703 33.125 5.211 1 90.06 102 GLY B N 1
ATOM 6164 C CA . GLY B 1 102 ? 16.469 33.25 5.977 1 90.06 102 GLY B CA 1
ATOM 6165 C C . GLY B 1 102 ? 15.672 34.5 5.656 1 90.06 102 GLY B C 1
ATOM 6166 O O . GLY B 1 102 ? 14.438 34.469 5.688 1 90.06 102 GLY B O 1
ATOM 6167 N N . LEU B 1 103 ? 16.391 35.531 5.348 1 90.31 103 LEU B N 1
ATOM 6168 C CA . LEU B 1 103 ? 15.727 36.781 4.961 1 90.31 103 LEU B CA 1
ATOM 6169 C C . LEU B 1 103 ? 15.039 36.625 3.605 1 90.31 103 LEU B C 1
ATOM 6171 O O . LEU B 1 103 ? 13.914 37.094 3.422 1 90.31 103 LEU B O 1
ATOM 6175 N N . TYR B 1 104 ? 15.688 35.938 2.713 1 93.94 104 TYR B N 1
ATOM 6176 C CA . TYR B 1 104 ? 15.141 35.75 1.37 1 93.94 104 TYR B CA 1
ATOM 6177 C C . TYR B 1 104 ? 13.875 34.906 1.399 1 93.94 104 TYR B C 1
ATOM 6179 O O . TYR B 1 104 ? 12.891 35.25 0.731 1 93.94 104 TYR B O 1
ATOM 6187 N N . ILE B 1 105 ? 13.883 33.844 2.199 1 94.94 105 ILE B N 1
ATOM 6188 C CA . ILE B 1 105 ? 12.773 32.906 2.236 1 94.94 105 ILE B CA 1
ATOM 6189 C C . ILE B 1 105 ? 11.555 33.562 2.865 1 94.94 105 ILE B C 1
ATOM 6191 O O . ILE B 1 105 ? 10.414 33.188 2.578 1 94.94 105 ILE B O 1
ATOM 6195 N N . SER B 1 106 ? 11.805 34.562 3.734 1 94.38 106 SER B N 1
ATOM 6196 C CA . SER B 1 106 ? 10.727 35.25 4.426 1 94.38 106 SER B CA 1
ATOM 6197 C C . SER B 1 106 ? 10.117 36.344 3.545 1 94.38 106 SER B C 1
ATOM 6199 O O . SER B 1 106 ? 9.148 37 3.939 1 94.38 106 SER B O 1
ATOM 6201 N N . PHE B 1 107 ? 10.641 36.5 2.334 1 95.25 107 PHE B N 1
ATOM 6202 C CA . PHE B 1 107 ? 10.18 37.562 1.472 1 95.25 107 PHE B CA 1
ATOM 6203 C C . PHE B 1 107 ? 9.672 37.031 0.144 1 95.25 107 PHE B C 1
ATOM 6205 O O . PHE B 1 107 ? 8.469 37.094 -0.142 1 95.25 107 PHE B O 1
ATOM 6212 N N . PHE B 1 108 ? 10.469 36.375 -0.621 1 95.56 108 PHE B N 1
ATOM 6213 C CA . PHE B 1 108 ? 10.188 36.062 -2.018 1 95.56 108 PHE B CA 1
ATOM 6214 C C . PHE B 1 108 ? 9.039 35.062 -2.131 1 95.56 108 PHE B C 1
ATOM 6216 O O . PHE B 1 108 ? 8.062 35.312 -2.834 1 95.56 108 PHE B O 1
ATOM 6223 N N . PRO B 1 109 ? 9.164 33.906 -1.501 1 96.75 109 PRO B N 1
ATOM 6224 C CA . PRO B 1 109 ? 8.047 33 -1.655 1 96.75 109 PRO B CA 1
ATOM 6225 C C . PRO B 1 109 ? 6.75 33.531 -1.046 1 96.75 109 PRO B C 1
ATOM 6227 O O . PRO B 1 109 ? 5.66 33.156 -1.501 1 96.75 109 PRO B O 1
ATOM 6230 N N . VAL B 1 110 ? 6.848 34.344 -0.04 1 96.31 110 VAL B N 1
ATOM 6231 C CA . VAL B 1 110 ? 5.68 34.906 0.634 1 96.31 110 VAL B CA 1
ATOM 6232 C C . VAL B 1 110 ? 4.906 35.812 -0.33 1 96.31 110 VAL B C 1
ATOM 6234 O O . VAL B 1 110 ? 3.676 35.75 -0.376 1 96.31 110 VAL B O 1
ATOM 6237 N N . ILE B 1 111 ? 5.621 36.562 -1.153 1 95.5 111 ILE B N 1
ATOM 6238 C CA . ILE B 1 111 ? 4.98 37.438 -2.113 1 95.5 111 ILE B CA 1
ATOM 6239 C C . ILE B 1 111 ? 4.191 36.625 -3.131 1 95.5 111 ILE B C 1
ATOM 6241 O O . ILE B 1 111 ? 3.08 37 -3.514 1 95.5 111 ILE B O 1
ATOM 6245 N N . VAL B 1 112 ? 4.762 35.594 -3.533 1 95.75 112 VAL B N 1
ATOM 6246 C CA . VAL B 1 112 ? 4.109 34.75 -4.523 1 95.75 112 VAL B CA 1
ATOM 6247 C C . VAL B 1 112 ? 2.852 34.125 -3.918 1 95.75 112 VAL B C 1
ATOM 6249 O O . VAL B 1 112 ? 1.808 34.062 -4.57 1 95.75 112 VAL B O 1
ATOM 6252 N N . TYR B 1 113 ? 2.957 33.688 -2.689 1 95.38 113 TYR B N 1
ATOM 6253 C CA . TYR B 1 113 ? 1.804 33.062 -2.043 1 95.38 113 TYR B CA 1
ATOM 6254 C C . TYR B 1 113 ? 0.684 34.062 -1.842 1 95.38 113 TYR B C 1
ATOM 6256 O O . TYR B 1 113 ? -0.497 33.719 -1.95 1 95.38 113 TYR B O 1
ATOM 6264 N N . VAL B 1 114 ? 1.014 35.281 -1.531 1 94.31 114 VAL B N 1
ATOM 6265 C CA . VAL B 1 114 ? 0.017 36.344 -1.352 1 94.31 114 VAL B CA 1
ATOM 6266 C C . VAL B 1 114 ? -0.81 36.5 -2.627 1 94.31 114 VAL B C 1
ATOM 6268 O O . VAL B 1 114 ? -2.025 36.688 -2.566 1 94.31 114 VAL B O 1
ATOM 6271 N N . LEU B 1 115 ? -0.176 36.281 -3.713 1 94.06 115 LEU B N 1
ATOM 6272 C CA . LEU B 1 115 ? -0.835 36.5 -5 1 94.06 115 LEU B CA 1
ATOM 6273 C C . LEU B 1 115 ? -1.671 35.281 -5.375 1 94.06 115 LEU B C 1
ATOM 6275 O O . LEU B 1 115 ? -2.721 35.406 -6.008 1 94.06 115 LEU B O 1
ATOM 6279 N N . MET B 1 116 ? -1.198 34.125 -4.914 1 94.44 116 MET B N 1
ATOM 6280 C CA . MET B 1 116 ? -1.788 32.938 -5.52 1 94.44 116 MET B CA 1
ATOM 6281 C C . MET B 1 116 ? -2.449 32.062 -4.461 1 94.44 116 MET B C 1
ATOM 6283 O O . MET B 1 116 ? -3.207 31.141 -4.793 1 94.44 116 MET B O 1
ATOM 6287 N N . GLY B 1 117 ? -2.264 32.281 -3.264 1 92.56 117 GLY B N 1
ATOM 6288 C CA . GLY B 1 117 ? -2.797 31.438 -2.209 1 92.56 117 GLY B CA 1
ATOM 6289 C C . GLY B 1 117 ? -4.297 31.578 -2.035 1 92.56 117 GLY B C 1
ATOM 6290 O O . GLY B 1 117 ? -4.855 32.656 -2.24 1 92.56 117 GLY B O 1
ATOM 6291 N N . SER B 1 118 ? -4.953 30.453 -1.613 1 90.88 118 SER B N 1
ATOM 6292 C CA . SER B 1 118 ? -6.398 30.484 -1.407 1 90.88 118 SER B CA 1
ATOM 6293 C C . SER B 1 118 ? -6.746 30.562 0.075 1 90.88 118 SER B C 1
ATOM 6295 O O . SER B 1 118 ? -7.875 30.906 0.435 1 90.88 118 SER B O 1
ATOM 6297 N N . CYS B 1 119 ? -5.805 30.297 0.927 1 91.44 119 CYS B N 1
ATOM 6298 C CA . CYS B 1 119 ? -6.043 30.359 2.365 1 91.44 119 CYS B CA 1
ATOM 6299 C C . CYS B 1 119 ? -5.805 31.766 2.904 1 91.44 119 CYS B C 1
ATOM 6301 O O . CYS B 1 119 ? -4.691 32.281 2.828 1 91.44 119 CYS B O 1
ATOM 6303 N N . HIS B 1 120 ? -6.742 32.312 3.572 1 90.81 120 HIS B N 1
ATOM 6304 C CA . HIS B 1 120 ? -6.691 33.688 4.027 1 90.81 120 HIS B CA 1
ATOM 6305 C C . HIS B 1 120 ? -5.773 33.844 5.234 1 90.81 120 HIS B C 1
ATOM 6307 O O . HIS B 1 120 ? -5.188 34.906 5.445 1 90.81 120 HIS B O 1
ATOM 6313 N N . HIS B 1 121 ? -5.633 32.844 5.953 1 90.62 121 HIS B N 1
ATOM 6314 C CA . HIS B 1 121 ? -4.914 32.938 7.219 1 90.62 121 HIS B CA 1
ATOM 6315 C C . HIS B 1 121 ? -3.58 32.188 7.152 1 90.62 121 HIS B C 1
ATOM 6317 O O . HIS B 1 121 ? -2.893 32.062 8.164 1 90.62 121 HIS B O 1
ATOM 6323 N N . GLN B 1 122 ? -3.221 31.781 5.93 1 91.44 122 GLN B N 1
ATOM 6324 C CA . GLN B 1 122 ? -1.971 31.031 5.793 1 91.44 122 GLN B CA 1
ATOM 6325 C C . GLN B 1 122 ? -0.765 31.969 5.906 1 91.44 122 GLN B C 1
ATOM 6327 O O . GLN B 1 122 ? -0.805 33.094 5.438 1 91.44 122 GLN B O 1
ATOM 6332 N N . SER B 1 123 ? 0.209 31.547 6.641 1 91.44 123 SER B N 1
ATOM 6333 C CA . SER B 1 123 ? 1.491 32.25 6.691 1 91.44 123 SER B CA 1
ATOM 6334 C C . SER B 1 123 ? 2.592 31.422 6.031 1 91.44 123 SER B C 1
ATOM 6336 O O . SER B 1 123 ? 3.02 30.391 6.574 1 91.44 123 SER B O 1
ATOM 6338 N N . TRP B 1 124 ? 3.035 31.875 4.906 1 93.62 124 TRP B N 1
ATOM 6339 C CA . TRP B 1 124 ? 4.027 31.156 4.109 1 93.62 124 TRP B CA 1
ATOM 6340 C C . TRP B 1 124 ? 5.438 31.625 4.453 1 93.62 124 TRP B C 1
ATOM 6342 O O . TRP B 1 124 ? 5.637 32.781 4.863 1 93.62 124 TRP B O 1
ATOM 6352 N N . GLY B 1 125 ? 6.406 30.844 4.5 1 93.5 125 GLY B N 1
ATOM 6353 C CA . GLY B 1 125 ? 7.789 31.156 4.82 1 93.5 125 GLY B CA 1
ATOM 6354 C C . GLY B 1 125 ? 8.641 29.938 5.082 1 93.5 125 GLY B C 1
ATOM 6355 O O . GLY B 1 125 ? 8.484 28.906 4.422 1 93.5 125 GLY B O 1
ATOM 6356 N N . GLY B 1 126 ? 9.523 30.141 5.957 1 91.38 126 GLY B N 1
ATOM 6357 C CA . GLY B 1 126 ? 10.336 29 6.336 1 91.38 126 GLY B CA 1
ATOM 6358 C C . GLY B 1 126 ? 9.555 27.906 7.047 1 91.38 126 GLY B C 1
ATOM 6359 O O . GLY B 1 126 ? 8.656 28.203 7.832 1 91.38 126 GLY B O 1
ATOM 6360 N N . PHE B 1 127 ? 9.883 26.719 6.738 1 89.75 127 PHE B N 1
ATOM 6361 C CA . PHE B 1 127 ? 9.211 25.547 7.289 1 89.75 127 PHE B CA 1
ATOM 6362 C C . PHE B 1 127 ? 10.227 24.5 7.715 1 89.75 127 PHE B C 1
ATOM 6364 O O . PHE B 1 127 ? 11.016 24.016 6.898 1 89.75 127 PHE B O 1
ATOM 6371 N N . GLY B 1 128 ? 10.172 24.125 8.977 1 85.56 128 GLY B N 1
ATOM 6372 C CA . GLY B 1 128 ? 11.164 23.25 9.562 1 85.56 128 GLY B CA 1
ATOM 6373 C C . GLY B 1 128 ? 11.234 21.891 8.883 1 85.56 128 GLY B C 1
ATOM 6374 O O . GLY B 1 128 ? 12.328 21.375 8.641 1 85.56 128 GLY B O 1
ATOM 6375 N N . VAL B 1 129 ? 10.133 21.328 8.578 1 85.62 129 VAL B N 1
ATOM 6376 C CA . VAL B 1 129 ? 10.094 19.984 8.023 1 85.62 129 VAL B CA 1
ATOM 6377 C C . VAL B 1 129 ? 10.734 19.984 6.637 1 85.62 129 VAL B C 1
ATOM 6379 O O . VAL B 1 129 ? 11.555 19.109 6.328 1 85.62 129 VAL B O 1
ATOM 6382 N N . SER B 1 130 ? 10.383 20.906 5.836 1 92.12 130 SER B N 1
ATOM 6383 C CA . SER B 1 130 ? 10.977 20.969 4.504 1 92.12 130 SER B CA 1
ATOM 6384 C C . SER B 1 130 ? 12.461 21.281 4.578 1 92.12 130 SER B C 1
ATOM 6386 O O . SER B 1 130 ? 13.25 20.812 3.754 1 92.12 130 SER B O 1
ATOM 6388 N N . ALA B 1 131 ? 12.844 22.031 5.57 1 91.25 131 ALA B N 1
ATOM 6389 C CA . ALA B 1 131 ? 14.25 22.406 5.73 1 91.25 131 ALA B CA 1
ATOM 6390 C C . ALA B 1 131 ? 15.109 21.203 6.074 1 91.25 131 ALA B C 1
ATOM 6392 O O . ALA B 1 131 ? 16.172 21 5.492 1 91.25 131 ALA B O 1
ATOM 6393 N N . ILE B 1 132 ? 14.617 20.484 6.938 1 84.5 132 ILE B N 1
ATOM 6394 C CA . ILE B 1 132 ? 15.391 19.312 7.34 1 84.5 132 ILE B CA 1
ATOM 6395 C C . ILE B 1 132 ? 15.453 18.312 6.188 1 84.5 132 ILE B C 1
ATOM 6397 O O . ILE B 1 132 ? 16.484 17.656 5.984 1 84.5 132 ILE B O 1
ATOM 6401 N N . MET B 1 133 ? 14.359 18.141 5.504 1 89.31 133 MET B N 1
ATOM 6402 C CA . MET B 1 133 ? 14.344 17.219 4.367 1 89.31 133 MET B CA 1
ATOM 6403 C C . MET B 1 133 ? 15.297 17.688 3.273 1 89.31 133 MET B C 1
ATOM 6405 O O . MET B 1 133 ? 16.016 16.891 2.682 1 89.31 133 MET B O 1
ATOM 6409 N N . SER B 1 134 ? 15.281 18.953 3.043 1 92.56 134 SER B N 1
ATOM 6410 C CA . SER B 1 134 ? 16.203 19.531 2.062 1 92.56 134 SER B CA 1
ATOM 6411 C C . SER B 1 134 ? 17.641 19.359 2.508 1 92.56 134 SER B C 1
ATOM 6413 O O . SER B 1 134 ? 18.531 19.094 1.688 1 92.56 134 SER B O 1
ATOM 6415 N N . GLY B 1 135 ? 17.859 19.641 3.766 1 88.88 135 GLY B N 1
ATOM 6416 C CA . GLY B 1 135 ? 19.203 19.453 4.301 1 88.88 135 GLY B CA 1
ATOM 6417 C C . GLY B 1 135 ? 19.719 18.031 4.133 1 88.88 135 GLY B C 1
ATOM 6418 O O . GLY B 1 135 ? 20.875 17.828 3.795 1 88.88 135 GLY B O 1
ATOM 6419 N N . ALA B 1 136 ? 18.859 17.141 4.363 1 84.69 136 ALA B N 1
ATOM 6420 C CA . ALA B 1 136 ? 19.234 15.742 4.199 1 84.69 136 ALA B CA 1
ATOM 6421 C C . ALA B 1 136 ? 19.578 15.43 2.748 1 84.69 136 ALA B C 1
ATOM 6423 O O . ALA B 1 136 ? 20.516 14.672 2.475 1 84.69 136 ALA B O 1
ATOM 6424 N N . ALA B 1 137 ? 18.844 15.945 1.885 1 89.31 137 ALA B N 1
ATOM 6425 C CA . ALA B 1 137 ? 19.109 15.75 0.462 1 89.31 137 ALA B CA 1
ATOM 6426 C C . ALA B 1 137 ? 20.453 16.359 0.069 1 89.31 137 ALA B C 1
ATOM 6428 O O . ALA B 1 137 ? 21.203 15.75 -0.699 1 89.31 137 ALA B O 1
ATOM 6429 N N . VAL B 1 138 ? 20.719 17.531 0.604 1 90.38 138 VAL B N 1
ATOM 6430 C CA . VAL B 1 138 ? 21.984 18.219 0.328 1 90.38 138 VAL B CA 1
ATOM 6431 C C . VAL B 1 138 ? 23.156 17.375 0.844 1 90.38 138 VAL B C 1
ATOM 6433 O O . VAL B 1 138 ? 24.141 17.156 0.135 1 90.38 138 VAL B O 1
ATOM 6436 N N . SER B 1 139 ? 22.984 16.906 2.01 1 84.06 139 SER B N 1
ATOM 6437 C CA . SER B 1 139 ? 24.031 16.078 2.609 1 84.06 139 SER B CA 1
ATOM 6438 C C . SER B 1 139 ? 24.266 14.812 1.798 1 84.06 139 SER B C 1
ATOM 6440 O O . SER B 1 139 ? 25.422 14.414 1.591 1 84.06 139 SER B O 1
ATOM 6442 N N . ARG B 1 140 ? 23.281 14.203 1.345 1 82.38 140 ARG B N 1
ATOM 6443 C CA . ARG B 1 140 ? 23.391 12.969 0.575 1 82.38 140 ARG B CA 1
ATOM 6444 C C . ARG B 1 140 ? 24.109 13.211 -0.744 1 82.38 140 ARG B C 1
ATOM 6446 O O . ARG B 1 140 ? 25.016 12.453 -1.102 1 82.38 140 ARG B O 1
ATOM 6453 N N . VAL B 1 141 ? 23.766 14.227 -1.451 1 87.25 141 VAL B N 1
ATOM 6454 C CA . VAL B 1 141 ? 24.328 14.5 -2.771 1 87.25 141 VAL B CA 1
ATOM 6455 C C . VAL B 1 141 ? 25.766 14.984 -2.631 1 87.25 141 VAL B C 1
ATOM 6457 O O . VAL B 1 141 ? 26.609 14.703 -3.484 1 87.25 141 VAL B O 1
ATOM 6460 N N . MET B 1 142 ? 26.016 15.711 -1.557 1 84.12 142 MET B N 1
ATOM 6461 C CA . MET B 1 142 ? 27.375 16.172 -1.295 1 84.12 142 MET B CA 1
ATOM 6462 C C . MET B 1 142 ? 28.312 14.977 -1.043 1 84.12 142 MET B C 1
ATOM 6464 O O . MET B 1 142 ? 29.484 15.008 -1.423 1 84.12 142 MET B O 1
ATOM 6468 N N . SER B 1 143 ? 27.781 13.906 -0.516 1 74.69 143 SER B N 1
ATOM 6469 C CA . SER B 1 143 ? 28.562 12.711 -0.213 1 74.69 143 SER B CA 1
ATOM 6470 C C . SER B 1 143 ? 28.812 11.875 -1.468 1 74.69 143 SER B C 1
ATOM 6472 O O . SER B 1 143 ? 29.797 11.141 -1.546 1 74.69 143 SER B O 1
ATOM 6474 N N . LEU B 1 144 ? 27.875 11.836 -2.422 1 63.44 144 LEU B N 1
ATOM 6475 C CA . LEU B 1 144 ? 28.016 11.086 -3.662 1 63.44 144 LEU B CA 1
ATOM 6476 C C . LEU B 1 144 ? 29.234 11.555 -4.445 1 63.44 144 LEU B C 1
ATOM 6478 O O . LEU B 1 144 ? 29.922 10.742 -5.066 1 63.44 144 LEU B O 1
ATOM 6482 N N . LYS B 1 145 ? 29.422 12.742 -4.66 1 54.28 145 LYS B N 1
ATOM 6483 C CA . LYS B 1 145 ? 30.547 13.258 -5.434 1 54.28 145 LYS B CA 1
ATOM 6484 C C . LYS B 1 145 ? 31.875 12.984 -4.727 1 54.28 145 LYS B C 1
ATOM 6486 O O . LYS B 1 145 ? 32.906 12.891 -5.371 1 54.28 145 LYS B O 1
ATOM 6491 N N . GLY B 1 146 ? 31.969 13.148 -3.518 1 44.16 146 GLY B N 1
ATOM 6492 C CA . GLY B 1 146 ? 33.219 12.844 -2.855 1 44.16 146 GLY B CA 1
ATOM 6493 C C . GLY B 1 146 ? 33.75 11.453 -3.178 1 44.16 146 GLY B C 1
ATOM 6494 O O . GLY B 1 146 ? 34.938 11.211 -3.115 1 44.16 146 GLY B O 1
ATOM 6495 N N . GLU B 1 147 ? 32.844 10.477 -3.393 1 40.06 147 GLU B N 1
ATOM 6496 C CA . GLU B 1 147 ? 33.375 9.148 -3.711 1 40.06 147 GLU B CA 1
ATOM 6497 C C . GLU B 1 147 ? 34 9.117 -5.094 1 40.06 147 GLU B C 1
ATOM 6499 O O . GLU B 1 147 ? 34.875 8.305 -5.359 1 40.06 147 GLU B O 1
ATOM 6504 N N . THR B 1 148 ? 33.531 9.773 -6.09 1 32.91 148 THR B N 1
ATOM 6505 C CA . THR B 1 148 ? 34.25 9.688 -7.359 1 32.91 148 THR B CA 1
ATOM 6506 C C . THR B 1 148 ? 35.625 10.32 -7.246 1 32.91 148 THR B C 1
ATOM 6508 O O . THR B 1 148 ? 36.438 10.242 -8.18 1 32.91 148 THR B O 1
ATOM 6511 N N . LEU B 1 149 ? 35.906 11.516 -6.629 1 29.06 149 LEU B N 1
ATOM 6512 C CA . LEU B 1 149 ? 37.312 11.891 -6.5 1 29.06 149 LEU B CA 1
ATOM 6513 C C . LEU B 1 149 ? 38.062 10.867 -5.68 1 29.06 149 LEU B C 1
ATOM 6515 O O . LEU B 1 149 ? 37.594 10.398 -4.645 1 29.06 149 LEU B O 1
ATOM 6519 N N . GLY B 1 150 ? 39.031 10.016 -6.191 1 28.11 150 GLY B N 1
ATOM 6520 C CA . GLY B 1 150 ? 40 9.008 -5.836 1 28.11 150 GLY B CA 1
ATOM 6521 C C . GLY B 1 150 ? 40.406 9.047 -4.375 1 28.11 150 GLY B C 1
ATOM 6522 O O . GLY B 1 150 ? 41.312 8.352 -3.957 1 28.11 150 GLY B O 1
ATOM 6523 N N . GLN B 1 151 ? 40.812 10.234 -3.785 1 26.94 151 GLN B N 1
ATOM 6524 C CA . GLN B 1 151 ? 41.562 10.047 -2.541 1 26.94 151 GLN B CA 1
ATOM 6525 C C . GLN B 1 151 ? 40.812 9.117 -1.592 1 26.94 151 GLN B C 1
ATOM 6527 O O . GLN B 1 151 ? 39.625 9.289 -1.345 1 26.94 151 GLN B O 1
ATOM 6532 N N . THR B 1 152 ? 41.219 7.785 -1.483 1 26.94 152 THR B N 1
ATOM 6533 C CA . THR B 1 152 ? 41.125 6.578 -0.669 1 26.94 152 THR B CA 1
ATOM 6534 C C . THR B 1 152 ? 40.656 6.914 0.746 1 26.94 152 THR B C 1
ATOM 6536 O O . THR B 1 152 ? 40.5 6.02 1.581 1 26.94 152 THR B O 1
ATOM 6539 N N . GLY B 1 153 ? 41.344 7.992 1.376 1 25.12 153 GLY B N 1
ATOM 6540 C CA . GLY B 1 153 ? 41.219 7.902 2.82 1 25.12 153 GLY B CA 1
ATOM 6541 C C . GLY B 1 153 ? 39.781 7.629 3.264 1 25.12 153 GLY B C 1
ATOM 6542 O O . GLY B 1 153 ? 38.844 8.117 2.648 1 25.12 153 GLY B O 1
ATOM 6543 N N . LEU B 1 154 ? 39.469 6.383 3.668 1 25.59 154 LEU B N 1
ATOM 6544 C CA . LEU B 1 154 ? 38.5 5.984 4.684 1 25.59 154 LEU B CA 1
ATOM 6545 C C . LEU B 1 154 ? 38.031 7.184 5.504 1 25.59 154 LEU B C 1
ATOM 6547 O O . LEU B 1 154 ? 37.531 7.027 6.613 1 25.59 154 LEU B O 1
ATOM 6551 N N . SER B 1 155 ? 38.781 8.273 5.301 1 26.47 155 SER B N 1
ATOM 6552 C CA . SER B 1 155 ? 38.406 9.289 6.281 1 26.47 155 SER B CA 1
ATOM 6553 C C . SER B 1 155 ? 36.875 9.398 6.406 1 26.47 155 SER B C 1
ATOM 6555 O O . SER B 1 155 ? 36.188 9.375 5.402 1 26.47 155 SER B O 1
ATOM 6557 N N . GLY B 1 156 ? 36.312 8.836 7.414 1 29 156 GLY B N 1
ATOM 6558 C CA . GLY B 1 156 ? 35.031 8.977 8.086 1 29 156 GLY B CA 1
ATOM 6559 C C . GLY B 1 156 ? 34.219 10.156 7.586 1 29 156 GLY B C 1
ATOM 6560 O O . GLY B 1 156 ? 34.781 11.227 7.312 1 29 156 GLY B O 1
ATOM 6561 N N . LEU B 1 157 ? 33.344 9.945 6.68 1 30.53 157 LEU B N 1
ATOM 6562 C CA . LEU B 1 157 ? 32.156 10.766 6.395 1 30.53 157 LEU B CA 1
ATOM 6563 C C . LEU B 1 157 ? 31.891 11.742 7.535 1 30.53 157 LEU B C 1
ATOM 6565 O O . LEU B 1 157 ? 30.922 11.578 8.273 1 30.53 157 LEU B O 1
ATOM 6569 N N . ASN B 1 158 ? 32.719 11.898 8.391 1 31.05 158 ASN B N 1
ATOM 6570 C CA . ASN B 1 158 ? 32.656 12.938 9.414 1 31.05 158 ASN B CA 1
ATOM 6571 C C . ASN B 1 158 ? 32.438 14.312 8.805 1 31.05 158 ASN B C 1
ATOM 6573 O O . ASN B 1 158 ? 33.344 15.102 8.625 1 31.05 158 ASN B O 1
ATOM 6577 N N . THR B 1 159 ? 32.062 14.492 7.613 1 33.12 159 THR B N 1
ATOM 6578 C CA . THR B 1 159 ? 31.891 15.867 7.156 1 33.12 159 THR B CA 1
ATOM 6579 C C . THR B 1 159 ? 31.078 16.656 8.172 1 33.12 159 THR B C 1
ATOM 6581 O O . THR B 1 159 ? 29.891 16.406 8.367 1 33.12 159 THR B O 1
ATOM 6584 N N . SER B 1 160 ? 31.578 16.891 9.297 1 35.66 160 SER B N 1
ATOM 6585 C CA . SER B 1 160 ? 31.062 17.938 10.172 1 35.66 160 SER B CA 1
ATOM 6586 C C . SER B 1 160 ? 30.672 19.188 9.383 1 35.66 160 SER B C 1
ATOM 6588 O O . SER B 1 160 ? 31.531 19.953 8.969 1 35.66 160 SER B O 1
ATOM 6590 N N . VAL B 1 161 ? 29.922 19.156 8.359 1 39.78 161 VAL B N 1
ATOM 6591 C CA . VAL B 1 161 ? 29.641 20.266 7.449 1 39.78 161 VAL B CA 1
ATOM 6592 C C . VAL B 1 161 ? 28.859 21.359 8.188 1 39.78 161 VAL B C 1
ATOM 6594 O O . VAL B 1 161 ? 27.641 21.344 8.211 1 39.78 161 VAL B O 1
ATOM 6597 N N . ALA B 1 162 ? 29.359 21.781 9.32 1 42.75 162 ALA B N 1
ATOM 6598 C CA . ALA B 1 162 ? 28.766 23.047 9.727 1 42.75 162 ALA B CA 1
ATOM 6599 C C . ALA B 1 162 ? 29.016 24.125 8.672 1 42.75 162 ALA B C 1
ATOM 6601 O O . ALA B 1 162 ? 30.109 24.203 8.109 1 42.75 162 ALA B O 1
ATOM 6602 N N . PRO B 1 163 ? 28.047 24.734 8.203 1 45.41 163 PRO B N 1
ATOM 6603 C CA . PRO B 1 163 ? 28.219 25.781 7.191 1 45.41 163 PRO B CA 1
ATOM 6604 C C . PRO B 1 163 ? 29.469 26.641 7.438 1 45.41 163 PRO B C 1
ATOM 6606 O O . PRO B 1 163 ? 30.172 27 6.488 1 45.41 163 PRO B O 1
ATOM 6609 N N . ALA B 1 164 ? 29.781 26.922 8.719 1 44.84 164 ALA B N 1
ATOM 6610 C CA . ALA B 1 164 ? 30.875 27.844 9.008 1 44.84 164 ALA B CA 1
ATOM 6611 C C . ALA B 1 164 ? 32.219 27.219 8.727 1 44.84 164 ALA B C 1
ATOM 6613 O O . ALA B 1 164 ? 33.219 27.922 8.469 1 44.84 164 ALA B O 1
ATOM 6614 N N . THR B 1 165 ? 32.312 25.891 8.781 1 50.56 165 THR B N 1
ATOM 6615 C CA . THR B 1 165 ? 33.625 25.266 8.625 1 50.56 165 THR B CA 1
ATOM 6616 C C . THR B 1 165 ? 33.781 24.641 7.238 1 50.56 165 THR B C 1
ATOM 6618 O O . THR B 1 165 ? 34.781 23.984 6.945 1 50.56 165 THR B O 1
ATOM 6621 N N . MET B 1 166 ? 32.812 24.922 6.516 1 59.16 166 MET B N 1
ATOM 6622 C CA . MET B 1 166 ? 32.844 24.312 5.191 1 59.16 166 MET B CA 1
ATOM 6623 C C . MET B 1 166 ? 33.781 25.078 4.262 1 59.16 166 MET B C 1
ATOM 6625 O O . MET B 1 166 ? 33.906 26.297 4.379 1 59.16 166 MET B O 1
ATOM 6629 N N . SER B 1 167 ? 34.531 24.391 3.545 1 69.69 167 SER B N 1
ATOM 6630 C CA . SER B 1 167 ? 35.312 25.031 2.492 1 69.69 167 SER B CA 1
ATOM 6631 C C . SER B 1 167 ? 34.438 25.859 1.572 1 69.69 167 SER B C 1
ATOM 6633 O O . SER B 1 167 ? 33.25 25.578 1.416 1 69.69 167 SER B O 1
ATOM 6635 N N . PRO B 1 168 ? 34.875 26.969 1.217 1 77 168 PRO B N 1
ATOM 6636 C CA . PRO B 1 168 ? 34.094 27.828 0.32 1 77 168 PRO B CA 1
ATOM 6637 C C . PRO B 1 168 ? 33.5 27.062 -0.866 1 77 168 PRO B C 1
ATOM 6639 O O . PRO B 1 168 ? 32.375 27.359 -1.3 1 77 168 PRO B O 1
ATOM 6642 N N . SER B 1 169 ? 34.188 26.109 -1.37 1 80.25 169 SER B N 1
ATOM 6643 C CA . SER B 1 169 ? 33.688 25.312 -2.49 1 80.25 169 SER B CA 1
ATOM 6644 C C . SER B 1 169 ? 32.5 24.453 -2.072 1 80.25 169 SER B C 1
ATOM 6646 O O . SER B 1 169 ? 31.531 24.312 -2.816 1 80.25 169 SER B O 1
ATOM 6648 N N . ASP B 1 170 ? 32.594 23.969 -0.886 1 82.69 170 ASP B N 1
ATOM 6649 C CA . ASP B 1 170 ? 31.516 23.141 -0.365 1 82.69 170 ASP B CA 1
ATOM 6650 C C . ASP B 1 170 ? 30.266 23.969 -0.057 1 82.69 170 ASP B C 1
ATOM 6652 O O . ASP B 1 170 ? 29.141 23.516 -0.263 1 82.69 170 ASP B O 1
ATOM 6656 N N . ALA B 1 171 ? 30.547 25.172 0.363 1 83 171 ALA B N 1
ATOM 6657 C CA . ALA B 1 171 ? 29.438 26.062 0.658 1 83 171 ALA B CA 1
ATOM 6658 C C . ALA B 1 171 ? 28.688 26.453 -0.616 1 83 171 ALA B C 1
ATOM 6660 O O . ALA B 1 171 ? 27.469 26.5 -0.631 1 83 171 ALA B O 1
ATOM 6661 N N . ALA B 1 172 ? 29.453 26.688 -1.661 1 86.69 172 ALA B N 1
ATOM 6662 C CA . ALA B 1 172 ? 28.844 27.047 -2.939 1 86.69 172 ALA B CA 1
ATOM 6663 C C . ALA B 1 172 ? 28.047 25.875 -3.508 1 86.69 172 ALA B C 1
ATOM 6665 O O . ALA B 1 172 ? 26.969 26.078 -4.086 1 86.69 172 ALA B O 1
ATOM 6666 N N . ARG B 1 173 ? 28.594 24.75 -3.305 1 89.5 173 ARG B N 1
ATOM 6667 C CA . ARG B 1 173 ? 27.906 23.547 -3.795 1 89.5 173 ARG B CA 1
ATOM 6668 C C . ARG B 1 173 ? 26.625 23.297 -3.006 1 89.5 173 ARG B C 1
ATOM 6670 O O . ARG B 1 173 ? 25.594 22.906 -3.578 1 89.5 173 ARG B O 1
ATOM 6677 N N . ALA B 1 174 ? 26.688 23.516 -1.74 1 89.5 174 ALA B N 1
ATOM 6678 C CA . ALA B 1 174 ? 25.5 23.344 -0.896 1 89.5 174 ALA B CA 1
ATOM 6679 C C . ALA B 1 174 ? 24.391 24.312 -1.309 1 89.5 174 ALA B C 1
ATOM 6681 O O . ALA B 1 174 ? 23.219 23.938 -1.34 1 89.5 174 ALA B O 1
ATOM 6682 N N . ILE B 1 175 ? 24.859 25.5 -1.64 1 91 175 ILE B N 1
ATOM 6683 C CA . ILE B 1 175 ? 23.906 26.516 -2.086 1 91 175 ILE B CA 1
ATOM 6684 C C . ILE B 1 175 ? 23.281 26.078 -3.404 1 91 175 ILE B C 1
ATOM 6686 O O . ILE B 1 175 ? 22.062 26.156 -3.57 1 91 175 ILE B O 1
ATOM 6690 N N . ASP B 1 176 ? 24.047 25.531 -4.258 1 92.56 176 ASP B N 1
ATOM 6691 C CA . ASP B 1 176 ? 23.562 25.094 -5.566 1 92.56 176 ASP B CA 1
ATOM 6692 C C . ASP B 1 176 ? 22.578 23.938 -5.434 1 92.56 176 ASP B C 1
ATOM 6694 O O . ASP B 1 176 ? 21.531 23.922 -6.098 1 92.56 176 ASP B O 1
ATOM 6698 N N . ILE B 1 177 ? 22.922 23.031 -4.566 1 94 177 ILE B N 1
ATOM 6699 C CA . ILE B 1 177 ? 22.047 21.875 -4.355 1 94 177 ILE B CA 1
ATOM 6700 C C . ILE B 1 177 ? 20.734 22.328 -3.732 1 94 177 ILE B C 1
ATOM 6702 O O . ILE B 1 177 ? 19.656 21.875 -4.148 1 94 177 ILE B O 1
ATOM 6706 N N . SER B 1 178 ? 20.812 23.219 -2.795 1 93.69 178 SER B N 1
ATOM 6707 C CA . SER B 1 178 ? 19.625 23.703 -2.094 1 93.69 178 SER B CA 1
ATOM 6708 C C . SER B 1 178 ? 18.688 24.453 -3.035 1 93.69 178 SER B C 1
ATOM 6710 O O . SER B 1 178 ? 17.469 24.281 -2.99 1 93.69 178 SER B O 1
ATOM 6712 N N . ILE B 1 179 ? 19.266 25.234 -3.887 1 93.56 179 ILE B N 1
ATOM 6713 C CA . ILE B 1 179 ? 18.484 26.016 -4.828 1 93.56 179 ILE B CA 1
ATOM 6714 C C . ILE B 1 179 ? 17.859 25.094 -5.879 1 93.56 179 ILE B C 1
ATOM 6716 O O . ILE B 1 179 ? 16.703 25.281 -6.273 1 93.56 179 ILE B O 1
ATOM 6720 N N . THR B 1 180 ? 18.594 24.156 -6.25 1 95.94 180 THR B N 1
ATOM 6721 C CA . THR B 1 180 ? 18.125 23.234 -7.277 1 95.94 180 THR B CA 1
ATOM 6722 C C . THR B 1 180 ? 16.984 22.375 -6.75 1 95.94 180 THR B C 1
ATOM 6724 O O . THR B 1 180 ? 16 22.141 -7.449 1 95.94 180 THR B O 1
ATOM 6727 N N . ILE B 1 181 ? 17.109 21.906 -5.547 1 96.19 181 ILE B N 1
ATOM 6728 C CA . ILE B 1 181 ? 16.062 21.078 -4.988 1 96.19 181 ILE B CA 1
ATOM 6729 C C . ILE B 1 181 ? 14.789 21.906 -4.805 1 96.19 181 ILE B C 1
ATOM 6731 O O . ILE B 1 181 ? 13.68 21.391 -4.961 1 96.19 181 ILE B O 1
ATOM 6735 N N . THR B 1 182 ? 14.945 23.156 -4.469 1 96.75 182 THR B N 1
ATOM 6736 C CA . THR B 1 182 ? 13.805 24.047 -4.312 1 96.75 182 THR B CA 1
ATOM 6737 C C . THR B 1 182 ? 13.07 24.219 -5.641 1 96.75 182 THR B C 1
ATOM 6739 O O . THR B 1 182 ? 11.836 24.172 -5.68 1 96.75 182 THR B O 1
ATOM 6742 N N . LEU B 1 183 ? 13.805 24.375 -6.648 1 96.94 183 LEU B N 1
ATOM 6743 C CA . LEU B 1 183 ? 13.203 24.484 -7.973 1 96.94 183 LEU B CA 1
ATOM 6744 C C . LEU B 1 183 ? 12.461 23.203 -8.344 1 96.94 183 LEU B C 1
ATOM 6746 O O . LEU B 1 183 ? 11.328 23.266 -8.828 1 96.94 183 LEU B O 1
ATOM 6750 N N . LEU B 1 184 ? 13.102 22.172 -8.086 1 97 184 LEU B N 1
ATOM 6751 C CA . LEU B 1 184 ? 12.508 20.875 -8.445 1 97 184 LEU B CA 1
ATOM 6752 C C . LEU B 1 184 ? 11.227 20.641 -7.656 1 97 184 LEU B C 1
ATOM 6754 O O . LEU B 1 184 ? 10.25 20.125 -8.203 1 97 184 LEU B O 1
ATOM 6758 N N . VAL B 1 185 ? 11.227 20.922 -6.391 1 97.12 185 VAL B N 1
ATOM 6759 C CA . VAL B 1 185 ? 10.039 20.797 -5.555 1 97.12 185 VAL B CA 1
ATOM 6760 C C . VAL B 1 185 ? 8.906 21.656 -6.117 1 97.12 185 VAL B C 1
ATOM 6762 O O . VAL B 1 185 ? 7.777 21.188 -6.266 1 97.12 185 VAL B O 1
ATOM 6765 N N . GLY B 1 186 ? 9.289 22.844 -6.465 1 97.56 186 GLY B N 1
ATOM 6766 C CA . GLY B 1 186 ? 8.305 23.75 -7.043 1 97.56 186 GLY B CA 1
ATOM 6767 C C . GLY B 1 186 ? 7.75 23.25 -8.367 1 97.56 186 GLY B C 1
ATOM 6768 O O . GLY B 1 186 ? 6.539 23.297 -8.594 1 97.56 186 GLY B O 1
ATOM 6769 N N . LEU B 1 187 ? 8.594 22.734 -9.156 1 96.81 187 LEU B N 1
ATOM 6770 C CA . LEU B 1 187 ? 8.172 22.234 -10.461 1 96.81 187 LEU B CA 1
ATOM 6771 C C . LEU B 1 187 ? 7.27 21.016 -10.32 1 96.81 187 LEU B C 1
ATOM 6773 O O . LEU B 1 187 ? 6.277 20.875 -11.039 1 96.81 187 LEU B O 1
ATOM 6777 N N . ILE B 1 188 ? 7.641 20.203 -9.438 1 96.75 188 ILE B N 1
ATOM 6778 C CA . ILE B 1 188 ? 6.832 19.016 -9.195 1 96.75 188 ILE B CA 1
ATOM 6779 C C . ILE B 1 188 ? 5.449 19.422 -8.688 1 96.75 188 ILE B C 1
ATOM 6781 O O . ILE B 1 188 ? 4.434 18.906 -9.148 1 96.75 188 ILE B O 1
ATOM 6785 N N . GLN B 1 189 ? 5.418 20.328 -7.82 1 97.12 189 GLN B N 1
ATOM 6786 C CA . GLN B 1 189 ? 4.141 20.812 -7.293 1 97.12 189 GLN B CA 1
ATOM 6787 C C . GLN B 1 189 ? 3.32 21.5 -8.383 1 97.12 189 GLN B C 1
ATOM 6789 O O . GLN B 1 189 ? 2.104 21.312 -8.461 1 97.12 189 GLN B O 1
ATOM 6794 N N . CYS B 1 190 ? 3.998 22.234 -9.234 1 96 190 CYS B N 1
ATOM 6795 C CA . CYS B 1 190 ? 3.311 22.875 -10.352 1 96 190 CYS B CA 1
ATOM 6796 C C . CYS B 1 190 ? 2.744 21.828 -11.312 1 96 190 CYS B C 1
ATOM 6798 O O . CYS B 1 190 ? 1.593 21.938 -11.734 1 96 190 CYS B O 1
ATOM 6800 N N . LEU B 1 191 ? 3.564 20.906 -11.547 1 95.5 191 LEU B N 1
ATOM 6801 C CA . LEU B 1 191 ? 3.121 19.844 -12.445 1 95.5 191 LEU B CA 1
ATOM 6802 C C . LEU B 1 191 ? 1.918 19.109 -11.859 1 95.5 191 LEU B C 1
ATOM 6804 O O . LEU B 1 191 ? 0.95 18.828 -12.578 1 95.5 191 LEU B O 1
ATOM 6808 N N . MET B 1 192 ? 1.969 18.828 -10.648 1 94.31 192 MET B N 1
ATOM 6809 C CA . MET B 1 192 ? 0.853 18.172 -9.977 1 94.31 192 MET B CA 1
ATOM 6810 C C . MET B 1 192 ? -0.39 19.047 -9.992 1 94.31 192 MET B C 1
ATOM 6812 O O . MET B 1 192 ? -1.505 18.562 -10.18 1 94.31 192 MET B O 1
ATOM 6816 N N . GLY B 1 193 ? -0.208 20.328 -9.766 1 92.19 193 GLY B N 1
ATOM 6817 C CA . GLY B 1 193 ? -1.323 21.266 -9.797 1 92.19 193 GLY B CA 1
ATOM 6818 C C . GLY B 1 193 ? -1.989 21.344 -11.156 1 92.19 193 GLY B C 1
ATOM 6819 O O . GLY B 1 193 ? -3.217 21.312 -11.258 1 92.19 193 GLY B O 1
ATOM 6820 N N . PHE B 1 194 ? -1.194 21.328 -12.156 1 92 194 PHE B N 1
ATOM 6821 C CA . PHE B 1 194 ? -1.718 21.406 -13.508 1 92 194 PHE B CA 1
ATOM 6822 C C . PHE B 1 194 ? -2.414 20.109 -13.906 1 92 194 PHE B C 1
ATOM 6824 O O . PHE B 1 194 ? -3.373 20.125 -14.68 1 92 194 PHE B O 1
ATOM 6831 N N . LEU B 1 195 ? -1.973 19.062 -13.25 1 91.38 195 LEU B N 1
ATOM 6832 C CA . LEU B 1 195 ? -2.6 17.781 -13.508 1 91.38 195 LEU B CA 1
ATOM 6833 C C . LEU B 1 195 ? -3.787 17.547 -12.57 1 91.38 195 LEU B C 1
ATOM 6835 O O . LEU B 1 195 ? -4.379 16.469 -12.562 1 91.38 195 LEU B O 1
ATOM 6839 N N . HIS B 1 196 ? -4.086 18.562 -11.719 1 89.44 196 HIS B N 1
ATOM 6840 C CA . HIS B 1 196 ? -5.211 18.547 -10.789 1 89.44 196 HIS B CA 1
ATOM 6841 C C . HIS B 1 196 ? -5.098 17.375 -9.812 1 89.44 196 HIS B C 1
ATOM 6843 O O . HIS B 1 196 ? -6.074 16.672 -9.562 1 89.44 196 HIS B O 1
ATOM 6849 N N . LEU B 1 197 ? -3.893 17.219 -9.305 1 88.88 197 LEU B N 1
ATOM 6850 C CA . LEU B 1 197 ? -3.637 16.156 -8.344 1 88.88 197 LEU B CA 1
ATOM 6851 C C . LEU B 1 197 ? -3.766 16.688 -6.914 1 88.88 197 LEU B C 1
ATOM 6853 O O . LEU B 1 197 ? -3.102 16.188 -6.004 1 88.88 197 LEU B O 1
ATOM 6857 N N . GLY B 1 198 ? -4.551 17.656 -6.754 1 85.19 198 GLY B N 1
ATOM 6858 C CA . GLY B 1 198 ? -4.777 18.172 -5.414 1 85.19 198 GLY B CA 1
ATOM 6859 C C . GLY B 1 198 ? -5.379 17.156 -4.473 1 85.19 198 GLY B C 1
ATOM 6860 O O . GLY B 1 198 ? -5.246 17.266 -3.252 1 85.19 198 GLY B O 1
ATOM 6861 N N . PHE B 1 199 ? -5.871 16.078 -5.012 1 84.12 199 PHE B N 1
ATOM 6862 C CA . PHE B 1 199 ? -6.543 15.07 -4.211 1 84.12 199 PHE B CA 1
ATOM 6863 C C . PHE B 1 199 ? -5.527 14.195 -3.48 1 84.12 199 PHE B C 1
ATOM 6865 O O . PHE B 1 199 ? -5.883 13.461 -2.557 1 84.12 199 PHE B O 1
ATOM 6872 N N . VAL B 1 200 ? -4.332 14.336 -3.752 1 85.69 200 VAL B N 1
ATOM 6873 C CA . VAL B 1 200 ? -3.291 13.492 -3.186 1 85.69 200 VAL B CA 1
ATOM 6874 C C . VAL B 1 200 ? -3.188 13.734 -1.681 1 85.69 200 VAL B C 1
ATOM 6876 O O . VAL B 1 200 ? -2.764 12.852 -0.93 1 85.69 200 VAL B O 1
ATOM 6879 N N . SER B 1 201 ? -3.646 14.859 -1.226 1 85.62 201 SER B N 1
ATOM 6880 C CA . SER B 1 201 ? -3.553 15.188 0.194 1 85.62 201 SER B CA 1
ATOM 6881 C C . SER B 1 201 ? -4.473 14.305 1.028 1 85.62 201 SER B C 1
ATOM 6883 O O . SER B 1 201 ? -4.273 14.156 2.234 1 85.62 201 SER B O 1
ATOM 6885 N N . VAL B 1 202 ? -5.441 13.664 0.372 1 87.06 202 VAL B N 1
ATOM 6886 C CA . VAL B 1 202 ? -6.445 12.891 1.099 1 87.06 202 VAL B CA 1
ATOM 6887 C C . VAL B 1 202 ? -5.828 11.602 1.628 1 87.06 202 VAL B C 1
ATOM 6889 O O . VAL B 1 202 ? -6.352 10.992 2.562 1 87.06 202 VAL B O 1
ATOM 6892 N N . TYR B 1 203 ? -4.73 11.242 1.09 1 87.88 203 TYR B N 1
ATOM 6893 C CA . TYR B 1 203 ? -4.09 10 1.498 1 87.88 203 TYR B CA 1
ATOM 6894 C C . TYR B 1 203 ? -3.375 10.164 2.834 1 87.88 203 TYR B C 1
ATOM 6896 O O . TYR B 1 203 ? -2.996 9.18 3.471 1 87.88 203 TYR B O 1
ATOM 6904 N N . LEU B 1 204 ? -3.221 11.383 3.205 1 88.12 204 LEU B N 1
ATOM 6905 C CA . LEU B 1 204 ? -2.574 11.664 4.484 1 88.12 204 LEU B CA 1
ATOM 6906 C C . LEU B 1 204 ? -3.602 12.078 5.531 1 88.12 204 LEU B C 1
ATOM 6908 O O . LEU B 1 204 ? -3.994 13.25 5.594 1 88.12 204 LEU B O 1
ATOM 6912 N N . SER B 1 205 ? -3.994 11.164 6.379 1 90.19 205 SER B N 1
ATOM 6913 C CA . SER B 1 205 ? -4.977 11.43 7.422 1 90.19 205 SER B CA 1
ATOM 6914 C C . SER B 1 205 ? -4.449 12.438 8.438 1 90.19 205 SER B C 1
ATOM 6916 O O . SER B 1 205 ? -3.26 12.766 8.438 1 90.19 205 SER B O 1
ATOM 6918 N N . LYS B 1 206 ? -5.293 12.969 9.242 1 87.44 206 LYS B N 1
ATOM 6919 C CA . LYS B 1 206 ? -4.895 13.922 10.273 1 87.44 206 LYS B CA 1
ATOM 6920 C C . LYS B 1 206 ? -3.881 13.312 11.234 1 87.44 206 LYS B C 1
ATOM 6922 O O . LYS B 1 206 ? -2.881 13.945 11.578 1 87.44 206 LYS B O 1
ATOM 6927 N N . SER B 1 207 ? -4.16 12.094 11.648 1 91.06 207 SER B N 1
ATOM 6928 C CA . SER B 1 207 ? -3.242 11.375 12.531 1 91.06 207 SER B CA 1
ATOM 6929 C C . SER B 1 207 ? -1.889 11.156 11.867 1 91.06 207 SER B C 1
ATOM 6931 O O . SER B 1 207 ? -0.848 11.242 12.523 1 91.06 207 SER B O 1
ATOM 6933 N N . PHE B 1 208 ? -1.936 10.938 10.57 1 92.56 208 PHE B N 1
ATOM 6934 C CA . PHE B 1 208 ? -0.721 10.727 9.789 1 92.56 208 PHE B CA 1
ATOM 6935 C C . PHE B 1 208 ? 0.127 11.992 9.758 1 92.56 208 PHE B C 1
ATOM 6937 O O . PHE B 1 208 ? 1.327 11.945 10.031 1 92.56 208 PHE B O 1
ATOM 6944 N N . ILE B 1 209 ? -0.472 13.086 9.477 1 88 209 ILE B N 1
ATOM 6945 C CA . ILE B 1 209 ? 0.227 14.367 9.344 1 88 209 ILE B CA 1
ATOM 6946 C C . ILE B 1 209 ? 0.787 14.781 10.703 1 88 209 ILE B C 1
ATOM 6948 O O . ILE B 1 209 ? 1.924 15.25 10.789 1 88 209 ILE B O 1
ATOM 6952 N N . GLN B 1 210 ? -0.01 14.602 11.727 1 90 210 GLN B N 1
ATOM 6953 C CA . GLN B 1 210 ? 0.443 14.945 13.07 1 90 210 GLN B CA 1
ATOM 6954 C C . GLN B 1 210 ? 1.673 14.125 13.461 1 90 210 GLN B C 1
ATOM 6956 O O . GLN B 1 210 ? 2.635 14.672 14.008 1 90 210 GLN B O 1
ATOM 6961 N N . ALA B 1 211 ? 1.605 12.891 13.188 1 94.25 211 ALA B N 1
ATOM 6962 C CA . ALA B 1 211 ? 2.719 12.008 13.516 1 94.25 211 ALA B CA 1
ATOM 6963 C C . ALA B 1 211 ? 3.955 12.344 12.688 1 94.25 211 ALA B C 1
ATOM 6965 O O . ALA B 1 211 ? 5.078 12.32 13.203 1 94.25 211 ALA B O 1
ATOM 6966 N N . LEU B 1 212 ? 3.738 12.594 11.445 1 91.06 212 LEU B N 1
ATOM 6967 C CA . LEU B 1 212 ? 4.832 12.938 10.539 1 91.06 212 LEU B CA 1
ATOM 6968 C C . LEU B 1 212 ? 5.539 14.203 10.992 1 91.06 212 LEU B C 1
ATOM 6970 O O . LEU B 1 212 ? 6.773 14.25 11.031 1 91.06 212 LEU B O 1
ATOM 6974 N N . THR B 1 213 ? 4.832 15.195 11.305 1 87.81 213 THR B N 1
ATOM 6975 C CA . THR B 1 213 ? 5.406 16.469 11.734 1 87.81 213 THR B CA 1
ATOM 6976 C C . THR B 1 213 ? 6.086 16.312 13.094 1 87.81 213 THR B C 1
ATOM 6978 O O . THR B 1 213 ? 7.117 16.938 13.352 1 87.81 213 THR B O 1
ATOM 6981 N N . THR B 1 214 ? 5.52 15.523 13.945 1 91.88 214 THR B N 1
ATOM 6982 C CA . THR B 1 214 ? 6.148 15.258 15.234 1 91.88 214 THR B CA 1
ATOM 6983 C C . THR B 1 214 ? 7.48 14.539 15.047 1 91.88 214 THR B C 1
ATOM 6985 O O . THR B 1 214 ? 8.477 14.883 15.688 1 91.88 214 THR B O 1
ATOM 6988 N N . GLY B 1 215 ? 7.449 13.531 14.219 1 92.62 215 GLY B N 1
ATOM 6989 C CA . GLY B 1 215 ? 8.695 12.852 13.914 1 92.62 215 GLY B CA 1
ATOM 6990 C C . GLY B 1 215 ? 9.742 13.766 13.297 1 92.62 215 GLY B C 1
ATOM 6991 O O . GLY B 1 215 ? 10.922 13.695 13.648 1 92.62 215 GLY B O 1
ATOM 6992 N N . ALA B 1 216 ? 9.312 14.602 12.438 1 87.81 216 ALA B N 1
ATOM 6993 C CA . ALA B 1 216 ? 10.211 15.57 11.812 1 87.81 216 ALA B CA 1
ATOM 6994 C C . ALA B 1 216 ? 10.766 16.547 12.844 1 87.81 216 ALA B C 1
ATOM 6996 O O . ALA B 1 216 ? 11.93 16.953 12.766 1 87.81 216 ALA B O 1
ATOM 6997 N N . ALA B 1 217 ? 9.906 16.969 13.758 1 88.94 217 ALA B N 1
ATOM 6998 C CA . ALA B 1 217 ? 10.336 17.859 14.828 1 88.94 217 ALA B CA 1
ATOM 6999 C C . ALA B 1 217 ? 11.469 17.234 15.641 1 88.94 217 ALA B C 1
ATOM 7001 O O . ALA B 1 217 ? 12.391 17.938 16.062 1 88.94 217 ALA B O 1
ATOM 7002 N N . PHE B 1 218 ? 11.375 16 15.82 1 91.62 218 PHE B N 1
ATOM 7003 C CA . PHE B 1 218 ? 12.43 15.305 16.547 1 91.62 218 PHE B CA 1
ATOM 7004 C C . PHE B 1 218 ? 13.758 15.406 15.797 1 91.62 218 PHE B C 1
ATOM 7006 O O . PHE B 1 218 ? 14.805 15.594 16.422 1 91.62 218 PHE B O 1
ATOM 7013 N N . HIS B 1 219 ? 13.695 15.281 14.547 1 87.88 219 HIS B N 1
ATOM 7014 C CA . HIS B 1 219 ? 14.906 15.406 13.742 1 87.88 219 HIS B CA 1
ATOM 7015 C C . HIS B 1 219 ? 15.461 16.828 13.797 1 87.88 219 HIS B C 1
ATOM 7017 O O . HIS B 1 219 ? 16.672 17.031 13.867 1 87.88 219 HIS B O 1
ATOM 7023 N N . VAL B 1 220 ? 14.57 17.812 13.727 1 83.81 220 VAL B N 1
ATOM 7024 C CA . VAL B 1 220 ? 14.984 19.203 13.797 1 83.81 220 VAL B CA 1
ATOM 7025 C C . VAL B 1 220 ? 15.633 19.484 15.148 1 83.81 220 VAL B C 1
ATOM 7027 O O . VAL B 1 220 ? 16.719 20.078 15.219 1 83.81 220 VAL B O 1
ATOM 7030 N N . ALA B 1 221 ? 15.023 19.016 16.156 1 89.81 221 ALA B N 1
ATOM 7031 C CA . ALA B 1 221 ? 15.562 19.219 17.5 1 89.81 221 ALA B CA 1
ATOM 7032 C C . ALA B 1 221 ? 16.922 18.562 17.641 1 89.81 221 ALA B C 1
ATOM 7034 O O . ALA B 1 221 ? 17.844 19.141 18.219 1 89.81 221 ALA B O 1
ATOM 7035 N N . THR B 1 222 ? 17.031 17.391 17.141 1 89 222 THR B N 1
ATOM 7036 C CA . THR B 1 222 ? 18.281 16.656 17.234 1 89 222 THR B CA 1
ATOM 7037 C C . THR B 1 222 ? 19.391 17.391 16.484 1 89 222 THR B C 1
ATOM 7039 O O . THR B 1 222 ? 20.531 17.469 16.984 1 89 222 THR B O 1
ATOM 7042 N N . SER B 1 223 ? 19.062 17.984 15.422 1 82.75 223 SER B N 1
ATOM 7043 C CA . SER B 1 223 ? 20.062 18.688 14.617 1 82.75 223 SER B CA 1
ATOM 7044 C C . SER B 1 223 ? 20.531 19.969 15.297 1 82.75 223 SER B C 1
ATOM 7046 O O . SER B 1 223 ? 21.625 20.453 15.023 1 82.75 223 SER B O 1
ATOM 7048 N N . GLN B 1 224 ? 19.688 20.453 16.188 1 85.62 224 GLN B N 1
ATOM 7049 C CA . GLN B 1 224 ? 20.016 21.719 16.828 1 85.62 224 GLN B CA 1
ATOM 7050 C C . GLN B 1 224 ? 20.766 21.5 18.125 1 85.62 224 GLN B C 1
ATOM 7052 O O . GLN B 1 224 ? 21.375 22.422 18.672 1 85.62 224 GLN B O 1
ATOM 7057 N N . VAL B 1 225 ? 20.812 20.312 18.609 1 89.56 225 VAL B N 1
ATOM 7058 C CA . VAL B 1 225 ? 21.453 20.016 19.891 1 89.56 225 VAL B CA 1
ATOM 7059 C C . VAL B 1 225 ? 22.953 20.312 19.797 1 89.56 225 VAL B C 1
ATOM 7061 O O . VAL B 1 225 ? 23.547 20.844 20.734 1 89.56 225 VAL B O 1
ATOM 7064 N N . GLN B 1 226 ? 23.562 20.094 18.703 1 88 226 GLN B N 1
ATOM 7065 C CA . GLN B 1 226 ? 25 20.344 18.547 1 88 226 GLN B CA 1
ATOM 7066 C C . GLN B 1 226 ? 25.297 21.844 18.609 1 88 226 GLN B C 1
ATOM 7068 O O . GLN B 1 226 ? 26.328 22.25 19.156 1 88 226 GLN B O 1
ATOM 7073 N N . ARG B 1 227 ? 24.406 22.641 18.141 1 86.75 227 ARG B N 1
ATOM 7074 C CA . ARG B 1 227 ? 24.594 24.094 18.125 1 86.75 227 ARG B CA 1
ATOM 7075 C C . ARG B 1 227 ? 24.359 24.688 19.516 1 86.75 227 ARG B C 1
ATOM 7077 O O . ARG B 1 227 ? 24.984 25.672 19.891 1 86.75 227 ARG B O 1
ATOM 7084 N N . VAL B 1 228 ? 23.469 24.062 20.203 1 91.88 228 VAL B N 1
ATOM 7085 C CA . VAL B 1 228 ? 23.156 24.516 21.562 1 91.88 228 VAL B CA 1
ATOM 7086 C C . VAL B 1 228 ? 24.312 24.188 22.5 1 91.88 228 VAL B C 1
ATOM 7088 O O . VAL B 1 228 ? 24.625 24.969 23.406 1 91.88 228 VAL B O 1
ATOM 7091 N N . LEU B 1 229 ? 25 23.078 22.188 1 91.81 229 LEU B N 1
ATOM 7092 C CA . LEU B 1 229 ? 26.062 22.609 23.047 1 91.81 229 LEU B CA 1
ATOM 7093 C C . LEU B 1 229 ? 27.422 23.062 22.531 1 91.81 229 LEU B C 1
ATOM 7095 O O . LEU B 1 229 ? 28.422 23 23.25 1 91.81 229 LEU B O 1
ATOM 7099 N N . GLY B 1 230 ? 27.422 23.594 21.328 1 88.5 230 GLY B N 1
ATOM 7100 C CA . GLY B 1 230 ? 28.672 24.031 20.734 1 88.5 230 GLY B CA 1
ATOM 7101 C C . GLY B 1 230 ? 29.625 22.891 20.406 1 88.5 230 GLY B C 1
ATOM 7102 O O . GLY B 1 230 ? 30.828 22.984 20.656 1 88.5 230 GLY B O 1
ATOM 7103 N N . ILE B 1 231 ? 29.047 21.766 20.062 1 85.81 231 ILE B N 1
ATOM 7104 C CA . ILE B 1 231 ? 29.859 20.609 19.719 1 85.81 231 ILE B CA 1
ATOM 7105 C C . ILE B 1 231 ? 29.703 20.312 18.219 1 85.81 231 ILE B C 1
ATOM 7107 O O . ILE B 1 231 ? 28.766 20.766 17.594 1 85.81 231 ILE B O 1
ATOM 7111 N N . GLU B 1 232 ? 30.719 19.641 17.75 1 79.31 232 GLU B N 1
ATOM 7112 C CA . GLU B 1 232 ? 30.656 19.203 16.359 1 79.31 232 GLU B CA 1
ATOM 7113 C C . GLU B 1 232 ? 30.391 17.703 16.266 1 79.31 232 GLU B C 1
ATOM 7115 O O . GLU B 1 232 ? 31.125 16.891 16.844 1 79.31 232 GLU B O 1
ATOM 7120 N N . VAL B 1 233 ? 29.266 17.344 15.742 1 79.06 233 VAL B N 1
ATOM 7121 C CA . VAL B 1 233 ? 28.891 15.938 15.609 1 79.06 233 VAL B CA 1
ATOM 7122 C C . VAL B 1 233 ? 28.844 15.555 14.125 1 79.06 233 VAL B C 1
ATOM 7124 O O . VAL B 1 233 ? 28.516 16.375 13.281 1 79.06 233 VAL B O 1
ATOM 7127 N N . GLU B 1 234 ? 29.203 14.289 13.891 1 73.88 234 GLU B N 1
ATOM 7128 C CA . GLU B 1 234 ? 29.141 13.781 12.523 1 73.88 234 GLU B CA 1
ATOM 7129 C C . GLU B 1 234 ? 27.703 13.578 12.062 1 73.88 234 GLU B C 1
ATOM 7131 O O . GLU B 1 234 ? 26.828 13.242 12.875 1 73.88 234 GLU B O 1
ATOM 7136 N N . ARG B 1 235 ? 27.438 13.859 10.82 1 68.88 235 ARG B N 1
ATOM 7137 C CA . ARG B 1 235 ? 26.094 13.703 10.305 1 68.88 235 ARG B CA 1
ATOM 7138 C C . ARG B 1 235 ? 25.891 12.32 9.703 1 68.88 235 ARG B C 1
ATOM 7140 O O . ARG B 1 235 ? 26.766 11.805 9.016 1 68.88 235 ARG B O 1
ATOM 7147 N N . HIS B 1 236 ? 24.906 11.711 10.125 1 71.06 236 HIS B N 1
ATOM 7148 C CA . HIS B 1 236 ? 24.516 10.406 9.617 1 71.06 236 HIS B CA 1
ATOM 7149 C C . HIS B 1 236 ? 23.172 10.492 8.898 1 71.06 236 HIS B C 1
ATOM 7151 O O . HIS B 1 236 ? 22.141 10.805 9.516 1 71.06 236 HIS B O 1
ATOM 7157 N N . SER B 1 237 ? 23.141 10.422 7.535 1 67.69 237 SER B N 1
ATOM 7158 C CA . SER B 1 237 ? 21.906 10.547 6.785 1 67.69 237 SER B CA 1
ATOM 7159 C C . SER B 1 237 ? 21.281 9.18 6.508 1 67.69 237 SER B C 1
ATOM 7161 O O . SER B 1 237 ? 20.188 9.094 5.949 1 67.69 237 SER B O 1
ATOM 7163 N N . ASP B 1 238 ? 21.828 8.141 6.98 1 72.44 238 ASP B N 1
ATOM 7164 C CA . ASP B 1 238 ? 21.344 6.789 6.73 1 72.44 238 ASP B CA 1
ATOM 7165 C C . ASP B 1 238 ? 20.219 6.422 7.684 1 72.44 238 ASP B C 1
ATOM 7167 O O . ASP B 1 238 ? 20 7.09 8.695 1 72.44 238 ASP B O 1
ATOM 7171 N N . PRO B 1 239 ? 19.453 5.508 7.246 1 80.94 239 PRO B N 1
ATOM 7172 C CA . PRO B 1 239 ? 18.438 5.02 8.172 1 80.94 239 PRO B CA 1
ATOM 7173 C C . PRO B 1 239 ? 19.016 4.621 9.531 1 80.94 239 PRO B C 1
ATOM 7175 O O . PRO B 1 239 ? 20.125 4.074 9.602 1 80.94 239 PRO B O 1
ATOM 7178 N N . PHE B 1 240 ? 18.406 5.012 10.625 1 85.88 240 PHE B N 1
ATOM 7179 C CA . PHE B 1 240 ? 18.812 4.785 12.008 1 85.88 240 PHE B CA 1
ATOM 7180 C C . PHE B 1 240 ? 19.969 5.699 12.391 1 85.88 240 PHE B C 1
ATOM 7182 O O . PHE B 1 240 ? 20.656 5.449 13.375 1 85.88 240 PHE B O 1
ATOM 7189 N N . GLY B 1 241 ? 20.266 6.652 11.594 1 85.19 241 GLY B N 1
ATOM 7190 C CA . GLY B 1 241 ? 21.312 7.621 11.836 1 85.19 241 GLY B CA 1
ATOM 7191 C C . GLY B 1 241 ? 21.094 8.445 13.086 1 85.19 241 GLY B C 1
ATOM 7192 O O . GLY B 1 241 ? 22.047 8.898 13.727 1 85.19 241 GLY B O 1
ATOM 7193 N N . VAL B 1 242 ? 19.812 8.617 13.438 1 87.25 242 VAL B N 1
ATOM 7194 C CA . VAL B 1 242 ? 19.469 9.438 14.594 1 87.25 242 VAL B CA 1
ATOM 7195 C C . VAL B 1 242 ? 20.062 8.812 15.859 1 87.25 242 VAL B C 1
ATOM 7197 O O . VAL B 1 242 ? 20.516 9.531 16.75 1 87.25 242 VAL B O 1
ATOM 7200 N N . ILE B 1 243 ? 20.094 7.535 15.898 1 89.88 243 ILE B N 1
ATOM 7201 C CA . ILE B 1 243 ? 20.656 6.844 17.047 1 89.88 243 ILE B CA 1
ATOM 7202 C C . ILE B 1 243 ? 22.156 7.09 17.125 1 89.88 243 ILE B C 1
ATOM 7204 O O . ILE B 1 243 ? 22.703 7.348 18.203 1 89.88 243 ILE B O 1
ATOM 7208 N N . LEU B 1 244 ? 22.797 7.066 16.016 1 87.69 244 LEU B N 1
ATOM 7209 C CA . LEU B 1 244 ? 24.234 7.297 15.953 1 87.69 244 LEU B CA 1
ATOM 7210 C C . LEU B 1 244 ? 24.578 8.734 16.328 1 87.69 244 LEU B C 1
ATOM 7212 O O . LEU B 1 244 ? 25.594 8.992 16.969 1 87.69 244 LEU B O 1
ATOM 7216 N N . ILE B 1 245 ? 23.734 9.695 15.938 1 87.94 245 ILE B N 1
ATOM 7217 C CA . ILE B 1 245 ? 23.953 11.102 16.266 1 87.94 245 ILE B CA 1
ATOM 7218 C C . ILE B 1 245 ? 23.891 11.289 17.781 1 87.94 245 ILE B C 1
ATOM 7220 O O . ILE B 1 245 ? 24.734 11.992 18.359 1 87.94 245 ILE B O 1
ATOM 7224 N N . TRP B 1 246 ? 23 10.641 18.375 1 91.12 246 TRP B N 1
ATOM 7225 C CA . TRP B 1 246 ? 22.859 10.789 19.828 1 91.12 246 TRP B CA 1
ATOM 7226 C C . TRP B 1 246 ? 24 10.109 20.562 1 91.12 246 TRP B C 1
ATOM 7228 O O . TRP B 1 246 ? 24.438 10.57 21.609 1 91.12 246 TRP B O 1
ATOM 7238 N N . ILE B 1 247 ? 24.5 9.008 19.953 1 90.19 247 ILE B N 1
ATOM 7239 C CA . ILE B 1 247 ? 25.703 8.383 20.516 1 90.19 247 ILE B CA 1
ATOM 7240 C C . ILE B 1 247 ? 26.891 9.336 20.406 1 90.19 247 ILE B C 1
ATOM 7242 O O . ILE B 1 247 ? 27.656 9.492 21.359 1 90.19 247 ILE B O 1
ATOM 7246 N N . ASP B 1 248 ? 26.938 10 19.312 1 88.19 248 ASP B N 1
ATOM 7247 C CA . ASP B 1 248 ? 28.016 10.953 19.094 1 88.19 248 ASP B CA 1
ATOM 7248 C C . ASP B 1 248 ? 27.891 12.156 20.031 1 88.19 248 ASP B C 1
ATOM 7250 O O . ASP B 1 248 ? 28.891 12.672 20.516 1 88.19 248 ASP B O 1
ATOM 7254 N N . ILE B 1 249 ? 26.734 12.633 20.25 1 90.06 249 ILE B N 1
ATOM 7255 C CA . ILE B 1 249 ? 26.484 13.766 21.141 1 90.06 249 ILE B CA 1
ATOM 7256 C C . ILE B 1 249 ? 26.938 13.414 22.562 1 90.06 249 ILE B C 1
ATOM 7258 O O . ILE B 1 249 ? 27.641 14.195 23.203 1 90.06 249 ILE B O 1
ATOM 7262 N N . PHE B 1 250 ? 26.641 12.195 22.969 1 91.06 250 PHE B N 1
ATOM 7263 C CA . PHE B 1 250 ? 27 11.781 24.312 1 91.06 250 PHE B CA 1
ATOM 7264 C C . PHE B 1 250 ? 28.5 11.57 24.438 1 91.06 250 PHE B C 1
ATOM 7266 O O . PHE B 1 250 ? 29.094 11.828 25.484 1 91.06 250 PHE B O 1
ATOM 7273 N N . SER B 1 251 ? 29.078 11.188 23.344 1 89.44 251 SER B N 1
ATOM 7274 C CA . SER B 1 251 ? 30.516 10.969 23.344 1 89.44 251 SER B CA 1
ATOM 7275 C C . SER B 1 251 ? 31.281 12.297 23.281 1 89.44 251 SER B C 1
ATOM 7277 O O . SER B 1 251 ? 32.438 12.375 23.719 1 89.44 251 SER B O 1
ATOM 7279 N N . SER B 1 252 ? 30.625 13.352 22.797 1 88.5 252 SER B N 1
ATOM 7280 C CA . SER B 1 252 ? 31.297 14.641 22.625 1 88.5 252 SER B CA 1
ATOM 7281 C C . SER B 1 252 ? 30.969 15.602 23.766 1 88.5 252 SER B C 1
ATOM 7283 O O . SER B 1 252 ? 31.297 16.781 23.703 1 88.5 252 SER B O 1
ATOM 7285 N N . LEU B 1 253 ? 30.359 15.141 24.781 1 87.94 253 LEU B N 1
ATOM 7286 C CA . LEU B 1 253 ? 29.953 15.992 25.891 1 87.94 253 LEU B CA 1
ATOM 7287 C C . LEU B 1 253 ? 31.172 16.531 26.641 1 87.94 253 LEU B C 1
ATOM 7289 O O . LEU B 1 253 ? 31.078 17.547 27.328 1 87.94 253 LEU B O 1
ATOM 7293 N N . THR B 1 254 ? 32.281 15.93 26.344 1 85.62 254 THR B N 1
ATOM 7294 C CA . THR B 1 254 ? 33.5 16.375 27 1 85.62 254 THR B CA 1
ATOM 7295 C C . THR B 1 254 ? 34.094 17.578 26.281 1 85.62 254 THR B C 1
ATOM 7297 O O . THR B 1 254 ? 34.906 18.312 26.844 1 85.62 254 THR B O 1
ATOM 7300 N N . SER B 1 255 ? 33.719 17.828 25.062 1 86.69 255 SER B N 1
ATOM 7301 C CA . SER B 1 255 ? 34.25 18.938 24.266 1 86.69 255 SER B CA 1
ATOM 7302 C C . SER B 1 255 ? 33.25 20.078 24.156 1 86.69 255 SER B C 1
ATOM 7304 O O . SER B 1 255 ? 33.188 20.75 23.125 1 86.69 255 SER B O 1
ATOM 7306 N N . LEU B 1 256 ? 32.594 20.406 25.234 1 89 256 LEU B N 1
ATOM 7307 C CA . LEU B 1 256 ? 31.547 21.438 25.234 1 89 256 LEU B CA 1
ATOM 7308 C C . LEU B 1 256 ? 32.156 22.828 25.25 1 89 256 LEU B C 1
ATOM 7310 O O . LEU B 1 256 ? 33.188 23.047 25.922 1 89 256 LEU B O 1
ATOM 7314 N N . ASN B 1 257 ? 31.609 23.703 24.391 1 90.31 257 ASN B N 1
ATOM 7315 C CA . ASN B 1 257 ? 31.891 25.125 24.562 1 90.31 257 ASN B CA 1
ATOM 7316 C C . ASN B 1 257 ? 30.984 25.766 25.609 1 90.31 257 ASN B C 1
ATOM 7318 O O . ASN B 1 257 ? 29.859 26.156 25.297 1 90.31 257 ASN B O 1
ATOM 7322 N N . TRP B 1 258 ? 31.453 25.984 26.688 1 91.5 258 TRP B N 1
ATOM 7323 C CA . TRP B 1 258 ? 30.672 26.438 27.828 1 91.5 258 TRP B CA 1
ATOM 7324 C C . TRP B 1 258 ? 30.047 27.797 27.562 1 91.5 258 TRP B C 1
ATOM 7326 O O . TRP B 1 258 ? 28.938 28.094 28.047 1 91.5 258 TRP B O 1
ATOM 7336 N N . ALA B 1 259 ? 30.797 28.594 26.828 1 92.75 259 ALA B N 1
ATOM 7337 C CA . ALA B 1 259 ? 30.234 29.891 26.484 1 92.75 259 ALA B CA 1
ATOM 7338 C C . ALA B 1 259 ? 28.953 29.734 25.656 1 92.75 259 ALA B C 1
ATOM 7340 O O . ALA B 1 259 ? 27.969 30.453 25.891 1 92.75 259 ALA B O 1
ATOM 7341 N N . THR B 1 260 ? 29 28.844 24.766 1 93.81 260 THR B N 1
ATOM 7342 C CA . THR B 1 260 ? 27.844 28.578 23.922 1 93.81 260 THR B CA 1
ATOM 7343 C C . THR B 1 260 ? 26.688 28.016 24.734 1 93.81 260 THR B C 1
ATOM 7345 O O . THR B 1 260 ? 25.531 28.375 24.531 1 93.81 260 THR B O 1
ATOM 7348 N N . VAL B 1 261 ? 26.953 27.219 25.688 1 95 261 VAL B N 1
ATOM 7349 C CA . VAL B 1 261 ? 25.938 26.609 26.531 1 95 261 VAL B CA 1
ATOM 7350 C C . VAL B 1 261 ? 25.266 27.703 27.375 1 95 261 VAL B C 1
ATOM 7352 O O . VAL B 1 261 ? 24.062 27.672 27.578 1 95 261 VAL B O 1
ATOM 7355 N N . VAL B 1 262 ? 26.062 28.609 27.812 1 95.19 262 VAL B N 1
ATOM 7356 C CA . VAL B 1 262 ? 25.531 29.688 28.641 1 95.19 262 VAL B CA 1
ATOM 7357 C C . VAL B 1 262 ? 24.625 30.578 27.797 1 95.19 262 VAL B C 1
ATOM 7359 O O . VAL B 1 262 ? 23.531 30.953 28.234 1 95.19 262 VAL B O 1
ATOM 7362 N N . VAL B 1 263 ? 25.125 30.891 26.656 1 95.12 263 VAL B N 1
ATOM 7363 C CA . VAL B 1 263 ? 24.328 31.688 25.734 1 95.12 263 VAL B CA 1
ATOM 7364 C C . VAL B 1 263 ? 23 30.984 25.453 1 95.12 263 VAL B C 1
ATOM 7366 O O . VAL B 1 263 ? 21.938 31.625 25.469 1 95.12 263 VAL B O 1
ATOM 7369 N N . SER B 1 264 ? 23.031 29.734 25.219 1 96.38 264 SER B N 1
ATOM 7370 C CA . SER B 1 264 ? 21.844 28.938 24.922 1 96.38 264 SER B CA 1
ATOM 7371 C C . SER B 1 264 ? 20.906 28.891 26.109 1 96.38 264 SER B C 1
ATOM 7373 O O . SER B 1 264 ? 19.688 29.031 25.953 1 96.38 264 SER B O 1
ATOM 7375 N N . THR B 1 265 ? 21.422 28.719 27.266 1 96.19 265 THR B N 1
ATOM 7376 C CA . THR B 1 265 ? 20.625 28.625 28.484 1 96.19 265 THR B CA 1
ATOM 7377 C C . THR B 1 265 ? 19.922 29.938 28.781 1 96.19 265 THR B C 1
ATOM 7379 O O . THR B 1 265 ? 18.734 29.969 29.109 1 96.19 265 THR B O 1
ATOM 7382 N N . ILE B 1 266 ? 20.656 30.969 28.578 1 95.75 266 ILE B N 1
ATOM 7383 C CA . ILE B 1 266 ? 20.094 32.281 28.812 1 95.75 266 ILE B CA 1
ATOM 7384 C C . ILE B 1 266 ? 18.984 32.562 27.797 1 95.75 266 ILE B C 1
ATOM 7386 O O . ILE B 1 266 ? 17.906 33.062 28.156 1 95.75 266 ILE B O 1
ATOM 7390 N N . SER B 1 267 ? 19.281 32.281 26.578 1 95.56 267 SER B N 1
ATOM 7391 C CA . SER B 1 267 ? 18.281 32.469 25.531 1 95.56 267 SER B CA 1
ATOM 7392 C C . SER B 1 267 ? 17.031 31.625 25.812 1 95.56 267 SER B C 1
ATOM 7394 O O . SER B 1 267 ? 15.914 32.094 25.625 1 95.56 267 SER B O 1
ATOM 7396 N N . PHE B 1 268 ? 17.203 30.438 26.266 1 95.25 268 PHE B N 1
ATOM 7397 C CA . PHE B 1 268 ? 16.094 29.547 26.562 1 95.25 268 PHE B CA 1
ATOM 7398 C C . PHE B 1 268 ? 15.234 30.109 27.688 1 95.25 268 PHE B C 1
ATOM 7400 O O . PHE B 1 268 ? 14.008 30.172 27.578 1 95.25 268 PHE B O 1
ATOM 7407 N N . PHE B 1 269 ? 15.836 30.516 28.719 1 95 269 PHE B N 1
ATOM 7408 C CA . PHE B 1 269 ? 15.102 31.031 29.875 1 95 269 PHE B CA 1
ATOM 7409 C C . PHE B 1 269 ? 14.445 32.375 29.547 1 95 269 PHE B C 1
ATOM 7411 O O . PHE B 1 269 ? 13.359 32.656 30.047 1 95 269 PHE B O 1
ATOM 7418 N N . LEU B 1 270 ? 15.133 33.125 28.719 1 94.38 270 LEU B N 1
ATOM 7419 C CA . LEU B 1 270 ? 14.516 34.344 28.281 1 94.38 270 LEU B CA 1
ATOM 7420 C C . LEU B 1 270 ? 13.234 34.094 27.5 1 94.38 270 LEU B C 1
ATOM 7422 O O . LEU B 1 270 ? 12.242 34.781 27.656 1 94.38 270 LEU B O 1
ATOM 7426 N N . LEU B 1 271 ? 13.258 33.125 26.656 1 92.12 271 LEU B N 1
ATOM 7427 C CA . LEU B 1 271 ? 12.078 32.75 25.875 1 92.12 271 LEU B CA 1
ATOM 7428 C C . LEU B 1 271 ? 10.961 32.25 26.797 1 92.12 271 LEU B C 1
ATOM 7430 O O . LEU B 1 271 ? 9.805 32.625 26.625 1 92.12 271 LEU B O 1
ATOM 7434 N N . VAL B 1 272 ? 11.312 31.422 27.75 1 92.69 272 VAL B N 1
ATOM 7435 C CA . VAL B 1 272 ? 10.336 30.906 28.688 1 92.69 272 VAL B CA 1
ATOM 7436 C C . VAL B 1 272 ? 9.727 32.062 29.484 1 92.69 272 VAL B C 1
ATOM 7438 O O . VAL B 1 272 ? 8.508 32.094 29.688 1 92.69 272 VAL B O 1
ATOM 7441 N N . PHE B 1 273 ? 10.57 32.938 29.891 1 92.69 273 PHE B N 1
ATOM 7442 C CA . PHE B 1 273 ? 10.125 34.094 30.656 1 92.69 273 PHE B CA 1
ATOM 7443 C C . PHE B 1 273 ? 9.172 34.938 29.828 1 92.69 273 PHE B C 1
ATOM 7445 O O . PHE B 1 273 ? 8.117 35.344 30.328 1 92.69 273 PHE B O 1
ATOM 7452 N N . MET B 1 274 ? 9.531 35.156 28.672 1 88.88 274 MET B N 1
ATOM 7453 C CA . MET B 1 274 ? 8.703 36 27.797 1 88.88 274 MET B CA 1
ATOM 7454 C C . MET B 1 274 ? 7.367 35.312 27.516 1 88.88 274 MET B C 1
ATOM 7456 O O . MET B 1 274 ? 6.34 35.969 27.375 1 88.88 274 MET B O 1
ATOM 7460 N N . THR B 1 275 ? 7.367 34.062 27.391 1 87.56 275 THR B N 1
ATOM 7461 C CA . THR B 1 275 ? 6.133 33.312 27.172 1 87.56 275 THR B CA 1
ATOM 7462 C C . THR B 1 275 ? 5.211 33.438 28.375 1 87.56 275 THR B C 1
ATOM 7464 O O . THR B 1 275 ? 3.998 33.594 28.234 1 87.56 275 THR B O 1
ATOM 7467 N N . LEU B 1 276 ? 5.734 33.375 29.578 1 89.31 276 LEU B N 1
ATOM 7468 C CA . LEU B 1 276 ? 4.961 33.531 30.797 1 89.31 276 LEU B CA 1
ATOM 7469 C C . LEU B 1 276 ? 4.438 34.969 30.922 1 89.31 276 LEU B C 1
ATOM 7471 O O . LEU B 1 276 ? 3.314 35.188 31.391 1 89.31 276 LEU B O 1
ATOM 7475 N N . LEU B 1 277 ? 5.281 35.812 30.5 1 88.88 277 LEU B N 1
ATOM 7476 C CA . LEU B 1 277 ? 4.875 37.188 30.531 1 88.88 277 LEU B CA 1
ATOM 7477 C C . LEU B 1 277 ? 3.721 37.469 29.578 1 88.88 277 LEU B C 1
ATOM 7479 O O . LEU B 1 277 ? 2.785 38.188 29.891 1 88.88 277 LEU B O 1
ATOM 7483 N N . ASN B 1 278 ? 3.818 36.906 28.375 1 86.5 278 ASN B N 1
ATOM 7484 C CA . ASN B 1 278 ? 2.738 37.031 27.391 1 86.5 278 ASN B CA 1
ATOM 7485 C C . ASN B 1 278 ? 1.444 36.406 27.922 1 86.5 278 ASN B C 1
ATOM 7487 O O . ASN B 1 278 ? 0.357 36.938 27.656 1 86.5 278 ASN B O 1
ATOM 7491 N N . ALA B 1 279 ? 1.521 35.312 28.609 1 84.75 279 ALA B N 1
ATOM 7492 C CA . ALA B 1 279 ? 0.349 34.656 29.172 1 84.75 279 ALA B CA 1
ATOM 7493 C C . ALA B 1 279 ? -0.294 35.5 30.266 1 84.75 279 ALA B C 1
ATOM 7495 O O . ALA B 1 279 ? -1.521 35.562 30.391 1 84.75 279 ALA B O 1
ATOM 7496 N N . LYS B 1 280 ? 0.489 36.188 30.984 1 86.25 280 LYS B N 1
ATOM 7497 C CA . LYS B 1 280 ? -0.006 37.031 32.062 1 86.25 280 LYS B CA 1
ATOM 7498 C C . LYS B 1 280 ? -0.63 38.312 31.531 1 86.25 280 LYS B C 1
ATOM 7500 O O . LYS B 1 280 ? -1.606 38.844 32.094 1 86.25 280 LYS B O 1
ATOM 7505 N N . LEU B 1 281 ? -0.063 38.719 30.438 1 84.56 281 LEU B N 1
ATOM 7506 C CA . LEU B 1 281 ? -0.514 40 29.891 1 84.56 281 LEU B CA 1
ATOM 7507 C C . LEU B 1 281 ? -1.523 39.781 28.781 1 84.56 281 LEU B C 1
ATOM 7509 O O . LEU B 1 281 ? -1.817 40.688 28.016 1 84.56 281 LEU B O 1
ATOM 7513 N N . LYS B 1 282 ? -1.92 38.594 28.609 1 76.5 282 LYS B N 1
ATOM 7514 C CA . LYS B 1 282 ? -2.814 38.219 27.516 1 76.5 282 LYS B CA 1
ATOM 7515 C C . LYS B 1 282 ? -4.055 39.094 27.484 1 76.5 282 LYS B C 1
ATOM 7517 O O . LYS B 1 282 ? -4.527 39.469 26.406 1 76.5 282 LYS B O 1
ATOM 7522 N N . ASN B 1 283 ? -4.609 39.469 28.609 1 74.69 283 ASN B N 1
ATOM 7523 C CA . ASN B 1 283 ? -5.844 40.25 28.688 1 74.69 283 ASN B CA 1
ATOM 7524 C C . ASN B 1 283 ? -5.582 41.75 28.547 1 74.69 283 ASN B C 1
ATOM 7526 O O . ASN B 1 283 ? -6.492 42.5 28.219 1 74.69 283 ASN B O 1
ATOM 7530 N N . LYS B 1 284 ? -4.254 42.031 28.688 1 76.88 284 LYS B N 1
ATOM 7531 C CA . LYS B 1 284 ? -3.967 43.469 28.719 1 76.88 284 LYS B CA 1
ATOM 7532 C C . LYS B 1 284 ? -3.387 43.938 27.391 1 76.88 284 LYS B C 1
ATOM 7534 O O . LYS B 1 284 ? -3.504 45.094 27.031 1 76.88 284 LYS B O 1
ATOM 7539 N N . LEU B 1 285 ? -2.789 43.031 26.672 1 75.75 285 LEU B N 1
ATOM 7540 C CA . LEU B 1 285 ? -2.121 43.406 25.438 1 75.75 285 LEU B CA 1
ATOM 7541 C C . LEU B 1 285 ? -2.961 43.031 24.219 1 75.75 285 LEU B C 1
ATOM 7543 O O . LEU B 1 285 ? -3.58 41.938 24.219 1 75.75 285 LEU B O 1
ATOM 7547 N N . ILE B 1 286 ? -3.152 43.938 23.359 1 66.31 286 ILE B N 1
ATOM 7548 C CA . ILE B 1 286 ? -3.916 43.688 22.141 1 66.31 286 ILE B CA 1
ATOM 7549 C C . ILE B 1 286 ? -3.162 42.719 21.234 1 66.31 286 ILE B C 1
ATOM 7551 O O . ILE B 1 286 ? -3.771 41.875 20.578 1 66.31 286 ILE B O 1
ATOM 7555 N N . VAL B 1 287 ? -1.764 42.906 21.203 1 73.25 287 VAL B N 1
ATOM 7556 C CA . VAL B 1 287 ? -0.929 42.062 20.375 1 73.25 287 VAL B CA 1
ATOM 7557 C C . VAL B 1 287 ? 0.096 41.344 21.234 1 73.25 287 VAL B C 1
ATOM 7559 O O . VAL B 1 287 ? 0.646 41.906 22.172 1 73.25 287 VAL B O 1
ATOM 7562 N N . PRO B 1 288 ? 0.233 40.062 20.953 1 76.38 288 PRO B N 1
ATOM 7563 C CA . PRO B 1 288 ? 1.254 39.344 21.719 1 76.38 288 PRO B CA 1
ATOM 7564 C C . PRO B 1 288 ? 2.656 39.906 21.516 1 76.38 288 PRO B C 1
ATOM 7566 O O . PRO B 1 288 ? 2.971 40.406 20.422 1 76.38 288 PRO B O 1
ATOM 7569 N N . ILE B 1 289 ? 3.404 39.969 22.547 1 77.38 289 ILE B N 1
ATOM 7570 C CA . ILE B 1 289 ? 4.785 40.438 22.5 1 77.38 289 ILE B CA 1
ATOM 7571 C C . ILE B 1 289 ? 5.621 39.469 21.641 1 77.38 289 ILE B C 1
ATOM 7573 O O . ILE B 1 289 ? 5.586 38.281 21.828 1 77.38 289 ILE B O 1
ATOM 7577 N N . PRO B 1 290 ? 6.254 40.031 20.594 1 79.5 290 PRO B N 1
ATOM 7578 C CA . PRO B 1 290 ? 7.121 39.188 19.766 1 79.5 290 PRO B CA 1
ATOM 7579 C C . PRO B 1 290 ? 8.359 38.719 20.516 1 79.5 290 PRO B C 1
ATOM 7581 O O . PRO B 1 290 ? 9.438 39.281 20.375 1 79.5 290 PRO B O 1
ATOM 7584 N N . MET B 1 291 ? 8.273 37.656 21.172 1 82.94 291 MET B N 1
ATOM 7585 C CA . MET B 1 291 ? 9.312 37.156 22.047 1 82.94 291 MET B CA 1
ATOM 7586 C C . MET B 1 291 ? 10.57 36.781 21.266 1 82.94 291 MET B C 1
ATOM 7588 O O . MET B 1 291 ? 11.688 37.062 21.719 1 82.94 291 MET B O 1
ATOM 7592 N N . ASP B 1 292 ? 10.477 36.25 20.016 1 83.81 292 ASP B N 1
ATOM 7593 C CA . ASP B 1 292 ? 11.617 35.812 19.219 1 83.81 292 ASP B CA 1
ATOM 7594 C C . ASP B 1 292 ? 12.516 36.969 18.859 1 83.81 292 ASP B C 1
ATOM 7596 O O . ASP B 1 292 ? 13.742 36.906 19.016 1 83.81 292 ASP B O 1
ATOM 7600 N N . MET B 1 293 ? 11.875 38.094 18.5 1 83.69 293 MET B N 1
ATOM 7601 C CA . MET B 1 293 ? 12.648 39.25 18.078 1 83.69 293 MET B CA 1
ATOM 7602 C C . MET B 1 293 ? 13.344 39.906 19.266 1 83.69 293 MET B C 1
ATOM 7604 O O . MET B 1 293 ? 14.477 40.375 19.141 1 83.69 293 MET B O 1
ATOM 7608 N N . ILE B 1 294 ? 12.711 39.875 20.328 1 87.25 294 ILE B N 1
ATOM 7609 C CA . ILE B 1 294 ? 13.289 40.5 21.516 1 87.25 294 ILE B CA 1
ATOM 7610 C C . ILE B 1 294 ? 14.539 39.719 21.938 1 87.25 294 ILE B C 1
ATOM 7612 O O . ILE B 1 294 ? 15.578 40.344 22.234 1 87.25 294 ILE B O 1
ATOM 7616 N N . VAL B 1 295 ? 14.383 38.469 21.938 1 90.19 295 VAL B N 1
ATOM 7617 C CA . VAL B 1 295 ? 15.508 37.656 22.344 1 90.19 295 VAL B CA 1
ATOM 7618 C C . VAL B 1 295 ? 16.656 37.812 21.344 1 90.19 295 VAL B C 1
ATOM 7620 O O . VAL B 1 295 ? 17.812 37.906 21.734 1 90.19 295 VAL B O 1
ATOM 7623 N N . VAL B 1 296 ? 16.359 37.875 20.078 1 89.12 296 VAL B N 1
ATOM 7624 C CA . VAL B 1 296 ? 17.375 38.031 19.031 1 89.12 296 VAL B CA 1
ATOM 7625 C C . VAL B 1 296 ? 18.078 39.375 19.203 1 89.12 296 VAL B C 1
ATOM 7627 O O . VAL B 1 296 ? 19.312 39.438 19.172 1 89.12 296 VAL B O 1
ATOM 7630 N N . ILE B 1 297 ? 17.391 40.469 19.453 1 89.69 297 ILE B N 1
ATOM 7631 C CA . ILE B 1 297 ? 17.953 41.781 19.594 1 89.69 297 ILE B CA 1
ATOM 7632 C C . ILE B 1 297 ? 18.812 41.844 20.859 1 89.69 297 ILE B C 1
ATOM 7634 O O . ILE B 1 297 ? 19.953 42.312 20.828 1 89.69 297 ILE B O 1
ATOM 7638 N N . LEU B 1 298 ? 18.234 41.344 21.906 1 93.44 298 LEU B N 1
ATOM 7639 C CA . LEU B 1 298 ? 18.938 41.375 23.188 1 93.44 298 LEU B CA 1
ATOM 7640 C C . LEU B 1 298 ? 20.25 40.594 23.109 1 93.44 298 LEU B C 1
ATOM 7642 O O . LEU B 1 298 ? 21.281 41.062 23.578 1 93.44 298 LEU B O 1
ATOM 7646 N N . MET B 1 299 ? 20.172 39.438 22.578 1 93.88 299 MET B N 1
ATOM 7647 C CA . MET B 1 299 ? 21.344 38.594 22.531 1 93.88 299 MET B CA 1
ATOM 7648 C C . MET B 1 299 ? 22.359 39.094 21.516 1 93.88 299 MET B C 1
ATOM 7650 O O . MET B 1 299 ? 23.562 38.906 21.688 1 93.88 299 MET B O 1
ATOM 7654 N N . THR B 1 300 ? 21.875 39.75 20.453 1 92.31 300 THR B N 1
ATOM 7655 C CA . THR B 1 300 ? 22.781 40.344 19.484 1 92.31 300 THR B CA 1
ATOM 7656 C C . THR B 1 300 ? 23.562 41.5 20.125 1 92.31 300 THR B C 1
ATOM 7658 O O . THR B 1 300 ? 24.766 41.625 19.938 1 92.31 300 THR B O 1
ATOM 7661 N N . VAL B 1 301 ? 22.891 42.312 20.875 1 94.06 301 VAL B N 1
ATOM 7662 C CA . VAL B 1 301 ? 23.516 43.438 21.531 1 94.06 301 VAL B CA 1
ATOM 7663 C C . VAL B 1 301 ? 24.516 42.938 22.562 1 94.06 301 VAL B C 1
ATOM 7665 O O . VAL B 1 301 ? 25.641 43.469 22.641 1 94.06 301 VAL B O 1
ATOM 7668 N N . LEU B 1 302 ? 24.094 41.969 23.25 1 93.94 302 LEU B N 1
ATOM 7669 C CA . LEU B 1 302 ? 24.984 41.406 24.266 1 93.94 302 LEU B CA 1
ATOM 7670 C C . LEU B 1 302 ? 26.219 40.781 23.609 1 93.94 302 LEU B C 1
ATOM 7672 O O . LEU B 1 302 ? 27.344 40.938 24.125 1 93.94 302 LEU B O 1
ATOM 7676 N N . SER B 1 303 ? 26.031 40.062 22.578 1 94.06 303 SER B N 1
ATOM 7677 C CA . SER B 1 303 ? 27.141 39.438 21.875 1 94.06 303 SER B CA 1
ATOM 7678 C C . SER B 1 303 ? 28.094 40.5 21.297 1 94.06 303 SER B C 1
ATOM 7680 O O . SER B 1 303 ? 29.312 40.281 21.297 1 94.06 303 SER B O 1
ATOM 7682 N N . TYR B 1 304 ? 27.516 41.594 20.844 1 91.19 304 TYR B N 1
ATOM 7683 C CA . TYR B 1 304 ? 28.328 42.656 20.25 1 91.19 304 TYR B CA 1
ATOM 7684 C C . TYR B 1 304 ? 29.188 43.344 21.312 1 91.19 304 TYR B C 1
ATOM 7686 O O . TYR B 1 304 ? 30.391 43.531 21.125 1 91.19 304 TYR B O 1
ATOM 7694 N N . PHE B 1 305 ? 28.703 43.594 22.438 1 93.06 305 PHE B N 1
ATOM 7695 C CA . PHE B 1 305 ? 29.422 44.344 23.469 1 93.06 305 PHE B CA 1
ATOM 7696 C C . PHE B 1 305 ? 30.406 43.469 24.203 1 93.06 305 PHE B C 1
ATOM 7698 O O . PHE B 1 305 ? 31.469 43.906 24.625 1 93.06 305 PHE B O 1
ATOM 7705 N N . LEU B 1 306 ? 30.062 42.156 24.297 1 93.19 306 LEU B N 1
ATOM 7706 C CA . LEU B 1 306 ? 30.938 41.25 25.016 1 93.19 306 LEU B CA 1
ATOM 7707 C C . LEU B 1 306 ? 31.922 40.562 24.062 1 93.19 306 LEU B C 1
ATOM 7709 O O . LEU B 1 306 ? 32.812 39.844 24.5 1 93.19 306 LEU B O 1
ATOM 7713 N N . SER B 1 307 ? 31.875 40.844 22.797 1 90.56 307 SER B N 1
ATOM 7714 C CA . SER B 1 307 ? 32.719 40.25 21.797 1 90.56 307 SER B CA 1
ATOM 7715 C C . SER B 1 307 ? 32.844 38.75 22 1 90.56 307 SER B C 1
ATOM 7717 O O . SER B 1 307 ? 33.938 38.219 22.062 1 90.56 307 SER B O 1
ATOM 7719 N N . LEU B 1 308 ? 31.766 38.125 22.031 1 89.44 308 LEU B N 1
ATOM 7720 C CA . LEU B 1 308 ? 31.688 36.719 22.375 1 89.44 308 LEU B CA 1
ATOM 7721 C C . LEU B 1 308 ? 32.406 35.875 21.328 1 89.44 308 LEU B C 1
ATOM 7723 O O . LEU B 1 308 ? 32.969 34.812 21.641 1 89.44 308 LEU B O 1
ATOM 7727 N N . HIS B 1 309 ? 32.406 36.281 20.109 1 88.94 309 HIS B N 1
ATOM 7728 C CA . HIS B 1 309 ? 33.062 35.531 19.047 1 88.94 309 HIS B CA 1
ATOM 7729 C C . HIS B 1 309 ? 34.562 35.531 19.188 1 88.94 309 HIS B C 1
ATOM 7731 O O . HIS B 1 309 ? 35.219 34.5 19.062 1 88.94 309 HIS B O 1
ATOM 7737 N N . GLU B 1 310 ? 35.125 36.656 19.469 1 87.25 310 GLU B N 1
ATOM 7738 C CA . GLU B 1 310 ? 36.562 36.844 19.547 1 87.25 310 GLU B CA 1
ATOM 7739 C C . GLU B 1 310 ? 37.125 36.312 20.859 1 87.25 310 GLU B C 1
ATOM 7741 O O . GLU B 1 310 ? 38.219 35.719 20.875 1 87.25 310 GLU B O 1
ATOM 7746 N N . ARG B 1 311 ? 36.344 36.375 21.812 1 88 311 ARG B N 1
ATOM 7747 C CA . ARG B 1 311 ? 36.875 36.062 23.141 1 88 311 ARG B CA 1
ATOM 7748 C C . ARG B 1 311 ? 36.656 34.594 23.5 1 88 311 ARG B C 1
ATOM 7750 O O . ARG B 1 311 ? 37.531 33.969 24.109 1 88 311 ARG B O 1
ATOM 7757 N N . VAL B 1 312 ? 35.531 34.125 23.234 1 89.31 312 VAL B N 1
ATOM 7758 C CA . VAL B 1 312 ? 35.188 32.812 23.766 1 89.31 312 VAL B CA 1
ATOM 7759 C C . VAL B 1 312 ? 34.781 31.875 22.625 1 89.31 312 VAL B C 1
ATOM 7761 O O . VAL B 1 312 ? 34.281 30.781 22.875 1 89.31 312 VAL B O 1
ATOM 7764 N N . ASN B 1 313 ? 34.938 32.25 21.422 1 88 313 ASN B N 1
ATOM 7765 C CA . ASN B 1 313 ? 34.75 31.438 20.234 1 88 313 ASN B CA 1
ATOM 7766 C C . ASN B 1 313 ? 33.312 30.969 20.078 1 88 313 ASN B C 1
ATOM 7768 O O . ASN B 1 313 ? 33.062 29.812 19.766 1 88 313 ASN B O 1
ATOM 7772 N N . VAL B 1 314 ? 32.469 31.812 20.422 1 89.69 314 VAL B N 1
ATOM 7773 C CA . VAL B 1 314 ? 31.047 31.547 20.141 1 89.69 314 VAL B CA 1
ATOM 7774 C C . VAL B 1 314 ? 30.766 31.797 18.656 1 89.69 314 VAL B C 1
ATOM 7776 O O . VAL B 1 314 ? 31.141 32.844 18.109 1 89.69 314 VAL B O 1
ATOM 7779 N N . GLU B 1 315 ? 30.172 30.812 18.062 1 87.56 315 GLU B N 1
ATOM 7780 C CA . GLU B 1 315 ? 29.859 30.953 16.641 1 87.56 315 GLU B CA 1
ATOM 7781 C C . GLU B 1 315 ? 28.766 32 16.422 1 87.56 315 GLU B C 1
ATOM 7783 O O . GLU B 1 315 ? 27.719 31.969 17.094 1 87.56 315 GLU B O 1
ATOM 7788 N N . ILE B 1 316 ? 29 32.938 15.5 1 87.88 316 ILE B N 1
ATOM 7789 C CA . ILE B 1 316 ? 28.031 34 15.203 1 87.88 316 ILE B CA 1
ATOM 7790 C C . ILE B 1 316 ? 27.609 33.906 13.734 1 87.88 316 ILE B C 1
ATOM 7792 O O . ILE B 1 316 ? 28.203 33.156 12.953 1 87.88 316 ILE B O 1
ATOM 7796 N N . VAL B 1 317 ? 26.562 34.562 13.242 1 82.75 317 VAL B N 1
ATOM 7797 C CA . VAL B 1 317 ? 26.016 34.562 11.883 1 82.75 317 VAL B CA 1
ATOM 7798 C C . VAL B 1 317 ? 27.031 35.188 10.922 1 82.75 317 VAL B C 1
ATOM 7800 O O . VAL B 1 317 ? 27.219 34.688 9.812 1 82.75 317 VAL B O 1
ATOM 7803 N N . ASP B 1 318 ? 27.812 36.062 11.336 1 78.5 318 ASP B N 1
ATOM 7804 C CA . ASP B 1 318 ? 28.906 36.719 10.625 1 78.5 318 ASP B CA 1
ATOM 7805 C C . ASP B 1 318 ? 28.375 37.625 9.516 1 78.5 318 ASP B C 1
ATOM 7807 O O . ASP B 1 318 ? 27.344 38.281 9.672 1 78.5 318 ASP B O 1
ATOM 7811 N N . HIS B 1 319 ? 28.719 37.5 8.227 1 78.38 319 HIS B N 1
ATOM 7812 C CA . HIS B 1 319 ? 28.5 38.5 7.203 1 78.38 319 HIS B CA 1
ATOM 7813 C C . HIS B 1 319 ? 27.109 38.344 6.582 1 78.38 319 HIS B C 1
ATOM 7815 O O . HIS B 1 319 ? 26.734 37.281 6.141 1 78.38 319 HIS B O 1
ATOM 7821 N N . ILE B 1 320 ? 26.25 39.406 6.73 1 76.44 320 ILE B N 1
ATOM 7822 C CA . ILE B 1 320 ? 24.953 39.5 6.066 1 76.44 320 ILE B CA 1
ATOM 7823 C C . ILE B 1 320 ? 25 40.625 5.012 1 76.44 320 ILE B C 1
ATOM 7825 O O . ILE B 1 320 ? 24.984 41.812 5.348 1 76.44 320 ILE B O 1
ATOM 7829 N N . PRO B 1 321 ? 25.016 40.25 3.709 1 76.69 321 PRO B N 1
ATOM 7830 C CA . PRO B 1 321 ? 25.016 41.281 2.668 1 76.69 321 PRO B CA 1
ATOM 7831 C C . PRO B 1 321 ? 23.688 42.031 2.6 1 76.69 321 PRO B C 1
ATOM 7833 O O . PRO B 1 321 ? 22.625 41.438 2.803 1 76.69 321 PRO B O 1
ATOM 7836 N N . LEU B 1 322 ? 23.781 43.344 2.414 1 80.38 322 LEU B N 1
ATOM 7837 C CA . LEU B 1 322 ? 22.562 44.156 2.256 1 80.38 322 LEU B CA 1
ATOM 7838 C C . LEU B 1 322 ? 22.078 44.125 0.811 1 80.38 322 LEU B C 1
ATOM 7840 O O . LEU B 1 322 ? 22.891 44.031 -0.119 1 80.38 322 LEU B O 1
ATOM 7844 N N . GLY B 1 323 ? 20.781 44.062 0.65 1 80.31 323 GLY B N 1
ATOM 7845 C CA . GLY B 1 323 ? 20.203 44.156 -0.679 1 80.31 323 GLY B CA 1
ATOM 7846 C C . GLY B 1 323 ? 19.641 42.844 -1.179 1 80.31 323 GLY B C 1
ATOM 7847 O O . GLY B 1 323 ? 19.453 41.906 -0.4 1 80.31 323 GLY B O 1
ATOM 7848 N N . PHE B 1 324 ? 19.297 42.844 -2.453 1 85.75 324 PHE B N 1
ATOM 7849 C CA . PHE B 1 324 ? 18.703 41.688 -3.111 1 85.75 324 PHE B CA 1
ATOM 7850 C C . PHE B 1 324 ? 19.766 40.688 -3.521 1 85.75 324 PHE B C 1
ATOM 7852 O O . PHE B 1 324 ? 20.859 41.094 -3.953 1 85.75 324 PHE B O 1
ATOM 7859 N N . PRO B 1 325 ? 19.484 39.469 -3.246 1 85.69 325 PRO B N 1
ATOM 7860 C CA . PRO B 1 325 ? 20.438 38.469 -3.709 1 85.69 325 PRO B CA 1
ATOM 7861 C C . PRO B 1 325 ? 20.547 38.406 -5.23 1 85.69 325 PRO B C 1
ATOM 7863 O O . PRO B 1 325 ? 19.578 38.688 -5.934 1 85.69 325 PRO B O 1
ATOM 7866 N N . GLN B 1 326 ? 21.688 38.125 -5.703 1 85.56 326 GLN B N 1
ATOM 7867 C CA . GLN B 1 326 ? 21.859 37.906 -7.137 1 85.56 326 GLN B CA 1
ATOM 7868 C C . GLN B 1 326 ? 21.172 36.625 -7.59 1 85.56 326 GLN B C 1
ATOM 7870 O O . GLN B 1 326 ? 21.375 35.562 -6.992 1 85.56 326 GLN B O 1
ATOM 7875 N N . PRO B 1 327 ? 20.312 36.812 -8.531 1 89 327 PRO B N 1
ATOM 7876 C CA . PRO B 1 327 ? 19.641 35.594 -9.016 1 89 327 PRO B CA 1
ATOM 7877 C C . PRO B 1 327 ? 20.625 34.5 -9.453 1 89 327 PRO B C 1
ATOM 7879 O O . PRO B 1 327 ? 21.703 34.844 -9.953 1 89 327 PRO B O 1
ATOM 7882 N N . SER B 1 328 ? 20.391 33.344 -9.07 1 87.38 328 SER B N 1
ATOM 7883 C CA . SER B 1 328 ? 21.219 32.219 -9.453 1 87.38 328 SER B CA 1
ATOM 7884 C C . SER B 1 328 ? 20.406 31.156 -10.18 1 87.38 328 SER B C 1
ATOM 7886 O O . SER B 1 328 ? 19.234 30.938 -9.867 1 87.38 328 SER B O 1
ATOM 7888 N N . LEU B 1 329 ? 21.094 30.562 -11.195 1 86.88 329 LEU B N 1
ATOM 7889 C CA . LEU B 1 329 ? 20.422 29.516 -11.953 1 86.88 329 LEU B CA 1
ATOM 7890 C C . LEU B 1 329 ? 20.703 28.141 -11.367 1 86.88 329 LEU B C 1
ATOM 7892 O O . LEU B 1 329 ? 21.859 27.812 -11.109 1 86.88 329 LEU B O 1
ATOM 7896 N N . PRO B 1 330 ? 19.719 27.469 -11.133 1 86.19 330 PRO B N 1
ATOM 7897 C CA . PRO B 1 330 ? 19.922 26.109 -10.633 1 86.19 330 PRO B CA 1
ATOM 7898 C C . PRO B 1 330 ? 20.641 25.203 -11.641 1 86.19 330 PRO B C 1
ATOM 7900 O O . PRO B 1 330 ? 20.625 25.5 -12.844 1 86.19 330 PRO B O 1
ATOM 7903 N N . SER B 1 331 ? 21.266 24.188 -11.211 1 89.38 331 SER B N 1
ATOM 7904 C CA . SER B 1 331 ? 22.047 23.266 -12.039 1 89.38 331 SER B CA 1
ATOM 7905 C C . SER B 1 331 ? 21.203 22.078 -12.477 1 89.38 331 SER B C 1
ATOM 7907 O O . SER B 1 331 ? 20.922 21.188 -11.672 1 89.38 331 SER B O 1
ATOM 7909 N N . PRO B 1 332 ? 20.969 21.922 -13.711 1 89.44 332 PRO B N 1
ATOM 7910 C CA . PRO B 1 332 ? 20.125 20.828 -14.211 1 89.44 332 PRO B CA 1
ATOM 7911 C C . PRO B 1 332 ? 20.781 19.453 -14.031 1 89.44 332 PRO B C 1
ATOM 7913 O O . PRO B 1 332 ? 20.078 18.438 -14 1 89.44 332 PRO B O 1
ATOM 7916 N N . SER B 1 333 ? 22.109 19.391 -13.906 1 88.88 333 SER B N 1
ATOM 7917 C CA . SER B 1 333 ? 22.812 18.125 -13.742 1 88.88 333 SER B CA 1
ATOM 7918 C C . SER B 1 333 ? 22.422 17.438 -12.438 1 88.88 333 SER B C 1
ATOM 7920 O O . SER B 1 333 ? 22.578 16.219 -12.297 1 88.88 333 SER B O 1
ATOM 7922 N N . LEU B 1 334 ? 21.906 18.281 -11.586 1 91.62 334 LEU B N 1
ATOM 7923 C CA . LEU B 1 334 ? 21.562 17.75 -10.266 1 91.62 334 LEU B CA 1
ATOM 7924 C C . LEU B 1 334 ? 20.109 17.297 -10.211 1 91.62 334 LEU B C 1
ATOM 7926 O O . LEU B 1 334 ? 19.656 16.797 -9.188 1 91.62 334 LEU B O 1
ATOM 7930 N N . PHE B 1 335 ? 19.422 17.328 -11.305 1 91.75 335 PHE B N 1
ATOM 7931 C CA . PHE B 1 335 ? 18 17.047 -11.312 1 91.75 335 PHE B CA 1
ATOM 7932 C C . PHE B 1 335 ? 17.734 15.562 -11.031 1 91.75 335 PHE B C 1
ATOM 7934 O O . PHE B 1 335 ? 16.922 15.227 -10.172 1 91.75 335 PHE B O 1
ATOM 7941 N N . LEU B 1 336 ? 18.438 14.727 -11.539 1 88.12 336 LEU B N 1
ATOM 7942 C CA . LEU B 1 336 ? 18.172 13.297 -11.453 1 88.12 336 LEU B CA 1
ATOM 7943 C C . LEU B 1 336 ? 18.5 12.766 -10.062 1 88.12 336 LEU B C 1
ATOM 7945 O O . LEU B 1 336 ? 17.672 12.086 -9.453 1 88.12 336 LEU B O 1
ATOM 7949 N N . PRO B 1 337 ? 19.656 13.133 -9.539 1 87.81 337 PRO B N 1
ATOM 7950 C CA . PRO B 1 337 ? 19.953 12.633 -8.195 1 87.81 337 PRO B CA 1
ATOM 7951 C C . PRO B 1 337 ? 19 13.18 -7.137 1 87.81 337 PRO B C 1
ATOM 7953 O O . PRO B 1 337 ? 18.797 12.547 -6.094 1 87.81 337 PRO B O 1
ATOM 7956 N N . LEU B 1 338 ? 18.391 14.328 -7.418 1 93.25 338 LEU B N 1
ATOM 7957 C CA . LEU B 1 338 ? 17.578 14.992 -6.406 1 93.25 338 LEU B CA 1
ATOM 7958 C C . LEU B 1 338 ? 16.094 14.695 -6.621 1 93.25 338 LEU B C 1
ATOM 7960 O O . LEU B 1 338 ? 15.258 15.07 -5.801 1 93.25 338 LEU B O 1
ATOM 7964 N N . LEU B 1 339 ? 15.719 13.969 -7.578 1 92.06 339 LEU B N 1
ATOM 7965 C CA . LEU B 1 339 ? 14.336 13.797 -8.008 1 92.06 339 LEU B CA 1
ATOM 7966 C C . LEU B 1 339 ? 13.516 13.109 -6.926 1 92.06 339 LEU B C 1
ATOM 7968 O O . LEU B 1 339 ? 12.422 13.57 -6.582 1 92.06 339 LEU B O 1
ATOM 7972 N N . SER B 1 340 ? 14.047 12.062 -6.406 1 86.94 340 SER B N 1
ATOM 7973 C CA . SER B 1 340 ? 13.305 11.32 -5.398 1 86.94 340 SER B CA 1
ATOM 7974 C C . SER B 1 340 ? 13.094 12.148 -4.133 1 86.94 340 SER B C 1
ATOM 7976 O O . SER B 1 340 ? 12.008 12.141 -3.551 1 86.94 340 SER B O 1
ATOM 7978 N N . ASP B 1 341 ? 14.117 12.922 -3.732 1 90 341 ASP B N 1
ATOM 7979 C CA . ASP B 1 341 ? 14.008 13.797 -2.566 1 90 341 ASP B CA 1
ATOM 7980 C C . ASP B 1 341 ? 13 14.914 -2.811 1 90 341 ASP B C 1
ATOM 7982 O O . ASP B 1 341 ? 12.172 15.211 -1.947 1 90 341 ASP B O 1
ATOM 7986 N N . ALA B 1 342 ? 13.156 15.43 -4 1 95.31 342 ALA B N 1
ATOM 7987 C CA . ALA B 1 342 ? 12.281 16.547 -4.344 1 95.31 342 ALA B CA 1
ATOM 7988 C C . ALA B 1 342 ? 10.82 16.125 -4.355 1 95.31 342 ALA B C 1
ATOM 7990 O O . ALA B 1 342 ? 9.938 16.875 -3.93 1 95.31 342 ALA B O 1
ATOM 7991 N N . PHE B 1 343 ? 10.57 14.961 -4.762 1 92.56 343 PHE B N 1
ATOM 7992 C CA . PHE B 1 343 ? 9.211 14.445 -4.809 1 92.56 343 PHE B CA 1
ATOM 7993 C C . PHE B 1 343 ? 8.641 14.289 -3.402 1 92.56 343 PHE B C 1
ATOM 7995 O O . PHE B 1 343 ? 7.504 14.688 -3.137 1 92.56 343 PHE B O 1
ATOM 8002 N N . ALA B 1 344 ? 9.414 13.766 -2.564 1 88.75 344 ALA B N 1
ATOM 8003 C CA . ALA B 1 344 ? 8.992 13.562 -1.184 1 88.75 344 ALA B CA 1
ATOM 8004 C C . ALA B 1 344 ? 8.719 14.898 -0.493 1 88.75 344 ALA B C 1
ATOM 8006 O O . ALA B 1 344 ? 7.699 15.055 0.187 1 88.75 344 ALA B O 1
ATOM 8007 N N . ILE B 1 345 ? 9.57 15.875 -0.696 1 94.12 345 ILE B N 1
ATOM 8008 C CA . ILE B 1 345 ? 9.43 17.188 -0.077 1 94.12 345 ILE B CA 1
ATOM 8009 C C . ILE B 1 345 ? 8.188 17.891 -0.625 1 94.12 345 ILE B C 1
ATOM 8011 O O . ILE B 1 345 ? 7.434 18.5 0.128 1 94.12 345 ILE B O 1
ATOM 8015 N N . ALA B 1 346 ? 8 17.688 -1.933 1 95.56 346 ALA B N 1
ATOM 8016 C CA . ALA B 1 346 ? 6.855 18.312 -2.578 1 95.56 346 ALA B CA 1
ATOM 8017 C C . ALA B 1 346 ? 5.543 17.812 -1.979 1 95.56 346 ALA B C 1
ATOM 8019 O O . ALA B 1 346 ? 4.664 18.609 -1.642 1 95.56 346 ALA B O 1
ATOM 8020 N N . ILE B 1 347 ? 5.434 16.578 -1.729 1 90.56 347 ILE B N 1
ATOM 8021 C CA . ILE B 1 347 ? 4.195 15.984 -1.242 1 90.56 347 ILE B CA 1
ATOM 8022 C C . ILE B 1 347 ? 3.984 16.359 0.223 1 90.56 347 ILE B C 1
ATOM 8024 O O . ILE B 1 347 ? 2.877 16.719 0.622 1 90.56 347 ILE B O 1
ATOM 8028 N N . VAL B 1 348 ? 4.992 16.312 0.965 1 87.62 348 VAL B N 1
ATOM 8029 C CA . VAL B 1 348 ? 4.883 16.578 2.398 1 87.62 348 VAL B CA 1
ATOM 8030 C C . VAL B 1 348 ? 4.512 18.031 2.633 1 87.62 348 VAL B C 1
ATOM 8032 O O . VAL B 1 348 ? 3.613 18.344 3.426 1 87.62 348 VAL B O 1
ATOM 8035 N N . THR B 1 349 ? 5.23 18.875 1.945 1 92.56 349 THR B N 1
ATOM 8036 C CA . THR B 1 349 ? 4.973 20.297 2.125 1 92.56 349 THR B CA 1
ATOM 8037 C C . THR B 1 349 ? 3.551 20.656 1.691 1 92.56 349 THR B C 1
ATOM 8039 O O . THR B 1 349 ? 2.861 21.422 2.365 1 92.56 349 THR B O 1
ATOM 8042 N N . TYR B 1 350 ? 3.131 20.031 0.674 1 92.62 350 TYR B N 1
ATOM 8043 C CA . TYR B 1 350 ? 1.778 20.266 0.179 1 92.62 350 TYR B CA 1
ATOM 8044 C C . TYR B 1 350 ? 0.743 19.703 1.146 1 92.62 350 TYR B C 1
ATOM 8046 O O . TYR B 1 350 ? -0.241 20.375 1.469 1 92.62 350 TYR B O 1
ATOM 8054 N N . ALA B 1 351 ? 0.972 18.578 1.562 1 87.38 351 ALA B N 1
ATOM 8055 C CA . ALA B 1 351 ? 0.015 17.922 2.451 1 87.38 351 ALA B CA 1
ATOM 8056 C C . ALA B 1 351 ? -0.152 18.703 3.75 1 87.38 351 ALA B C 1
ATOM 8058 O O . ALA B 1 351 ? -1.271 18.875 4.242 1 87.38 351 ALA B O 1
ATOM 8059 N N . VAL B 1 352 ? 0.933 19.172 4.27 1 87.75 352 VAL B N 1
ATOM 8060 C CA . VAL B 1 352 ? 0.869 19.953 5.504 1 87.75 352 VAL B CA 1
ATOM 8061 C C . VAL B 1 352 ? 0.173 21.281 5.234 1 87.75 352 VAL B C 1
ATOM 8063 O O . VAL B 1 352 ? -0.619 21.75 6.055 1 87.75 352 VAL B O 1
ATOM 8066 N N . ASP B 1 353 ? 0.469 21.812 4.094 1 93.25 353 ASP B N 1
ATOM 8067 C CA . ASP B 1 353 ? -0.16 23.078 3.697 1 93.25 353 ASP B CA 1
ATOM 8068 C C . ASP B 1 353 ? -1.682 22.938 3.672 1 93.25 353 ASP B C 1
ATOM 8070 O O . ASP B 1 353 ? -2.389 23.734 4.309 1 93.25 353 ASP B O 1
ATOM 8074 N N . VAL B 1 354 ? -2.164 21.953 3.045 1 89.69 354 VAL B N 1
ATOM 8075 C CA . VAL B 1 354 ? -3.602 21.75 2.891 1 89.69 354 VAL B CA 1
ATOM 8076 C C . VAL B 1 354 ? -4.223 21.391 4.238 1 89.69 354 VAL B C 1
ATOM 8078 O O . VAL B 1 354 ? -5.305 21.875 4.578 1 89.69 354 VAL B O 1
ATOM 8081 N N . SER B 1 355 ? -3.539 20.625 4.969 1 84.31 355 SER B N 1
ATOM 8082 C CA . SER B 1 355 ? -4.051 20.203 6.273 1 84.31 355 SER B CA 1
ATOM 8083 C C . SER B 1 355 ? -4.215 21.391 7.211 1 84.31 355 SER B C 1
ATOM 8085 O O . SER B 1 355 ? -5.27 21.562 7.82 1 84.31 355 SER B O 1
ATOM 8087 N N . LEU B 1 356 ? -3.23 22.219 7.254 1 86.06 356 LEU B N 1
ATOM 8088 C CA . LEU B 1 356 ? -3.275 23.391 8.109 1 86.06 356 LEU B CA 1
ATOM 8089 C C . LEU B 1 356 ? -4.281 24.406 7.586 1 86.06 356 LEU B C 1
ATOM 8091 O O . LEU B 1 356 ? -5.027 25.016 8.359 1 86.06 356 LEU B O 1
ATOM 8095 N N . GLY B 1 357 ? -4.246 24.516 6.312 1 88.19 357 GLY B N 1
ATOM 8096 C CA . GLY B 1 357 ? -5.195 25.438 5.695 1 88.19 357 GLY B CA 1
ATOM 8097 C C . GLY B 1 357 ? -6.641 25.062 5.969 1 88.19 357 GLY B C 1
ATOM 8098 O O . GLY B 1 357 ? -7.457 25.922 6.309 1 88.19 357 GLY B O 1
ATOM 8099 N N . LYS B 1 358 ? -6.941 23.828 5.895 1 83.31 358 LYS B N 1
ATOM 8100 C CA . LYS B 1 358 ? -8.305 23.359 6.121 1 83.31 358 LYS B CA 1
ATOM 8101 C C . LYS B 1 358 ? -8.703 23.516 7.59 1 83.31 358 LYS B C 1
ATOM 8103 O O . LYS B 1 358 ? -9.852 23.844 7.898 1 83.31 358 LYS B O 1
ATOM 8108 N N . THR B 1 359 ? -7.805 23.344 8.438 1 77.25 359 THR B N 1
ATOM 8109 C CA . THR B 1 359 ? -8.062 23.484 9.867 1 77.25 359 THR B CA 1
ATOM 8110 C C . THR B 1 359 ? -8.461 24.906 10.219 1 77.25 359 THR B C 1
ATOM 8112 O O . THR B 1 359 ? -9.445 25.125 10.93 1 77.25 359 THR B O 1
ATOM 8115 N N . VAL B 1 360 ? -7.754 25.828 9.711 1 85.12 360 VAL B N 1
ATOM 8116 C CA . VAL B 1 360 ? -8.031 27.234 10.031 1 85.12 360 VAL B CA 1
ATOM 8117 C C . VAL B 1 360 ? -9.266 27.703 9.273 1 85.12 360 VAL B C 1
ATOM 8119 O O . VAL B 1 360 ? -10.07 28.484 9.797 1 85.12 360 VAL B O 1
ATOM 8122 N N . ALA B 1 361 ? -9.414 27.172 8.078 1 84.38 361 ALA B N 1
ATOM 8123 C CA . ALA B 1 361 ? -10.578 27.531 7.277 1 84.38 361 ALA B CA 1
ATOM 8124 C C . ALA B 1 361 ? -11.867 27.031 7.93 1 84.38 361 ALA B C 1
ATOM 8126 O O . ALA B 1 361 ? -12.883 27.734 7.922 1 84.38 361 ALA B O 1
ATOM 8127 N N . GLU B 1 362 ? -11.805 25.906 8.414 1 74.25 362 GLU B N 1
ATOM 8128 C CA . GLU B 1 362 ? -12.961 25.359 9.102 1 74.25 362 GLU B CA 1
ATOM 8129 C C . GLU B 1 362 ? -13.336 26.188 10.328 1 74.25 362 GLU B C 1
ATOM 8131 O O . GLU B 1 362 ? -14.516 26.391 10.617 1 74.25 362 GLU B O 1
ATOM 8136 N N . LYS B 1 363 ? -12.375 26.672 10.984 1 76 363 LYS B N 1
ATOM 8137 C CA . LYS B 1 363 ? -12.594 27.516 12.164 1 76 363 LYS B CA 1
ATOM 8138 C C . LYS B 1 363 ? -13.258 28.828 11.781 1 76 363 LYS B C 1
ATOM 8140 O O . LYS B 1 363 ? -14.055 29.375 12.547 1 76 363 LYS B O 1
ATOM 8145 N N . HIS B 1 364 ? -12.922 29.297 10.68 1 82.06 364 HIS B N 1
ATOM 8146 C CA . HIS B 1 364 ? -13.445 30.594 10.258 1 82.06 364 HIS B CA 1
ATOM 8147 C C . HIS B 1 364 ? -14.539 30.422 9.203 1 82.06 364 HIS B C 1
ATOM 8149 O O . HIS B 1 364 ? -14.938 31.391 8.555 1 82.06 364 HIS B O 1
ATOM 8155 N N . ASN B 1 365 ? -14.898 29.172 8.914 1 76.44 365 ASN B N 1
ATOM 8156 C CA . ASN B 1 365 ? -16.062 28.812 8.117 1 76.44 365 ASN B CA 1
ATOM 8157 C C . ASN B 1 365 ? -15.891 29.234 6.656 1 76.44 365 ASN B C 1
ATOM 8159 O O . ASN B 1 365 ? -16.766 29.891 6.086 1 76.44 365 ASN B O 1
ATOM 8163 N N . TYR B 1 366 ? -14.75 29.078 6.164 1 79.62 366 TYR B N 1
ATOM 8164 C CA . TYR B 1 366 ? -14.547 29.234 4.727 1 79.62 366 TYR B CA 1
ATOM 8165 C C . TYR B 1 366 ? -13.867 28.016 4.137 1 79.62 366 TYR B C 1
ATOM 8167 O O . TYR B 1 366 ? -13.562 27.047 4.855 1 79.62 366 TYR B O 1
ATOM 8175 N N . LYS B 1 367 ? -13.789 27.953 2.801 1 80.81 367 LYS B N 1
ATOM 8176 C CA . LYS B 1 367 ? -13.219 26.781 2.143 1 80.81 367 LYS B CA 1
ATOM 8177 C C . LYS B 1 367 ? -11.961 27.141 1.36 1 80.81 367 LYS B C 1
ATOM 8179 O O . LYS B 1 367 ? -11.812 28.281 0.909 1 80.81 367 LYS B O 1
ATOM 8184 N N . ILE B 1 368 ? -11.086 26.203 1.308 1 87.94 368 ILE B N 1
ATOM 8185 C CA . ILE B 1 368 ? -9.867 26.375 0.532 1 87.94 368 ILE B CA 1
ATOM 8186 C C . ILE B 1 368 ? -9.883 25.438 -0.677 1 87.94 368 ILE B C 1
ATOM 8188 O O . ILE B 1 368 ? -10.539 24.391 -0.653 1 87.94 368 ILE B O 1
ATOM 8192 N N . ASP B 1 369 ? -9.219 25.828 -1.696 1 88.06 369 ASP B N 1
ATOM 8193 C CA . ASP B 1 369 ? -9.078 25.016 -2.895 1 88.06 369 ASP B CA 1
ATOM 8194 C C . ASP B 1 369 ? -7.75 24.25 -2.891 1 88.06 369 ASP B C 1
ATOM 8196 O O . ASP B 1 369 ? -6.684 24.859 -3.031 1 88.06 369 ASP B O 1
ATOM 8200 N N . ASP B 1 370 ? -7.863 22.984 -2.869 1 88.75 370 ASP B N 1
ATOM 8201 C CA . ASP B 1 370 ? -6.676 22.141 -2.746 1 88.75 370 ASP B CA 1
ATOM 8202 C C . ASP B 1 370 ? -5.75 22.312 -3.947 1 88.75 370 ASP B C 1
ATOM 8204 O O . ASP B 1 370 ? -4.527 22.391 -3.789 1 88.75 370 ASP B O 1
ATOM 8208 N N . ASN B 1 371 ? -6.285 22.375 -5.105 1 89.88 371 ASN B N 1
ATOM 8209 C CA . ASN B 1 371 ? -5.469 22.5 -6.305 1 89.88 371 ASN B CA 1
ATOM 8210 C C . ASN B 1 371 ? -4.789 23.859 -6.387 1 89.88 371 ASN B C 1
ATOM 8212 O O . ASN B 1 371 ? -3.643 23.969 -6.828 1 89.88 371 ASN B O 1
ATOM 8216 N N . GLN B 1 372 ? -5.496 24.891 -5.988 1 91 372 GLN B N 1
ATOM 8217 C CA . GLN B 1 372 ? -4.922 26.219 -5.977 1 91 372 GLN B CA 1
ATOM 8218 C C . GLN B 1 372 ? -3.771 26.328 -4.977 1 91 372 GLN B C 1
ATOM 8220 O O . GLN B 1 372 ? -2.787 27.016 -5.223 1 91 372 GLN B O 1
ATOM 8225 N N . GLU B 1 373 ? -3.957 25.672 -3.908 1 93.62 373 GLU B N 1
ATOM 8226 C CA . GLU B 1 373 ? -2.881 25.656 -2.924 1 93.62 373 GLU B CA 1
ATOM 8227 C C . GLU B 1 373 ? -1.635 24.969 -3.479 1 93.62 373 GLU B C 1
ATOM 8229 O O . GLU B 1 373 ? -0.511 25.391 -3.189 1 93.62 373 GLU B O 1
ATOM 8234 N N . LEU B 1 374 ? -1.893 23.922 -4.207 1 93.88 374 LEU B N 1
ATOM 8235 C CA . LEU B 1 374 ? -0.79 23.203 -4.832 1 93.88 374 LEU B CA 1
ATOM 8236 C C . LEU B 1 374 ? -0.06 24.094 -5.836 1 93.88 374 LEU B C 1
ATOM 8238 O O . LEU B 1 374 ? 1.173 24.125 -5.852 1 93.88 374 LEU B O 1
ATOM 8242 N N . ILE B 1 375 ? -0.724 24.844 -6.621 1 94.69 375 ILE B N 1
ATOM 8243 C CA . ILE B 1 375 ? -0.153 25.75 -7.613 1 94.69 375 ILE B CA 1
ATOM 8244 C C . ILE B 1 375 ? 0.563 26.906 -6.91 1 94.69 375 ILE B C 1
ATOM 8246 O O . ILE B 1 375 ? 1.674 27.281 -7.297 1 94.69 375 ILE B O 1
ATOM 8250 N N . ALA B 1 376 ? -0.085 27.406 -5.883 1 95.5 376 ALA B N 1
ATOM 8251 C CA . ALA B 1 376 ? 0.517 28.5 -5.121 1 95.5 376 ALA B CA 1
ATOM 8252 C C . ALA B 1 376 ? 1.831 28.047 -4.48 1 95.5 376 ALA B C 1
ATOM 8254 O O . ALA B 1 376 ? 2.832 28.766 -4.551 1 95.5 376 ALA B O 1
ATOM 8255 N N . SER B 1 377 ? 1.831 26.891 -3.889 1 95.75 377 SER B N 1
ATOM 8256 C CA . SER B 1 377 ? 3.045 26.344 -3.283 1 95.75 377 SER B CA 1
ATOM 8257 C C . SER B 1 377 ? 4.121 26.094 -4.336 1 95.75 377 SER B C 1
ATOM 8259 O O . SER B 1 377 ? 5.297 26.391 -4.109 1 95.75 377 SER B O 1
ATOM 8261 N N . GLY B 1 378 ? 3.703 25.547 -5.469 1 97.12 378 GLY B N 1
ATOM 8262 C CA . GLY B 1 378 ? 4.641 25.266 -6.543 1 97.12 378 GLY B CA 1
ATOM 8263 C C . GLY B 1 378 ? 5.312 26.5 -7.09 1 97.12 378 GLY B C 1
ATOM 8264 O O . GLY B 1 378 ? 6.535 26.547 -7.227 1 97.12 378 GLY B O 1
ATOM 8265 N N . PHE B 1 379 ? 4.574 27.516 -7.312 1 96.69 379 PHE B N 1
ATOM 8266 C CA . PHE B 1 379 ? 5.121 28.75 -7.844 1 96.69 379 PHE B CA 1
ATOM 8267 C C . PHE B 1 379 ? 5.945 29.469 -6.781 1 96.69 379 PHE B C 1
ATOM 8269 O O . PHE B 1 379 ? 6.953 30.109 -7.098 1 96.69 379 PHE B O 1
ATOM 8276 N N . ALA B 1 380 ? 5.48 29.422 -5.574 1 97.12 380 ALA B N 1
ATOM 8277 C CA . ALA B 1 380 ? 6.23 30.047 -4.484 1 97.12 380 ALA B CA 1
ATOM 8278 C C . ALA B 1 380 ? 7.641 29.469 -4.391 1 97.12 380 ALA B C 1
ATOM 8280 O O . ALA B 1 380 ? 8.609 30.219 -4.254 1 97.12 380 ALA B O 1
ATOM 8281 N N . ASN B 1 381 ? 7.746 28.172 -4.551 1 97.62 381 ASN B N 1
ATOM 8282 C CA . ASN B 1 381 ? 9.055 27.531 -4.457 1 97.62 381 ASN B CA 1
ATOM 8283 C C . ASN B 1 381 ? 9.828 27.656 -5.766 1 97.62 381 ASN B C 1
ATOM 8285 O O . ASN B 1 381 ? 11.039 27.891 -5.754 1 97.62 381 ASN B O 1
ATOM 8289 N N . SER B 1 382 ? 9.227 27.531 -6.926 1 96.56 382 SER B N 1
ATOM 8290 C CA . SER B 1 382 ? 9.914 27.594 -8.211 1 96.56 382 SER B CA 1
ATOM 8291 C C . SER B 1 382 ? 10.5 28.984 -8.469 1 96.56 382 SER B C 1
ATOM 8293 O O . SER B 1 382 ? 11.672 29.109 -8.812 1 96.56 382 SER B O 1
ATOM 8295 N N . LEU B 1 383 ? 9.727 30 -8.227 1 96.06 383 LEU B N 1
ATOM 8296 C CA . LEU B 1 383 ? 10.172 31.359 -8.523 1 96.06 383 LEU B CA 1
ATOM 8297 C C . LEU B 1 383 ? 11.188 31.828 -7.484 1 96.06 383 LEU B C 1
ATOM 8299 O O . LEU B 1 383 ? 12.133 32.562 -7.82 1 96.06 383 LEU B O 1
ATOM 8303 N N . SER B 1 384 ? 10.969 31.484 -6.273 1 95.88 384 SER B N 1
ATOM 8304 C CA . SER B 1 384 ? 11.883 31.938 -5.227 1 95.88 384 SER B CA 1
ATOM 8305 C C . SER B 1 384 ? 13.234 31.234 -5.324 1 95.88 384 SER B C 1
ATOM 8307 O O . SER B 1 384 ? 14.234 31.75 -4.816 1 95.88 384 SER B O 1
ATOM 8309 N N . SER B 1 385 ? 13.242 30.016 -5.969 1 95.62 385 SER B N 1
ATOM 8310 C CA . SER B 1 385 ? 14.5 29.297 -6.133 1 95.62 385 SER B CA 1
ATOM 8311 C C . SER B 1 385 ? 15.516 30.125 -6.91 1 95.62 385 SER B C 1
ATOM 8313 O O . SER B 1 385 ? 16.719 30.047 -6.652 1 95.62 385 SER B O 1
ATOM 8315 N N . PHE B 1 386 ? 15.086 30.984 -7.75 1 94.69 386 PHE B N 1
ATOM 8316 C CA . PHE B 1 386 ? 15.977 31.828 -8.547 1 94.69 386 PHE B CA 1
ATOM 8317 C C . PHE B 1 386 ? 16.594 32.938 -7.691 1 94.69 386 PHE B C 1
ATOM 8319 O O . PHE B 1 386 ? 17.594 33.531 -8.086 1 94.69 386 PHE B O 1
ATOM 8326 N N . PHE B 1 387 ? 16.016 33.156 -6.555 1 94.06 387 PHE B N 1
ATOM 8327 C CA . PHE B 1 387 ? 16.516 34.188 -5.648 1 94.06 387 PHE B CA 1
ATOM 8328 C C . PHE B 1 387 ? 17.156 33.562 -4.418 1 94.06 387 PHE B C 1
ATOM 8330 O O . PHE B 1 387 ? 17.047 34.094 -3.312 1 94.06 387 PHE B O 1
ATOM 8337 N N . ARG B 1 388 ? 17.578 32.312 -4.562 1 92.38 388 ARG B N 1
ATOM 8338 C CA . ARG B 1 388 ? 18.422 31.609 -3.609 1 92.38 388 ARG B CA 1
ATOM 8339 C C . ARG B 1 388 ? 17.656 31.266 -2.338 1 92.38 388 ARG B C 1
ATOM 8341 O O . ARG B 1 388 ? 18.172 31.438 -1.23 1 92.38 388 ARG B O 1
ATOM 8348 N N . CYS B 1 389 ? 16.469 30.938 -2.512 1 94.62 389 CYS B N 1
ATOM 8349 C CA . CYS B 1 389 ? 15.648 30.5 -1.386 1 94.62 389 CYS B CA 1
ATOM 8350 C C . CYS B 1 389 ? 15.625 28.969 -1.288 1 94.62 389 CYS B C 1
ATOM 8352 O O . CYS B 1 389 ? 15.688 28.281 -2.307 1 94.62 389 CYS B O 1
ATOM 8354 N N . TYR B 1 390 ? 15.688 28.5 -0.092 1 95.25 390 TYR B N 1
ATOM 8355 C CA . TYR B 1 390 ? 15.438 27.078 0.122 1 95.25 390 TYR B CA 1
ATOM 8356 C C . TYR B 1 390 ? 13.945 26.781 0.144 1 95.25 390 TYR B C 1
ATOM 8358 O O . TYR B 1 390 ? 13.125 27.688 -0.075 1 95.25 390 TYR B O 1
ATOM 8366 N N . VAL B 1 391 ? 13.562 25.562 0.3 1 96.69 391 VAL B N 1
ATOM 8367 C CA . VAL B 1 391 ? 12.172 25.156 0.147 1 96.69 391 VAL B CA 1
ATOM 8368 C C . VAL B 1 391 ? 11.32 25.797 1.24 1 96.69 391 VAL B C 1
ATOM 8370 O O . VAL B 1 391 ? 11.633 25.672 2.428 1 96.69 391 VAL B O 1
ATOM 8373 N N . SER B 1 392 ? 10.352 26.531 0.811 1 96.31 392 SER B N 1
ATOM 8374 C CA . SER B 1 392 ? 9.445 27.203 1.727 1 96.31 392 SER B CA 1
ATOM 8375 C C . SER B 1 392 ? 8.219 26.359 2.023 1 96.31 392 SER B C 1
ATOM 8377 O O . SER B 1 392 ? 7.977 25.359 1.354 1 96.31 392 SER B O 1
ATOM 8379 N N . GLY B 1 393 ? 7.5 26.734 3.041 1 94 393 GLY B N 1
ATOM 8380 C CA . GLY B 1 393 ? 6.305 26 3.428 1 94 393 GLY B CA 1
ATOM 8381 C C . GLY B 1 393 ? 5.469 26.719 4.465 1 94 393 GLY B C 1
ATOM 8382 O O . GLY B 1 393 ? 5.734 27.891 4.781 1 94 393 GLY B O 1
ATOM 8383 N N . PRO B 1 394 ? 4.426 26.016 4.883 1 91.12 394 PRO B N 1
ATOM 8384 C CA . PRO B 1 394 ? 3.514 26.578 5.883 1 91.12 394 PRO B CA 1
ATOM 8385 C C . PRO B 1 394 ? 4.008 26.391 7.312 1 91.12 394 PRO B C 1
ATOM 8387 O O . PRO B 1 394 ? 4.867 25.531 7.559 1 91.12 394 PRO B O 1
ATOM 8390 N N . SER B 1 395 ? 3.498 27.234 8.211 1 85.31 395 SER B N 1
ATOM 8391 C CA . SER B 1 395 ? 3.826 27.094 9.625 1 85.31 395 SER B CA 1
ATOM 8392 C C . SER B 1 395 ? 2.586 27.266 10.492 1 85.31 395 SER B C 1
ATOM 8394 O O . SER B 1 395 ? 1.875 28.266 10.391 1 85.31 395 SER B O 1
ATOM 8396 N N . LEU B 1 396 ? 2.361 26.266 11.344 1 76.12 396 LEU B N 1
ATOM 8397 C CA . LEU B 1 396 ? 1.208 26.297 12.234 1 76.12 396 LEU B CA 1
ATOM 8398 C C . LEU B 1 396 ? 1.344 27.422 13.258 1 76.12 396 LEU B C 1
ATOM 8400 O O . LEU B 1 396 ? 0.37 28.125 13.555 1 76.12 396 LEU B O 1
ATOM 8404 N N . SER B 1 397 ? 2.533 27.562 13.781 1 75.81 397 SER B N 1
ATOM 8405 C CA . SER B 1 397 ? 2.775 28.594 14.781 1 75.81 397 SER B CA 1
ATOM 8406 C C . SER B 1 397 ? 2.486 29.984 14.234 1 75.81 397 SER B C 1
ATOM 8408 O O . SER B 1 397 ? 1.824 30.797 14.891 1 75.81 397 SER B O 1
ATOM 8410 N N . ARG B 1 398 ? 2.873 30.234 13.055 1 86.19 398 ARG B N 1
ATOM 8411 C CA . ARG B 1 398 ? 2.672 31.547 12.469 1 86.19 398 ARG B CA 1
ATOM 8412 C C . ARG B 1 398 ? 1.201 31.797 12.148 1 86.19 398 ARG B C 1
ATOM 8414 O O . ARG B 1 398 ? 0.714 32.906 12.242 1 86.19 398 ARG B O 1
ATOM 8421 N N . ILE B 1 399 ? 0.482 30.734 11.766 1 87.5 399 ILE B N 1
ATOM 8422 C CA . ILE B 1 399 ? -0.944 30.859 11.484 1 87.5 399 ILE B CA 1
ATOM 8423 C C . ILE B 1 399 ? -1.685 31.297 12.742 1 87.5 399 ILE B C 1
ATOM 8425 O O . ILE B 1 399 ? -2.504 32.219 12.703 1 87.5 399 ILE B O 1
ATOM 8429 N N . TRP B 1 400 ? -1.317 30.797 13.828 1 79.69 400 TRP B N 1
ATOM 8430 C CA . TRP B 1 400 ? -1.999 31.109 15.078 1 79.69 400 TRP B CA 1
ATOM 8431 C C . TRP B 1 400 ? -1.628 32.5 15.562 1 79.69 400 TRP B C 1
ATOM 8433 O O . TRP B 1 400 ? -2.469 33.219 16.109 1 79.69 400 TRP B O 1
ATOM 8443 N N . ILE B 1 401 ? -0.406 32.812 15.391 1 80.56 401 ILE B N 1
ATOM 8444 C CA . ILE B 1 401 ? 0.036 34.156 15.75 1 80.56 401 ILE B CA 1
ATOM 8445 C C . ILE B 1 401 ? -0.698 35.188 14.898 1 80.56 401 ILE B C 1
ATOM 8447 O O . ILE B 1 401 ? -1.145 36.219 15.406 1 80.56 401 ILE B O 1
ATOM 8451 N N . LEU B 1 402 ? -0.789 34.906 13.656 1 88.88 402 LEU B N 1
ATOM 8452 C CA . LEU B 1 402 ? -1.488 35.781 12.727 1 88.88 402 LEU B CA 1
ATOM 8453 C C . LEU B 1 402 ? -2.951 35.938 13.125 1 88.88 402 LEU B C 1
ATOM 8455 O O . LEU B 1 402 ? -3.479 37.062 13.133 1 88.88 402 LEU B O 1
ATOM 8459 N N . GLU B 1 403 ? -3.584 34.906 13.516 1 85.19 403 GLU B N 1
ATOM 8460 C CA . GLU B 1 403 ? -4.988 34.906 13.914 1 85.19 403 GLU B CA 1
ATOM 8461 C C . GLU B 1 403 ? -5.195 35.688 15.211 1 85.19 403 GLU B C 1
ATOM 8463 O O . GLU B 1 403 ? -6.133 36.469 15.32 1 85.19 403 GLU B O 1
ATOM 8468 N N . LYS B 1 404 ? -4.332 35.438 16.109 1 79.69 404 LYS B N 1
ATOM 8469 C CA . LYS B 1 404 ? -4.449 36.062 17.406 1 79.69 404 LYS B CA 1
ATOM 8470 C C . LYS B 1 404 ? -4.199 37.562 17.297 1 79.69 404 LYS B C 1
ATOM 8472 O O . LYS B 1 404 ? -4.77 38.375 18.047 1 79.69 404 LYS B O 1
ATOM 8477 N N . ALA B 1 405 ? -3.375 37.906 16.312 1 83.88 405 ALA B N 1
ATOM 8478 C CA . ALA B 1 405 ? -3.051 39.312 16.094 1 83.88 405 ALA B CA 1
ATOM 8479 C C . ALA B 1 405 ? -4.156 40 15.32 1 83.88 405 ALA B C 1
ATOM 8481 O O . ALA B 1 405 ? -4.105 41.219 15.125 1 83.88 405 ALA B O 1
ATOM 8482 N N . GLY B 1 406 ? -5.121 39.188 14.852 1 85.38 406 GLY B N 1
ATOM 8483 C CA . GLY B 1 406 ? -6.285 39.781 14.211 1 85.38 406 GLY B CA 1
ATOM 8484 C C . GLY B 1 406 ? -6.219 39.719 12.695 1 85.38 406 GLY B C 1
ATOM 8485 O O . GLY B 1 406 ? -6.977 40.406 12.008 1 85.38 406 GLY B O 1
ATOM 8486 N N . GLY B 1 407 ? -5.293 39.031 12.203 1 90.88 407 GLY B N 1
ATOM 8487 C CA . GLY B 1 407 ? -5.211 38.906 10.758 1 90.88 407 GLY B CA 1
ATOM 8488 C C . GLY B 1 407 ? -6.395 38.156 10.164 1 90.88 407 GLY B C 1
ATOM 8489 O O . GLY B 1 407 ? -6.898 37.219 10.758 1 90.88 407 GLY B O 1
ATOM 8490 N N . SER B 1 408 ? -6.859 38.688 8.969 1 89 408 SER B N 1
ATOM 8491 C CA . SER B 1 408 ? -8.047 38.062 8.383 1 89 408 SER B CA 1
ATOM 8492 C C . SER B 1 408 ? -7.836 37.75 6.906 1 89 408 SER B C 1
ATOM 8494 O O . SER B 1 408 ? -8.562 36.938 6.328 1 89 408 SER B O 1
ATOM 8496 N N . THR B 1 409 ? -6.82 38.375 6.355 1 90.56 409 THR B N 1
ATOM 8497 C CA . THR B 1 409 ? -6.574 38.156 4.934 1 90.56 409 THR B CA 1
ATOM 8498 C C . THR B 1 409 ? -5.078 38 4.66 1 90.56 409 THR B C 1
ATOM 8500 O O . THR B 1 409 ? -4.262 38.125 5.574 1 90.56 409 THR B O 1
ATOM 8503 N N . GLN B 1 410 ? -4.734 37.781 3.383 1 91.88 410 GLN B N 1
ATOM 8504 C CA . GLN B 1 410 ? -3.344 37.594 2.986 1 91.88 410 GLN B CA 1
ATOM 8505 C C . GLN B 1 410 ? -2.615 38.938 2.898 1 91.88 410 GLN B C 1
ATOM 8507 O O . GLN B 1 410 ? -1.399 38.969 2.697 1 91.88 410 GLN B O 1
ATOM 8512 N N . LEU B 1 411 ? -3.295 39.938 3.176 1 92.31 411 LEU B N 1
ATOM 8513 C CA . LEU B 1 411 ? -2.629 41.25 3.248 1 92.31 411 LEU B CA 1
ATOM 8514 C C . LEU B 1 411 ? -1.672 41.312 4.434 1 92.31 411 LEU B C 1
ATOM 8516 O O . LEU B 1 411 ? -0.688 42.031 4.41 1 92.31 411 LEU B O 1
ATOM 8520 N N . SER B 1 412 ? -1.983 40.531 5.445 1 92.94 412 SER B N 1
ATOM 8521 C CA . SER B 1 412 ? -1.05 40.406 6.559 1 92.94 412 SER B CA 1
ATOM 8522 C C . SER B 1 412 ? 0.315 39.906 6.082 1 92.94 412 SER B C 1
ATOM 8524 O O . SER B 1 412 ? 1.349 40.438 6.516 1 92.94 412 SER B O 1
ATOM 8526 N N . SER B 1 413 ? 0.314 38.969 5.172 1 94.31 413 SER B N 1
ATOM 8527 C CA . SER B 1 413 ? 1.56 38.469 4.617 1 94.31 413 SER B CA 1
ATOM 8528 C C . SER B 1 413 ? 2.248 39.5 3.738 1 94.31 413 SER B C 1
ATOM 8530 O O . SER B 1 413 ? 3.477 39.531 3.664 1 94.31 413 SER B O 1
ATOM 8532 N N . ALA B 1 414 ? 1.462 40.344 3.09 1 94.5 414 ALA B N 1
ATOM 8533 C CA . ALA B 1 414 ? 2.037 41.406 2.287 1 94.5 414 ALA B CA 1
ATOM 8534 C C . ALA B 1 414 ? 2.766 42.438 3.166 1 94.5 414 ALA B C 1
ATOM 8536 O O . ALA B 1 414 ? 3.844 42.906 2.809 1 94.5 414 ALA B O 1
ATOM 8537 N N . PHE B 1 415 ? 2.18 42.75 4.25 1 94.5 415 PHE B N 1
ATOM 8538 C CA . PHE B 1 415 ? 2.822 43.656 5.191 1 94.5 415 PHE B CA 1
ATOM 8539 C C . PHE B 1 415 ? 4.078 43.031 5.781 1 94.5 415 PHE B C 1
ATOM 8541 O O . PHE B 1 415 ? 5.062 43.719 6.043 1 94.5 415 PHE B O 1
ATOM 8548 N N . ASN B 1 416 ? 3.984 41.719 6.086 1 94.12 416 ASN B N 1
ATOM 8549 C CA . ASN B 1 416 ? 5.188 41 6.473 1 94.12 416 ASN B CA 1
ATOM 8550 C C . ASN B 1 416 ? 6.312 41.188 5.465 1 94.12 416 ASN B C 1
ATOM 8552 O O . ASN B 1 416 ? 7.465 41.438 5.848 1 94.12 416 ASN B O 1
ATOM 8556 N N . CYS B 1 417 ? 5.992 41.188 4.184 1 95.12 417 CYS B N 1
ATOM 8557 C CA . CYS B 1 417 ? 6.984 41.344 3.125 1 95.12 417 CYS B CA 1
ATOM 8558 C C . CYS B 1 417 ? 7.598 42.719 3.158 1 95.12 417 CYS B C 1
ATOM 8560 O O . CYS B 1 417 ? 8.797 42.875 2.926 1 95.12 417 CYS B O 1
ATOM 8562 N N . VAL B 1 418 ? 6.812 43.656 3.469 1 94.88 418 VAL B N 1
ATOM 8563 C CA . VAL B 1 418 ? 7.297 45.031 3.521 1 94.88 418 VAL B CA 1
ATOM 8564 C C . VAL B 1 418 ? 8.297 45.188 4.664 1 94.88 418 VAL B C 1
ATOM 8566 O O . VAL B 1 418 ? 9.367 45.75 4.488 1 94.88 418 VAL B O 1
ATOM 8569 N N . VAL B 1 419 ? 7.957 44.656 5.719 1 93.12 419 VAL B N 1
ATOM 8570 C CA . VAL B 1 419 ? 8.82 44.75 6.887 1 93.12 419 VAL B CA 1
ATOM 8571 C C . VAL B 1 419 ? 10.133 44 6.629 1 93.12 419 VAL B C 1
ATOM 8573 O O . VAL B 1 419 ? 11.211 44.531 6.918 1 93.12 419 VAL B O 1
ATOM 8576 N N . VAL B 1 420 ? 10.055 42.812 6.117 1 93.81 420 VAL B N 1
ATOM 8577 C CA . VAL B 1 420 ? 11.242 42.031 5.832 1 93.81 420 VAL B CA 1
ATOM 8578 C C . VAL B 1 420 ? 12.102 42.719 4.785 1 93.81 420 VAL B C 1
ATOM 8580 O O . VAL B 1 420 ? 13.328 42.688 4.859 1 93.81 420 VAL B O 1
ATOM 8583 N N . LEU B 1 421 ? 11.461 43.312 3.82 1 94 421 LEU B N 1
ATOM 8584 C CA . LEU B 1 421 ? 12.188 44.062 2.807 1 94 421 LEU B CA 1
ATOM 8585 C C . LEU B 1 421 ? 12.992 45.188 3.443 1 94 421 LEU B C 1
ATOM 8587 O O . LEU B 1 421 ? 14.148 45.438 3.076 1 94 421 LEU B O 1
ATOM 8591 N N . LEU B 1 422 ? 12.438 45.844 4.391 1 92.5 422 LEU B N 1
ATOM 8592 C CA . LEU B 1 422 ? 13.125 46.906 5.094 1 92.5 422 LEU B CA 1
ATOM 8593 C C . LEU B 1 422 ? 14.312 46.375 5.883 1 92.5 422 LEU B C 1
ATOM 8595 O O . LEU B 1 422 ? 15.375 47 5.914 1 92.5 422 LEU B O 1
ATOM 8599 N N . ILE B 1 423 ? 14.109 45.281 6.418 1 88.69 423 ILE B N 1
ATOM 8600 C CA . ILE B 1 423 ? 15.195 44.656 7.168 1 88.69 423 ILE B CA 1
ATOM 8601 C C . ILE B 1 423 ? 16.312 44.25 6.211 1 88.69 423 ILE B C 1
ATOM 8603 O O . ILE B 1 423 ? 17.5 44.469 6.496 1 88.69 423 ILE B O 1
ATOM 8607 N N . MET B 1 424 ? 16 43.719 5.109 1 90.19 424 MET B N 1
ATOM 8608 C CA . MET B 1 424 ? 16.969 43.25 4.125 1 90.19 424 MET B CA 1
ATOM 8609 C C . MET B 1 424 ? 17.766 44.406 3.549 1 90.19 424 MET B C 1
ATOM 8611 O O . MET B 1 424 ? 18.969 44.281 3.291 1 90.19 424 MET B O 1
ATOM 8615 N N . LEU B 1 425 ? 17.125 45.531 3.438 1 90.44 425 LEU B N 1
ATOM 8616 C CA . LEU B 1 425 ? 17.75 46.656 2.764 1 90.44 425 LEU B CA 1
ATOM 8617 C C . LEU B 1 425 ? 18.531 47.531 3.754 1 90.44 425 LEU B C 1
ATOM 8619 O O . LEU B 1 425 ? 19.578 48.094 3.41 1 90.44 425 LEU B O 1
ATOM 8623 N N . PHE B 1 426 ? 18.094 47.594 5.098 1 89.44 426 PHE B N 1
ATOM 8624 C CA . PHE B 1 426 ? 18.672 48.594 5.957 1 89.44 426 PHE B CA 1
ATOM 8625 C C . PHE B 1 426 ? 19.188 48 7.254 1 89.44 426 PHE B C 1
ATOM 8627 O O . PHE B 1 426 ? 20.094 48.531 7.887 1 89.44 426 PHE B O 1
ATOM 8634 N N . LEU B 1 427 ? 18.656 46.938 7.664 1 85.88 427 LEU B N 1
ATOM 8635 C CA . LEU B 1 427 ? 18.906 46.5 9.039 1 85.88 427 LEU B CA 1
ATOM 8636 C C . LEU B 1 427 ? 19.641 45.188 9.07 1 85.88 427 LEU B C 1
ATOM 8638 O O . LEU B 1 427 ? 20.031 44.719 10.141 1 85.88 427 LEU B O 1
ATOM 8642 N N . GLY B 1 428 ? 19.859 44.594 8.016 1 83.81 428 GLY B N 1
ATOM 8643 C CA . GLY B 1 428 ? 20.469 43.281 7.965 1 83.81 428 GLY B CA 1
ATOM 8644 C C . GLY B 1 428 ? 21.828 43.219 8.648 1 83.81 428 GLY B C 1
ATOM 8645 O O . GLY B 1 428 ? 22.141 42.219 9.32 1 83.81 428 GLY B O 1
ATOM 8646 N N . HIS B 1 429 ? 22.656 44.219 8.617 1 85.31 429 HIS B N 1
ATOM 8647 C CA . HIS B 1 429 ? 24.016 44.25 9.156 1 85.31 429 HIS B CA 1
ATOM 8648 C C . HIS B 1 429 ? 24 44.219 10.68 1 85.31 429 HIS B C 1
ATOM 8650 O O . HIS B 1 429 ? 24.969 43.781 11.305 1 85.31 429 HIS B O 1
ATOM 8656 N N . LEU B 1 430 ? 22.906 44.562 11.219 1 86.44 430 LEU B N 1
ATOM 8657 C CA . LEU B 1 430 ? 22.797 44.625 12.672 1 86.44 430 LEU B CA 1
ATOM 8658 C C . LEU B 1 430 ? 22.672 43.219 13.266 1 86.44 430 LEU B C 1
ATOM 8660 O O . LEU B 1 430 ? 22.906 43.031 14.461 1 86.44 430 LEU B O 1
ATOM 8664 N N . LEU B 1 431 ? 22.391 42.25 12.484 1 86.94 431 LEU B N 1
ATOM 8665 C CA . LEU B 1 431 ? 22.172 40.906 12.977 1 86.94 431 LEU B CA 1
ATOM 8666 C C . LEU B 1 431 ? 23.453 40.062 12.875 1 86.94 431 LEU B C 1
ATOM 8668 O O . LEU B 1 431 ? 23.469 38.906 13.297 1 86.94 431 LEU B O 1
ATOM 8672 N N . GLU B 1 432 ? 24.531 40.594 12.414 1 88.62 432 GLU B N 1
ATOM 8673 C CA . GLU B 1 432 ? 25.781 39.875 12.156 1 88.62 432 GLU B CA 1
ATOM 8674 C C . GLU B 1 432 ? 26.375 39.312 13.453 1 88.62 432 GLU B C 1
ATOM 8676 O O . GLU B 1 432 ? 26.859 38.188 13.484 1 88.62 432 GLU B O 1
ATOM 8681 N N . PRO B 1 433 ? 26.266 40.031 14.562 1 90.88 433 PRO B N 1
ATOM 8682 C CA . PRO B 1 433 ? 26.859 39.531 15.797 1 90.88 433 PRO B CA 1
ATOM 8683 C C . PRO B 1 433 ? 25.953 38.5 16.5 1 90.88 433 PRO B C 1
ATOM 8685 O O . PRO B 1 433 ? 26.312 38 17.562 1 90.88 433 PRO B O 1
ATOM 8688 N N . LEU B 1 434 ? 24.922 38.125 15.953 1 90.88 434 LEU B N 1
ATOM 8689 C CA . LEU B 1 434 ? 23.969 37.219 16.562 1 90.88 434 LEU B CA 1
ATOM 8690 C C . LEU B 1 434 ? 24.578 35.812 16.688 1 90.88 434 LEU B C 1
ATOM 8692 O O . LEU B 1 434 ? 25.031 35.25 15.695 1 90.88 434 LEU B O 1
ATOM 8696 N N . PRO B 1 435 ? 24.656 35.312 17.922 1 92.06 435 PRO B N 1
ATOM 8697 C CA . PRO B 1 435 ? 25.172 33.938 18.094 1 92.06 435 PRO B CA 1
ATOM 8698 C C . PRO B 1 435 ? 24.266 32.906 17.438 1 92.06 435 PRO B C 1
ATOM 8700 O O . PRO B 1 435 ? 23.031 32.969 17.578 1 92.06 435 PRO B O 1
ATOM 8703 N N . VAL B 1 436 ? 24.812 31.938 16.828 1 89.56 436 VAL B N 1
ATOM 8704 C CA . VAL B 1 436 ? 24.094 30.859 16.156 1 89.56 436 VAL B CA 1
ATOM 8705 C C . VAL B 1 436 ? 23.344 30.016 17.188 1 89.56 436 VAL B C 1
ATOM 8707 O O . VAL B 1 436 ? 22.266 29.484 16.891 1 89.56 436 VAL B O 1
ATOM 8710 N N . ALA B 1 437 ? 23.797 29.953 18.312 1 92.88 437 ALA B N 1
ATOM 8711 C CA . ALA B 1 437 ? 23.172 29.203 19.406 1 92.88 437 ALA B CA 1
ATOM 8712 C C . ALA B 1 437 ? 21.781 29.75 19.719 1 92.88 437 ALA B C 1
ATOM 8714 O O . ALA B 1 437 ? 20.875 29 20.094 1 92.88 437 ALA B O 1
ATOM 8715 N N . VAL B 1 438 ? 21.625 31.047 19.594 1 92.75 438 VAL B N 1
ATOM 8716 C CA . VAL B 1 438 ? 20.344 31.688 19.859 1 92.75 438 VAL B CA 1
ATOM 8717 C C . VAL B 1 438 ? 19.312 31.203 18.828 1 92.75 438 VAL B C 1
ATOM 8719 O O . VAL B 1 438 ? 18.172 30.922 19.172 1 92.75 438 VAL B O 1
ATOM 8722 N N . LEU B 1 439 ? 19.719 31.109 17.641 1 86.19 439 LEU B N 1
ATOM 8723 C CA . LEU B 1 439 ? 18.844 30.625 16.578 1 86.19 439 LEU B CA 1
ATOM 8724 C C . LEU B 1 439 ? 18.453 29.188 16.828 1 86.19 439 LEU B C 1
ATOM 8726 O O . LEU B 1 439 ? 17.297 28.797 16.578 1 86.19 439 LEU B O 1
ATOM 8730 N N . ALA B 1 440 ? 19.328 28.391 17.25 1 90.19 440 ALA B N 1
ATOM 8731 C CA . ALA B 1 440 ? 19.047 27 17.562 1 90.19 440 ALA B CA 1
ATOM 8732 C C . ALA B 1 440 ? 18 26.859 18.672 1 90.19 440 ALA B C 1
ATOM 8734 O O . ALA B 1 440 ? 17.078 26.047 18.562 1 90.19 440 ALA B O 1
ATOM 8735 N N . VAL B 1 441 ? 18.156 27.672 19.672 1 92.94 441 VAL B N 1
ATOM 8736 C CA . VAL B 1 441 ? 17.219 27.641 20.797 1 92.94 441 VAL B CA 1
ATOM 8737 C C . VAL B 1 441 ? 15.844 28.094 20.328 1 92.94 441 VAL B C 1
ATOM 8739 O O . VAL B 1 441 ? 14.828 27.516 20.734 1 92.94 441 VAL B O 1
ATOM 8742 N N . LEU B 1 442 ? 15.875 29.062 19.531 1 87.06 442 LEU B N 1
ATOM 8743 C CA . LEU B 1 442 ? 14.609 29.547 18.984 1 87.06 442 LEU B CA 1
ATOM 8744 C C . LEU B 1 442 ? 13.898 28.438 18.203 1 87.06 442 LEU B C 1
ATOM 8746 O O . LEU B 1 442 ? 12.68 28.297 18.312 1 87.06 442 LEU B O 1
ATOM 8750 N N . LEU B 1 443 ? 14.57 27.688 17.469 1 84.25 443 LEU B N 1
ATOM 8751 C CA . LEU B 1 443 ? 14 26.594 16.688 1 84.25 443 LEU B CA 1
ATOM 8752 C C . LEU B 1 443 ? 13.43 25.516 17.578 1 84.25 443 LEU B C 1
ATOM 8754 O O . LEU B 1 443 ? 12.305 25.047 17.375 1 84.25 443 LEU B O 1
ATOM 8758 N N . ILE B 1 444 ? 14.188 25.156 18.516 1 88.81 444 ILE B N 1
ATOM 8759 C CA . ILE B 1 444 ? 13.75 24.109 19.422 1 88.81 444 ILE B CA 1
ATOM 8760 C C . ILE B 1 444 ? 12.484 24.562 20.156 1 88.81 444 ILE B C 1
ATOM 8762 O O . ILE B 1 444 ? 11.539 23.781 20.312 1 88.81 444 ILE B O 1
ATOM 8766 N N . PHE B 1 445 ? 12.508 25.812 20.531 1 86.12 445 PHE B N 1
ATOM 8767 C CA . PHE B 1 445 ? 11.367 26.344 21.266 1 86.12 445 PHE B CA 1
ATOM 8768 C C . PHE B 1 445 ? 10.125 26.391 20.375 1 86.12 445 PHE B C 1
ATOM 8770 O O . PHE B 1 445 ? 9.008 26.188 20.859 1 86.12 445 PHE B O 1
ATOM 8777 N N . SER B 1 446 ? 10.297 26.672 19.172 1 77.94 446 SER B N 1
ATOM 8778 C CA . SER B 1 446 ? 9.188 26.797 18.234 1 77.94 446 SER B CA 1
ATOM 8779 C C . SER B 1 446 ? 8.547 25.438 17.953 1 77.94 446 SER B C 1
ATOM 8781 O O . SER B 1 446 ? 7.422 25.375 17.469 1 77.94 446 SER B O 1
ATOM 8783 N N . LEU B 1 447 ? 9.25 24.344 18.25 1 83.25 447 LEU B N 1
ATOM 8784 C CA . LEU B 1 447 ? 8.773 23 17.969 1 83.25 447 LEU B CA 1
ATOM 8785 C C . LEU B 1 447 ? 7.859 22.5 19.078 1 83.25 447 LEU B C 1
ATOM 8787 O O . LEU B 1 447 ? 7.32 21.391 19 1 83.25 447 LEU B O 1
ATOM 8791 N N . LYS B 1 448 ? 7.668 23.297 20.062 1 85.88 448 LYS B N 1
ATOM 8792 C CA . LYS B 1 448 ? 6.914 22.875 21.234 1 85.88 448 LYS B CA 1
ATOM 8793 C C . LYS B 1 448 ? 5.52 22.391 20.859 1 85.88 448 LYS B C 1
ATOM 8795 O O . LYS B 1 448 ? 5.066 21.359 21.344 1 85.88 448 LYS B O 1
ATOM 8800 N N . GLU B 1 449 ? 4.914 23.078 19.969 1 79 449 GLU B N 1
ATOM 8801 C CA . GLU B 1 449 ? 3.549 22.719 19.578 1 79 449 GLU B CA 1
ATOM 8802 C C . GLU B 1 449 ? 3.514 21.406 18.828 1 79 449 GLU B C 1
ATOM 8804 O O . GLU B 1 449 ? 2.559 20.625 18.953 1 79 449 GLU B O 1
ATOM 8809 N N . MET B 1 450 ? 4.516 21.156 18.031 1 82.31 450 MET B N 1
ATOM 8810 C CA . MET B 1 450 ? 4.582 19.922 17.281 1 82.31 450 MET B CA 1
ATOM 8811 C C . MET B 1 450 ? 4.793 18.719 18.203 1 82.31 450 MET B C 1
ATOM 8813 O O . MET B 1 450 ? 4.215 17.656 18 1 82.31 450 MET B O 1
ATOM 8817 N N . PHE B 1 451 ? 5.535 18.969 19.312 1 89.44 451 PHE B N 1
ATOM 8818 C CA . PHE B 1 451 ? 5.789 17.891 20.266 1 89.44 451 PHE B CA 1
ATOM 8819 C C . PHE B 1 451 ? 4.555 17.625 21.125 1 89.44 451 PHE B C 1
ATOM 8821 O O . PHE B 1 451 ? 4.309 16.484 21.531 1 89.44 451 PHE B O 1
ATOM 8828 N N . LEU B 1 452 ? 3.771 18.672 21.359 1 89.88 452 LEU B N 1
ATOM 8829 C CA . LEU B 1 452 ? 2.588 18.531 22.203 1 89.88 452 LEU B CA 1
ATOM 8830 C C . LEU B 1 452 ? 1.497 17.75 21.484 1 89.88 452 LEU B C 1
ATOM 8832 O O . LEU B 1 452 ? 0.539 17.297 22.125 1 89.88 452 LEU B O 1
ATOM 8836 N N . GLN B 1 453 ? 1.654 17.531 20.25 1 88.56 453 GLN B N 1
ATOM 8837 C CA . GLN B 1 453 ? 0.684 16.734 19.5 1 88.56 453 GLN B CA 1
ATOM 8838 C C . GLN B 1 453 ? 0.646 15.305 20.016 1 88.56 453 GLN B C 1
ATOM 8840 O O . GLN B 1 453 ? -0.339 14.594 19.797 1 88.56 453 GLN B O 1
ATOM 8845 N N . VAL B 1 454 ? 1.661 14.836 20.719 1 92 454 VAL B N 1
ATOM 8846 C CA . VAL B 1 454 ? 1.731 13.484 21.266 1 92 454 VAL B CA 1
ATOM 8847 C C . VAL B 1 454 ? 0.637 13.289 22.312 1 92 454 VAL B C 1
ATOM 8849 O O . VAL B 1 454 ? 0.241 12.156 22.594 1 92 454 VAL B O 1
ATOM 8852 N N . ARG B 1 455 ? 0.065 14.414 22.766 1 92.25 455 ARG B N 1
ATOM 8853 C CA . ARG B 1 455 ? -0.966 14.359 23.797 1 92.25 455 ARG B CA 1
ATOM 8854 C C . ARG B 1 455 ? -2.252 13.742 23.25 1 92.25 455 ARG B C 1
ATOM 8856 O O . ARG B 1 455 ? -3.111 13.312 24.031 1 92.25 455 ARG B O 1
ATOM 8863 N N . VAL B 1 456 ? -2.373 13.648 22.016 1 91 456 VAL B N 1
ATOM 8864 C CA . VAL B 1 456 ? -3.59 13.117 21.406 1 91 456 VAL B CA 1
ATOM 8865 C C . VAL B 1 456 ? -3.578 11.594 21.469 1 91 456 VAL B C 1
ATOM 8867 O O . VAL B 1 456 ? -4.621 10.953 21.312 1 91 456 VAL B O 1
ATOM 8870 N N . LEU B 1 457 ? -2.465 10.977 21.766 1 93.19 457 LEU B N 1
ATOM 8871 C CA . LEU B 1 457 ? -2.268 9.531 21.656 1 93.19 457 LEU B CA 1
ATOM 8872 C C . LEU B 1 457 ? -3.219 8.773 22.562 1 93.19 457 LEU B C 1
ATOM 8874 O O . LEU B 1 457 ? -3.881 7.828 22.141 1 93.19 457 LEU B O 1
ATOM 8878 N N . PRO B 1 458 ? -3.369 9.242 23.844 1 92.75 458 PRO B N 1
ATOM 8879 C CA . PRO B 1 458 ? -4.301 8.5 24.688 1 92.75 458 PRO B CA 1
ATOM 8880 C C . PRO B 1 458 ? -5.75 8.609 24.219 1 92.75 458 PRO B C 1
ATOM 8882 O O . PRO B 1 458 ? -6.52 7.656 24.344 1 92.75 458 PRO B O 1
ATOM 8885 N N . VAL B 1 459 ? -6.051 9.703 23.703 1 90.19 459 VAL B N 1
ATOM 8886 C CA . VAL B 1 459 ? -7.398 9.914 23.188 1 90.19 459 VAL B CA 1
ATOM 8887 C C . VAL B 1 459 ? -7.605 9.055 21.938 1 90.19 459 VAL B C 1
ATOM 8889 O O . VAL B 1 459 ? -8.641 8.398 21.797 1 90.19 459 VAL B O 1
ATOM 8892 N N . LEU B 1 460 ? -6.656 9.008 21.109 1 91.81 460 LEU B N 1
ATOM 8893 C CA . LEU B 1 460 ? -6.738 8.227 19.875 1 91.81 460 LEU B CA 1
ATOM 8894 C C . LEU B 1 460 ? -6.816 6.734 20.188 1 91.81 460 LEU B C 1
ATOM 8896 O O . LEU B 1 460 ? -7.523 5.992 19.5 1 91.81 460 LEU B O 1
ATOM 8900 N N . PHE B 1 461 ? -6.078 6.316 21.234 1 92.38 461 PHE B N 1
ATOM 8901 C CA . PHE B 1 461 ? -6.066 4.91 21.625 1 92.38 461 PHE B CA 1
ATOM 8902 C C . PHE B 1 461 ? -7.441 4.465 22.094 1 92.38 461 PHE B C 1
ATOM 8904 O O . PHE B 1 461 ? -7.871 3.344 21.812 1 92.38 461 PHE B O 1
ATOM 8911 N N . ARG B 1 462 ? -8.117 5.344 22.734 1 89.94 462 ARG B N 1
ATOM 8912 C CA . ARG B 1 462 ? -9.445 5.027 23.25 1 89.94 462 ARG B CA 1
ATOM 8913 C C . ARG B 1 462 ? -10.492 5.117 22.141 1 89.94 462 ARG B C 1
ATOM 8915 O O . ARG B 1 462 ? -11.469 4.355 22.141 1 89.94 462 ARG B O 1
ATOM 8922 N N . GLN B 1 463 ? -10.242 5.965 21.25 1 89.56 463 GLN B N 1
ATOM 8923 C CA . GLN B 1 463 ? -11.273 6.258 20.266 1 89.56 463 GLN B CA 1
ATOM 8924 C C . GLN B 1 463 ? -11.125 5.371 19.031 1 89.56 463 GLN B C 1
ATOM 8926 O O . GLN B 1 463 ? -12.117 4.922 18.453 1 89.56 463 GLN B O 1
ATOM 8931 N N . SER B 1 464 ? -9.867 5.148 18.578 1 91.06 464 SER B N 1
ATOM 8932 C CA . SER B 1 464 ? -9.633 4.352 17.391 1 91.06 464 SER B CA 1
ATOM 8933 C C . SER B 1 464 ? -8.258 3.697 17.422 1 91.06 464 SER B C 1
ATOM 8935 O O . SER B 1 464 ? -7.242 4.359 17.188 1 91.06 464 SER B O 1
ATOM 8937 N N . LYS B 1 465 ? -8.211 2.451 17.516 1 92.06 465 LYS B N 1
ATOM 8938 C CA . LYS B 1 465 ? -6.961 1.709 17.609 1 92.06 465 LYS B CA 1
ATOM 8939 C C . LYS B 1 465 ? -6.199 1.741 16.281 1 92.06 465 LYS B C 1
ATOM 8941 O O . LYS B 1 465 ? -4.965 1.74 16.266 1 92.06 465 LYS B O 1
ATOM 8946 N N . TRP B 1 466 ? -6.906 1.791 15.203 1 91.19 466 TRP B N 1
ATOM 8947 C CA . TRP B 1 466 ? -6.27 1.838 13.891 1 91.19 466 TRP B CA 1
ATOM 8948 C C . TRP B 1 466 ? -5.551 3.168 13.68 1 91.19 466 TRP B C 1
ATOM 8950 O O . TRP B 1 466 ? -4.414 3.197 13.195 1 91.19 466 TRP B O 1
ATOM 8960 N N . ASP B 1 467 ? -6.195 4.227 14.078 1 93.31 467 ASP B N 1
ATOM 8961 C CA . ASP B 1 467 ? -5.582 5.543 13.93 1 93.31 467 ASP B CA 1
ATOM 8962 C C . ASP B 1 467 ? -4.406 5.715 14.891 1 93.31 467 ASP B C 1
ATOM 8964 O O . ASP B 1 467 ? -3.432 6.398 14.57 1 93.31 467 ASP B O 1
ATOM 8968 N N . PHE B 1 468 ? -4.574 5.105 16.047 1 95.25 468 PHE B N 1
ATOM 8969 C CA . PHE B 1 468 ? -3.469 5.086 16.984 1 95.25 468 PHE B CA 1
ATOM 8970 C C . PHE B 1 468 ? -2.258 4.379 16.391 1 95.25 468 PHE B C 1
ATOM 8972 O O . PHE B 1 468 ? -1.131 4.867 16.5 1 95.25 468 PHE B O 1
ATOM 8979 N N . ALA B 1 469 ? -2.475 3.268 15.773 1 95.94 469 ALA B N 1
ATOM 8980 C CA . ALA B 1 469 ? -1.394 2.504 15.156 1 95.94 469 ALA B CA 1
ATOM 8981 C C . ALA B 1 469 ? -0.721 3.307 14.047 1 95.94 469 ALA B C 1
ATOM 8983 O O . ALA B 1 469 ? 0.505 3.285 13.906 1 95.94 469 ALA B O 1
ATOM 8984 N N . VAL B 1 470 ? -1.496 3.996 13.266 1 95.81 470 VAL B N 1
ATOM 8985 C CA . VAL B 1 470 ? -0.958 4.809 12.18 1 95.81 470 VAL B CA 1
ATOM 8986 C C . VAL B 1 470 ? -0.09 5.926 12.75 1 95.81 470 VAL B C 1
ATOM 8988 O O . VAL B 1 470 ? 1.003 6.191 12.25 1 95.81 470 VAL B O 1
ATOM 8991 N N . TRP B 1 471 ? -0.587 6.547 13.828 1 95.94 471 TRP B N 1
ATOM 8992 C CA . TRP B 1 471 ? 0.161 7.633 14.461 1 95.94 471 TRP B CA 1
ATOM 8993 C C . TRP B 1 471 ? 1.501 7.133 14.984 1 95.94 471 TRP B C 1
ATOM 8995 O O . TRP B 1 471 ? 2.551 7.699 14.672 1 95.94 471 TRP B O 1
ATOM 9005 N N . VAL B 1 472 ? 1.515 6.074 15.68 1 97.31 472 VAL B N 1
ATOM 9006 C CA . VAL B 1 472 ? 2.717 5.555 16.328 1 97.31 472 VAL B CA 1
ATOM 9007 C C . VAL B 1 472 ? 3.686 5.031 15.266 1 97.31 472 VAL B C 1
ATOM 9009 O O . VAL B 1 472 ? 4.887 5.301 15.328 1 97.31 472 VAL B O 1
ATOM 9012 N N . PHE B 1 473 ? 3.156 4.301 14.328 1 97 473 PHE B N 1
ATOM 9013 C CA . PHE B 1 473 ? 4 3.742 13.281 1 97 473 PHE B CA 1
ATOM 9014 C C . PHE B 1 473 ? 4.648 4.852 12.461 1 97 473 PHE B C 1
ATOM 9016 O O . PHE B 1 473 ? 5.836 4.773 12.133 1 97 473 PHE B O 1
ATOM 9023 N N . THR B 1 474 ? 3.869 5.867 12.117 1 95.88 474 THR B N 1
ATOM 9024 C CA . THR B 1 474 ? 4.387 6.977 11.32 1 95.88 474 THR B CA 1
ATOM 9025 C C . THR B 1 474 ? 5.465 7.73 12.086 1 95.88 474 THR B C 1
ATOM 9027 O O . THR B 1 474 ? 6.551 7.977 11.562 1 95.88 474 THR B O 1
ATOM 9030 N N . CYS B 1 475 ? 5.191 8.039 13.312 1 96.5 475 CYS B N 1
ATOM 9031 C CA . CYS B 1 475 ? 6.152 8.781 14.125 1 96.5 475 CYS B CA 1
ATOM 9032 C C . CYS B 1 475 ? 7.445 7.992 14.289 1 96.5 475 CYS B C 1
ATOM 9034 O O . CYS B 1 475 ? 8.531 8.531 14.078 1 96.5 475 CYS B O 1
ATOM 9036 N N . THR B 1 476 ? 7.367 6.734 14.57 1 96.94 476 THR B N 1
ATOM 9037 C CA . THR B 1 476 ? 8.539 5.891 14.789 1 96.94 476 THR B CA 1
ATOM 9038 C C . THR B 1 476 ? 9.32 5.703 13.492 1 96.94 476 THR B C 1
ATOM 9040 O O . THR B 1 476 ? 10.555 5.73 13.5 1 96.94 476 THR B O 1
ATOM 9043 N N . SER B 1 477 ? 8.594 5.477 12.398 1 95.81 477 SER B N 1
ATOM 9044 C CA . SER B 1 477 ? 9.258 5.285 11.109 1 95.81 477 SER B CA 1
ATOM 9045 C C . SER B 1 477 ? 10.008 6.543 10.68 1 95.81 477 SER B C 1
ATOM 9047 O O . SER B 1 477 ? 11.133 6.461 10.18 1 95.81 477 SER B O 1
ATOM 9049 N N . VAL B 1 478 ? 9.414 7.715 10.906 1 92.5 478 VAL B N 1
ATOM 9050 C CA . VAL B 1 478 ? 10.062 8.977 10.547 1 92.5 478 VAL B CA 1
ATOM 9051 C C . VAL B 1 478 ? 11.289 9.195 11.422 1 92.5 478 VAL B C 1
ATOM 9053 O O . VAL B 1 478 ? 12.352 9.578 10.922 1 92.5 478 VAL B O 1
ATOM 9056 N N . ILE B 1 479 ? 11.203 8.875 12.664 1 94.44 479 ILE B N 1
ATOM 9057 C CA . ILE B 1 479 ? 12.305 9.078 13.594 1 94.44 479 ILE B CA 1
ATOM 9058 C C . ILE B 1 479 ? 13.453 8.125 13.258 1 94.44 479 ILE B C 1
ATOM 9060 O O . ILE B 1 479 ? 14.617 8.531 13.219 1 94.44 479 ILE B O 1
ATOM 9064 N N . LEU B 1 480 ? 13.133 6.953 12.844 1 94.25 480 LEU B N 1
ATOM 9065 C CA . LEU B 1 480 ? 14.156 5.93 12.68 1 94.25 480 LEU B CA 1
ATOM 9066 C C . LEU B 1 480 ? 14.711 5.93 11.258 1 94.25 480 LEU B C 1
ATOM 9068 O O . LEU B 1 480 ? 15.898 5.699 11.047 1 94.25 480 LEU B O 1
ATOM 9072 N N . LEU B 1 481 ? 13.898 6.234 10.297 1 90.81 481 LEU B N 1
ATOM 9073 C CA . LEU B 1 481 ? 14.312 6.051 8.906 1 90.81 481 LEU B CA 1
ATOM 9074 C C . LEU B 1 481 ? 14.578 7.395 8.234 1 90.81 481 LEU B C 1
ATOM 9076 O O . LEU B 1 481 ? 15.188 7.449 7.168 1 90.81 481 LEU B O 1
ATOM 9080 N N . GLY B 1 482 ? 14.188 8.469 8.836 1 86.12 482 GLY B N 1
ATOM 9081 C CA . GLY B 1 482 ? 14.219 9.766 8.18 1 86.12 482 GLY B CA 1
ATOM 9082 C C . GLY B 1 482 ? 12.859 10.195 7.648 1 86.12 482 GLY B C 1
ATOM 9083 O O . GLY B 1 482 ? 11.953 9.375 7.512 1 86.12 482 GLY B O 1
ATOM 9084 N N . VAL B 1 483 ? 12.711 11.359 7.32 1 85.12 483 VAL B N 1
ATOM 9085 C CA . VAL B 1 483 ? 11.406 11.922 6.988 1 85.12 483 VAL B CA 1
ATOM 9086 C C . VAL B 1 483 ? 10.953 11.406 5.625 1 85.12 483 VAL B C 1
ATOM 9088 O O . VAL B 1 483 ? 9.805 10.984 5.469 1 85.12 483 VAL B O 1
ATOM 9091 N N . ALA B 1 484 ? 11.82 11.391 4.648 1 83.25 484 ALA B N 1
ATOM 9092 C CA . ALA B 1 484 ? 11.438 10.992 3.299 1 83.25 484 ALA B CA 1
ATOM 9093 C C . ALA B 1 484 ? 11.016 9.523 3.262 1 83.25 484 ALA B C 1
ATOM 9095 O O . ALA B 1 484 ? 9.898 9.203 2.842 1 83.25 484 ALA B O 1
ATOM 9096 N N . LEU B 1 485 ? 11.867 8.633 3.754 1 86.19 485 LEU B N 1
ATOM 9097 C CA . LEU B 1 485 ? 11.555 7.203 3.77 1 86.19 485 LEU B CA 1
ATOM 9098 C C . LEU B 1 485 ? 10.422 6.906 4.754 1 86.19 485 LEU B C 1
ATOM 9100 O O . LEU B 1 485 ? 9.609 6.012 4.516 1 86.19 485 LEU B O 1
ATOM 9104 N N . GLY B 1 486 ? 10.469 7.633 5.812 1 89.69 486 GLY B N 1
ATOM 9105 C CA . GLY B 1 486 ? 9.391 7.473 6.773 1 89.69 486 GLY B CA 1
ATOM 9106 C C . GLY B 1 486 ? 8.023 7.766 6.191 1 89.69 486 GLY B C 1
ATOM 9107 O O . GLY B 1 486 ? 7.055 7.059 6.477 1 89.69 486 GLY B O 1
ATOM 9108 N N . LEU B 1 487 ? 7.969 8.781 5.41 1 87.88 487 LEU B N 1
ATOM 9109 C CA . LEU B 1 487 ? 6.715 9.125 4.746 1 87.88 487 LEU B CA 1
ATOM 9110 C C . LEU B 1 487 ? 6.242 7.988 3.85 1 87.88 487 LEU B C 1
ATOM 9112 O O . LEU B 1 487 ? 5.078 7.586 3.906 1 87.88 487 LEU B O 1
ATOM 9116 N N . LEU B 1 488 ? 7.113 7.469 3.066 1 86.38 488 LEU B N 1
ATOM 9117 C CA . LEU B 1 488 ? 6.758 6.426 2.109 1 86.38 488 LEU B CA 1
ATOM 9118 C C . LEU B 1 488 ? 6.285 5.168 2.828 1 86.38 488 LEU B C 1
ATOM 9120 O O . LEU B 1 488 ? 5.234 4.613 2.494 1 86.38 488 LEU B O 1
ATOM 9124 N N . VAL B 1 489 ? 7.055 4.777 3.812 1 90.31 489 VAL B N 1
ATOM 9125 C CA . VAL B 1 489 ? 6.73 3.561 4.547 1 90.31 489 VAL B CA 1
ATOM 9126 C C . VAL B 1 489 ? 5.414 3.748 5.305 1 90.31 489 VAL B C 1
ATOM 9128 O O . VAL B 1 489 ? 4.602 2.824 5.383 1 90.31 489 VAL B O 1
ATOM 9131 N N . SER B 1 490 ? 5.25 4.891 5.848 1 93.75 490 SER B N 1
ATOM 9132 C CA . SER B 1 490 ? 4.031 5.168 6.602 1 93.75 490 SER B CA 1
ATOM 9133 C C . SER B 1 490 ? 2.814 5.219 5.684 1 93.75 490 SER B C 1
ATOM 9135 O O . SER B 1 490 ? 1.715 4.828 6.082 1 93.75 490 SER B O 1
ATOM 9137 N N . LEU B 1 491 ? 3.02 5.762 4.5 1 90.94 491 LEU B N 1
ATOM 9138 C CA . LEU B 1 491 ? 1.929 5.777 3.531 1 90.94 491 LEU B CA 1
ATOM 9139 C C . LEU B 1 491 ? 1.483 4.359 3.193 1 90.94 491 LEU B C 1
ATOM 9141 O O . LEU B 1 491 ? 0.284 4.07 3.162 1 90.94 491 LEU B O 1
ATOM 9145 N N . VAL B 1 492 ? 2.391 3.488 2.986 1 90.19 492 VAL B N 1
ATOM 9146 C CA . VAL B 1 492 ? 2.088 2.088 2.705 1 90.19 492 VAL B CA 1
ATOM 9147 C C . VAL B 1 492 ? 1.366 1.466 3.898 1 9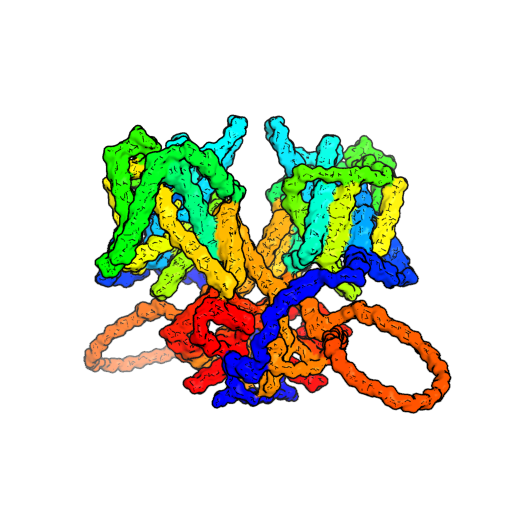0.19 492 VAL B C 1
ATOM 9149 O O . VAL B 1 492 ? 0.393 0.729 3.729 1 90.19 492 VAL B O 1
ATOM 9152 N N . PHE B 1 493 ? 1.815 1.784 5.035 1 93.06 493 PHE B N 1
ATOM 9153 C CA . PHE B 1 493 ? 1.201 1.246 6.242 1 93.06 493 PHE B CA 1
ATOM 9154 C C . PHE B 1 493 ? -0.239 1.726 6.379 1 93.06 493 PHE B C 1
ATOM 9156 O O . PHE B 1 493 ? -1.114 0.967 6.801 1 93.06 493 PHE B O 1
ATOM 9163 N N . SER B 1 494 ? -0.37 2.992 6.086 1 93.25 494 SER B N 1
ATOM 9164 C CA . SER B 1 494 ? -1.729 3.523 6.121 1 93.25 494 SER B CA 1
ATOM 9165 C C . SER B 1 494 ? -2.652 2.742 5.195 1 93.25 494 SER B C 1
ATOM 9167 O O . SER B 1 494 ? -3.791 2.434 5.559 1 93.25 494 SER B O 1
ATOM 9169 N N . PHE B 1 495 ? -2.199 2.365 4.035 1 91.44 495 PHE B N 1
ATOM 9170 C CA . PHE B 1 495 ? -2.977 1.574 3.088 1 91.44 495 PHE B CA 1
ATOM 9171 C C . PHE B 1 495 ? -3.197 0.161 3.615 1 91.44 495 PHE B C 1
ATOM 9173 O O . PHE B 1 495 ? -4.285 -0.4 3.467 1 91.44 495 PHE B O 1
ATOM 9180 N N . VAL B 1 496 ? -2.162 -0.354 4.25 1 91.38 496 VAL B N 1
ATOM 9181 C CA . VAL B 1 496 ? -2.244 -1.704 4.797 1 91.38 496 VAL B CA 1
ATOM 9182 C C . VAL B 1 496 ? -3.328 -1.761 5.871 1 91.38 496 VAL B C 1
ATOM 9184 O O . VAL B 1 496 ? -4.039 -2.76 5.992 1 91.38 496 VAL B O 1
ATOM 9187 N N . THR B 1 497 ? -3.463 -0.713 6.664 1 91.94 497 THR B N 1
ATOM 9188 C CA . THR B 1 497 ? -4.477 -0.698 7.711 1 91.94 497 THR B CA 1
ATOM 9189 C C . THR B 1 497 ? -5.879 -0.764 7.109 1 91.94 497 THR B C 1
ATOM 9191 O O . THR B 1 497 ? -6.766 -1.416 7.66 1 91.94 497 THR B O 1
ATOM 9194 N N . ILE B 1 498 ? -6.074 -0.145 6.004 1 91.19 498 ILE B N 1
ATOM 9195 C CA . ILE B 1 498 ? -7.359 -0.195 5.316 1 91.19 498 ILE B CA 1
ATOM 9196 C C . ILE B 1 498 ? -7.602 -1.602 4.773 1 91.19 498 ILE B C 1
ATOM 9198 O O . ILE B 1 498 ? -8.695 -2.148 4.91 1 91.19 498 ILE B O 1
ATOM 9202 N N . VAL B 1 499 ? -6.566 -2.156 4.211 1 91.5 499 VAL B N 1
ATOM 9203 C CA . VAL B 1 499 ? -6.645 -3.492 3.627 1 91.5 499 VAL B CA 1
ATOM 9204 C C . VAL B 1 499 ? -6.949 -4.516 4.719 1 91.5 499 VAL B C 1
ATOM 9206 O O . VAL B 1 499 ? -7.754 -5.426 4.516 1 91.5 499 VAL B O 1
ATOM 9209 N N . LEU B 1 500 ? -6.379 -4.336 5.867 1 90.88 500 LEU B N 1
ATOM 9210 C CA . LEU B 1 500 ? -6.59 -5.262 6.977 1 90.88 500 LEU B CA 1
ATOM 9211 C C . LEU B 1 500 ? -8.023 -5.172 7.492 1 90.88 500 LEU B C 1
ATOM 9213 O O . LEU B 1 500 ? -8.602 -6.18 7.902 1 90.88 500 LEU B O 1
ATOM 9217 N N . ARG B 1 501 ? -8.578 -4.016 7.434 1 88.88 501 ARG B N 1
ATOM 9218 C CA . ARG B 1 501 ? -9.961 -3.848 7.852 1 88.88 501 ARG B CA 1
ATOM 9219 C C . ARG B 1 501 ? -10.914 -4.582 6.91 1 88.88 501 ARG B C 1
ATOM 9221 O O . ARG B 1 501 ? -11.945 -5.098 7.34 1 88.88 501 ARG B O 1
ATOM 9228 N N . ILE B 1 502 ? -10.609 -4.57 5.699 1 91 502 ILE B N 1
ATOM 9229 C CA . ILE B 1 502 ? -11.43 -5.262 4.707 1 91 502 ILE B CA 1
ATOM 9230 C C . ILE B 1 502 ? -11.211 -6.77 4.82 1 91 502 ILE B C 1
ATOM 9232 O O . ILE B 1 502 ? -12.156 -7.551 4.656 1 91 502 ILE B O 1
ATOM 9236 N N . GLN B 1 503 ? -9.984 -7.141 5.109 1 90.38 503 GLN B N 1
ATOM 9237 C CA . GLN B 1 503 ? -9.641 -8.555 5.195 1 90.38 503 GLN B CA 1
ATOM 9238 C C . GLN B 1 503 ? -10.297 -9.211 6.402 1 90.38 503 GLN B C 1
ATOM 9240 O O . GLN B 1 503 ? -10.672 -10.383 6.352 1 90.38 503 GLN B O 1
ATOM 9245 N N . PHE B 1 504 ? -10.391 -8.43 7.52 1 89.56 504 PHE B N 1
ATOM 9246 C CA . PHE B 1 504 ? -10.93 -8.992 8.75 1 89.56 504 PHE B CA 1
ATOM 9247 C C . PHE B 1 504 ? -12.25 -8.32 9.117 1 89.56 504 PHE B C 1
ATOM 9249 O O . PHE B 1 504 ? -12.352 -7.656 10.148 1 89.56 504 PHE B O 1
ATOM 9256 N N . PRO B 1 505 ? -13.25 -8.648 8.336 1 89.69 505 PRO B N 1
ATOM 9257 C CA . PRO B 1 505 ? -14.562 -8.078 8.641 1 89.69 505 PRO B CA 1
ATOM 9258 C C . PRO B 1 505 ? -15.289 -8.82 9.758 1 89.69 505 PRO B C 1
ATOM 9260 O O . PRO B 1 505 ? -14.812 -9.859 10.219 1 89.69 505 PRO B O 1
ATOM 9263 N N . THR B 1 506 ? -16.297 -8.242 10.219 1 89.25 506 THR B N 1
ATOM 9264 C CA . THR B 1 506 ? -17.188 -8.898 11.18 1 89.25 506 THR B CA 1
ATOM 9265 C C . THR B 1 506 ? -18.281 -9.688 10.469 1 89.25 506 THR B C 1
ATOM 9267 O O . THR B 1 506 ? -18.797 -9.242 9.445 1 89.25 506 THR B O 1
ATOM 9270 N N . TYR B 1 507 ? -18.562 -10.836 10.953 1 92.19 507 TYR B N 1
ATOM 9271 C CA . TYR B 1 507 ? -19.625 -11.695 10.43 1 92.19 507 TYR B CA 1
ATOM 9272 C C . TYR B 1 507 ? -20.766 -11.82 11.43 1 92.19 507 TYR B C 1
ATOM 9274 O O . TYR B 1 507 ? -20.531 -11.875 12.641 1 92.19 507 TYR B O 1
ATOM 9282 N N . LYS B 1 508 ? -21.984 -11.773 10.898 1 90.38 508 LYS B N 1
ATOM 9283 C CA . LYS B 1 508 ? -23.156 -11.852 11.773 1 90.38 508 LYS B CA 1
ATOM 9284 C C . LYS B 1 508 ? -24.234 -12.75 11.18 1 90.38 508 LYS B C 1
ATOM 9286 O O . LYS B 1 508 ? -24.344 -12.867 9.953 1 90.38 508 LYS B O 1
ATOM 9291 N N . LEU B 1 509 ? -24.891 -13.391 12.031 1 91.69 509 LEU B N 1
ATOM 9292 C CA . LEU B 1 509 ? -26.141 -14.047 11.688 1 91.69 509 LEU B CA 1
ATOM 9293 C C . LEU B 1 509 ? -27.328 -13.211 12.133 1 91.69 509 LEU B C 1
ATOM 9295 O O . LEU B 1 509 ? -27.406 -12.812 13.297 1 91.69 509 LEU B O 1
ATOM 9299 N N . GLU B 1 510 ? -28.094 -12.93 11.164 1 91.81 510 GLU B N 1
ATOM 9300 C CA . GLU B 1 510 ? -29.234 -12.07 11.453 1 91.81 510 GLU B CA 1
ATOM 9301 C C . GLU B 1 510 ? -30.531 -12.867 11.484 1 91.81 510 GLU B C 1
ATOM 9303 O O . GLU B 1 510 ? -30.625 -13.945 10.898 1 91.81 510 GLU B O 1
ATOM 9308 N N . GLY B 1 511 ? -31.422 -12.406 12.289 1 88.31 511 GLY B N 1
ATOM 9309 C CA . GLY B 1 511 ? -32.781 -12.945 12.367 1 88.31 511 GLY B CA 1
ATOM 9310 C C . GLY B 1 511 ? -33.844 -11.875 12.367 1 88.31 511 GLY B C 1
ATOM 9311 O O . GLY B 1 511 ? -33.562 -10.703 12.594 1 88.31 511 GLY B O 1
ATOM 9312 N N . MET B 1 512 ? -35.031 -12.258 12.031 1 86.88 512 MET B N 1
ATOM 9313 C CA . MET B 1 512 ? -36.156 -11.32 11.953 1 86.88 512 MET B CA 1
ATOM 9314 C C . MET B 1 512 ? -36.75 -11.07 13.328 1 86.88 512 MET B C 1
ATOM 9316 O O . MET B 1 512 ? -36.969 -12.008 14.094 1 86.88 512 MET B O 1
ATOM 9320 N N . ILE B 1 513 ? -36.875 -9.742 13.617 1 82.06 513 ILE B N 1
ATOM 9321 C CA . ILE B 1 513 ? -37.562 -9.375 14.844 1 82.06 513 ILE B CA 1
ATOM 9322 C C . ILE B 1 513 ? -39.031 -9.688 14.719 1 82.06 513 ILE B C 1
ATOM 9324 O O . ILE B 1 513 ? -39.688 -9.32 13.727 1 82.06 513 ILE B O 1
ATOM 9328 N N . GLU B 1 514 ? -39.562 -10.344 15.688 1 76.44 514 GLU B N 1
ATOM 9329 C CA . GLU B 1 514 ? -40.969 -10.789 15.633 1 76.44 514 GLU B CA 1
ATOM 9330 C C . GLU B 1 514 ? -41.906 -9.602 15.438 1 76.44 514 GLU B C 1
ATOM 9332 O O . GLU B 1 514 ? -41.781 -8.578 16.109 1 76.44 514 GLU B O 1
ATOM 9337 N N . GLY B 1 515 ? -42.75 -9.695 14.461 1 71.56 515 GLY B N 1
ATOM 9338 C CA . GLY B 1 515 ? -43.75 -8.672 14.219 1 71.56 515 GLY B CA 1
ATOM 9339 C C . GLY B 1 515 ? -43.219 -7.504 13.406 1 71.56 515 GLY B C 1
ATOM 9340 O O . GLY B 1 515 ? -43.875 -6.469 13.312 1 71.56 515 GLY B O 1
ATOM 9341 N N . SER B 1 516 ? -42.031 -7.645 12.953 1 76.5 516 SER B N 1
ATOM 9342 C CA . SER B 1 516 ? -41.469 -6.551 12.164 1 76.5 516 SER B CA 1
ATOM 9343 C C . SER B 1 516 ? -40.719 -7.074 10.93 1 76.5 516 SER B C 1
ATOM 9345 O O . SER B 1 516 ? -40.625 -8.289 10.734 1 76.5 516 SER B O 1
ATOM 9347 N N . GLU B 1 517 ? -40.375 -6.133 9.969 1 81.88 517 GLU B N 1
ATOM 9348 C CA . GLU B 1 517 ? -39.594 -6.48 8.781 1 81.88 517 GLU B CA 1
ATOM 9349 C C . GLU B 1 517 ? -38.094 -6.293 9.039 1 81.88 517 GLU B C 1
ATOM 9351 O O . GLU B 1 517 ? -37.281 -6.539 8.156 1 81.88 517 GLU B O 1
ATOM 9356 N N . LEU B 1 518 ? -37.875 -5.988 10.336 1 83.94 518 LEU B N 1
ATOM 9357 C CA . LEU B 1 518 ? -36.5 -5.633 10.672 1 83.94 518 LEU B CA 1
ATOM 9358 C C . LEU B 1 518 ? -35.656 -6.879 11 1 83.94 518 LEU B C 1
ATOM 9360 O O . LEU B 1 518 ? -36.156 -7.781 11.688 1 83.94 518 LEU B O 1
ATOM 9364 N N . PHE B 1 519 ? -34.594 -6.93 10.367 1 88.38 519 PHE B N 1
ATOM 9365 C CA . PHE B 1 519 ? -33.625 -7.984 10.664 1 88.38 519 PHE B CA 1
ATOM 9366 C C . PHE B 1 519 ? -32.5 -7.449 11.523 1 88.38 519 PHE B C 1
ATOM 9368 O O . PHE B 1 519 ? -32 -6.336 11.305 1 88.38 519 PHE B O 1
ATOM 9375 N N . ALA B 1 520 ? -32.156 -8.156 12.555 1 86.25 520 ALA B N 1
ATOM 9376 C CA . ALA B 1 520 ? -31.109 -7.703 13.477 1 86.25 520 ALA B CA 1
ATOM 9377 C C . ALA B 1 520 ? -30.172 -8.844 13.859 1 86.25 520 ALA B C 1
ATOM 9379 O O . ALA B 1 520 ? -30.453 -10.008 13.578 1 86.25 520 ALA B O 1
ATOM 9380 N N . ASP B 1 521 ? -29.094 -8.492 14.438 1 87 521 ASP B N 1
ATOM 9381 C CA . ASP B 1 521 ? -28.062 -9.438 14.859 1 87 521 ASP B CA 1
ATOM 9382 C C . ASP B 1 521 ? -28.578 -10.359 15.961 1 87 521 ASP B C 1
ATOM 9384 O O . ASP B 1 521 ? -29.047 -9.891 17 1 87 521 ASP B O 1
ATOM 9388 N N . LYS B 1 522 ? -28.359 -11.609 15.742 1 85.94 522 LYS B N 1
ATOM 9389 C CA . LYS B 1 522 ? -28.859 -12.594 16.703 1 85.94 522 LYS B CA 1
ATOM 9390 C C . LYS B 1 522 ? -28.078 -12.516 18.016 1 85.94 522 LYS B C 1
ATOM 9392 O O . LYS B 1 522 ? -28.594 -12.914 19.062 1 85.94 522 LYS B O 1
ATOM 9397 N N . LYS B 1 523 ? -26.922 -12.008 17.953 1 81.94 523 LYS B N 1
ATOM 9398 C CA . LYS B 1 523 ? -26.078 -11.93 19.141 1 81.94 523 LYS B CA 1
ATOM 9399 C C . LYS B 1 523 ? -26.484 -10.75 20.031 1 81.94 523 LYS B C 1
ATOM 9401 O O . LYS B 1 523 ? -26.312 -10.797 21.25 1 81.94 523 LYS B O 1
ATOM 9406 N N . VAL B 1 524 ? -27.062 -9.719 19.438 1 79.75 524 VAL B N 1
ATOM 9407 C CA . VAL B 1 524 ? -27.344 -8.477 20.156 1 79.75 524 VAL B CA 1
ATOM 9408 C C . VAL B 1 524 ? -28.828 -8.406 20.516 1 79.75 524 VAL B C 1
ATOM 9410 O O . VAL B 1 524 ? -29.203 -7.84 21.531 1 79.75 524 VAL B O 1
ATOM 9413 N N . PHE B 1 525 ? -29.672 -8.992 19.703 1 81.06 525 PHE B N 1
ATOM 9414 C CA . PHE B 1 525 ? -31.109 -8.875 19.891 1 81.06 525 PHE B CA 1
ATOM 9415 C C . PHE B 1 525 ? -31.734 -10.234 20.156 1 81.06 525 PHE B C 1
ATOM 9417 O O . PHE B 1 525 ? -31.188 -11.266 19.766 1 81.06 525 PHE B O 1
ATOM 9424 N N . LYS B 1 526 ? -32.844 -10.25 20.859 1 79.5 526 LYS B N 1
ATOM 9425 C CA . LYS B 1 526 ? -33.594 -11.461 21.125 1 79.5 526 LYS B CA 1
ATOM 9426 C C . LYS B 1 526 ? -34.438 -11.859 19.906 1 79.5 526 LYS B C 1
ATOM 9428 O O . LYS B 1 526 ? -35.531 -11.328 19.719 1 79.5 526 LYS B O 1
ATOM 9433 N N . ILE B 1 527 ? -33.844 -12.758 19.156 1 83.88 527 ILE B N 1
ATOM 9434 C CA . ILE B 1 527 ? -34.5 -13.172 17.922 1 83.88 527 ILE B CA 1
ATOM 9435 C C . ILE B 1 527 ? -34.688 -14.688 17.922 1 83.88 527 ILE B C 1
ATOM 9437 O O . ILE B 1 527 ? -33.812 -15.43 18.375 1 83.88 527 ILE B O 1
ATOM 9441 N N . GLU B 1 528 ? -35.875 -15.047 17.516 1 74.88 528 GLU B N 1
ATOM 9442 C CA . GLU B 1 528 ? -36.125 -16.484 17.406 1 74.88 528 GLU B CA 1
ATOM 9443 C C . GLU B 1 528 ? -35.5 -17.062 16.141 1 74.88 528 GLU B C 1
ATOM 9445 O O . GLU B 1 528 ? -35.531 -16.438 15.086 1 74.88 528 GLU B O 1
ATOM 9450 N N . ASP B 1 529 ? -34.875 -18.094 16.328 1 74.88 529 ASP B N 1
ATOM 9451 C CA . ASP B 1 529 ? -34.188 -18.766 15.211 1 74.88 529 ASP B CA 1
ATOM 9452 C C . ASP B 1 529 ? -35.188 -19.438 14.289 1 74.88 529 ASP B C 1
ATOM 9454 O O . ASP B 1 529 ? -36.156 -20.078 14.758 1 74.88 529 ASP B O 1
ATOM 9458 N N . HIS B 1 530 ? -35.125 -19.016 13.094 1 78.31 530 HIS B N 1
ATOM 9459 C CA . HIS B 1 530 ? -35.938 -19.734 12.125 1 78.31 530 HIS B CA 1
ATOM 9460 C C . HIS B 1 530 ? -35.312 -21.062 11.742 1 78.31 530 HIS B C 1
ATOM 9462 O O . HIS B 1 530 ? -34.094 -21.125 11.508 1 78.31 530 HIS B O 1
ATOM 9468 N N . SER B 1 531 ? -36 -22.094 11.711 1 75.69 531 SER B N 1
ATOM 9469 C CA . SER B 1 531 ? -35.5 -23.453 11.539 1 75.69 531 SER B CA 1
ATOM 9470 C C . SER B 1 531 ? -35.031 -23.688 10.102 1 75.69 531 SER B C 1
ATOM 9472 O O . SER B 1 531 ? -34.094 -24.453 9.867 1 75.69 531 SER B O 1
ATOM 9474 N N . LYS B 1 532 ? -35.594 -22.969 9.156 1 80.38 532 LYS B N 1
ATOM 9475 C CA . LYS B 1 532 ? -35.312 -23.344 7.77 1 80.38 532 LYS B CA 1
ATOM 9476 C C . LYS B 1 532 ? -34.438 -22.297 7.082 1 80.38 532 LYS B C 1
ATOM 9478 O O . LYS B 1 532 ? -33.875 -22.562 6.027 1 80.38 532 LYS B O 1
ATOM 9483 N N . CYS B 1 533 ? -34.406 -21.125 7.699 1 87.19 533 CYS B N 1
ATOM 9484 C CA . CYS B 1 533 ? -33.75 -20.062 6.984 1 87.19 533 CYS B CA 1
ATOM 9485 C C . CYS B 1 533 ? -32.719 -19.359 7.883 1 87.19 533 CYS B C 1
ATOM 9487 O O . CYS B 1 533 ? -32.969 -19.156 9.07 1 87.19 533 CYS B O 1
ATOM 9489 N N . SER B 1 534 ? -31.516 -19.203 7.355 1 89.69 534 SER B N 1
ATOM 9490 C CA . SER B 1 534 ? -30.484 -18.438 8.039 1 89.69 534 SER B CA 1
ATOM 9491 C C . SER B 1 534 ? -30.062 -17.219 7.219 1 89.69 534 SER B C 1
ATOM 9493 O O . SER B 1 534 ? -29.922 -17.312 5.996 1 89.69 534 SER B O 1
ATOM 9495 N N . VAL B 1 535 ? -29.969 -16.062 7.852 1 93.31 535 VAL B N 1
ATOM 9496 C CA . VAL B 1 535 ? -29.531 -14.828 7.199 1 93.31 535 VAL B CA 1
ATOM 9497 C C . VAL B 1 535 ? -28.094 -14.508 7.617 1 93.31 535 VAL B C 1
ATOM 9499 O O . VAL B 1 535 ? -27.828 -14.312 8.805 1 93.31 535 VAL B O 1
ATOM 9502 N N . PHE B 1 536 ? -27.203 -14.523 6.633 1 94.44 536 PHE B N 1
ATOM 9503 C CA . PHE B 1 536 ? -25.781 -14.297 6.855 1 94.44 536 PHE B CA 1
ATOM 9504 C C . PHE B 1 536 ? -25.375 -12.93 6.336 1 94.44 536 PHE B C 1
ATOM 9506 O O . PHE B 1 536 ? -25.766 -12.523 5.242 1 94.44 536 PHE B O 1
ATOM 9513 N N . ARG B 1 537 ? -24.609 -12.203 7.137 1 93.5 537 ARG B N 1
ATOM 9514 C CA . ARG B 1 537 ? -24.156 -10.875 6.719 1 93.5 537 ARG B CA 1
ATOM 9515 C C . ARG B 1 537 ? -22.672 -10.688 7.004 1 93.5 537 ARG B C 1
ATOM 9517 O O . ARG B 1 537 ? -22.203 -10.992 8.102 1 93.5 537 ARG B O 1
ATOM 9524 N N . MET B 1 538 ? -21.953 -10.344 5.973 1 92.94 538 MET B N 1
ATOM 9525 C CA . MET B 1 538 ? -20.578 -9.875 6.121 1 92.94 538 MET B CA 1
ATOM 9526 C C . MET B 1 538 ? -20.5 -8.359 6.023 1 92.94 538 MET B C 1
ATOM 9528 O O . MET B 1 538 ? -21.016 -7.77 5.066 1 92.94 538 MET B O 1
ATOM 9532 N N . GLU B 1 539 ? -19.844 -7.668 6.934 1 90.94 539 GLU B N 1
ATOM 9533 C CA . GLU B 1 539 ? -19.891 -6.215 7.039 1 90.94 539 GLU B CA 1
ATOM 9534 C C . GLU B 1 539 ? -18.781 -5.566 6.215 1 90.94 539 GLU B C 1
ATOM 9536 O O . GLU B 1 539 ? -18.047 -4.711 6.715 1 90.94 539 GLU B O 1
ATOM 9541 N N . THR B 1 540 ? -18.516 -6.023 5.051 1 91.88 540 THR B N 1
ATOM 9542 C CA . THR B 1 540 ? -17.594 -5.422 4.098 1 91.88 540 THR B CA 1
ATOM 9543 C C . THR B 1 540 ? -17.844 -5.961 2.691 1 91.88 540 THR B C 1
ATOM 9545 O O . THR B 1 540 ? -18.703 -6.812 2.492 1 91.88 540 THR B O 1
ATOM 9548 N N . SER B 1 541 ? -17.156 -5.332 1.766 1 93.31 541 SER B N 1
ATOM 9549 C CA . SER B 1 541 ? -17.281 -5.789 0.386 1 93.31 541 SER B CA 1
ATOM 9550 C C . SER B 1 541 ? -16.547 -7.105 0.172 1 93.31 541 SER B C 1
ATOM 9552 O O . SER B 1 541 ? -15.562 -7.391 0.863 1 93.31 541 SER B O 1
ATOM 9554 N N . LEU B 1 542 ? -17.031 -7.879 -0.709 1 93.75 542 LEU B N 1
ATOM 9555 C CA . LEU B 1 542 ? -16.438 -9.164 -1.044 1 93.75 542 LEU B CA 1
ATOM 9556 C C . LEU B 1 542 ? -15.367 -9 -2.123 1 93.75 542 LEU B C 1
ATOM 9558 O O . LEU B 1 542 ? -15.656 -8.516 -3.221 1 93.75 542 LEU B O 1
ATOM 9562 N N . CYS B 1 543 ? -14.164 -9.328 -1.785 1 93.5 543 CYS B N 1
ATOM 9563 C CA . CYS B 1 543 ? -13.047 -9.211 -2.715 1 93.5 543 CYS B CA 1
ATOM 9564 C C . CYS B 1 543 ? -12 -10.281 -2.453 1 93.5 543 CYS B C 1
ATOM 9566 O O . CYS B 1 543 ? -12.227 -11.195 -1.657 1 93.5 543 CYS B O 1
ATOM 9568 N N . PHE B 1 544 ? -10.906 -10.266 -3.119 1 90.81 544 PHE B N 1
ATOM 9569 C CA . PHE B 1 544 ? -9.891 -11.312 -3.043 1 90.81 544 PHE B CA 1
ATOM 9570 C C . PHE B 1 544 ? -9.32 -11.406 -1.634 1 90.81 544 PHE B C 1
ATOM 9572 O O . PHE B 1 544 ? -8.891 -12.477 -1.205 1 90.81 544 PHE B O 1
ATOM 9579 N N . LEU B 1 545 ? -9.359 -10.367 -0.834 1 91.75 545 LEU B N 1
ATOM 9580 C CA . LEU B 1 545 ? -8.75 -10.305 0.488 1 91.75 545 LEU B CA 1
ATOM 9581 C C . LEU B 1 545 ? -9.508 -11.18 1.482 1 91.75 545 LEU B C 1
ATOM 9583 O O . LEU B 1 545 ? -8.922 -11.695 2.438 1 91.75 545 LEU B O 1
ATOM 9587 N N . ASN B 1 546 ? -10.828 -11.25 1.274 1 93.19 546 ASN B N 1
ATOM 9588 C CA . ASN B 1 546 ? -11.633 -11.922 2.291 1 93.19 546 ASN B CA 1
ATOM 9589 C C . ASN B 1 546 ? -12.469 -13.047 1.693 1 93.19 546 ASN B C 1
ATOM 9591 O O . ASN B 1 546 ? -13.281 -13.664 2.389 1 93.19 546 ASN B O 1
ATOM 9595 N N . ALA B 1 547 ? -12.328 -13.344 0.451 1 90.88 547 ALA B N 1
ATOM 9596 C CA . ALA B 1 547 ? -13.141 -14.336 -0.258 1 90.88 547 ALA B CA 1
ATOM 9597 C C . ALA B 1 547 ? -13.062 -15.695 0.42 1 90.88 547 ALA B C 1
ATOM 9599 O O . ALA B 1 547 ? -14.086 -16.328 0.689 1 90.88 547 ALA B O 1
ATOM 9600 N N . GLN B 1 548 ? -11.914 -16.109 0.758 1 85.56 548 GLN B N 1
ATOM 9601 C CA . GLN B 1 548 ? -11.742 -17.438 1.364 1 85.56 548 GLN B CA 1
ATOM 9602 C C . GLN B 1 548 ? -12.32 -17.469 2.777 1 85.56 548 GLN B C 1
ATOM 9604 O O . GLN B 1 548 ? -12.961 -18.438 3.168 1 85.56 548 GLN B O 1
ATOM 9609 N N . LYS B 1 549 ? -12.07 -16.484 3.484 1 89.06 549 LYS B N 1
ATOM 9610 C CA . LYS B 1 549 ? -12.609 -16.406 4.836 1 89.06 549 LYS B CA 1
ATOM 9611 C C . LYS B 1 549 ? -14.133 -16.312 4.816 1 89.06 549 LYS B C 1
ATOM 9613 O O . LYS B 1 549 ? -14.805 -16.844 5.707 1 89.06 549 LYS B O 1
ATOM 9618 N N . PHE B 1 550 ? -14.656 -15.656 3.842 1 93.38 550 PHE B N 1
ATOM 9619 C CA . PHE B 1 550 ? -16.094 -15.562 3.643 1 93.38 550 PHE B CA 1
ATOM 9620 C C . PHE B 1 550 ? -16.719 -16.953 3.498 1 93.38 550 PHE B C 1
ATOM 9622 O O . PHE B 1 550 ? -17.688 -17.281 4.168 1 93.38 550 PHE B O 1
ATOM 9629 N N . ARG B 1 551 ? -16.125 -17.672 2.621 1 89.94 551 ARG B N 1
ATOM 9630 C CA . ARG B 1 551 ? -16.609 -19.031 2.412 1 89.94 551 ARG B CA 1
ATOM 9631 C C . ARG B 1 551 ? -16.531 -19.844 3.697 1 89.94 551 ARG B C 1
ATOM 9633 O O . ARG B 1 551 ? -17.5 -20.5 4.086 1 89.94 551 ARG B O 1
ATOM 9640 N N . HIS B 1 552 ? -15.422 -19.703 4.34 1 86.56 552 HIS B N 1
ATOM 9641 C CA . HIS B 1 552 ? -15.195 -20.484 5.551 1 86.56 552 HIS B CA 1
ATOM 9642 C C . HIS B 1 552 ? -16.188 -20.094 6.648 1 86.56 552 HIS B C 1
ATOM 9644 O O . HIS B 1 552 ? -16.797 -20.969 7.277 1 86.56 552 HIS B O 1
ATOM 9650 N N . LYS B 1 553 ? -16.391 -18.859 6.816 1 90.81 553 LYS B N 1
ATOM 9651 C CA . LYS B 1 553 ? -17.266 -18.375 7.875 1 90.81 553 LYS B CA 1
ATOM 9652 C C . LYS B 1 553 ? -18.734 -18.656 7.539 1 90.81 553 LYS B C 1
ATOM 9654 O O . LYS B 1 553 ? -19.531 -18.953 8.43 1 90.81 553 LYS B O 1
ATOM 9659 N N . LEU B 1 554 ? -19.047 -18.516 6.281 1 92.12 554 LEU B N 1
ATOM 9660 C CA . LEU B 1 554 ? -20.406 -18.812 5.852 1 92.12 554 LEU B CA 1
ATOM 9661 C C . LEU B 1 554 ? -20.75 -20.281 6.121 1 92.12 554 LEU B C 1
ATOM 9663 O O . LEU B 1 554 ? -21.797 -20.578 6.703 1 92.12 554 LEU B O 1
ATOM 9667 N N . MET B 1 555 ? -19.844 -21.188 5.777 1 87.44 555 MET B N 1
ATOM 9668 C CA . MET B 1 555 ? -20.078 -22.625 5.957 1 87.44 555 MET B CA 1
ATOM 9669 C C . MET B 1 555 ? -20.094 -22.984 7.438 1 87.44 555 MET B C 1
ATOM 9671 O O . MET B 1 555 ? -20.891 -23.812 7.871 1 87.44 555 MET B O 1
ATOM 9675 N N . LYS B 1 556 ? -19.266 -22.312 8.156 1 85.19 556 LYS B N 1
ATOM 9676 C CA . LYS B 1 556 ? -19.172 -22.594 9.586 1 85.19 556 LYS B CA 1
ATOM 9677 C C . LYS B 1 556 ? -20.422 -22.109 10.328 1 85.19 556 LYS B C 1
ATOM 9679 O O . LYS B 1 556 ? -21 -22.844 11.117 1 85.19 556 LYS B O 1
ATOM 9684 N N . LEU B 1 557 ? -20.844 -20.938 9.992 1 83.5 557 LEU B N 1
ATOM 9685 C CA . LEU B 1 557 ? -21.938 -20.312 10.727 1 83.5 557 LEU B CA 1
ATOM 9686 C C . LEU B 1 557 ? -23.281 -20.922 10.32 1 83.5 557 LEU B C 1
ATOM 9688 O O . LEU B 1 557 ? -24.203 -20.969 11.125 1 83.5 557 LEU B O 1
ATOM 9692 N N . THR B 1 558 ? -23.312 -21.391 9.078 1 81.44 558 THR B N 1
ATOM 9693 C CA . THR B 1 558 ? -24.562 -21.984 8.617 1 81.44 558 THR B CA 1
ATOM 9694 C C . THR B 1 558 ? -24.594 -23.484 8.867 1 81.44 558 THR B C 1
ATOM 9696 O O . THR B 1 558 ? -25.594 -24.141 8.617 1 81.44 558 THR B O 1
ATOM 9699 N N . GLY B 1 559 ? -23.516 -24.094 9.359 1 76.38 559 GLY B N 1
ATOM 9700 C CA . GLY B 1 559 ? -23.469 -25.5 9.75 1 76.38 559 GLY B CA 1
ATOM 9701 C C . GLY B 1 559 ? -23.219 -26.438 8.586 1 76.38 559 GLY B C 1
ATOM 9702 O O . GLY B 1 559 ? -23.531 -27.625 8.664 1 76.38 559 GLY B O 1
ATOM 9703 N N . LEU B 1 560 ? -22.891 -25.953 7.52 1 74.94 560 LEU B N 1
ATOM 9704 C CA . LEU B 1 560 ? -22.672 -26.766 6.336 1 74.94 560 LEU B CA 1
ATOM 9705 C C . LEU B 1 560 ? -21.25 -27.312 6.301 1 74.94 560 LEU B C 1
ATOM 9707 O O . LEU B 1 560 ? -20.875 -28.031 5.367 1 74.94 560 LEU B O 1
ATOM 9711 N N . GLN B 1 561 ? -20.422 -26.922 7.211 1 66.56 561 GLN B N 1
ATOM 9712 C CA . GLN B 1 561 ? -19.047 -27.422 7.207 1 66.56 561 GLN B CA 1
ATOM 9713 C C . GLN B 1 561 ? -19.016 -28.922 7.449 1 66.56 561 GLN B C 1
ATOM 9715 O O . GLN B 1 561 ? -19.641 -29.422 8.383 1 66.56 561 GLN B O 1
ATOM 9720 N N . SER B 1 562 ? -19.016 -29.812 6.516 1 52.75 562 SER B N 1
ATOM 9721 C CA . SER B 1 562 ? -18.844 -31.25 6.711 1 52.75 562 SER B CA 1
ATOM 9722 C C . SER B 1 562 ? -17.719 -31.547 7.699 1 52.75 562 SER B C 1
ATOM 9724 O O . SER B 1 562 ? -16.594 -31.078 7.527 1 52.75 562 SER B O 1
ATOM 9726 N N . ASP B 1 563 ? -18.016 -31.562 8.953 1 41.59 563 ASP B N 1
ATOM 9727 C CA . ASP B 1 563 ? -17.016 -32.094 9.875 1 41.59 563 ASP B CA 1
ATOM 9728 C C . ASP B 1 563 ? -16.391 -33.375 9.336 1 41.59 563 ASP B C 1
ATOM 9730 O O . ASP B 1 563 ? -17.062 -34.406 9.211 1 41.59 563 ASP B O 1
ATOM 9734 N N . LEU B 1 564 ? -15.562 -33.375 8.43 1 36.81 564 LEU B N 1
ATOM 9735 C CA . LEU B 1 564 ? -14.82 -34.594 8.18 1 36.81 564 LEU B CA 1
ATOM 9736 C C . LEU B 1 564 ? -14.492 -35.312 9.484 1 36.81 564 LEU B C 1
ATOM 9738 O O . LEU B 1 564 ? -14.055 -36.469 9.477 1 36.81 564 LEU B O 1
ATOM 9742 N N . THR B 1 565 ? -14.555 -34.656 10.609 1 33.75 565 THR B N 1
ATOM 9743 C CA . THR B 1 565 ? -14.148 -35.438 11.781 1 33.75 565 THR B CA 1
ATOM 9744 C C . THR B 1 565 ? -15.234 -36.438 12.172 1 33.75 565 THR B C 1
ATOM 9746 O O . THR B 1 565 ? -14.945 -37.469 12.797 1 33.75 565 THR B O 1
ATOM 9749 N N . ASN B 1 566 ? -16.5 -36.094 12.008 1 33.78 566 ASN B N 1
ATOM 9750 C CA . ASN B 1 566 ? -17.438 -37 12.672 1 33.78 566 ASN B CA 1
ATOM 9751 C C . ASN B 1 566 ? -17.641 -38.281 11.891 1 33.78 566 ASN B C 1
ATOM 9753 O O . ASN B 1 566 ? -18.469 -39.125 12.266 1 33.78 566 ASN B O 1
ATOM 9757 N N . VAL B 1 567 ? -17.328 -38.312 10.539 1 32.56 567 VAL B N 1
ATOM 9758 C CA . VAL B 1 567 ? -17.625 -39.625 10 1 32.56 567 VAL B CA 1
ATOM 9759 C C . VAL B 1 567 ? -16.797 -40.688 10.734 1 32.56 567 VAL B C 1
ATOM 9761 O O . VAL B 1 567 ? -17.062 -41.875 10.609 1 32.56 567 VAL B O 1
ATOM 9764 N N . LEU B 1 568 ? -15.68 -40.312 11.266 1 30.42 568 LEU B N 1
ATOM 9765 C CA . LEU B 1 568 ? -14.914 -41.438 11.758 1 30.42 568 LEU B CA 1
ATOM 9766 C C . LEU B 1 568 ? -15.562 -42.031 13.008 1 30.42 568 LEU B C 1
ATOM 9768 O O . LEU B 1 568 ? -15.117 -43.062 13.5 1 30.42 568 LEU B O 1
ATOM 9772 N N . MET B 1 569 ? -16.328 -41.219 13.836 1 29.2 569 MET B N 1
ATOM 9773 C CA . MET B 1 569 ? -16.609 -41.906 15.094 1 29.2 569 MET B CA 1
ATOM 9774 C C . MET B 1 569 ? -17.875 -42.75 14.969 1 29.2 569 MET B C 1
ATOM 9776 O O . MET B 1 569 ? -18.547 -43.031 15.969 1 29.2 569 MET B O 1
ATOM 9780 N N . GLN B 1 570 ? -18.438 -42.906 13.742 1 29.39 570 GLN B N 1
ATOM 9781 C CA . GLN B 1 570 ? -19.547 -43.844 14.023 1 29.39 570 GLN B CA 1
ATOM 9782 C C . GLN B 1 570 ? -19.031 -45.156 14.594 1 29.39 570 GLN B C 1
ATOM 9784 O O . GLN B 1 570 ? -18.234 -45.844 13.953 1 29.39 570 GLN B O 1
ATOM 9789 N N . PRO B 1 571 ? -19.016 -45.312 15.898 1 28.2 571 PRO B N 1
ATOM 9790 C CA . PRO B 1 571 ? -18.75 -46.656 16.406 1 28.2 571 PRO B CA 1
ATOM 9791 C C . PRO B 1 571 ? -19.578 -47.719 15.688 1 28.2 571 PRO B C 1
ATOM 9793 O O . PRO B 1 571 ? -20.734 -47.469 15.336 1 28.2 571 PRO B O 1
ATOM 9796 N N . SER B 1 572 ? -18.984 -48.469 14.828 1 27.7 572 SER B N 1
ATOM 9797 C CA . SER B 1 572 ? -19.594 -49.719 14.398 1 27.7 572 SER B CA 1
ATOM 9798 C C . SER B 1 572 ? -20.281 -50.438 15.562 1 27.7 572 SER B C 1
ATOM 9800 O O . SER B 1 572 ? -19.609 -50.875 16.5 1 27.7 572 SER B O 1
ATOM 9802 N N . THR B 1 573 ? -21.406 -49.969 16.047 1 27.22 573 THR B N 1
ATOM 9803 C CA . THR B 1 573 ? -22.203 -50.75 16.984 1 27.22 573 THR B CA 1
ATOM 9804 C C . THR B 1 573 ? -22.406 -52.156 16.469 1 27.22 573 THR B C 1
ATOM 9806 O O . THR B 1 573 ? -23.031 -52.375 15.422 1 27.22 573 THR B O 1
ATOM 9809 N N . SER B 1 574 ? -21.359 -53.031 16.547 1 23.59 574 SER B N 1
ATOM 9810 C CA . SER B 1 574 ? -21.594 -54.469 16.438 1 23.59 574 SER B CA 1
ATOM 9811 C C . SER B 1 574 ? -22.859 -54.875 17.172 1 23.59 574 SER B C 1
ATOM 9813 O O . SER B 1 574 ? -23.156 -54.344 18.25 1 23.59 574 SER B O 1
ATOM 9815 N N . GLU B 1 575 ? -23.875 -55.375 16.438 1 23.56 575 GLU B N 1
ATOM 9816 C CA . GLU B 1 575 ? -25.094 -56.062 16.844 1 23.56 575 GLU B CA 1
ATOM 9817 C C . GLU B 1 575 ? -24.812 -57.094 17.953 1 23.56 575 GLU B C 1
ATOM 9819 O O . GLU B 1 575 ? -24.109 -58.062 17.719 1 23.56 575 GLU B O 1
ATOM 9824 N N . ALA B 1 576 ? -24.438 -56.594 19.172 1 25.27 576 ALA B N 1
ATOM 9825 C CA . ALA B 1 576 ? -24.438 -57.594 20.219 1 25.27 576 ALA B CA 1
ATOM 9826 C C . ALA B 1 576 ? -25.688 -58.469 20.125 1 25.27 576 ALA B C 1
ATOM 98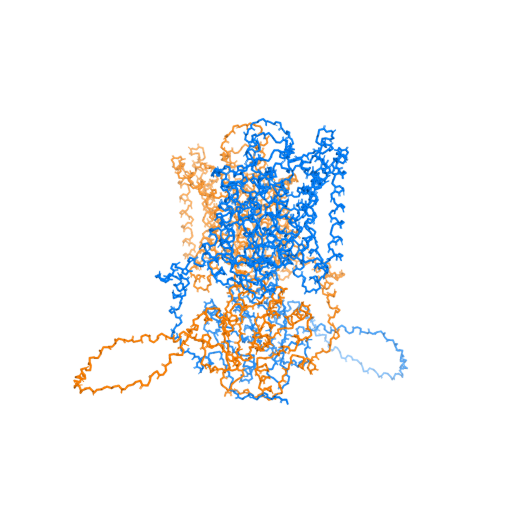28 O O . ALA B 1 576 ? -26.797 -57.969 19.953 1 25.27 576 ALA B O 1
ATOM 9829 N N . SER B 1 577 ? -25.516 -59.812 19.734 1 20.92 577 SER B N 1
ATOM 9830 C CA . SER B 1 577 ? -26.406 -60.969 19.812 1 20.92 577 SER B CA 1
ATOM 9831 C C . SER B 1 577 ? -27.125 -61 21.156 1 20.92 577 SER B C 1
ATOM 9833 O O . SER B 1 577 ? -26.547 -60.688 22.203 1 20.92 577 SER B O 1
ATOM 9835 N N . THR B 1 578 ? -28.5 -60.875 21.172 1 23.14 578 THR B N 1
ATOM 9836 C CA . THR B 1 578 ? -29.516 -60.969 22.203 1 23.14 578 THR B CA 1
ATOM 9837 C C . THR B 1 578 ? -29.375 -62.25 23.016 1 23.14 578 THR B C 1
ATOM 9839 O O . THR B 1 578 ? -30.328 -62.688 23.672 1 23.14 578 THR B O 1
ATOM 9842 N N . ASP B 1 579 ? -28.125 -62.656 23.422 1 20.05 579 ASP B N 1
ATOM 9843 C CA . ASP B 1 579 ? -28.391 -63.906 24.125 1 20.05 579 ASP B CA 1
ATOM 9844 C C . ASP B 1 579 ? -29.359 -63.688 25.297 1 20.05 579 ASP B C 1
ATOM 9846 O O . ASP B 1 579 ? -29.281 -62.656 25.969 1 20.05 579 ASP B O 1
ATOM 9850 N N . PRO B 1 580 ? -30.453 -64.562 25.484 1 22.41 580 PRO B N 1
ATOM 9851 C CA . PRO B 1 580 ? -31.656 -64.562 26.312 1 22.41 580 PRO B CA 1
ATOM 9852 C C . PRO B 1 580 ? -31.359 -64.688 27.797 1 22.41 580 PRO B C 1
ATOM 9854 O O . PRO B 1 580 ? -32.281 -64.688 28.625 1 22.41 580 PRO B O 1
ATOM 9857 N N . SER B 1 581 ? -29.984 -64.938 28.141 1 19.52 581 SER B N 1
ATOM 9858 C CA . SER B 1 581 ? -30.078 -65.812 29.312 1 19.52 581 SER B CA 1
ATOM 9859 C C . SER B 1 581 ? -30.812 -65.125 30.469 1 19.52 581 SER B C 1
ATOM 9861 O O . SER B 1 581 ? -30.922 -63.906 30.484 1 19.52 581 SER B O 1
ATOM 9863 N N . ASP B 1 582 ? -30.828 -65.938 31.625 1 18.41 582 ASP B N 1
ATOM 9864 C CA . ASP B 1 582 ? -31.703 -66.312 32.719 1 18.41 582 ASP B CA 1
ATOM 9865 C C . ASP B 1 582 ? -31.734 -65.25 33.812 1 18.41 582 ASP B C 1
ATOM 9867 O O . ASP B 1 582 ? -32.812 -64.875 34.281 1 18.41 582 ASP B O 1
ATOM 9871 N N . THR B 1 583 ? -30.609 -65.188 34.625 1 18.09 583 THR B N 1
ATOM 9872 C CA . THR B 1 583 ? -30.656 -65.75 36 1 18.09 583 THR B CA 1
ATOM 9873 C C . THR B 1 583 ? -31.125 -64.625 36.969 1 18.09 583 THR B C 1
ATOM 9875 O O . THR B 1 583 ? -31.078 -63.469 36.656 1 18.09 583 THR B O 1
ATOM 9878 N N . THR B 1 584 ? -30.516 -64.688 38.281 1 18.5 584 THR B N 1
ATOM 9879 C CA . THR B 1 584 ? -30.984 -64.812 39.688 1 18.5 584 THR B CA 1
ATOM 9880 C C . THR B 1 584 ? -31.281 -63.469 40.281 1 18.5 584 THR B C 1
ATOM 9882 O O . THR B 1 584 ? -30.812 -62.438 39.781 1 18.5 584 THR B O 1
ATOM 9885 N N . ASN B 1 585 ? -31.219 -63.438 41.656 1 16.95 585 ASN B N 1
ATOM 9886 C CA . ASN B 1 585 ? -32.031 -63.219 42.844 1 16.95 585 ASN B CA 1
ATOM 9887 C C . ASN B 1 585 ? -31.844 -61.812 43.406 1 16.95 585 ASN B C 1
ATOM 9889 O O . ASN B 1 585 ? -32.844 -61.125 43.719 1 16.95 585 ASN B O 1
ATOM 9893 N N . LYS B 1 586 ? -30.703 -61.656 44.344 1 19.73 586 LYS B N 1
ATOM 9894 C CA . LYS B 1 586 ? -30.734 -61.312 45.781 1 19.73 586 LYS B CA 1
ATOM 9895 C C . LYS B 1 586 ? -31.016 -59.844 46 1 19.73 586 LYS B C 1
ATOM 9897 O O . LYS B 1 586 ? -30.781 -59 45.125 1 19.73 586 LYS B O 1
ATOM 9902 N N . ASN B 1 587 ? -31.359 -59.344 47.281 1 19.28 587 ASN B N 1
ATOM 9903 C CA . ASN B 1 587 ? -32.188 -58.594 48.219 1 19.28 587 ASN B CA 1
ATOM 9904 C C . ASN B 1 587 ? -31.641 -57.156 48.406 1 19.28 587 ASN B C 1
ATOM 9906 O O . ASN B 1 587 ? -32.406 -56.25 48.781 1 19.28 587 ASN B O 1
ATOM 9910 N N . GLY B 1 588 ? -30.328 -57.094 48.719 1 20.03 588 GLY B N 1
ATOM 9911 C CA . GLY B 1 588 ? -29.891 -56.312 49.875 1 20.03 588 GLY B CA 1
ATOM 9912 C C . GLY B 1 588 ? -30.203 -54.844 49.75 1 20.03 588 GLY B C 1
ATOM 9913 O O . GLY B 1 588 ? -30.422 -54.344 48.625 1 20.03 588 GLY B O 1
ATOM 9914 N N . ALA B 1 589 ? -30.516 -54.156 51.031 1 21.02 589 ALA B N 1
ATOM 9915 C CA . ALA B 1 589 ? -31.141 -52.906 51.5 1 21.02 589 ALA B CA 1
ATOM 9916 C C . ALA B 1 589 ? -30.297 -51.719 51.094 1 21.02 589 ALA B C 1
ATOM 9918 O O . ALA B 1 589 ? -29.234 -51.469 51.688 1 21.02 589 ALA B O 1
ATOM 9919 N N . THR B 1 590 ? -29.828 -51.594 49.969 1 19.53 590 THR B N 1
ATOM 9920 C CA . THR B 1 590 ? -28.734 -50.656 49.719 1 19.53 590 THR B CA 1
ATOM 9921 C C . THR B 1 590 ? -29.109 -49.25 50.156 1 19.53 590 THR B C 1
ATOM 9923 O O . THR B 1 590 ? -30.141 -48.719 49.75 1 19.53 590 THR B O 1
ATOM 9926 N N . VAL B 1 591 ? -28.656 -48.875 51.438 1 21.02 591 VAL B N 1
ATOM 9927 C CA . VAL B 1 591 ? -28.688 -47.688 52.281 1 21.02 591 VAL B CA 1
ATOM 9928 C C . VAL B 1 591 ? -28.562 -46.438 51.375 1 21.02 591 VAL B C 1
ATOM 9930 O O . VAL B 1 591 ? -27.641 -46.312 50.594 1 21.02 591 VAL B O 1
ATOM 9933 N N . ASN B 1 592 ? -29.625 -45.656 51.281 1 20.06 592 ASN B N 1
ATOM 9934 C CA . ASN B 1 592 ? -29.859 -44.562 50.344 1 20.06 592 ASN B CA 1
ATOM 9935 C C . ASN B 1 592 ? -28.953 -43.375 50.625 1 20.06 592 ASN B C 1
ATOM 9937 O O . ASN B 1 592 ? -29.328 -42.469 51.406 1 20.06 592 ASN B O 1
ATOM 9941 N N . THR B 1 593 ? -27.812 -43.562 51.281 1 19.95 593 THR B N 1
ATOM 9942 C CA . THR B 1 593 ? -27.109 -42.375 51.812 1 19.95 593 THR B CA 1
ATOM 9943 C C . THR B 1 593 ? -27.062 -41.281 50.75 1 19.95 593 THR B C 1
ATOM 9945 O O . THR B 1 593 ? -26.625 -41.5 49.625 1 19.95 593 THR B O 1
ATOM 9948 N N . VAL B 1 594 ? -27.844 -40.25 50.875 1 21.03 594 VAL B N 1
ATOM 9949 C CA . VAL B 1 594 ? -28.094 -39.094 50 1 21.03 594 VAL B CA 1
ATOM 9950 C C . VAL B 1 594 ? -26.797 -38.344 49.781 1 21.03 594 VAL B C 1
ATOM 9952 O O . VAL B 1 594 ? -26.359 -37.562 50.656 1 21.03 594 VAL B O 1
ATOM 9955 N N . SER B 1 595 ? -25.609 -38.812 49.875 1 21.23 595 SER B N 1
ATOM 9956 C CA . SER B 1 595 ? -24.438 -37.969 49.906 1 21.23 595 SER B CA 1
ATOM 9957 C C . SER B 1 595 ? -24.547 -36.875 48.812 1 21.23 595 SER B C 1
ATOM 9959 O O . SER B 1 595 ? -24.828 -37.188 47.656 1 21.23 595 SER B O 1
ATOM 9961 N N . MET B 1 596 ? -24.875 -35.594 49.125 1 20.98 596 MET B N 1
ATOM 9962 C CA . MET B 1 596 ? -25.172 -34.406 48.312 1 20.98 596 MET B CA 1
ATOM 9963 C C . MET B 1 596 ? -24.031 -34.125 47.344 1 20.98 596 MET B C 1
ATOM 9965 O O . MET B 1 596 ? -23.047 -33.469 47.688 1 20.98 596 MET B O 1
ATOM 9969 N N . ASN B 1 597 ? -23.219 -34.969 46.812 1 22.08 597 ASN B N 1
ATOM 9970 C CA . ASN B 1 597 ? -22.016 -34.75 46 1 22.08 597 ASN B CA 1
ATOM 9971 C C . ASN B 1 597 ? -22.266 -33.781 44.844 1 22.08 597 ASN B C 1
ATOM 9973 O O . ASN B 1 597 ? -23.016 -34.125 43.906 1 22.08 597 ASN B O 1
ATOM 9977 N N . VAL B 1 598 ? -22.328 -32.469 44.969 1 23.14 598 VAL B N 1
ATOM 9978 C CA . VAL B 1 598 ? -22.516 -31.312 44.094 1 23.14 598 VAL B CA 1
ATOM 9979 C C . VAL B 1 598 ? -21.562 -31.422 42.906 1 23.14 598 VAL B C 1
ATOM 9981 O O . VAL B 1 598 ? -20.422 -30.953 42.938 1 23.14 598 VAL B O 1
ATOM 9984 N N . THR B 1 599 ? -21.031 -32.562 42.5 1 24.2 599 THR B N 1
ATOM 9985 C CA . THR B 1 599 ? -20.156 -32.688 41.344 1 24.2 599 THR B CA 1
ATOM 9986 C C . THR B 1 599 ? -20.781 -32.031 40.125 1 24.2 599 THR B C 1
ATOM 9988 O O . THR B 1 599 ? -21.75 -32.531 39.562 1 24.2 599 THR B O 1
ATOM 9991 N N . GLY B 1 600 ? -20.906 -30.781 40.125 1 23.39 600 GLY B N 1
ATOM 9992 C CA . GLY B 1 600 ? -21.625 -29.938 39.188 1 23.39 600 GLY B CA 1
ATOM 9993 C C . GLY B 1 600 ? -21.328 -30.266 37.75 1 23.39 600 GLY B C 1
ATOM 9994 O O . GLY B 1 600 ? -20.172 -30.172 37.312 1 23.39 600 GLY B O 1
ATOM 9995 N N . GLU B 1 601 ? -21.891 -31.234 37.156 1 23.89 601 GLU B N 1
ATOM 9996 C CA . GLU B 1 601 ? -21.766 -31.688 35.781 1 23.89 601 GLU B CA 1
ATOM 9997 C C . GLU B 1 601 ? -21.75 -30.5 34.812 1 23.89 601 GLU B C 1
ATOM 9999 O O . GLU B 1 601 ? -22.734 -29.766 34.719 1 23.89 601 GLU B O 1
ATOM 10004 N N . LEU B 1 602 ? -20.672 -29.781 34.781 1 23.91 602 LEU B N 1
ATOM 10005 C CA . LEU B 1 602 ? -20.422 -28.859 33.656 1 23.91 602 LEU B CA 1
ATOM 10006 C C . LEU B 1 602 ? -21.016 -29.406 32.375 1 23.91 602 LEU B C 1
ATOM 10008 O O . LEU B 1 602 ? -20.531 -30.406 31.828 1 23.91 602 LEU B O 1
ATOM 10012 N N . THR B 1 603 ? -22.266 -29.5 32.375 1 25.5 603 THR B N 1
ATOM 10013 C CA . THR B 1 603 ? -22.969 -29.875 31.172 1 25.5 603 THR B CA 1
ATOM 10014 C C . THR B 1 603 ? -22.25 -29.344 29.938 1 25.5 603 THR B C 1
ATOM 10016 O O . THR B 1 603 ? -22.016 -28.141 29.812 1 25.5 603 THR B O 1
ATOM 10019 N N . SER B 1 604 ? -21.188 -30.094 29.547 1 26.97 604 SER B N 1
ATOM 10020 C CA . SER B 1 604 ? -20.578 -29.891 28.234 1 26.97 604 SER B CA 1
ATOM 10021 C C . SER B 1 604 ? -21.562 -29.328 27.234 1 26.97 604 SER B C 1
ATOM 10023 O O . SER B 1 604 ? -22.672 -29.844 27.062 1 26.97 604 SER B O 1
ATOM 10025 N N . GLN B 1 605 ? -21.734 -28.062 27.344 1 28.12 605 GLN B N 1
ATOM 10026 C CA . GLN B 1 605 ? -22.594 -27.547 26.281 1 28.12 605 GLN B CA 1
ATOM 10027 C C . GLN B 1 605 ? -22.578 -28.453 25.062 1 28.12 605 GLN B C 1
ATOM 10029 O O . GLN B 1 605 ? -21.516 -28.922 24.641 1 28.12 605 GLN B O 1
ATOM 10034 N N . PRO B 1 606 ? -23.672 -29.312 24.906 1 29.27 606 PRO B N 1
ATOM 10035 C CA . PRO B 1 606 ? -23.547 -30.219 23.75 1 29.27 606 PRO B CA 1
ATOM 10036 C C . PRO B 1 606 ? -22.641 -29.641 22.656 1 29.27 606 PRO B C 1
ATOM 10038 O O . PRO B 1 606 ? -22.516 -28.422 22.547 1 29.27 606 PRO B O 1
ATOM 10041 N N . GLU B 1 607 ? -21.438 -30.188 22.531 1 30.41 607 GLU B N 1
ATOM 10042 C CA . GLU B 1 607 ? -20.812 -29.984 21.219 1 30.41 607 GLU B CA 1
ATOM 10043 C C . GLU B 1 607 ? -21.859 -29.656 20.172 1 30.41 607 GLU B C 1
ATOM 10045 O O . GLU B 1 607 ? -22.781 -30.438 19.922 1 30.41 607 GLU B O 1
ATOM 10050 N N . GLU B 1 608 ? -22.328 -28.484 20.266 1 31.5 608 GLU B N 1
ATOM 10051 C CA . GLU B 1 608 ? -23.297 -28.094 19.25 1 31.5 608 GLU B CA 1
ATOM 10052 C C . GLU B 1 608 ? -23.188 -28.984 18.016 1 31.5 608 GLU B C 1
ATOM 10054 O O . GLU B 1 608 ? -22.125 -29.078 17.406 1 31.5 608 GLU B O 1
ATOM 10059 N N . ASP B 1 609 ? -23.672 -30.266 18.109 1 32.06 609 ASP B N 1
ATOM 10060 C CA . ASP B 1 609 ? -23.875 -31.141 16.953 1 32.06 609 ASP B CA 1
ATOM 10061 C C . ASP B 1 609 ? -23.875 -30.344 15.656 1 32.06 609 ASP B C 1
ATOM 10063 O O . ASP B 1 609 ? -24.703 -29.469 15.461 1 32.06 609 ASP B O 1
ATOM 10067 N N . ILE B 1 610 ? -22.734 -30.047 15.297 1 34.88 610 ILE B N 1
ATOM 10068 C CA . ILE B 1 610 ? -22.719 -29.578 13.914 1 34.88 610 ILE B CA 1
ATOM 10069 C C . ILE B 1 610 ? -23.812 -30.297 13.117 1 34.88 610 ILE B C 1
ATOM 10071 O O . ILE B 1 610 ? -23.594 -31.406 12.609 1 34.88 610 ILE B O 1
ATOM 10075 N N . ARG B 1 611 ? -24.953 -30.625 13.766 1 36 611 ARG B N 1
ATOM 10076 C CA . ARG B 1 611 ? -26.188 -31.141 13.195 1 36 611 ARG B CA 1
ATOM 10077 C C . ARG B 1 611 ? -26.406 -30.594 11.789 1 36 611 ARG B C 1
ATOM 10079 O O . ARG B 1 611 ? -26.25 -29.391 11.555 1 36 611 ARG B O 1
ATOM 10086 N N . CYS B 1 612 ? -25.938 -31.328 10.773 1 40.66 612 CYS B N 1
ATOM 10087 C CA . CYS B 1 612 ? -26.406 -31.031 9.43 1 40.66 612 CYS B CA 1
ATOM 10088 C C . CYS B 1 612 ? -27.609 -30.109 9.469 1 40.66 612 CYS B C 1
ATOM 10090 O O . CYS B 1 612 ? -28.672 -30.469 10 1 40.66 612 CYS B O 1
ATOM 10092 N N . THR B 1 613 ? -27.422 -28.922 9.898 1 51.72 613 THR B N 1
ATOM 10093 C CA . THR B 1 613 ? -28.562 -28.016 9.992 1 51.72 613 THR B CA 1
ATOM 10094 C C . THR B 1 613 ? -29.516 -28.203 8.828 1 51.72 613 THR B C 1
ATOM 10096 O O . THR B 1 613 ? -29.094 -28.453 7.695 1 51.72 613 THR B O 1
ATOM 10099 N N . ASN B 1 614 ? -30.562 -28.688 9.078 1 62.06 614 ASN B N 1
ATOM 10100 C CA . ASN B 1 614 ? -31.781 -28.797 8.281 1 62.06 614 ASN B CA 1
ATOM 10101 C C . ASN B 1 614 ? -32.125 -27.469 7.578 1 62.06 614 ASN B C 1
ATOM 10103 O O . ASN B 1 614 ? -33.281 -27.219 7.242 1 62.06 614 ASN B O 1
ATOM 10107 N N . LYS B 1 615 ? -31.109 -26.641 7.609 1 73.56 615 LYS B N 1
ATOM 10108 C CA . LYS B 1 615 ? -31.422 -25.391 6.906 1 73.56 615 LYS B CA 1
ATOM 10109 C C . LYS B 1 615 ? -31.453 -25.609 5.398 1 73.56 615 LYS B C 1
ATOM 10111 O O . LYS B 1 615 ? -30.547 -26.219 4.836 1 73.56 615 LYS B O 1
ATOM 10116 N N . LYS B 1 616 ? -32.5 -25.172 4.844 1 81.81 616 LYS B N 1
ATOM 10117 C CA . LYS B 1 616 ? -32.719 -25.406 3.416 1 81.81 616 LYS B CA 1
ATOM 10118 C C . LYS B 1 616 ? -32.406 -24.156 2.604 1 81.81 616 LYS B C 1
ATOM 10120 O O . LYS B 1 616 ? -32.156 -24.234 1.399 1 81.81 616 LYS B O 1
ATOM 10125 N N . VAL B 1 617 ? -32.375 -22.969 3.391 1 90.62 617 VAL B N 1
ATOM 10126 C CA . VAL B 1 617 ? -32.188 -21.719 2.65 1 90.62 617 VAL B CA 1
ATOM 10127 C C . VAL B 1 617 ? -31.25 -20.797 3.412 1 90.62 617 VAL B C 1
ATOM 10129 O O . VAL B 1 617 ? -31.375 -20.641 4.629 1 90.62 617 VAL B O 1
ATOM 10132 N N . ILE B 1 618 ? -30.281 -20.312 2.746 1 93.19 618 ILE B N 1
ATOM 10133 C CA . ILE B 1 618 ? -29.375 -19.297 3.289 1 93.19 618 ILE B CA 1
ATOM 10134 C C . ILE B 1 618 ? -29.531 -18 2.516 1 93.19 618 ILE B C 1
ATOM 10136 O O . ILE B 1 618 ? -29.453 -17.984 1.286 1 93.19 618 ILE B O 1
ATOM 10140 N N . ILE B 1 619 ? -29.797 -16.906 3.205 1 93.75 619 ILE B N 1
ATOM 10141 C CA . ILE B 1 619 ? -29.891 -15.594 2.592 1 93.75 619 ILE B CA 1
ATOM 10142 C C . ILE B 1 619 ? -28.656 -14.766 2.953 1 93.75 619 ILE B C 1
ATOM 10144 O O . ILE B 1 619 ? -28.344 -14.586 4.133 1 93.75 619 ILE B O 1
ATOM 10148 N N . ILE B 1 620 ? -27.938 -14.359 1.975 1 95.44 620 ILE B N 1
ATOM 10149 C CA . ILE B 1 620 ? -26.781 -13.484 2.195 1 95.44 620 ILE B CA 1
ATOM 10150 C C . ILE B 1 620 ? -27.219 -12.023 2.076 1 95.44 620 ILE B C 1
ATOM 10152 O O . ILE B 1 620 ? -27.734 -11.609 1.037 1 95.44 620 ILE B O 1
ATOM 10156 N N . ASN B 1 621 ? -27.109 -11.312 3.16 1 94.56 621 ASN B N 1
ATOM 10157 C CA . ASN B 1 621 ? -27.375 -9.875 3.158 1 94.56 621 ASN B CA 1
ATOM 10158 C C . ASN B 1 621 ? -26.203 -9.094 2.559 1 94.56 621 ASN B C 1
ATOM 10160 O O . ASN B 1 621 ? -25.172 -8.906 3.209 1 94.56 621 ASN B O 1
ATOM 10164 N N . CYS B 1 622 ? -26.359 -8.57 1.363 1 93.19 622 CYS B N 1
ATOM 10165 C CA . CYS B 1 622 ? -25.281 -7.934 0.615 1 93.19 622 CYS B CA 1
ATOM 10166 C C . CYS B 1 622 ? -25.312 -6.422 0.786 1 93.19 622 CYS B C 1
ATOM 10168 O O . CYS B 1 622 ? -24.781 -5.684 -0.046 1 93.19 622 CYS B O 1
ATOM 10170 N N . THR B 1 623 ? -25.906 -5.961 1.846 1 88.94 623 THR B N 1
ATOM 10171 C CA . THR B 1 623 ? -26.062 -4.527 2.07 1 88.94 623 THR B CA 1
ATOM 10172 C C . THR B 1 623 ? -24.703 -3.852 2.191 1 88.94 623 THR B C 1
ATOM 10174 O O . THR B 1 623 ? -24.531 -2.707 1.765 1 88.94 623 THR B O 1
ATOM 10177 N N . SER B 1 624 ? -23.734 -4.551 2.684 1 90.19 624 SER B N 1
ATOM 10178 C CA . SER B 1 624 ? -22.438 -3.959 2.951 1 90.19 624 SER B CA 1
ATOM 10179 C C . SER B 1 624 ? -21.5 -4.098 1.747 1 90.19 624 SER B C 1
ATOM 10181 O O . SER B 1 624 ? -20.391 -3.578 1.755 1 90.19 624 SER B O 1
ATOM 10183 N N . PHE B 1 625 ? -21.953 -4.777 0.709 1 92.38 625 PHE B N 1
ATOM 10184 C CA . PHE B 1 625 ? -21.125 -4.965 -0.47 1 92.38 625 PHE B CA 1
ATOM 10185 C C . PHE B 1 625 ? -21.109 -3.707 -1.329 1 92.38 625 PHE B C 1
ATOM 10187 O O . PHE B 1 625 ? -22.078 -3.412 -2.023 1 92.38 625 PHE B O 1
ATOM 10194 N N . SER B 1 626 ? -20.047 -2.99 -1.237 1 90.38 626 SER B N 1
ATOM 10195 C CA . SER B 1 626 ? -19.922 -1.792 -2.059 1 90.38 626 SER B CA 1
ATOM 10196 C C . SER B 1 626 ? -19.328 -2.123 -3.432 1 90.38 626 SER B C 1
ATOM 10198 O O . SER B 1 626 ? -19.594 -1.417 -4.406 1 90.38 626 SER B O 1
ATOM 10200 N N . PHE B 1 627 ? -18.625 -3.123 -3.494 1 90.44 627 PHE B N 1
ATOM 10201 C CA . PHE B 1 627 ? -18.047 -3.609 -4.746 1 90.44 627 PHE B CA 1
ATOM 10202 C C . PHE B 1 627 ? -17.75 -5.098 -4.66 1 90.44 627 PHE B C 1
ATOM 10204 O O . PHE B 1 627 ? -17.781 -5.684 -3.572 1 90.44 627 PHE B O 1
ATOM 10211 N N . VAL B 1 628 ? -17.562 -5.699 -5.812 1 92.5 628 VAL B N 1
ATOM 10212 C CA . VAL B 1 628 ? -17.141 -7.09 -5.906 1 92.5 628 VAL B CA 1
ATOM 10213 C C . VAL B 1 628 ? -16.109 -7.238 -7.016 1 92.5 628 VAL B C 1
ATOM 10215 O O . VAL B 1 628 ? -16.281 -6.715 -8.117 1 92.5 628 VAL B O 1
ATOM 10218 N N . ASP B 1 629 ? -15.031 -7.766 -6.645 1 91.38 629 ASP B N 1
ATOM 10219 C CA . ASP B 1 629 ? -14 -7.953 -7.66 1 91.38 629 ASP B CA 1
ATOM 10220 C C . ASP B 1 629 ? -14.102 -9.336 -8.305 1 91.38 629 ASP B C 1
ATOM 10222 O O . ASP B 1 629 ? -15.062 -10.07 -8.055 1 91.38 629 ASP B O 1
ATOM 10226 N N . TYR B 1 630 ? -13.203 -9.656 -9.164 1 91.44 630 TYR B N 1
ATOM 10227 C CA . TYR B 1 630 ? -13.219 -10.891 -9.93 1 91.44 630 TYR B CA 1
ATOM 10228 C C . TYR B 1 630 ? -13.18 -12.109 -9.016 1 91.44 630 TYR B C 1
ATOM 10230 O O . TYR B 1 630 ? -14.008 -13.016 -9.141 1 91.44 630 TYR B O 1
ATOM 10238 N N . ASP B 1 631 ? -12.258 -12.148 -8.07 1 90.5 631 ASP B N 1
ATOM 10239 C CA . ASP B 1 631 ? -12.109 -13.281 -7.152 1 90.5 631 ASP B CA 1
ATOM 10240 C C . ASP B 1 631 ? -13.312 -13.398 -6.227 1 90.5 631 ASP B C 1
ATOM 10242 O O . ASP B 1 631 ? -13.758 -14.5 -5.918 1 90.5 631 ASP B O 1
ATOM 10246 N N . GLY B 1 632 ? -13.797 -12.25 -5.781 1 93.25 632 GLY B N 1
ATOM 10247 C CA . GLY B 1 632 ? -14.984 -12.258 -4.938 1 93.25 632 GLY B CA 1
ATOM 10248 C C . GLY B 1 632 ? -16.219 -12.789 -5.641 1 93.25 632 GLY B C 1
ATOM 10249 O O . GLY B 1 632 ? -16.969 -13.586 -5.074 1 93.25 632 GLY B O 1
ATOM 10250 N N . ALA B 1 633 ? -16.422 -12.367 -6.84 1 93.44 633 ALA B N 1
ATOM 10251 C CA . ALA B 1 633 ? -17.578 -12.812 -7.617 1 93.44 633 ALA B CA 1
ATOM 10252 C C . ALA B 1 633 ? -17.516 -14.305 -7.906 1 93.44 633 ALA B C 1
ATOM 10254 O O . ALA B 1 633 ? -18.516 -15.016 -7.773 1 93.44 633 ALA B O 1
ATOM 10255 N N . LYS B 1 634 ? -16.391 -14.742 -8.25 1 89.5 634 LYS B N 1
ATOM 10256 C CA . LYS B 1 634 ? -16.219 -16.172 -8.539 1 89.5 634 LYS B CA 1
ATOM 10257 C C . LYS B 1 634 ? -16.406 -17 -7.281 1 89.5 634 LYS B C 1
ATOM 10259 O O . LYS B 1 634 ? -17 -18.094 -7.336 1 89.5 634 LYS B O 1
ATOM 10264 N N . MET B 1 635 ? -15.906 -16.516 -6.219 1 91.38 635 MET B N 1
ATOM 10265 C CA . MET B 1 635 ? -16.078 -17.203 -4.945 1 91.38 635 MET B CA 1
ATOM 10266 C C . MET B 1 635 ? -17.562 -17.281 -4.57 1 91.38 635 MET B C 1
ATOM 10268 O O . MET B 1 635 ? -18.047 -18.328 -4.129 1 91.38 635 MET B O 1
ATOM 10272 N N . LEU B 1 636 ? -18.25 -16.188 -4.723 1 93.44 636 LEU B N 1
ATOM 10273 C CA . LEU B 1 636 ? -19.672 -16.156 -4.426 1 93.44 636 LEU B CA 1
ATOM 10274 C C . LEU B 1 636 ? -20.438 -17.156 -5.297 1 93.44 636 LEU B C 1
ATOM 10276 O O . LEU B 1 636 ? -21.297 -17.891 -4.809 1 93.44 636 LEU B O 1
ATOM 10280 N N . ALA B 1 637 ? -20.109 -17.203 -6.523 1 91.88 637 ALA B N 1
ATOM 10281 C CA . ALA B 1 637 ? -20.719 -18.156 -7.441 1 91.88 637 ALA B CA 1
ATOM 10282 C C . ALA B 1 637 ? -20.406 -19.594 -7.031 1 91.88 637 ALA B C 1
ATOM 10284 O O . ALA B 1 637 ? -21.281 -20.453 -7.055 1 91.88 637 ALA B O 1
ATOM 10285 N N . ALA B 1 638 ? -19.203 -19.812 -6.66 1 87.62 638 ALA B N 1
ATOM 10286 C CA . ALA B 1 638 ? -18.766 -21.141 -6.238 1 87.62 638 ALA B CA 1
ATOM 10287 C C . ALA B 1 638 ? -19.516 -21.578 -4.98 1 87.62 638 ALA B C 1
ATOM 10289 O O . ALA B 1 638 ? -19.891 -22.75 -4.855 1 87.62 638 ALA B O 1
ATOM 10290 N N . VAL B 1 639 ? -19.703 -20.688 -4.105 1 91.06 639 VAL B N 1
ATOM 10291 C CA . VAL B 1 639 ? -20.406 -20.984 -2.857 1 91.06 639 VAL B CA 1
ATOM 10292 C C . VAL B 1 639 ? -21.875 -21.328 -3.152 1 91.06 639 VAL B C 1
ATOM 10294 O O . VAL B 1 639 ? -22.422 -22.25 -2.553 1 91.06 639 VAL B O 1
ATOM 10297 N N . ILE B 1 640 ? -22.5 -20.562 -4.027 1 91.75 640 ILE B N 1
ATOM 10298 C CA . ILE B 1 640 ? -23.875 -20.812 -4.406 1 91.75 640 ILE B CA 1
ATOM 10299 C C . ILE B 1 640 ? -24 -22.219 -5.012 1 91.75 640 ILE B C 1
ATOM 10301 O O . ILE B 1 640 ? -24.922 -22.969 -4.668 1 91.75 640 ILE B O 1
ATOM 10305 N N . GLU B 1 641 ? -23.047 -22.562 -5.816 1 87.56 641 GLU B N 1
ATOM 10306 C CA . GLU B 1 641 ? -23.062 -23.859 -6.465 1 87.56 641 GLU B CA 1
ATOM 10307 C C . GLU B 1 641 ? -22.781 -24.984 -5.461 1 87.56 641 GLU B C 1
ATOM 10309 O O . GLU B 1 641 ? -23.422 -26.031 -5.516 1 87.56 641 GLU B O 1
ATOM 10314 N N . GLU B 1 642 ? -21.875 -24.766 -4.641 1 86.19 642 GLU B N 1
ATOM 10315 C CA . GLU B 1 642 ? -21.531 -25.75 -3.617 1 86.19 642 GLU B CA 1
ATOM 10316 C C . GLU B 1 642 ? -22.719 -26.031 -2.697 1 86.19 642 GLU B C 1
ATOM 10318 O O . GLU B 1 642 ? -22.984 -27.172 -2.34 1 86.19 642 GLU B O 1
ATOM 10323 N N . CYS B 1 643 ? -23.391 -24.984 -2.311 1 89.62 643 CYS B N 1
ATOM 10324 C CA . CYS B 1 643 ? -24.562 -25.125 -1.455 1 89.62 643 CYS B CA 1
ATOM 10325 C C . CYS B 1 643 ? -25.703 -25.828 -2.195 1 89.62 643 CYS B C 1
ATOM 10327 O O . CYS B 1 643 ? -26.406 -26.656 -1.617 1 89.62 643 CYS B O 1
ATOM 10329 N N . LYS B 1 644 ? -25.812 -25.5 -3.404 1 87.94 644 LYS B N 1
ATOM 10330 C CA . LYS B 1 644 ? -26.828 -26.156 -4.219 1 87.94 644 LYS B CA 1
ATOM 10331 C C . LYS B 1 644 ? -26.594 -27.672 -4.285 1 87.94 644 LYS B C 1
ATOM 10333 O O . LYS B 1 644 ? -27.547 -28.453 -4.199 1 87.94 644 LYS B O 1
ATOM 10338 N N . GLN B 1 645 ? -25.406 -28.016 -4.379 1 85 645 GLN B N 1
ATOM 10339 C CA . GLN B 1 645 ? -25.031 -29.438 -4.438 1 85 645 GLN B CA 1
ATOM 10340 C C . GLN B 1 645 ? -25.328 -30.125 -3.111 1 85 645 GLN B C 1
ATOM 10342 O O . GLN B 1 645 ? -25.625 -31.328 -3.088 1 85 645 GLN B O 1
ATOM 10347 N N . LYS B 1 646 ? -25.375 -29.391 -2.057 1 85.12 646 LYS B N 1
ATOM 10348 C CA . LYS B 1 646 ? -25.656 -29.938 -0.733 1 85.12 646 LYS B CA 1
ATOM 10349 C C . LYS B 1 646 ? -27.156 -29.859 -0.417 1 85.12 646 LYS B C 1
ATOM 10351 O O . LYS B 1 646 ? -27.562 -30.141 0.706 1 85.12 646 LYS B O 1
ATOM 10356 N N . GLY B 1 647 ? -27.922 -29.281 -1.309 1 86.5 647 GLY B N 1
ATOM 10357 C CA . GLY B 1 647 ? -29.359 -29.188 -1.139 1 86.5 647 GLY B CA 1
ATOM 10358 C C . GLY B 1 647 ? -29.797 -27.922 -0.443 1 86.5 647 GLY B C 1
ATOM 10359 O O . GLY B 1 647 ? -30.922 -27.844 0.077 1 86.5 647 GLY B O 1
ATOM 10360 N N . VAL B 1 648 ? -28.953 -27 -0.344 1 90.94 648 VAL B N 1
ATOM 10361 C CA . VAL B 1 648 ? -29.266 -25.734 0.298 1 90.94 648 VAL B CA 1
ATOM 10362 C C . VAL B 1 648 ? -29.328 -24.625 -0.753 1 90.94 648 VAL B C 1
ATOM 10364 O O . VAL B 1 648 ? -28.438 -24.516 -1.603 1 90.94 648 VAL B O 1
ATOM 10367 N N . THR B 1 649 ? -30.375 -23.797 -0.747 1 90.69 649 THR B N 1
ATOM 10368 C CA . THR B 1 649 ? -30.531 -22.703 -1.69 1 90.69 649 THR B CA 1
ATOM 10369 C C . THR B 1 649 ? -30 -21.406 -1.098 1 90.69 649 THR B C 1
ATOM 10371 O O . THR B 1 649 ? -30.312 -21.047 0.04 1 90.69 649 THR B O 1
ATOM 10374 N N . VAL B 1 650 ? -29.203 -20.781 -1.921 1 93.31 650 VAL B N 1
ATOM 10375 C CA . VAL B 1 650 ? -28.641 -19.5 -1.475 1 93.31 650 VAL B CA 1
ATOM 10376 C C . VAL B 1 650 ? -29.312 -18.359 -2.217 1 93.31 650 VAL B C 1
ATOM 10378 O O . VAL B 1 650 ? -29.422 -18.375 -3.445 1 93.31 650 VAL B O 1
ATOM 10381 N N . LEU B 1 651 ? -29.781 -17.375 -1.5 1 92.31 651 LEU B N 1
ATOM 10382 C CA . LEU B 1 651 ? -30.391 -16.172 -2.059 1 92.31 651 LEU B CA 1
ATOM 10383 C C . LEU B 1 651 ? -29.594 -14.938 -1.678 1 92.31 651 LEU B C 1
ATOM 10385 O O . LEU B 1 651 ? -28.984 -14.883 -0.602 1 92.31 651 LEU B O 1
ATOM 10389 N N . LEU B 1 652 ? -29.531 -14 -2.566 1 94 652 LEU B N 1
ATOM 10390 C CA . LEU B 1 652 ? -28.844 -12.734 -2.324 1 94 652 LEU B CA 1
ATOM 10391 C C . LEU B 1 652 ? -29.859 -11.594 -2.186 1 94 652 LEU B C 1
ATOM 10393 O O . LEU B 1 652 ? -30.719 -11.422 -3.045 1 94 652 LEU B O 1
ATOM 10397 N N . ALA B 1 653 ? -29.734 -10.875 -1.091 1 92.56 653 ALA B N 1
ATOM 10398 C CA . ALA B 1 653 ? -30.656 -9.781 -0.838 1 92.56 653 ALA B CA 1
ATOM 10399 C C . ALA B 1 653 ? -29.922 -8.461 -0.663 1 92.56 653 ALA B C 1
ATOM 10401 O O . ALA B 1 653 ? -28.781 -8.438 -0.181 1 92.56 653 ALA B O 1
ATOM 10402 N N . ASN B 1 654 ? -30.5 -7.316 -1.045 1 91 654 ASN B N 1
ATOM 10403 C CA . ASN B 1 654 ? -30 -5.961 -0.837 1 91 654 ASN B CA 1
ATOM 10404 C C . ASN B 1 654 ? -28.688 -5.715 -1.579 1 91 654 ASN B C 1
ATOM 10406 O O . ASN B 1 654 ? -27.766 -5.117 -1.029 1 91 654 ASN B O 1
ATOM 10410 N N . CYS B 1 655 ? -28.641 -6.242 -2.738 1 88.31 655 CYS B N 1
ATOM 10411 C CA . CYS B 1 655 ? -27.453 -6.004 -3.553 1 88.31 655 CYS B CA 1
ATOM 10412 C C . CYS B 1 655 ? -27.562 -4.684 -4.305 1 88.31 655 CYS B C 1
ATOM 10414 O O . CYS B 1 655 ? -28.609 -4.371 -4.867 1 88.31 655 CYS B O 1
ATOM 10416 N N . THR B 1 656 ? -26.5 -3.898 -4.145 1 84.62 656 THR B N 1
ATOM 10417 C CA . THR B 1 656 ? -26.5 -2.666 -4.926 1 84.62 656 THR B CA 1
ATOM 10418 C C . THR B 1 656 ? -26.422 -2.973 -6.418 1 84.62 656 THR B C 1
ATOM 10420 O O . THR B 1 656 ? -26.031 -4.07 -6.812 1 84.62 656 THR B O 1
ATOM 10423 N N . ASP B 1 657 ? -26.812 -2.035 -7.258 1 83.25 657 ASP B N 1
ATOM 10424 C CA . ASP B 1 657 ? -26.797 -2.219 -8.703 1 83.25 657 ASP B CA 1
ATOM 10425 C C . ASP B 1 657 ? -25.375 -2.471 -9.211 1 83.25 657 ASP B C 1
ATOM 10427 O O . ASP B 1 657 ? -25.172 -3.281 -10.109 1 83.25 657 ASP B O 1
ATOM 10431 N N . ILE B 1 658 ? -24.531 -1.858 -8.586 1 86 658 ILE B N 1
ATOM 10432 C CA . ILE B 1 658 ? -23.141 -1.968 -9.016 1 86 658 ILE B CA 1
ATOM 10433 C C . ILE B 1 658 ? -22.625 -3.383 -8.758 1 86 658 ILE B C 1
ATOM 10435 O O . ILE B 1 658 ? -21.969 -3.98 -9.609 1 86 658 ILE B O 1
ATOM 10439 N N . VAL B 1 659 ? -22.922 -3.924 -7.652 1 90.69 659 VAL B N 1
ATOM 10440 C CA . VAL B 1 659 ? -22.469 -5.254 -7.266 1 90.69 659 VAL B CA 1
ATOM 10441 C C . VAL B 1 659 ? -23.172 -6.312 -8.109 1 90.69 659 VAL B C 1
ATOM 10443 O O . VAL B 1 659 ? -22.547 -7.254 -8.594 1 90.69 659 VAL B O 1
ATOM 10446 N N . ARG B 1 660 ? -24.469 -6.141 -8.297 1 88.69 660 ARG B N 1
ATOM 10447 C CA . ARG B 1 660 ? -25.25 -7.078 -9.102 1 88.69 660 ARG B CA 1
ATOM 10448 C C . ARG B 1 660 ? -24.734 -7.121 -10.539 1 88.69 660 ARG B C 1
ATOM 10450 O O . ARG B 1 660 ? -24.5 -8.195 -11.086 1 88.69 660 ARG B O 1
ATOM 10457 N N . ASP B 1 661 ? -24.547 -5.918 -11.086 1 87.75 661 ASP B N 1
ATOM 10458 C CA . ASP B 1 661 ? -24.078 -5.836 -12.469 1 87.75 661 ASP B CA 1
ATOM 10459 C C . ASP B 1 661 ? -22.688 -6.422 -12.617 1 87.75 661 ASP B C 1
ATOM 10461 O O . ASP B 1 661 ? -22.391 -7.121 -13.594 1 87.75 661 ASP B O 1
ATOM 10465 N N . ALA B 1 662 ? -21.906 -6.137 -11.695 1 90.12 662 ALA B N 1
ATOM 10466 C CA . ALA B 1 662 ? -20.547 -6.672 -11.727 1 90.12 662 ALA B CA 1
ATOM 10467 C C . ALA B 1 662 ? -20.547 -8.188 -11.602 1 90.12 662 ALA B C 1
ATOM 10469 O O . ALA B 1 662 ? -19.828 -8.883 -12.32 1 90.12 662 ALA B O 1
ATOM 10470 N N . PHE B 1 663 ? -21.344 -8.703 -10.719 1 92.12 663 PHE B N 1
ATOM 10471 C CA . PHE B 1 663 ? -21.453 -10.141 -10.5 1 92.12 663 PHE B CA 1
ATOM 10472 C C . PHE B 1 663 ? -21.922 -10.852 -11.766 1 92.12 663 PHE B C 1
ATOM 10474 O O . PHE B 1 663 ? -21.328 -11.844 -12.188 1 92.12 663 PHE B O 1
ATOM 10481 N N . LEU B 1 664 ? -22.938 -10.305 -12.344 1 89.44 664 LEU B N 1
ATOM 10482 C CA . LEU B 1 664 ? -23.516 -10.922 -13.523 1 89.44 664 LEU B CA 1
ATOM 10483 C C . LEU B 1 664 ? -22.562 -10.82 -14.711 1 89.44 664 LEU B C 1
ATOM 10485 O O . LEU B 1 664 ? -22.516 -11.719 -15.555 1 89.44 664 LEU B O 1
ATOM 10489 N N . ARG B 1 665 ? -21.859 -9.766 -14.742 1 90.25 665 ARG B N 1
ATOM 10490 C CA . ARG B 1 665 ? -20.875 -9.578 -15.812 1 90.25 665 ARG B CA 1
ATOM 10491 C C . ARG B 1 665 ? -19.734 -10.578 -15.672 1 90.25 665 ARG B C 1
ATOM 10493 O O . ARG B 1 665 ? -19.203 -11.062 -16.672 1 90.25 665 ARG B O 1
ATOM 10500 N N . ILE B 1 666 ? -19.297 -10.867 -14.516 1 90.25 666 ILE B N 1
ATOM 10501 C CA . ILE B 1 666 ? -18.141 -11.711 -14.266 1 90.25 666 ILE B CA 1
ATOM 10502 C C . ILE B 1 666 ? -18.547 -13.18 -14.391 1 90.25 666 ILE B C 1
ATOM 10504 O O . ILE B 1 666 ? -17.859 -13.969 -15.047 1 90.25 666 ILE B O 1
ATOM 10508 N N . VAL B 1 667 ? -19.594 -13.617 -13.766 1 86.94 667 VAL B N 1
ATOM 10509 C CA . VAL B 1 667 ? -19.984 -15.023 -13.703 1 86.94 667 VAL B CA 1
ATOM 10510 C C . VAL B 1 667 ? -20.734 -15.422 -14.977 1 86.94 667 VAL B C 1
ATOM 10512 O O . VAL B 1 667 ? -20.688 -16.578 -15.391 1 86.94 667 VAL B O 1
ATOM 10515 N N . GLN B 1 668 ? -21.328 -14.57 -15.672 1 80.69 668 GLN B N 1
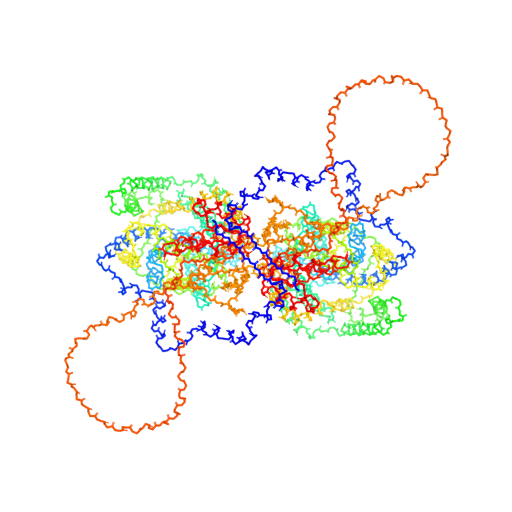ATOM 10516 C CA . GLN B 1 668 ? -22 -14.766 -16.953 1 80.69 668 GLN B CA 1
ATOM 10517 C C . GLN B 1 668 ? -22.922 -15.984 -16.906 1 80.69 668 GLN B C 1
ATOM 10519 O O . GLN B 1 668 ? -22.859 -16.844 -17.781 1 80.69 668 GLN B O 1
ATOM 10524 N N . SER B 1 669 ? -23.688 -16.125 -15.875 1 81.44 669 SER B N 1
ATOM 10525 C CA . SER B 1 669 ? -24.656 -17.188 -15.727 1 81.44 669 SER B CA 1
ATOM 10526 C C . SER B 1 669 ? -26.078 -16.641 -15.609 1 81.44 669 SER B C 1
ATOM 10528 O O . SER B 1 669 ? -26.359 -15.844 -14.719 1 81.44 669 SER B O 1
ATOM 10530 N N . GLU B 1 670 ? -26.922 -17.062 -16.406 1 77.31 670 GLU B N 1
ATOM 10531 C CA . GLU B 1 670 ? -28.312 -16.641 -16.375 1 77.31 670 GLU B CA 1
ATOM 10532 C C . GLU B 1 670 ? -29.047 -17.234 -15.18 1 77.31 670 GLU B C 1
ATOM 10534 O O . GLU B 1 670 ? -29.953 -16.625 -14.625 1 77.31 670 GLU B O 1
ATOM 10539 N N . GLU B 1 671 ? -28.594 -18.359 -14.812 1 79.31 671 GLU B N 1
ATOM 10540 C CA . GLU B 1 671 ? -29.203 -19.031 -13.672 1 79.31 671 GLU B CA 1
ATOM 10541 C C . GLU B 1 671 ? -28.984 -18.25 -12.383 1 79.31 671 GLU B C 1
ATOM 10543 O O . GLU B 1 671 ? -29.875 -18.203 -11.523 1 79.31 671 GLU B O 1
ATOM 10548 N N . LEU B 1 672 ? -27.984 -17.578 -12.367 1 85 672 LEU B N 1
ATOM 10549 C CA . LEU B 1 672 ? -27.641 -16.891 -11.125 1 85 672 LEU B CA 1
ATOM 10550 C C . LEU B 1 672 ? -28.281 -15.508 -11.078 1 85 672 LEU B C 1
ATOM 10552 O O . LEU B 1 672 ? -28.219 -14.828 -10.047 1 85 672 LEU B O 1
ATOM 10556 N N . ALA B 1 673 ? -28.938 -15.102 -12.109 1 81 673 ALA B N 1
ATOM 10557 C CA . ALA B 1 673 ? -29.641 -13.828 -12.109 1 81 673 ALA B CA 1
ATOM 10558 C C . ALA B 1 673 ? -30.906 -13.906 -11.266 1 81 673 ALA B C 1
ATOM 10560 O O . ALA B 1 673 ? -31.422 -12.891 -10.789 1 81 673 ALA B O 1
ATOM 10561 N N . ALA B 1 674 ? -31.375 -15.102 -11.008 1 79.94 674 ALA B N 1
ATOM 10562 C CA . ALA B 1 674 ? -32.656 -15.305 -10.32 1 79.94 674 ALA B CA 1
ATOM 10563 C C . ALA B 1 674 ? -32.438 -15.344 -8.805 1 79.94 674 ALA B C 1
ATOM 10565 O O . ALA B 1 674 ? -33.406 -15.305 -8.047 1 79.94 674 ALA B O 1
ATOM 10566 N N . VAL B 1 675 ? -31.266 -15.25 -8.422 1 88.31 675 VAL B N 1
ATOM 10567 C CA . VAL B 1 675 ? -30.984 -15.438 -7 1 88.31 675 VAL B CA 1
ATOM 10568 C C . VAL B 1 675 ? -31.062 -14.086 -6.281 1 88.31 675 VAL B C 1
ATOM 10570 O O . VAL B 1 675 ? -31.141 -14.039 -5.051 1 88.31 675 VAL B O 1
ATOM 10573 N N . PHE B 1 676 ? -31.328 -12.922 -6.996 1 90.06 676 PHE B N 1
ATOM 10574 C CA . PHE B 1 676 ? -31.281 -11.586 -6.414 1 90.06 676 PHE B CA 1
ATOM 10575 C C . PHE B 1 676 ? -32.656 -11.133 -5.984 1 90.06 676 PHE B C 1
ATOM 10577 O O . PHE B 1 676 ? -33.625 -11.25 -6.746 1 90.06 676 PHE B O 1
ATOM 10584 N N . TYR B 1 677 ? -32.75 -10.617 -4.773 1 88.62 677 TYR B N 1
ATOM 10585 C CA . TYR B 1 677 ? -33.969 -10.008 -4.234 1 88.62 677 TYR B CA 1
ATOM 10586 C C . TYR B 1 677 ? -33.688 -8.594 -3.736 1 88.62 677 TYR B C 1
ATOM 10588 O O . TYR B 1 677 ? -32.594 -8.305 -3.227 1 88.62 677 TYR B O 1
ATOM 10596 N N . PRO B 1 678 ? -34.531 -7.738 -3.877 1 85.75 678 PRO B N 1
ATOM 10597 C CA . PRO B 1 678 ? -34.281 -6.34 -3.51 1 85.75 678 PRO B CA 1
ATOM 10598 C C . PRO B 1 678 ? -34.156 -6.141 -2.002 1 85.75 678 PRO B C 1
ATOM 10600 O O . PRO B 1 678 ? -33.438 -5.234 -1.556 1 85.75 678 PRO B O 1
ATOM 10603 N N . SER B 1 679 ? -34.938 -6.906 -1.216 1 87.56 679 SER B N 1
ATOM 10604 C CA . SER B 1 679 ? -34.875 -6.75 0.235 1 87.56 679 SER B CA 1
ATOM 10605 C C . SER B 1 679 ? -34.812 -8.102 0.935 1 87.56 679 SER B C 1
ATOM 10607 O O . SER B 1 679 ? -35.062 -9.141 0.32 1 87.56 679 SER B O 1
ATOM 10609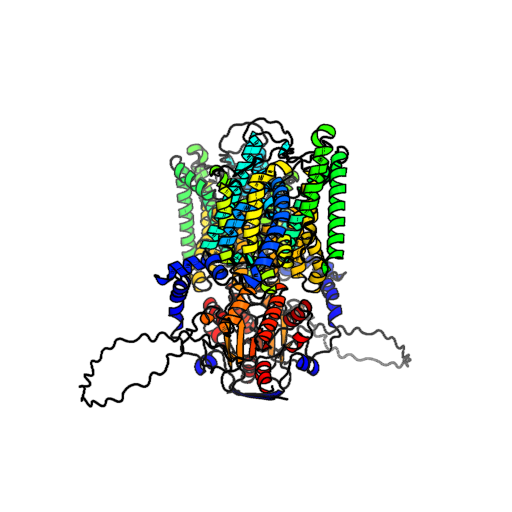 N N . LEU B 1 680 ? -34.438 -8.023 2.201 1 89.56 680 LEU B N 1
ATOM 10610 C CA . LEU B 1 680 ? -34.344 -9.242 3 1 89.56 680 LEU B CA 1
ATOM 10611 C C . LEU B 1 680 ? -35.688 -9.891 3.18 1 89.56 680 LEU B C 1
ATOM 10613 O O . LEU B 1 680 ? -35.812 -11.117 3.139 1 89.56 680 LEU B O 1
ATOM 10617 N N . ILE B 1 681 ? -36.688 -9.086 3.369 1 85.12 681 ILE B N 1
ATOM 10618 C CA . ILE B 1 681 ? -38.031 -9.617 3.607 1 85.12 681 ILE B CA 1
ATOM 10619 C C . ILE B 1 681 ? -38.531 -10.297 2.344 1 85.12 681 ILE B C 1
ATOM 10621 O O . ILE B 1 681 ? -39.25 -11.312 2.42 1 85.12 681 ILE B O 1
ATOM 10625 N N . ASP B 1 682 ? -38.25 -9.711 1.193 1 84.06 682 ASP B N 1
ATOM 10626 C CA . ASP B 1 682 ? -38.656 -10.336 -0.061 1 84.06 682 ASP B CA 1
ATOM 10627 C C . ASP B 1 682 ? -38 -11.711 -0.221 1 84.06 682 ASP B C 1
ATOM 10629 O O . ASP B 1 682 ? -38.656 -12.664 -0.649 1 84.06 682 ASP B O 1
ATOM 10633 N N . ALA B 1 683 ? -36.75 -11.789 0.093 1 87.25 683 ALA B N 1
ATOM 10634 C CA . ALA B 1 683 ? -36.031 -13.055 0.009 1 87.25 683 ALA B CA 1
ATOM 10635 C C . ALA B 1 683 ? -36.531 -14.055 1.04 1 87.25 683 ALA B C 1
ATOM 10637 O O . ALA B 1 683 ? -36.719 -15.234 0.738 1 87.25 683 ALA B O 1
ATOM 10638 N N . PHE B 1 684 ? -36.781 -13.586 2.217 1 86.25 684 PHE B N 1
ATOM 10639 C CA . PHE B 1 684 ? -37.25 -14.422 3.316 1 86.25 684 PHE B CA 1
ATOM 10640 C C . PHE B 1 684 ? -38.594 -15.008 3.006 1 86.25 684 PHE B C 1
ATOM 10642 O O . PHE B 1 684 ? -38.875 -16.188 3.266 1 86.25 684 PHE B O 1
ATOM 10649 N N . CYS B 1 685 ? -39.5 -14.203 2.422 1 81.19 685 CYS B N 1
ATOM 10650 C CA . CYS B 1 685 ? -40.875 -14.625 2.139 1 81.19 685 CYS B CA 1
ATOM 10651 C C . CYS B 1 685 ? -40.938 -15.531 0.915 1 81.19 685 CYS B C 1
ATOM 10653 O O . CYS B 1 685 ? -41.844 -16.344 0.778 1 81.19 685 CYS B O 1
ATOM 10655 N N . SER B 1 686 ? -40.031 -15.359 0.063 1 78.81 686 SER B N 1
ATOM 10656 C CA . SER B 1 686 ? -40.031 -16.156 -1.154 1 78.81 686 SER B CA 1
ATOM 10657 C C . SER B 1 686 ? -39.844 -17.641 -0.835 1 78.81 686 SER B C 1
ATOM 10659 O O . SER B 1 686 ? -40.219 -18.5 -1.633 1 78.81 686 SER B O 1
ATOM 10661 N N . GLN B 1 687 ? -39.281 -18 0.211 1 71.88 687 GLN B N 1
ATOM 10662 C CA . GLN B 1 687 ? -39 -19.391 0.575 1 71.88 687 GLN B CA 1
ATOM 10663 C C . GLN B 1 687 ? -40.281 -20.109 0.997 1 71.88 687 GLN B C 1
ATOM 10665 O O . GLN B 1 687 ? -40.344 -21.344 0.914 1 71.88 687 GLN B O 1
ATOM 10670 N N . PHE B 1 688 ? -41.219 -19.344 1.558 1 62.06 688 PHE B N 1
ATOM 10671 C CA . PHE B 1 688 ? -42.438 -19.969 2.033 1 62.06 688 PHE B CA 1
ATOM 10672 C C . PHE B 1 688 ? -43.406 -20.234 0.876 1 62.06 688 PHE B C 1
ATOM 10674 O O . PHE B 1 688 ? -44.375 -20.984 1.022 1 62.06 688 PHE B O 1
ATOM 10681 N N . GLU B 1 689 ? -43.094 -19.641 -0.204 1 49.69 689 GLU B N 1
ATOM 10682 C CA . GLU B 1 689 ? -43.906 -19.969 -1.368 1 49.69 689 GLU B CA 1
ATOM 10683 C C . GLU B 1 689 ? -43.562 -21.328 -1.937 1 49.69 689 GLU B C 1
ATOM 10685 O O . GLU B 1 689 ? -44.406 -22.031 -2.471 1 49.69 689 GLU B O 1
ATOM 10690 N N . GLN B 1 690 ? -42.344 -21.781 -1.82 1 43.5 690 GLN B N 1
ATOM 10691 C CA . GLN B 1 690 ? -42 -23.094 -2.383 1 43.5 690 GLN B CA 1
ATOM 10692 C C . GLN B 1 690 ? -42.344 -24.219 -1.406 1 43.5 690 GLN B C 1
ATOM 10694 O O . GLN B 1 690 ? -42.125 -24.078 -0.2 1 43.5 690 GLN B O 1
#

Solvent-accessible surface area (backbone atoms only — not comparable to full-atom values): 70988 Å² total; per-residue (Å²): 128,64,67,48,77,42,68,41,71,60,42,43,38,64,56,43,42,70,72,44,38,50,75,82,75,76,71,74,68,52,62,64,50,50,55,51,62,69,55,56,67,71,74,77,85,33,53,63,54,47,46,38,65,59,26,33,38,67,57,54,60,74,66,56,52,62,90,78,42,44,66,24,11,47,50,10,3,50,51,45,29,46,44,38,37,57,50,11,22,34,37,20,50,46,39,42,36,62,42,61,38,4,53,39,25,37,28,50,28,25,56,42,28,46,40,21,34,54,48,37,58,60,38,60,16,52,19,66,61,46,18,45,53,49,18,50,48,39,53,52,56,59,53,56,57,56,64,72,54,72,79,71,75,74,67,68,74,48,59,51,65,45,59,86,73,36,53,70,69,54,42,52,48,34,46,42,45,35,17,27,43,12,29,47,19,7,47,51,25,32,51,36,24,76,67,60,49,37,66,62,44,37,75,52,36,70,50,42,50,53,18,43,49,29,17,37,44,51,53,52,41,60,67,29,47,36,46,29,37,43,39,86,52,52,64,53,87,52,68,48,17,59,60,54,38,52,52,42,50,66,69,42,62,82,58,54,32,62,61,26,34,50,52,21,50,50,47,45,51,50,49,54,50,42,52,53,50,41,64,71,36,50,89,74,43,81,54,80,71,63,49,63,40,49,53,51,52,53,47,18,52,50,28,54,76,64,38,36,48,81,72,62,64,33,59,47,60,45,88,39,78,67,51,80,67,72,69,44,80,60,53,74,86,52,46,71,84,39,43,68,55,20,52,45,47,32,51,50,43,45,35,52,37,52,53,53,42,48,55,55,25,56,73,68,70,50,80,66,49,55,35,45,40,30,35,17,52,6,49,16,19,33,61,22,12,34,46,55,9,57,47,56,25,53,38,70,69,52,25,51,51,25,47,65,31,44,29,67,39,39,59,11,52,51,40,14,30,52,53,41,49,48,33,36,59,73,46,37,62,71,52,21,45,23,44,48,21,47,34,31,43,51,51,48,60,66,37,49,67,47,59,54,55,61,67,48,48,67,56,31,50,73,39,34,58,67,54,32,48,42,21,53,50,20,22,51,34,15,49,39,41,32,57,62,57,10,48,54,55,34,50,52,49,53,52,47,53,54,52,48,51,51,40,61,52,59,74,45,50,38,28,51,36,87,74,51,83,48,67,41,46,48,88,53,28,75,44,66,80,56,75,44,49,46,34,39,33,48,42,35,46,43,21,48,58,27,33,66,57,47,53,52,50,51,29,54,74,63,30,65,51,74,60,76,66,63,70,68,63,62,69,77,74,70,79,73,79,80,73,82,80,88,82,86,77,88,78,78,78,76,77,78,74,76,75,82,74,78,70,74,72,74,67,66,65,69,72,72,64,74,47,72,48,72,44,42,33,39,35,38,44,31,47,17,30,47,46,52,41,73,56,15,37,52,44,52,52,49,49,43,51,54,34,46,75,73,65,24,46,61,35,39,15,30,58,40,68,64,29,48,51,38,37,48,54,59,67,66,47,74,77,64,64,70,35,39,14,59,34,63,57,32,48,60,54,55,56,72,72,103,125,65,68,48,78,39,70,38,71,60,44,43,38,65,55,42,42,70,73,41,36,49,76,83,74,76,70,74,69,52,62,65,50,52,56,51,61,69,55,56,65,71,74,80,84,34,53,63,55,47,46,38,65,58,25,34,39,68,56,54,60,73,66,56,52,62,90,79,42,43,66,23,11,47,50,10,3,51,52,46,29,47,46,39,38,58,48,11,22,36,37,20,51,45,40,42,36,63,43,60,38,4,53,38,25,36,28,50,26,25,55,41,28,44,40,22,33,54,48,39,59,61,39,59,17,51,18,68,60,47,18,44,53,48,18,48,48,39,53,51,55,59,54,58,55,56,65,72,53,73,82,71,70,74,68,65,73,49,59,52,66,46,59,89,72,36,51,71,68,54,42,51,49,34,47,43,45,36,17,29,42,12,28,47,19,7,46,51,26,33,51,36,24,77,67,60,49,37,65,61,43,38,77,54,36,71,51,42,50,53,17,42,50,30,16,35,43,50,53,52,41,58,66,29,48,34,46,29,38,43,38,88,54,52,61,54,85,51,68,47,18,59,59,54,39,53,52,43,50,66,70,40,60,82,57,53,33,61,62,28,35,50,51,20,50,51,48,45,51,49,48,53,49,43,51,54,49,41,64,73,37,50,89,74,42,80,54,80,73,63,51,63,40,50,52,51,52,53,46,18,53,50,29,54,76,63,37,36,47,81,72,63,66,35,59,47,60,44,87,40,79,66,51,80,70,74,69,45,80,60,53,72,87,51,46,70,84,37,42,68,55,20,50,44,48,31,50,50,44,44,35,52,36,51,53,54,43,48,55,54,24,56,74,70,71,50,80,67,49,54,34,43,40,30,35,16,52,5,48,15,21,32,61,22,12,35,46,55,10,56,46,57,26,52,35,72,69,51,26,50,51,26,47,66,31,44,28,69,40,40,60,12,52,52,40,14,29,52,51,42,50,48,34,36,60,71,46,35,62,71,51,20,46,24,43,47,21,47,34,31,42,50,50,47,59,67,38,49,66,45,57,54,54,62,68,47,48,69,56,32,50,74,39,34,59,66,55,32,49,42,22,52,50,20,21,51,36,16,49,39,41,34,59,63,57,10,50,54,54,33,52,52,48,52,51,48,55,54,51,49,50,52,39,62,52,56,75,45,51,38,29,52,35,86,76,52,83,48,68,42,46,46,88,52,28,74,45,65,81,56,74,44,50,47,33,40,33,49,43,33,46,44,23,47,58,26,31,66,58,48,53,50,48,51,30,55,75,62,30,65,53,75,60,75,67,62,70,69,62,63,69,77,74,71,80,75,76,74,78,79,80,84,85,92,85,89,81,79,81,75,77,76,73,76,73,84,73,80,73,71,72,73,68,65,65,68,73,72,64,74,47,70,48,72,43,42,32,39,35,37,44,30,48,17,30,47,44,53,41,72,56,15,37,50,44,52,52,49,50,42,51,54,33,46,74,72,65,23,45,59,35,39,14,31,59,40,69,66,30,49,51,38,38,46,54,59,67,67,46,75,76,63,63,71,35,40,15,58,33,62,58,31,48,61,53,54,57,72,71,104

Radius of gyration: 37.94 Å; Cα contacts (8 Å, |Δi|>4): 2251; chains: 2; bounding box: 97×125×94 Å

pLDDT: mean 79.45, std 20.8, range [16.95, 97.62]

Secondary structure (DSSP, 8-state):
--EEEEEEE---HHHHHHHHB--SGGGGGHHHHHHHHHTT---STHHHHHHHHH-THHHHTTT--HHHHHHHHHHHHHHHHHHHHHHHHHHHHHTT--TTHHHHHTTHHHHHHHHH---TT--EEE-HHHHHHHHHHHHHHHHHHHHHS-------------GGGS-HHHHHHHHHHHHHHHHHHHHHHHHHHHTT-GGGGGGS-HHHHHHHHHHHHHHHHHHHHHHHHT-------STTHHHHHHHHHHHTGGG--HHHHHHHHHHHHHHHHHHHHHHHTTTT-SS---HHHHHHHHHHHHHHHHTHHHHH---B------SPPPP----GGGHHHHHHHHHHHHHHHHHHHHHHHHHHHHHTT----HHHHHHHHHHHHHHHHTTT---EEE-HHHHHHHHHTT--STHHHHHHHHHHHHIIIIIGGGGTT-BHHHHHHHHHHHTHHHHHGGGHHHHHHHH-HHHHHHHHHHHHHHHHH-HHHHHHHHHHHHHHHHHHHHHS--EEEEEEPTTSS-EEETTTB--PPPSSEEEEEESS-B-TTTHHHHHHHHHHHHT----SSTTTT-----------------------------------------------EEEEEGGG---B-HHHHHHHHHHHHHHHHTT-EEEEES--HHHHHHHHHHH--SGGGGGEESSHHHHHHHHHH-/--EEEEEEE---HHHHHHHHB--SGGGGGHHHHHHHHHTT---STHHHHHHHHH-THHHHTTT--HHHHHHHHHHHHHHHHHHHHHHHHHHHHHTT--TTHHHHHTTHHHHHHHHH---TT--EEE-HHHHHHHHHHHHHHHHHHHHHS-------S-----GGGS-HHHHHHHHHHHHHHHHHHHHHHHHHHHTT-GGGGGGS-HHHHHHHHHHHHHHHHHHHHHHHHT-------STTHHHHHHHHHHHTGGG--HHHHHHHHHHHHHHHHHHHHHHHTTTT-SS---HHHHHHHHHHHHHHHHTHHHHH---B------SPPPP----GGGHHHHHHHHHHHHHHHHHHHHHHHHHHHHHTT----HHHHHHHHHHHHHHHHTTT---EEE-HHHHHHHHHTT--STHHHHHHHHHHHHIIIIIGGGGTT-BHHHHHHHHHHHTHHHHHGGGGHHHHHHH-HHHHHHHHHHHHHHHHH-HHHHHHHHHHHHHHHHHHHHHS--EEEEEEPTTSS-EEETTTB--PPPSSEEEEEESS-B-TTTHHHHHHHHHHHHT----TTTTTT-----------------------------------------------EEEEEGGG---B-HHHHHHHHHHHHHHHHTT-EEEEES--HHHHHHHHHHH--SGGGGGEESSHHHHHHHHHH-

InterPro domains:
  IPR001902 SLC26A/SulP transporter [PTHR11814] (49-683)
  IPR001902 SLC26A/SulP transporter [TIGR00815] (56-682)
  IPR002645 STAS domain [PF01740] (527-663)
  IPR002645 STAS domain [PS50801] (535-663)
  IPR011547 SLC26A/SulP transporter domain [PF00916] (70-474)
  IPR036513 STAS domain superfamily [G3DSA:3.30.750.24] (505-687)
  IPR036513 STAS domain superfamily [SSF52091] (527-664)